Protein AF-0000000077256382 (afdb_homodimer)

Structure (mmCIF, N/CA/C/O backbone):
data_AF-0000000077256382-model_v1
#
loop_
_entity.id
_entity.type
_entity.pdbx_description
1 polymer 'Mutator-like transposase domain-containing protein'
#
loop_
_atom_site.group_PDB
_atom_site.id
_atom_site.type_symbol
_atom_site.label_atom_id
_atom_site.label_alt_id
_atom_site.label_comp_id
_atom_site.label_asym_id
_atom_site.label_entity_id
_atom_site.label_seq_id
_atom_site.pdbx_PDB_ins_code
_atom_site.Cartn_x
_atom_site.Cartn_y
_atom_site.Cartn_z
_atom_site.occupancy
_atom_site.B_iso_or_equiv
_atom_site.auth_seq_id
_atom_site.auth_comp_id
_atom_site.auth_asym_id
_atom_site.auth_atom_id
_atom_site.pdbx_PDB_model_num
ATOM 1 N N . MET A 1 1 ? -50.156 40.156 -17.297 1 24.56 1 MET A N 1
ATOM 2 C CA . MET A 1 1 ? -48.844 39.75 -16.812 1 24.56 1 MET A CA 1
ATOM 3 C C . MET A 1 1 ? -48.938 38.906 -15.555 1 24.56 1 MET A C 1
ATOM 5 O O . MET A 1 1 ? -48.812 39.406 -14.438 1 24.56 1 MET A O 1
ATOM 9 N N . PRO A 1 2 ? -49.781 37.875 -15.398 1 27.61 2 PRO A N 1
ATOM 10 C CA . PRO A 1 2 ? -50.469 37.25 -14.258 1 27.61 2 PRO A CA 1
ATOM 11 C C . PRO A 1 2 ? -49.5 36.469 -13.344 1 27.61 2 PRO A C 1
ATOM 13 O O . PRO A 1 2 ? -48.438 36.031 -13.797 1 27.61 2 PRO A O 1
ATOM 16 N N . LYS A 1 3 ? -49.438 36.844 -11.969 1 27.48 3 LYS A N 1
ATOM 17 C CA . LYS A 1 3 ? -48.781 36.469 -10.711 1 27.48 3 LYS A CA 1
ATOM 18 C C . LYS A 1 3 ? -48.844 34.969 -10.484 1 27.48 3 LYS A C 1
ATOM 20 O O . LYS A 1 3 ? -49.938 34.438 -10.25 1 27.48 3 LYS A O 1
ATOM 25 N N . ASN A 1 4 ? -48.156 34.156 -11.375 1 21.27 4 ASN A N 1
ATOM 26 C CA . ASN A 1 4 ? -48.062 32.688 -11.344 1 21.27 4 ASN A CA 1
ATOM 27 C C . ASN A 1 4 ? -47.688 32.188 -9.953 1 21.27 4 ASN A C 1
ATOM 29 O O . ASN A 1 4 ? -46.594 32.438 -9.477 1 21.27 4 ASN A O 1
ATOM 33 N N . ARG A 1 5 ? -48.625 32.094 -8.891 1 24.45 5 ARG A N 1
ATOM 34 C CA . ARG A 1 5 ? -48.781 31.578 -7.531 1 24.45 5 ARG A CA 1
ATOM 35 C C . ARG A 1 5 ? -48.219 30.172 -7.395 1 24.45 5 ARG A C 1
ATOM 37 O O . ARG A 1 5 ? -48.875 29.203 -7.773 1 24.45 5 ARG A O 1
ATOM 44 N N . LEU A 1 6 ? -46.906 29.906 -7.777 1 22.42 6 LEU A N 1
ATOM 45 C CA . LEU A 1 6 ? -46.125 28.688 -7.98 1 22.42 6 LEU A CA 1
ATOM 46 C C . LEU A 1 6 ? -46.125 27.812 -6.723 1 22.42 6 LEU A C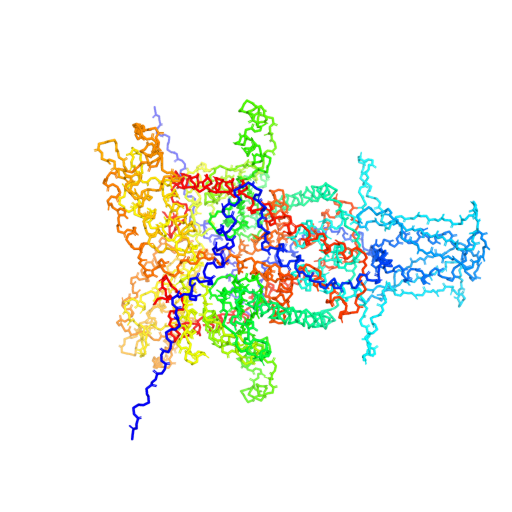 1
ATOM 48 O O . LEU A 1 6 ? -46.125 28.344 -5.605 1 22.42 6 LEU A O 1
ATOM 52 N N . CYS A 1 7 ? -46.406 26.422 -6.77 1 20.77 7 CYS A N 1
ATOM 53 C CA . CYS A 1 7 ? -46.688 25.172 -6.074 1 20.77 7 CYS A CA 1
ATOM 54 C C . CYS A 1 7 ? -45.531 24.797 -5.145 1 20.77 7 CYS A C 1
ATOM 56 O O . CYS A 1 7 ? -44.562 24.156 -5.562 1 20.77 7 CYS A O 1
ATOM 58 N N . ARG A 1 8 ? -44.938 25.656 -4.234 1 25.12 8 ARG A N 1
ATOM 59 C CA . ARG A 1 8 ? -44 25.328 -3.172 1 25.12 8 ARG A CA 1
ATOM 60 C C . ARG A 1 8 ? -44.594 24.297 -2.217 1 25.12 8 ARG A C 1
ATOM 62 O O . ARG A 1 8 ? -45.188 24.656 -1.204 1 25.12 8 ARG A O 1
ATOM 69 N N . ARG A 1 9 ? -45.281 23.281 -2.746 1 26.09 9 ARG A N 1
ATOM 70 C CA . ARG A 1 9 ? -45.812 22.328 -1.792 1 26.09 9 ARG A CA 1
ATOM 71 C C . ARG A 1 9 ? -44.75 21.828 -0.834 1 26.09 9 ARG A C 1
ATOM 73 O O . ARG A 1 9 ? -43.625 21.469 -1.261 1 26.09 9 ARG A O 1
ATOM 80 N N . HIS A 1 10 ? -44.75 22.25 0.415 1 27.44 10 HIS A N 1
ATOM 81 C CA . HIS A 1 10 ? -44.125 21.906 1.69 1 27.44 10 HIS A CA 1
ATOM 82 C C . HIS A 1 10 ? -44.031 20.406 1.859 1 27.44 10 HIS A C 1
ATOM 84 O O . HIS A 1 10 ? -45.031 19.688 1.866 1 27.44 10 HIS A O 1
ATOM 90 N N . LEU A 1 11 ? -43.219 19.828 1.159 1 29.23 11 LEU A N 1
ATOM 91 C CA . LEU A 1 11 ? -42.875 18.422 1.447 1 29.23 11 LEU A CA 1
ATOM 92 C C . LEU A 1 11 ? -42.875 18.172 2.951 1 29.23 11 LEU A C 1
ATOM 94 O O . LEU A 1 11 ? -42.156 18.828 3.693 1 29.23 11 LEU A O 1
ATOM 98 N N . SER A 1 12 ? -44 17.656 3.561 1 29.12 12 SER A N 1
ATOM 99 C CA . SER A 1 12 ? -44.406 17.547 4.953 1 29.12 12 SER A CA 1
ATOM 100 C C . SER A 1 12 ? -43.344 16.906 5.816 1 29.12 12 SER A C 1
ATOM 102 O O . SER A 1 12 ? -42.562 16.078 5.332 1 29.12 12 SER A O 1
ATOM 104 N N . LYS A 1 13 ? -43.094 17.484 6.98 1 32.69 13 LYS A N 1
ATOM 105 C CA . LYS A 1 13 ? -42.344 17.047 8.164 1 32.69 13 LYS A CA 1
ATOM 106 C C . LYS A 1 13 ? -42.531 15.555 8.414 1 32.69 13 LYS A C 1
ATOM 108 O O . LYS A 1 13 ? -41.688 14.93 9.07 1 32.69 13 LYS A O 1
ATOM 113 N N . LYS A 1 14 ? -43.688 15.094 8.023 1 32.28 14 LYS A N 1
ATOM 114 C CA . LYS A 1 14 ? -44.031 13.703 8.305 1 32.28 14 LYS A CA 1
ATOM 115 C C . LYS A 1 14 ? -43.156 12.742 7.535 1 32.28 14 LYS A C 1
ATOM 117 O O . LYS A 1 14 ? -42.875 11.633 8 1 32.28 14 LYS A O 1
ATOM 122 N N . ARG A 1 15 ? -42.75 13.125 6.328 1 30.36 15 ARG A N 1
ATOM 123 C CA . ARG A 1 15 ? -42.031 12.18 5.496 1 30.36 15 ARG A CA 1
ATOM 124 C C . ARG A 1 15 ? -40.594 12.008 5.996 1 30.36 15 ARG A C 1
ATOM 126 O O . ARG A 1 15 ? -40 10.93 5.848 1 30.36 15 ARG A O 1
ATOM 133 N N . ILE A 1 16 ? -40 13.109 6.465 1 31.39 16 ILE A N 1
ATOM 134 C CA . ILE A 1 16 ? -38.656 12.992 7.023 1 31.39 16 ILE A CA 1
ATOM 135 C C . ILE A 1 16 ? -38.688 12.109 8.273 1 31.39 16 ILE A C 1
ATOM 137 O O . ILE A 1 16 ? -37.812 11.281 8.477 1 31.39 16 ILE A O 1
ATOM 141 N N . SER A 1 17 ? -39.844 12.258 9.094 1 32.59 17 SER A N 1
ATOM 142 C CA . SER A 1 17 ? -40 11.438 10.297 1 32.59 17 SER A CA 1
ATOM 143 C C . SER A 1 17 ? -40.125 9.961 9.945 1 32.59 17 SER A C 1
ATOM 145 O O . SER A 1 17 ? -39.688 9.094 10.695 1 32.59 17 SER A O 1
ATOM 147 N N . GLN A 1 18 ? -40.844 9.648 8.875 1 32.31 18 GLN A N 1
ATOM 148 C CA . GLN A 1 18 ? -41.094 8.25 8.539 1 32.31 18 GLN A CA 1
ATOM 149 C C . GLN A 1 18 ? -39.812 7.582 8.047 1 32.31 18 GLN A C 1
ATOM 151 O O . GLN A 1 18 ? -39.562 6.402 8.32 1 32.31 18 GLN A O 1
ATOM 156 N N . LEU A 1 19 ? -39.062 8.289 7.18 1 32.34 19 LEU A N 1
ATOM 157 C CA . LEU A 1 19 ? -37.844 7.676 6.703 1 32.34 19 LEU A CA 1
ATOM 158 C C . LEU A 1 19 ? -36.812 7.57 7.824 1 32.34 19 LEU A C 1
ATOM 160 O O . LEU A 1 19 ? -36.031 6.598 7.891 1 32.34 19 LEU A O 1
ATOM 164 N N . SER A 1 20 ? -36.75 8.648 8.664 1 34.5 20 SER A N 1
ATOM 165 C CA . SER A 1 20 ? -35.938 8.539 9.883 1 34.5 20 SER A CA 1
ATOM 166 C C . SER A 1 20 ? -36.531 7.512 10.844 1 34.5 20 SER A C 1
ATOM 168 O O . SER A 1 20 ? -35.781 6.82 11.547 1 34.5 20 SER A O 1
ATOM 170 N N . GLY A 1 21 ? -37.875 7.387 10.984 1 31.55 21 GLY A N 1
ATOM 171 C CA . GLY A 1 21 ? -38.594 6.418 11.781 1 31.55 21 GLY A CA 1
ATOM 172 C C . GLY A 1 21 ? -38.438 4.992 11.305 1 31.55 21 GLY A C 1
ATOM 173 O O . GLY A 1 21 ? -38.438 4.059 12.109 1 31.55 21 GLY A O 1
ATOM 174 N N . ALA A 1 22 ? -38.469 4.75 10 1 33.53 22 ALA A N 1
ATOM 175 C CA . ALA A 1 22 ? -38.281 3.377 9.531 1 33.53 22 ALA A CA 1
ATOM 176 C C . ALA A 1 22 ? -36.875 2.879 9.852 1 33.53 22 ALA A C 1
ATOM 178 O O . ALA A 1 22 ? -36.656 1.7 10.148 1 33.53 22 ALA A O 1
ATOM 179 N N . ARG A 1 23 ? -35.844 3.635 9.734 1 32.41 23 ARG A N 1
ATOM 180 C CA . ARG A 1 23 ? -34.531 3.246 10.266 1 32.41 23 ARG A CA 1
ATOM 181 C C . ARG A 1 23 ? -34.562 3.148 11.781 1 32.41 23 ARG A C 1
ATOM 183 O O . ARG A 1 23 ? -33.938 2.26 12.367 1 32.41 23 ARG A O 1
ATOM 190 N N . SER A 1 24 ? -35.312 4.168 12.477 1 32.06 24 SER A N 1
ATOM 191 C CA . SER A 1 24 ? -35.531 4.121 13.914 1 32.06 24 SER A CA 1
ATOM 192 C C . SER A 1 24 ? -36.625 3.113 14.273 1 32.06 24 SER A C 1
ATOM 194 O O . SER A 1 24 ? -36.594 2.496 15.336 1 32.06 24 SER A O 1
ATOM 196 N N . SER A 1 25 ? -37.812 3.053 13.555 1 32.31 25 SER A N 1
ATOM 197 C CA . SER A 1 25 ? -38.844 2.082 13.875 1 32.31 25 SER A CA 1
ATOM 198 C C . SER A 1 25 ? -38.344 0.654 13.734 1 32.31 25 SER A C 1
ATOM 200 O O . SER A 1 25 ? -38.906 -0.274 14.32 1 32.31 25 SER A O 1
ATOM 202 N N . ARG A 1 26 ? -37.5 0.353 12.75 1 33.12 26 ARG A N 1
ATOM 203 C CA . ARG A 1 26 ? -36.906 -0.977 12.906 1 33.12 26 ARG A CA 1
ATOM 204 C C . ARG A 1 26 ? -36.094 -1.068 14.18 1 33.12 26 ARG A C 1
ATOM 206 O O . ARG A 1 26 ? -35.906 -2.156 14.734 1 33.12 26 ARG A O 1
ATOM 213 N N . LYS A 1 27 ? -35.625 0.066 14.719 1 32.91 27 LYS A N 1
ATOM 214 C CA . LYS A 1 27 ? -35.062 0.031 16.062 1 32.91 27 LYS A CA 1
ATOM 215 C C . LYS A 1 27 ? -36.156 0.029 17.125 1 32.91 27 LYS A C 1
ATOM 217 O O . LYS A 1 27 ? -36.031 -0.608 18.172 1 32.91 27 LYS A O 1
ATOM 222 N N . GLN A 1 28 ? -37.344 0.839 17.016 1 30.84 28 GLN A N 1
ATOM 223 C CA . GLN A 1 28 ? -38.344 0.905 18.078 1 30.84 28 GLN A CA 1
ATOM 224 C C . GLN A 1 28 ? -39.188 -0.369 18.109 1 30.84 28 GLN A C 1
ATOM 226 O O . GLN A 1 28 ? -39.594 -0.818 19.188 1 30.84 28 GLN A O 1
ATOM 231 N N . SER A 1 29 ? -39.781 -0.786 16.969 1 31.25 29 SER A N 1
ATOM 232 C CA . SER A 1 29 ? -40.594 -1.99 17.172 1 31.25 29 SER A CA 1
ATOM 233 C C . SER A 1 29 ? -39.75 -3.084 17.844 1 31.25 29 SER A C 1
ATOM 235 O O . SER A 1 29 ? -40.312 -3.949 18.531 1 31.25 29 SER A O 1
ATOM 237 N N . ASP A 1 30 ? -38.469 -3.049 17.609 1 30.36 30 ASP A N 1
ATOM 238 C CA . ASP A 1 30 ? -37.719 -4.051 18.359 1 30.36 30 ASP A CA 1
ATOM 239 C C . ASP A 1 30 ? -37.5 -3.621 19.812 1 30.36 30 ASP A C 1
ATOM 241 O O . ASP A 1 30 ? -36.844 -4.312 20.578 1 30.36 30 ASP A O 1
ATOM 245 N N . ALA A 1 31 ? -37.844 -2.381 20.188 1 29.19 31 ALA A N 1
ATOM 246 C CA . ALA A 1 31 ? -37.719 -2.057 21.609 1 29.19 31 ALA A CA 1
ATOM 247 C C . ALA A 1 31 ? -38.781 -2.768 22.438 1 29.19 31 ALA A C 1
ATOM 249 O O . ALA A 1 31 ? -38.594 -2.939 23.656 1 29.19 31 ALA A O 1
ATOM 250 N N . ASP A 1 32 ? -40.062 -2.838 22.016 1 30.88 32 ASP A N 1
ATOM 251 C CA . ASP A 1 32 ? -41 -3.4 22.984 1 30.88 32 ASP A CA 1
ATOM 252 C C . ASP A 1 32 ? -40.656 -4.852 23.297 1 30.88 32 ASP A C 1
ATOM 254 O O . ASP A 1 32 ? -41.031 -5.363 24.359 1 30.88 32 ASP A O 1
ATOM 258 N N . ASN A 1 33 ? -40.62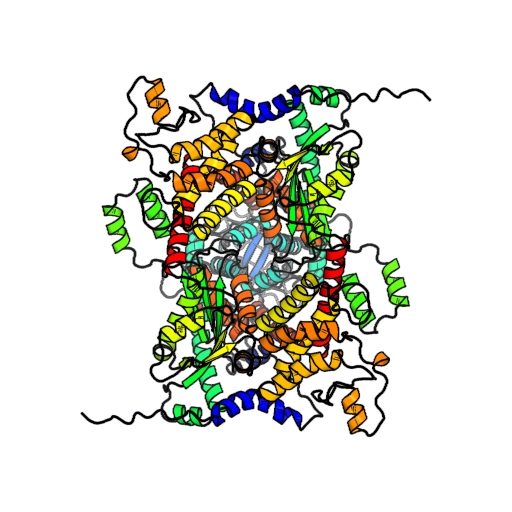5 -5.805 22.266 1 28.61 33 ASN A N 1
ATOM 259 C CA . ASN A 1 33 ? -40.312 -7.156 22.703 1 28.61 33 ASN A CA 1
ATOM 260 C C . ASN A 1 33 ? -38.875 -7.266 23.172 1 28.61 33 ASN A C 1
ATOM 262 O O . ASN A 1 33 ? -37.969 -7.391 22.359 1 28.61 33 ASN A O 1
ATOM 266 N N . LEU A 1 34 ? -38.375 -6.672 24.219 1 31.5 34 LEU A N 1
ATOM 267 C CA . LEU A 1 34 ? -37.156 -6.668 25.016 1 31.5 34 LEU A CA 1
ATOM 268 C C . LEU A 1 34 ? -36.5 -8.039 25 1 31.5 34 LEU A C 1
ATOM 270 O O . LEU A 1 34 ? -35.375 -8.203 25.484 1 31.5 34 LEU A O 1
ATOM 274 N N . GLY A 1 35 ? -37.312 -9.18 25.078 1 33.19 35 GLY A N 1
ATOM 275 C CA . GLY A 1 35 ? -36.719 -10.477 25.359 1 33.19 35 GLY A CA 1
ATOM 276 C C . GLY A 1 35 ? -35.781 -10.953 24.281 1 33.19 35 GLY A C 1
ATOM 277 O O . GLY A 1 35 ? -34.656 -11.391 24.562 1 33.19 35 GLY A O 1
ATOM 278 N N . SER A 1 36 ? -36.375 -11.648 23.125 1 35.62 36 SER A N 1
ATOM 279 C CA . SER A 1 36 ? -35.531 -12.359 22.141 1 35.62 36 SER A CA 1
ATOM 280 C C . SER A 1 36 ? -34.844 -11.391 21.188 1 35.62 36 SER A C 1
ATOM 282 O O . SER A 1 36 ? -35.5 -10.773 20.344 1 35.62 36 SER A O 1
ATOM 284 N N . GLU A 1 37 ? -34.031 -10.43 21.453 1 40.22 37 GLU A N 1
ATOM 285 C CA . GLU A 1 37 ? -33.188 -9.562 20.625 1 40.22 37 GLU A CA 1
ATOM 286 C C . GLU A 1 37 ? -32.75 -10.281 19.359 1 40.22 37 GLU A C 1
ATOM 288 O O . GLU A 1 37 ? -31.797 -11.062 19.391 1 40.22 37 GLU A O 1
ATOM 293 N N . THR A 1 38 ? -33.5 -10.719 18.531 1 45.41 38 THR A N 1
ATOM 294 C CA . THR A 1 38 ? -32.969 -11.258 17.281 1 45.41 38 THR A CA 1
ATOM 295 C C . THR A 1 38 ? -31.938 -10.32 16.672 1 45.41 38 THR A C 1
ATOM 297 O O . THR A 1 38 ? -32.219 -9.156 16.391 1 45.41 38 THR A O 1
ATOM 300 N N . PRO A 1 39 ? -30.688 -10.469 16.844 1 57.72 39 PRO A N 1
ATOM 301 C CA . PRO A 1 39 ? -29.578 -9.641 16.344 1 57.72 39 PRO A CA 1
ATOM 302 C C . PRO A 1 39 ? -29.75 -9.234 14.883 1 57.72 39 PRO A C 1
ATOM 304 O O . PRO A 1 39 ? -30.188 -10.039 14.062 1 57.72 39 PRO A O 1
ATOM 307 N N . GLN A 1 40 ? -30.078 -7.93 14.547 1 69.12 40 GLN A N 1
ATOM 308 C CA . GLN A 1 40 ? -30.125 -7.426 13.18 1 69.12 40 GLN A CA 1
ATOM 309 C C . GLN A 1 40 ? -28.922 -7.926 12.375 1 69.12 40 GLN A C 1
ATOM 311 O O . GLN A 1 40 ? -27.812 -7.969 12.883 1 69.12 40 GLN A O 1
ATOM 316 N N . PRO A 1 41 ? -29.328 -8.43 11.234 1 82.44 41 PRO A N 1
ATOM 317 C CA . PRO A 1 41 ? -28.234 -8.93 10.398 1 82.44 41 PRO A CA 1
ATOM 318 C C . PRO A 1 41 ? -27.219 -7.848 10.039 1 82.44 41 PRO A C 1
ATOM 320 O O . PRO A 1 41 ? -27.578 -6.672 9.945 1 82.44 41 PRO A O 1
ATOM 323 N N . SER A 1 42 ? -26.031 -8.211 9.977 1 84.81 42 SER A N 1
ATOM 324 C CA . SER A 1 42 ? -24.953 -7.309 9.586 1 84.81 42 SER A CA 1
ATOM 325 C C . SER A 1 42 ? -25.141 -6.797 8.164 1 84.81 42 SER A C 1
ATOM 327 O O . SER A 1 42 ? -25.938 -7.355 7.402 1 84.81 42 SER A O 1
ATOM 329 N N . ALA A 1 43 ? -24.484 -5.68 7.84 1 83 43 ALA A N 1
ATOM 330 C CA . ALA A 1 43 ? -24.562 -5.105 6.496 1 83 43 ALA A CA 1
ATOM 331 C C . ALA A 1 43 ? -24.156 -6.133 5.441 1 83 43 ALA A C 1
ATOM 333 O O . ALA A 1 43 ? -24.797 -6.234 4.391 1 83 43 ALA A O 1
ATOM 334 N N . SER A 1 44 ? -23.125 -6.949 5.738 1 89.38 44 SER A N 1
ATOM 335 C CA . SER A 1 44 ? -22.656 -7.973 4.805 1 89.38 44 SER A CA 1
ATOM 336 C C . SER A 1 44 ? -23.719 -9.062 4.625 1 89.38 44 SER A C 1
ATOM 338 O O . SER A 1 44 ? -23.938 -9.539 3.51 1 89.38 44 SER A O 1
ATOM 340 N N . ALA A 1 45 ? -24.328 -9.438 5.711 1 88.44 45 ALA A N 1
ATOM 341 C CA . ALA A 1 45 ? -25.359 -10.461 5.641 1 88.44 45 ALA A CA 1
ATOM 342 C C . ALA A 1 45 ? -26.562 -9.984 4.82 1 88.44 45 ALA A C 1
ATOM 344 O O . ALA A 1 45 ? -27.109 -10.742 4.02 1 88.44 45 ALA A O 1
ATOM 345 N N . ARG A 1 46 ? -26.938 -8.766 4.953 1 85.94 46 ARG A N 1
ATOM 346 C CA . ARG A 1 46 ? -28.062 -8.219 4.207 1 85.94 46 ARG A CA 1
ATOM 347 C C . ARG A 1 46 ? -27.766 -8.195 2.711 1 85.94 46 ARG A C 1
ATOM 349 O O . ARG A 1 46 ? -28.656 -8.484 1.9 1 85.94 46 ARG A O 1
ATOM 356 N N . LYS A 1 47 ? -26.578 -7.891 2.391 1 87.12 47 LYS A N 1
ATOM 357 C CA . LYS A 1 47 ? -26.203 -7.801 0.981 1 87.12 47 LYS A CA 1
ATOM 358 C C . LYS A 1 47 ? -26.125 -9.188 0.346 1 87.12 47 LYS A C 1
ATOM 360 O O . LYS A 1 47 ? -26.594 -9.391 -0.773 1 87.12 47 LYS A O 1
ATOM 365 N N . LEU A 1 48 ? -25.547 -10.141 1.082 1 87.56 48 LEU A N 1
ATOM 366 C CA . LEU A 1 48 ? -25.172 -11.414 0.466 1 87.56 48 LEU A CA 1
ATOM 367 C C . LEU A 1 48 ? -26.266 -12.445 0.63 1 87.56 48 LEU A C 1
ATOM 369 O O . LEU A 1 48 ? -26.375 -13.383 -0.17 1 87.56 48 LEU A O 1
ATOM 373 N N . LEU A 1 49 ? -27.047 -12.352 1.663 1 76.69 49 LEU A N 1
ATOM 374 C CA . LEU A 1 49 ? -28.078 -13.344 1.889 1 76.69 49 LEU A CA 1
ATOM 375 C C . LEU A 1 49 ? -29.344 -12.992 1.117 1 76.69 49 LEU A C 1
ATOM 377 O O . LEU A 1 49 ? -30.156 -13.867 0.821 1 76.69 49 LEU A O 1
ATOM 381 N N . CYS A 1 50 ? -29.672 -11.727 0.884 1 61.75 50 CYS A N 1
ATOM 382 C CA . CYS A 1 50 ? -30.859 -11.336 0.143 1 61.75 50 CYS A CA 1
ATOM 383 C C . CYS A 1 50 ? -30.734 -11.703 -1.33 1 61.75 50 CYS A C 1
ATOM 385 O O . CYS A 1 50 ? -31.625 -11.391 -2.131 1 61.75 50 CYS A O 1
ATOM 387 N N . ARG A 1 51 ? -29.719 -12.344 -1.686 1 56.34 51 ARG A N 1
ATOM 388 C CA . ARG A 1 51 ? -29.516 -12.727 -3.08 1 56.34 51 ARG A CA 1
ATOM 389 C C . ARG A 1 51 ? -30.516 -13.797 -3.508 1 56.34 51 ARG A C 1
ATOM 391 O O . ARG A 1 51 ? -30.609 -14.852 -2.873 1 56.34 51 ARG A O 1
ATOM 398 N N . SER A 1 52 ? -31.703 -13.336 -3.916 1 48.62 52 SER A N 1
ATOM 399 C CA . SER A 1 52 ? -32.719 -14.273 -4.422 1 48.62 52 SER A CA 1
ATOM 400 C C . SER A 1 52 ? -32.062 -15.344 -5.293 1 48.62 52 SER A C 1
ATOM 402 O O . SER A 1 52 ? -32.562 -16.469 -5.387 1 48.62 52 SER A O 1
ATOM 404 N N . GLU A 1 53 ? -31.438 -14.953 -6.535 1 47.66 53 GLU A N 1
ATOM 405 C CA . GLU A 1 53 ? -31.203 -15.891 -7.629 1 47.66 53 GLU A CA 1
ATOM 406 C C . GLU A 1 53 ? -29.891 -16.672 -7.414 1 47.66 53 GLU A C 1
ATOM 408 O O . GLU A 1 53 ? -28.844 -16.062 -7.227 1 47.66 53 GLU A O 1
ATOM 413 N N . PRO A 1 54 ? -30.078 -17.797 -6.844 1 44.53 54 PRO A N 1
ATOM 414 C CA . PRO A 1 54 ? -28.844 -18.578 -6.867 1 44.53 54 PRO A CA 1
ATOM 415 C C . PRO A 1 54 ? -28.094 -18.438 -8.195 1 44.53 54 PRO A C 1
ATOM 417 O O . PRO A 1 54 ? -28.688 -18.562 -9.266 1 44.53 54 PRO A O 1
ATOM 420 N N . LEU A 1 55 ? -27.219 -17.438 -8.219 1 44.16 55 LEU A N 1
ATOM 421 C CA . LEU A 1 55 ? -26.578 -17.266 -9.516 1 44.16 55 LEU A CA 1
ATOM 422 C C . LEU A 1 55 ? -26.469 -18.594 -10.258 1 44.16 55 LEU A C 1
ATOM 424 O O . LEU A 1 55 ? -26.328 -18.625 -11.477 1 44.16 55 LEU A O 1
ATOM 428 N N . VAL A 1 56 ? -25.828 -19.578 -9.547 1 42.03 56 VAL A N 1
ATOM 429 C CA . VAL A 1 56 ? -25.75 -20.859 -10.234 1 42.03 56 VAL A CA 1
ATOM 430 C C . VAL A 1 56 ? -27.078 -21.594 -10.133 1 42.03 56 VAL A C 1
ATOM 432 O O . VAL A 1 56 ? -27.719 -21.609 -9.07 1 42.03 56 VAL A O 1
ATOM 435 N N . ASN A 1 57 ? -27.969 -21.531 -11.109 1 36.78 57 ASN A N 1
ATOM 436 C CA . ASN A 1 57 ? -29.156 -22.359 -11.203 1 36.78 57 ASN A CA 1
ATOM 437 C C . ASN A 1 57 ? -29.062 -23.594 -10.297 1 36.78 57 ASN A C 1
ATOM 439 O O . ASN A 1 57 ? -28.125 -24.375 -10.406 1 36.78 57 ASN A O 1
ATOM 443 N N . GLU A 1 58 ? -29.656 -23.562 -9.203 1 37.94 58 GLU A N 1
ATOM 444 C CA . GLU A 1 58 ? -29.797 -24.719 -8.312 1 37.94 58 GLU A CA 1
ATOM 445 C C . GLU A 1 58 ? -30.172 -25.969 -9.094 1 37.94 58 GLU A C 1
ATOM 447 O O . GLU A 1 58 ? -30.031 -27.078 -8.586 1 37.94 58 GLU A O 1
ATOM 452 N N . GLU A 1 59 ? -31.312 -25.922 -9.93 1 36.12 59 GLU A N 1
ATOM 453 C CA . GLU A 1 59 ? -31.781 -27.141 -10.578 1 36.12 59 GLU A CA 1
ATOM 454 C C . GLU A 1 59 ? -30.609 -27.922 -11.188 1 36.12 59 GLU A C 1
ATOM 456 O O . GLU A 1 59 ? -30.781 -29.047 -11.672 1 36.12 59 GLU A O 1
ATOM 461 N N . ASP A 1 60 ? -29.922 -27.344 -11.992 1 35.22 60 ASP A N 1
ATOM 462 C CA . ASP A 1 60 ? -28.844 -28.281 -12.312 1 35.22 60 ASP A CA 1
ATOM 463 C C . ASP A 1 60 ? -28.078 -28.688 -11.055 1 35.22 60 ASP A C 1
ATOM 465 O O . ASP A 1 60 ? -27.297 -27.891 -10.508 1 35.22 60 ASP A O 1
ATOM 469 N N . ASP A 1 61 ? -28.875 -29.297 -10.078 1 35.66 61 ASP A N 1
ATOM 470 C CA . ASP A 1 61 ? -28.672 -30.016 -8.828 1 35.66 61 ASP A CA 1
ATOM 471 C C . ASP A 1 61 ? -27.203 -30.359 -8.617 1 35.66 61 ASP A C 1
ATOM 473 O O . ASP A 1 61 ? -26.609 -30 -7.594 1 35.66 61 ASP A O 1
ATOM 477 N N . SER A 1 62 ? -27.062 -31.969 -8.758 1 33.56 62 SER A N 1
ATOM 478 C CA . SER A 1 62 ? -25.953 -32.906 -8.602 1 33.56 62 SER A CA 1
ATOM 479 C C . SER A 1 62 ? -24.734 -32.438 -9.391 1 33.56 62 SER A C 1
ATOM 481 O O . SER A 1 62 ? -24.328 -33.094 -10.359 1 33.56 62 SER A O 1
ATOM 483 N N . ARG A 1 63 ? -24.875 -31.453 -10.055 1 36.53 63 ARG A N 1
ATOM 484 C CA . ARG A 1 63 ? -23.781 -31.172 -10.969 1 36.53 63 ARG A CA 1
ATOM 485 C C . ARG A 1 63 ? -22.438 -31.516 -10.336 1 36.53 63 ARG A C 1
ATOM 487 O O . ARG A 1 63 ? -22.156 -31.109 -9.211 1 36.53 63 ARG A O 1
ATOM 494 N N . SER A 1 64 ? -21.984 -32.406 -10.641 1 38.41 64 SER A N 1
ATOM 495 C CA . SER A 1 64 ? -20.641 -33 -10.477 1 38.41 64 SER A CA 1
ATOM 496 C C . SER A 1 64 ? -19.578 -31.891 -10.398 1 38.41 64 SER A C 1
ATOM 498 O O . SER A 1 64 ? -19.25 -31.281 -11.406 1 38.41 64 SER A O 1
ATOM 500 N N . ARG A 1 65 ? -19.766 -30.75 -9.516 1 50.56 65 ARG A N 1
ATOM 501 C CA . ARG A 1 65 ? -18.625 -29.891 -9.242 1 50.56 65 ARG A CA 1
ATOM 502 C C . ARG A 1 65 ? -17.328 -30.531 -9.742 1 50.56 65 ARG A C 1
ATOM 504 O O . ARG A 1 65 ? -16.969 -31.641 -9.336 1 50.56 65 ARG A O 1
ATOM 511 N N . ALA A 1 66 ? -17.156 -29.969 -10.93 1 58.97 66 ALA A N 1
ATOM 512 C CA . ALA A 1 66 ? -15.938 -30.484 -11.547 1 58.97 66 ALA A CA 1
ATOM 513 C C . ALA A 1 66 ? -14.789 -30.547 -10.539 1 58.97 66 ALA A C 1
ATOM 515 O O . ALA A 1 66 ? -14.562 -29.594 -9.797 1 58.97 66 ALA A O 1
ATOM 516 N N . SER A 1 67 ? -14.344 -31.641 -10.25 1 79.44 67 SER A N 1
ATOM 517 C CA . SER A 1 67 ? -13.188 -31.938 -9.414 1 79.44 67 SER A CA 1
ATOM 518 C C . SER A 1 67 ? -11.953 -31.188 -9.891 1 79.44 67 SER A C 1
ATOM 520 O O . SER A 1 67 ? -11.984 -30.516 -10.93 1 79.44 67 SER A O 1
ATOM 522 N N . GLN A 1 68 ? -11.125 -31.094 -9.156 1 86.44 68 GLN A N 1
ATOM 523 C CA . GLN A 1 68 ? -9.836 -30.5 -9.523 1 86.44 68 GLN A CA 1
ATOM 524 C C . GLN A 1 68 ? -9.414 -30.953 -10.922 1 86.44 68 GLN A C 1
ATOM 526 O O . GLN A 1 68 ? -9.523 -32.125 -11.258 1 86.44 68 GLN A O 1
ATOM 531 N N . LYS A 1 69 ? -9.062 -29.859 -11.719 1 90.06 69 LYS A N 1
ATOM 532 C CA . LYS A 1 69 ? -8.695 -30.203 -13.086 1 90.06 69 LYS A CA 1
ATOM 533 C C . LYS A 1 69 ? -7.262 -29.781 -13.398 1 90.06 69 LYS A C 1
ATOM 535 O O . LYS A 1 69 ? -6.684 -30.203 -14.398 1 90.06 69 LYS A O 1
ATOM 540 N N . TRP A 1 70 ? -6.742 -28.969 -12.594 1 94.69 70 TRP A N 1
ATOM 541 C CA . TRP A 1 70 ? -5.402 -28.438 -12.836 1 94.69 70 TRP A CA 1
ATOM 542 C C . TRP A 1 70 ? -4.402 -29.016 -11.844 1 94.69 70 TRP A C 1
ATOM 544 O O . TRP A 1 70 ? -4.746 -29.297 -10.695 1 94.69 70 TRP A O 1
ATOM 554 N N . LEU A 1 71 ? -3.182 -29.188 -12.359 1 95.44 71 LEU A N 1
ATOM 555 C CA . LEU A 1 71 ? -2.102 -29.734 -11.547 1 95.44 71 LEU A CA 1
ATOM 556 C C . LEU A 1 71 ? -0.821 -28.922 -11.719 1 95.44 71 LEU A C 1
ATOM 558 O O . LEU A 1 71 ? -0.527 -28.453 -12.82 1 95.44 71 LEU A O 1
ATOM 562 N N . LEU A 1 72 ? -0.142 -28.734 -10.633 1 96 72 LEU A N 1
ATOM 563 C CA . LEU A 1 72 ? 1.271 -28.375 -10.664 1 96 72 LEU A CA 1
ATOM 564 C C . LEU A 1 72 ? 2.15 -29.609 -10.523 1 96 72 LEU A C 1
ATOM 566 O O . LEU A 1 72 ? 2.154 -30.266 -9.469 1 96 72 LEU A O 1
ATOM 570 N N . VAL A 1 73 ? 2.932 -29.938 -11.586 1 96.5 73 VAL A N 1
ATOM 571 C CA . VAL A 1 73 ? 3.598 -31.25 -11.562 1 96.5 73 VAL A CA 1
ATOM 572 C C . VAL A 1 73 ? 5.059 -31.078 -11.984 1 96.5 73 VAL A C 1
ATOM 574 O O . VAL A 1 73 ? 5.367 -30.312 -12.898 1 96.5 73 VAL A O 1
ATOM 577 N N . HIS A 1 74 ? 5.895 -31.766 -11.273 1 95.94 74 HIS A N 1
ATOM 578 C CA . HIS A 1 74 ? 7.301 -31.844 -11.648 1 95.94 74 HIS A CA 1
ATOM 579 C C . HIS A 1 74 ? 7.516 -32.906 -12.727 1 95.94 74 HIS A C 1
ATOM 581 O O . HIS A 1 74 ? 6.918 -33.969 -12.68 1 95.94 74 HIS A O 1
ATOM 587 N N . ILE A 1 75 ? 8.352 -32.656 -13.648 1 94.38 75 ILE A N 1
ATOM 588 C CA . ILE A 1 75 ? 8.547 -33.5 -14.82 1 94.38 75 ILE A CA 1
ATOM 589 C C . ILE A 1 75 ? 9.023 -34.875 -14.375 1 94.38 75 ILE A C 1
ATOM 591 O O . ILE A 1 75 ? 8.672 -35.906 -14.992 1 94.38 75 ILE A O 1
ATOM 595 N N . ALA A 1 76 ? 9.82 -34.906 -13.32 1 94 76 ALA A N 1
ATOM 596 C CA . ALA A 1 76 ? 10.312 -36.188 -12.82 1 94 76 ALA A CA 1
ATOM 597 C C . ALA A 1 76 ? 9.164 -37.094 -12.359 1 94 76 ALA A C 1
ATOM 599 O O . ALA A 1 76 ? 9.227 -38.312 -12.492 1 94 76 ALA A O 1
ATOM 600 N N . ARG A 1 77 ? 8.156 -36.5 -11.828 1 95.44 77 ARG A N 1
ATOM 601 C CA . ARG A 1 77 ? 7.004 -37.25 -11.352 1 95.44 77 ARG A CA 1
ATOM 602 C C . ARG A 1 77 ? 6.164 -37.781 -12.516 1 95.44 77 ARG A C 1
ATOM 604 O O . ARG A 1 77 ? 5.621 -38.875 -12.453 1 95.44 77 ARG A O 1
ATOM 611 N N . LEU A 1 78 ? 6.07 -37 -13.523 1 94.81 78 LEU A N 1
ATOM 612 C CA . LEU A 1 78 ? 5.383 -37.469 -14.727 1 94.81 78 LEU A CA 1
ATOM 613 C C . LEU A 1 78 ? 6.121 -38.625 -15.367 1 94.81 78 LEU A C 1
ATOM 615 O O . LEU A 1 78 ? 5.492 -39.594 -15.836 1 94.81 78 LEU A O 1
ATOM 619 N N . ASN A 1 79 ? 7.391 -38.5 -15.383 1 95.69 79 ASN A N 1
ATOM 620 C CA . ASN A 1 79 ? 8.203 -39.594 -15.922 1 95.69 79 ASN A CA 1
ATOM 621 C C . ASN A 1 79 ? 8.062 -40.875 -15.094 1 95.69 79 ASN A C 1
ATOM 623 O O . ASN A 1 79 ? 8.102 -41.969 -15.633 1 95.69 79 ASN A O 1
ATOM 627 N N . GLU A 1 80 ? 7.914 -40.688 -13.82 1 95.19 80 GLU A N 1
ATOM 628 C CA . GLU A 1 80 ? 7.656 -41.844 -12.961 1 95.19 80 GLU A CA 1
ATOM 629 C C . GLU A 1 80 ? 6.324 -42.5 -13.305 1 95.19 80 GLU A C 1
ATOM 631 O O . GLU A 1 80 ? 6.215 -43.719 -13.305 1 95.19 80 GLU A O 1
ATOM 636 N N . LEU A 1 81 ? 5.43 -41.719 -13.617 1 92.81 81 LEU A N 1
ATOM 637 C CA . LEU A 1 81 ? 4.086 -42.188 -13.938 1 92.81 81 LEU A CA 1
ATOM 638 C C . LEU A 1 81 ? 4.086 -43.031 -15.203 1 92.81 81 LEU A C 1
ATOM 640 O O . LEU A 1 81 ? 3.393 -44.062 -15.281 1 92.81 81 LEU A O 1
ATOM 644 N N . VAL A 1 82 ? 4.938 -42.719 -16.188 1 92.44 82 VAL A N 1
ATOM 645 C CA . VAL A 1 82 ? 4.859 -43.375 -17.5 1 92.44 82 VAL A CA 1
ATOM 646 C C . VAL A 1 82 ? 5.977 -44.406 -17.609 1 92.44 82 VAL A C 1
ATOM 648 O O . VAL A 1 82 ? 6.051 -45.125 -18.609 1 92.44 82 VAL A O 1
ATOM 651 N N . SER A 1 83 ? 6.816 -44.5 -16.641 1 89.38 83 SER A N 1
ATOM 652 C CA . SER A 1 83 ? 8.047 -45.281 -16.719 1 89.38 83 SER A CA 1
ATOM 653 C C . SER A 1 83 ? 7.742 -46.75 -16.953 1 89.38 83 SER A C 1
ATOM 655 O O . SER A 1 83 ? 8.539 -47.469 -17.578 1 89.38 83 SER A O 1
ATOM 657 N N . GLU A 1 84 ? 6.645 -47.219 -16.516 1 87.56 84 GLU A N 1
ATOM 658 C CA . GLU A 1 84 ? 6.359 -48.625 -16.594 1 87.56 84 GLU A CA 1
ATOM 659 C C . GLU A 1 84 ? 5.43 -48.938 -17.766 1 87.56 84 GLU A C 1
ATOM 661 O O . GLU A 1 84 ? 5.109 -50.094 -18.031 1 87.56 84 GLU A O 1
ATOM 666 N N . LEU A 1 85 ? 5.098 -47.938 -18.469 1 91.5 85 LEU A N 1
ATOM 667 C CA . LEU A 1 85 ? 4.152 -48.156 -19.562 1 91.5 85 LEU A CA 1
ATOM 668 C C . LEU A 1 85 ? 4.867 -48.656 -20.812 1 91.5 85 LEU A C 1
ATOM 670 O O . LEU A 1 85 ? 6.074 -48.469 -20.969 1 91.5 85 LEU A O 1
ATOM 674 N N . VAL A 1 86 ? 4.043 -49.25 -21.609 1 89.94 86 VAL A N 1
ATOM 675 C CA . VAL A 1 86 ? 4.602 -49.906 -22.781 1 89.94 86 VAL A CA 1
ATOM 676 C C . VAL A 1 86 ? 4.379 -49.031 -24.016 1 89.94 86 VAL A C 1
ATOM 678 O O . VAL A 1 86 ? 3.307 -48.438 -24.188 1 89.94 86 VAL A O 1
ATOM 681 N N . CYS A 1 87 ? 5.453 -48.938 -24.844 1 91.38 87 CYS A N 1
ATOM 682 C CA . CYS A 1 87 ? 5.387 -48.188 -26.094 1 91.38 87 CYS A CA 1
ATOM 683 C C . CYS A 1 87 ? 4.465 -48.875 -27.094 1 91.38 87 CYS A C 1
ATOM 685 O O . CYS A 1 87 ? 4.551 -50.094 -27.297 1 91.38 87 CYS A O 1
ATOM 687 N N . PRO A 1 88 ? 3.623 -48.156 -27.734 1 88.75 88 PRO A N 1
ATOM 688 C CA . PRO A 1 88 ? 2.709 -48.75 -28.688 1 88.75 88 PRO A CA 1
ATOM 689 C C . PRO A 1 88 ? 3.418 -49.219 -29.969 1 88.75 88 PRO A C 1
ATOM 691 O O . PRO A 1 88 ? 2.902 -50.062 -30.688 1 88.75 88 PRO A O 1
ATOM 694 N N . LYS A 1 89 ? 4.504 -48.688 -30.156 1 90.12 89 LYS A N 1
ATOM 695 C CA . LYS A 1 89 ? 5.207 -49.031 -31.391 1 90.12 89 LYS A CA 1
ATOM 696 C C . LYS A 1 89 ? 6.152 -50.219 -31.203 1 90.12 89 LYS A C 1
ATOM 698 O O . LYS A 1 89 ? 6.102 -51.188 -31.953 1 90.12 89 LYS A O 1
ATOM 703 N N . CYS A 1 90 ? 6.992 -50.188 -30.188 1 89.12 90 CYS A N 1
ATOM 704 C CA . CYS A 1 90 ? 8.008 -51.25 -30.016 1 89.12 90 CYS A CA 1
ATOM 705 C C . CYS A 1 90 ? 7.633 -52.188 -28.906 1 89.12 90 CYS A C 1
ATOM 707 O O . CYS A 1 90 ? 8.344 -53.188 -28.641 1 89.12 90 CYS A O 1
ATOM 709 N N . ALA A 1 91 ? 6.68 -51.938 -28.172 1 86.62 91 ALA A N 1
ATOM 710 C CA . ALA A 1 91 ? 6.188 -52.75 -27.062 1 86.62 91 ALA A CA 1
ATOM 711 C C . ALA A 1 91 ? 7.219 -52.844 -25.938 1 86.62 91 ALA A C 1
ATOM 713 O O . ALA A 1 91 ? 7.168 -53.75 -25.109 1 86.62 91 ALA A O 1
ATOM 714 N N . GLY A 1 92 ? 8.148 -51.938 -25.984 1 87.56 92 GLY A N 1
ATOM 715 C CA . GLY A 1 92 ? 9.141 -51.844 -24.922 1 87.56 92 GLY A CA 1
ATOM 716 C C . GLY A 1 92 ? 8.812 -50.812 -23.859 1 87.56 92 GLY A C 1
ATOM 717 O O . GLY A 1 92 ? 7.867 -50.031 -24.016 1 87.56 92 GLY A O 1
ATOM 718 N N . VAL A 1 93 ? 9.625 -50.938 -22.688 1 90.12 93 VAL A N 1
ATOM 719 C CA . VAL A 1 93 ? 9.477 -50 -21.578 1 90.12 93 VAL A CA 1
ATOM 720 C C . VAL A 1 93 ? 10.555 -48.906 -21.672 1 90.12 93 VAL A C 1
ATOM 722 O O . VAL A 1 93 ? 11.688 -49.125 -21.219 1 90.12 93 VAL A O 1
ATOM 725 N N . GLY A 1 94 ? 10.242 -47.812 -22.469 1 91.12 94 GLY A N 1
ATOM 726 C CA . GLY A 1 94 ? 11.234 -46.781 -22.641 1 91.12 94 GLY A CA 1
ATOM 727 C C . GLY A 1 94 ? 10.617 -45.406 -22.844 1 91.12 94 GLY A C 1
ATOM 728 O O . GLY A 1 94 ? 11.234 -44.5 -23.438 1 91.12 94 GLY A O 1
ATOM 729 N N . LEU A 1 95 ? 9.43 -45.25 -22.328 1 94.5 95 LEU A N 1
ATOM 730 C CA . LEU A 1 95 ? 8.734 -44 -22.516 1 94.5 95 LEU A CA 1
ATOM 731 C C . LEU A 1 95 ? 9.266 -42.938 -21.578 1 94.5 95 LEU A C 1
ATOM 733 O O . LEU A 1 95 ? 9.539 -43.219 -20.406 1 94.5 95 LEU A O 1
ATOM 737 N N . LYS A 1 96 ? 9.453 -41.719 -22.125 1 94.5 96 LYS A N 1
ATOM 738 C CA . LYS A 1 96 ? 9.906 -40.562 -21.344 1 94.5 96 LYS A CA 1
ATOM 739 C C . LYS A 1 96 ? 9.188 -39.281 -21.781 1 94.5 96 LYS A C 1
ATOM 741 O O . LYS A 1 96 ? 8.945 -39.062 -22.969 1 94.5 96 LYS A O 1
ATOM 746 N N . VAL A 1 97 ? 8.891 -38.5 -20.75 1 94.62 97 VAL A N 1
ATOM 747 C CA . VAL A 1 97 ? 8.273 -37.219 -21.031 1 94.62 97 VAL A CA 1
ATOM 748 C C . VAL A 1 97 ? 9.336 -36.125 -20.969 1 94.62 97 VAL A C 1
ATOM 750 O O . VAL A 1 97 ? 10.109 -36.031 -20 1 94.62 97 VAL A O 1
ATOM 753 N N . ILE A 1 98 ? 9.391 -35.25 -21.984 1 93.31 98 ILE A N 1
ATOM 754 C CA . ILE A 1 98 ? 10.32 -34.125 -22.062 1 93.31 98 ILE A CA 1
ATOM 755 C C . ILE A 1 98 ? 9.547 -32.844 -22.328 1 93.31 98 ILE A C 1
ATOM 757 O O . ILE A 1 98 ? 8.531 -32.844 -23.016 1 93.31 98 ILE A O 1
ATOM 761 N N . ILE A 1 99 ? 9.984 -31.797 -21.688 1 92 99 ILE A N 1
ATOM 762 C CA . ILE A 1 99 ? 9.398 -30.484 -21.969 1 92 99 ILE A CA 1
ATOM 763 C C . ILE A 1 99 ? 10.055 -29.875 -23.203 1 92 99 ILE A C 1
ATOM 765 O O . ILE A 1 99 ? 11.281 -29.75 -23.266 1 92 99 ILE A O 1
ATOM 769 N N . ASP A 1 100 ? 9.234 -29.531 -24.078 1 83.38 100 ASP A N 1
ATOM 770 C CA . ASP A 1 100 ? 9.727 -28.969 -25.328 1 83.38 100 ASP A CA 1
ATOM 771 C C . ASP A 1 100 ? 10.18 -27.516 -25.141 1 83.38 100 ASP A C 1
ATOM 773 O O . ASP A 1 100 ? 9.82 -26.891 -24.141 1 83.38 100 ASP A O 1
ATOM 777 N N . SER A 1 101 ? 11.031 -27.078 -26.016 1 69.19 101 SER A N 1
ATOM 778 C CA . SER A 1 101 ? 11.625 -25.75 -25.922 1 69.19 101 SER A CA 1
ATOM 779 C C . SER A 1 101 ? 10.625 -24.656 -26.297 1 69.19 101 SER A C 1
ATOM 781 O O . SER A 1 101 ? 10.828 -23.484 -25.984 1 69.19 101 SER A O 1
ATOM 783 N N . GLN A 1 102 ? 9.531 -25.109 -26.812 1 71.88 102 GLN A N 1
ATOM 784 C CA . GLN A 1 102 ? 8.594 -24.094 -27.266 1 71.88 102 GLN A CA 1
ATOM 785 C C . GLN A 1 102 ? 7.57 -23.781 -26.172 1 71.88 102 GLN A C 1
ATOM 787 O O . GLN A 1 102 ? 6.574 -24.484 -26.016 1 71.88 102 GLN A O 1
ATOM 792 N N . ASN A 1 103 ? 7.875 -22.859 -25.406 1 80.69 103 ASN A N 1
ATOM 793 C CA . ASN A 1 103 ? 6.945 -22.422 -24.359 1 80.69 103 ASN A CA 1
ATOM 794 C C . ASN A 1 103 ? 6.176 -21.172 -24.797 1 80.69 103 ASN A C 1
ATOM 796 O O . ASN A 1 103 ? 6.734 -20.281 -25.422 1 80.69 103 ASN A O 1
ATOM 800 N N . LEU A 1 104 ? 4.891 -21.328 -24.656 1 90.56 104 LEU A N 1
ATOM 801 C CA . LEU A 1 104 ? 4.004 -20.188 -24.875 1 90.56 104 LEU A CA 1
ATOM 802 C C . LEU A 1 104 ? 3.447 -19.672 -23.562 1 90.56 104 LEU A C 1
ATOM 804 O O . LEU A 1 104 ? 2.281 -19.906 -23.234 1 90.56 104 LEU A O 1
ATOM 808 N N . GLY A 1 105 ? 4.258 -18.922 -22.875 1 93.56 105 GLY A N 1
ATOM 809 C CA . GLY A 1 105 ? 3.896 -18.469 -21.531 1 93.56 105 GLY A CA 1
ATOM 810 C C . GLY A 1 105 ? 3.873 -19.594 -20.516 1 93.56 105 GLY A C 1
ATOM 811 O O . GLY A 1 105 ? 4.84 -20.344 -20.391 1 93.56 105 GLY A O 1
ATOM 812 N N . PHE A 1 106 ? 2.738 -19.734 -19.891 1 95.81 106 PHE A N 1
ATOM 813 C CA . PHE A 1 106 ? 2.621 -20.766 -18.859 1 95.81 106 PHE A CA 1
ATOM 814 C C . PHE A 1 106 ? 2.172 -22.078 -19.484 1 95.81 106 PHE A C 1
ATOM 816 O O . PHE A 1 106 ? 2.125 -23.109 -18.797 1 95.81 106 PHE A O 1
ATOM 823 N N . CYS A 1 107 ? 1.812 -22.016 -20.734 1 95.88 107 CYS A N 1
ATOM 824 C CA . CYS A 1 107 ? 1.506 -23.25 -21.469 1 95.88 107 CYS A CA 1
ATOM 825 C C . CYS A 1 107 ? 2.768 -23.844 -22.062 1 95.88 107 CYS A C 1
ATOM 827 O O . CYS A 1 107 ? 3.443 -23.203 -22.875 1 95.88 107 CYS A O 1
ATOM 829 N N . SER A 1 108 ? 3.041 -25.078 -21.641 1 94.31 108 SER A N 1
ATOM 830 C CA . SER A 1 108 ? 4.215 -25.766 -22.156 1 94.31 108 SER A CA 1
ATOM 831 C C . SER A 1 108 ? 3.816 -26.906 -23.094 1 94.31 108 SER A C 1
ATOM 833 O O . SER A 1 108 ? 2.693 -27.406 -23.031 1 94.31 108 SER A O 1
ATOM 835 N N . SER A 1 109 ? 4.684 -27.125 -24.016 1 94.12 109 SER A N 1
ATOM 836 C CA . SER A 1 109 ? 4.547 -28.312 -24.844 1 94.12 109 SER A CA 1
ATOM 837 C C . SER A 1 109 ? 5.344 -29.484 -24.281 1 94.12 109 SER A C 1
ATOM 839 O O . SER A 1 109 ? 6.531 -29.328 -23.984 1 94.12 109 SER A O 1
ATOM 841 N N . VAL A 1 110 ? 4.656 -30.578 -24.109 1 94.06 110 VAL A N 1
ATOM 842 C CA . VAL A 1 110 ? 5.305 -31.781 -23.578 1 94.06 110 VAL A CA 1
ATOM 843 C C . VAL A 1 110 ? 5.363 -32.875 -24.641 1 94.06 110 VAL A C 1
ATOM 845 O O . VAL A 1 110 ? 4.395 -33.062 -25.375 1 94.06 110 VAL A O 1
ATOM 848 N N . LEU A 1 111 ? 6.531 -33.438 -24.703 1 93.88 111 LEU A N 1
ATOM 849 C CA . LEU A 1 111 ? 6.777 -34.469 -25.688 1 93.88 111 LEU A CA 1
ATOM 850 C C . LEU A 1 111 ? 6.98 -35.812 -25 1 93.88 111 LEU A C 1
ATOM 852 O O . LEU A 1 111 ? 7.816 -35.938 -24.094 1 93.88 111 LEU A O 1
ATOM 856 N N . LEU A 1 112 ? 6.121 -36.781 -25.344 1 94.62 112 LEU A N 1
ATOM 857 C CA . LEU A 1 112 ? 6.309 -38.156 -24.938 1 94.62 112 LEU A CA 1
ATOM 858 C C . LEU A 1 112 ? 7.031 -38.938 -26.031 1 94.62 112 LEU A C 1
ATOM 860 O O . LEU A 1 112 ? 6.547 -39.062 -27.156 1 94.62 112 LEU A O 1
ATOM 864 N N . GLU A 1 113 ? 8.195 -39.469 -25.641 1 93.75 113 GLU A N 1
ATOM 865 C CA . GLU A 1 113 ? 8.977 -40.219 -26.625 1 93.75 113 GLU A CA 1
ATOM 866 C C . GLU A 1 113 ? 9.484 -41.531 -26.031 1 93.75 113 GLU A C 1
ATOM 868 O O . GLU A 1 113 ? 9.523 -41.719 -24.812 1 93.75 113 GLU A O 1
ATOM 873 N N . CYS A 1 114 ? 9.766 -42.438 -26.953 1 93.88 114 CYS A N 1
ATOM 874 C CA . CYS A 1 114 ? 10.32 -43.75 -26.562 1 93.88 114 CYS A CA 1
ATOM 875 C C . CYS A 1 114 ? 11.812 -43.812 -26.875 1 93.88 114 CYS A C 1
ATOM 877 O O . CYS A 1 114 ? 12.227 -43.5 -27.984 1 93.88 114 CYS A O 1
ATOM 879 N N . SER A 1 115 ? 12.602 -44.188 -25.875 1 89.69 115 SER A N 1
ATOM 880 C CA . SER A 1 115 ? 14.047 -44.25 -26.047 1 89.69 115 SER A CA 1
ATOM 881 C C . SER A 1 115 ? 14.445 -45.5 -26.828 1 89.69 115 SER A C 1
ATOM 883 O O . SER A 1 115 ? 15.555 -45.562 -27.359 1 89.69 115 SER A O 1
ATOM 885 N N . HIS A 1 116 ? 13.57 -46.406 -27 1 89.81 116 HIS A N 1
ATOM 886 C CA . HIS A 1 116 ? 13.883 -47.688 -27.656 1 89.81 116 HIS A CA 1
ATOM 887 C C . HIS A 1 116 ? 13.555 -47.625 -29.141 1 89.81 116 HIS A C 1
ATOM 889 O O . HIS A 1 116 ? 14.094 -48.406 -29.922 1 89.81 116 HIS A O 1
ATOM 895 N N . CYS A 1 117 ? 12.617 -46.812 -29.375 1 90.44 117 CYS A N 1
ATOM 896 C CA . CYS A 1 117 ? 12.266 -46.656 -30.781 1 90.44 117 CYS A CA 1
ATOM 897 C C . CYS A 1 117 ? 13.344 -45.906 -31.531 1 90.44 117 CYS A C 1
ATOM 899 O O . CYS A 1 117 ? 13.922 -44.938 -31.016 1 90.44 117 CYS A O 1
ATOM 901 N N . GLU A 1 118 ? 13.93 -46.438 -32.688 1 81.44 118 GLU A N 1
ATOM 902 C CA . GLU A 1 118 ? 14.992 -45.781 -33.438 1 81.44 118 GLU A CA 1
ATOM 903 C C . GLU A 1 118 ? 14.5 -45.344 -34.844 1 81.44 118 GLU A C 1
ATOM 905 O O . GLU A 1 118 ? 13.5 -45.875 -35.344 1 81.44 118 GLU A O 1
ATOM 910 N N . GLY A 1 119 ? 15.188 -44.344 -35.344 1 76.38 119 GLY A N 1
ATOM 911 C CA . GLY A 1 119 ? 15.031 -43.875 -36.719 1 76.38 119 GLY A CA 1
ATOM 912 C C . GLY A 1 119 ? 13.719 -43.125 -36.938 1 76.38 119 GLY A C 1
ATOM 913 O O . GLY A 1 119 ? 13.25 -42.406 -36.062 1 76.38 119 GLY A O 1
ATOM 914 N N . ASP A 1 120 ? 13.148 -43.25 -38.188 1 75 120 ASP A N 1
ATOM 915 C CA . ASP A 1 120 ? 11.922 -42.594 -38.656 1 75 120 ASP A CA 1
ATOM 916 C C . ASP A 1 120 ? 10.695 -43.219 -38 1 75 120 ASP A C 1
ATOM 918 O O . ASP A 1 120 ? 9.609 -42.625 -38.031 1 75 120 ASP A O 1
ATOM 922 N N . ASP A 1 121 ? 10.953 -44.312 -37.188 1 79.81 121 ASP A N 1
ATOM 923 C CA . ASP A 1 121 ? 9.844 -45.031 -36.594 1 79.81 121 ASP A CA 1
ATOM 924 C C . ASP A 1 121 ? 9.75 -44.719 -35.094 1 79.81 121 ASP A C 1
ATOM 926 O O . ASP A 1 121 ? 9.125 -45.469 -34.344 1 79.81 121 ASP A O 1
ATOM 930 N N . LYS A 1 122 ? 10.32 -43.594 -34.719 1 89.19 122 LYS A N 1
ATOM 931 C CA . LYS A 1 122 ? 10.328 -43.219 -33.281 1 89.19 122 LYS A CA 1
ATOM 932 C C . LYS A 1 122 ? 8.945 -42.75 -32.844 1 89.19 122 LYS A C 1
ATOM 934 O O . LYS A 1 122 ? 8.305 -41.938 -33.5 1 89.19 122 LYS A O 1
ATOM 939 N N . TYR A 1 123 ? 8.445 -43.406 -31.766 1 92.56 123 TYR A N 1
ATOM 940 C CA . TYR A 1 123 ? 7.18 -42.938 -31.203 1 92.56 123 TYR A CA 1
ATOM 941 C C . TYR A 1 123 ? 7.328 -41.562 -30.547 1 92.56 123 TYR A C 1
ATOM 943 O O . TYR A 1 123 ? 8.195 -41.375 -29.688 1 92.56 123 TYR A O 1
ATOM 951 N N . GLN A 1 124 ? 6.59 -40.688 -31.047 1 92.19 124 GLN A N 1
ATOM 952 C CA . GLN A 1 124 ? 6.586 -39.312 -30.5 1 92.19 124 GLN A CA 1
ATOM 953 C C . GLN A 1 124 ? 5.172 -38.75 -30.484 1 92.19 124 GLN A C 1
ATOM 955 O O . GLN A 1 124 ? 4.434 -38.875 -31.469 1 92.19 124 GLN A O 1
ATOM 960 N N . LYS A 1 125 ? 4.785 -38.281 -29.328 1 93 125 LYS A N 1
ATOM 961 C CA . LYS A 1 125 ? 3.514 -37.562 -29.172 1 93 125 LYS A CA 1
ATOM 962 C C . LYS A 1 125 ? 3.688 -36.281 -28.391 1 93 125 LYS A C 1
ATOM 964 O O . LYS A 1 125 ? 4.219 -36.281 -27.281 1 93 125 LYS A O 1
ATOM 969 N N . SER A 1 126 ? 3.26 -35.188 -29.016 1 93.06 126 SER A N 1
ATOM 970 C CA . SER A 1 126 ? 3.377 -33.906 -28.375 1 93.06 126 SER A CA 1
ATOM 971 C C . SER A 1 126 ? 2.006 -33.344 -27.984 1 93.06 126 SER A C 1
ATOM 973 O O . SER A 1 126 ? 1.043 -33.5 -28.75 1 93.06 126 SER A O 1
ATOM 975 N N . VAL A 1 127 ? 1.898 -32.812 -26.766 1 94.31 127 VAL A N 1
ATOM 976 C CA . VAL A 1 127 ? 0.658 -32.219 -26.297 1 94.31 127 VAL A CA 1
ATOM 977 C C . VAL A 1 127 ? 0.967 -30.922 -25.562 1 94.31 127 VAL A C 1
ATOM 979 O O . VAL A 1 127 ? 2.012 -30.797 -24.922 1 94.31 127 VAL A O 1
ATOM 982 N N . TYR A 1 128 ? 0.016 -29.922 -25.719 1 94.94 128 TYR A N 1
ATOM 983 C CA . TYR A 1 128 ? 0.098 -28.719 -24.891 1 94.94 128 TYR A CA 1
ATOM 984 C C . TYR A 1 128 ? -0.533 -28.969 -23.516 1 94.94 128 TYR A C 1
ATOM 986 O O . TYR A 1 128 ? -1.514 -29.703 -23.406 1 94.94 128 TYR A O 1
ATOM 994 N N . THR A 1 129 ? 0.038 -28.359 -22.562 1 96.06 129 THR A N 1
ATOM 995 C CA . THR A 1 129 ? -0.394 -28.594 -21.188 1 96.06 129 THR A CA 1
ATOM 996 C C . THR A 1 129 ? -1.749 -27.938 -20.922 1 96.06 129 THR A C 1
ATOM 998 O O . THR A 1 129 ? -2.391 -28.219 -19.906 1 96.06 129 THR A O 1
ATOM 1001 N N . SER A 1 130 ? -2.195 -27.062 -21.797 1 94.94 130 SER A N 1
ATOM 1002 C CA . SER A 1 130 ? -3.455 -26.344 -21.656 1 94.94 130 SER A CA 1
ATOM 1003 C C . SER A 1 130 ? -4.238 -26.312 -22.969 1 94.94 130 SER A C 1
ATOM 1005 O O . SER A 1 130 ? -3.65 -26.406 -24.047 1 94.94 130 SER A O 1
ATOM 1007 N N . THR A 1 131 ? -5.578 -26.219 -22.766 1 90.81 131 THR A N 1
ATOM 1008 C CA . THR A 1 131 ? -6.441 -26.141 -23.938 1 90.81 131 THR A CA 1
ATOM 1009 C C . THR A 1 131 ? -6.613 -24.688 -24.391 1 90.81 131 THR A C 1
ATOM 1011 O O . THR A 1 131 ? -6.445 -23.766 -23.594 1 90.81 131 THR A O 1
ATOM 1014 N N . ARG A 1 132 ? -6.898 -24.578 -25.625 1 91.19 132 ARG A N 1
ATOM 1015 C CA . ARG A 1 132 ? -7.219 -23.25 -26.172 1 91.19 132 ARG A CA 1
ATOM 1016 C C . ARG A 1 132 ? -8.664 -22.875 -25.844 1 91.19 132 ARG A C 1
ATOM 1018 O O . ARG A 1 132 ? -9.547 -23.734 -25.828 1 91.19 132 ARG A O 1
ATOM 1025 N N . LEU A 1 133 ? -8.82 -21.547 -25.609 1 88.5 133 LEU A N 1
ATOM 1026 C CA . LEU A 1 133 ? -10.156 -21.047 -25.297 1 88.5 133 LEU A CA 1
ATOM 1027 C C . LEU A 1 133 ? -10.992 -20.938 -26.562 1 88.5 133 LEU A C 1
ATOM 1029 O O . LEU A 1 133 ? -10.461 -20.688 -27.656 1 88.5 133 LEU A O 1
ATOM 1033 N N . GLN A 1 134 ? -12.242 -21.5 -26.594 1 67.81 134 GLN A N 1
ATOM 1034 C CA . GLN A 1 134 ? -13.133 -21.516 -27.734 1 67.81 134 GLN A CA 1
ATOM 1035 C C . GLN A 1 134 ? -13.68 -20.125 -28.031 1 67.81 134 GLN A C 1
ATOM 1037 O O . GLN A 1 134 ? -14.32 -19.516 -27.172 1 67.81 134 GLN A O 1
ATOM 1042 N N . GLU A 1 135 ? -12.852 -19.156 -28.219 1 55.72 135 GLU A N 1
ATOM 1043 C CA . GLU A 1 135 ? -13.586 -17.922 -28.5 1 55.72 135 GLU A CA 1
ATOM 1044 C C . GLU A 1 135 ? -14.234 -17.984 -29.875 1 55.72 135 GLU A C 1
ATOM 1046 O O . GLU A 1 135 ? -13.641 -18.484 -30.844 1 55.72 135 GLU A O 1
ATOM 1051 N N . GLU A 1 136 ? -15.625 -17.875 -29.922 1 47.97 136 GLU A N 1
ATOM 1052 C CA . GLU A 1 136 ? -16.453 -17.906 -31.109 1 47.97 136 GLU A CA 1
ATOM 1053 C C . GLU A 1 136 ? -15.727 -17.297 -32.312 1 47.97 136 GLU A C 1
ATOM 1055 O O . GLU A 1 136 ? -15.719 -17.859 -33.406 1 47.97 136 GLU A O 1
ATOM 1060 N N . SER A 1 137 ? -15.516 -15.938 -32.156 1 44.31 137 SER A N 1
ATOM 1061 C CA . SER A 1 137 ? -15.305 -15.148 -33.375 1 44.31 137 SER A CA 1
ATOM 1062 C C . SER A 1 137 ? -13.898 -15.344 -33.906 1 44.31 137 SER A C 1
ATOM 1064 O O . SER A 1 137 ? -13.609 -14.961 -35.062 1 44.31 137 SER A O 1
ATOM 1066 N N . ARG A 1 138 ? -12.648 -15.25 -33 1 46.31 138 ARG A N 1
ATOM 1067 C CA . ARG A 1 138 ? -11.367 -14.984 -33.656 1 46.31 138 ARG A CA 1
ATOM 1068 C C . ARG A 1 138 ? -10.445 -16.188 -33.562 1 46.31 138 ARG A C 1
ATOM 1070 O O . ARG A 1 138 ? -10.469 -16.922 -32.594 1 46.31 138 ARG A O 1
ATOM 1077 N N . GLY A 1 139 ? -10.039 -16.922 -34.531 1 47.22 139 GLY A N 1
ATOM 1078 C CA . GLY A 1 139 ? -9.062 -17.922 -34.938 1 47.22 139 GLY A CA 1
ATOM 1079 C C . GLY A 1 139 ? -8.008 -18.188 -33.875 1 47.22 139 GLY A C 1
ATOM 1080 O O . GLY A 1 139 ? -7.551 -19.312 -33.719 1 47.22 139 GLY A O 1
ATOM 1081 N N . ASP A 1 140 ? -7.066 -17.234 -33.594 1 53.56 140 ASP A N 1
ATOM 1082 C CA . ASP A 1 140 ? -5.914 -17.484 -32.719 1 53.56 140 ASP A CA 1
ATOM 1083 C C . ASP A 1 140 ? -6.285 -17.328 -31.25 1 53.56 140 ASP A C 1
ATOM 1085 O O . ASP A 1 140 ? -6.301 -16.219 -30.719 1 53.56 140 ASP A O 1
ATOM 1089 N N . VAL A 1 141 ? -6.703 -18.5 -30.516 1 72.69 141 VAL A N 1
ATOM 1090 C CA . VAL A 1 141 ? -7.375 -18.469 -29.219 1 72.69 141 VAL A CA 1
ATOM 1091 C C . VAL A 1 141 ? -6.352 -18.688 -28.109 1 72.69 141 VAL A C 1
ATOM 1093 O O . VAL A 1 141 ? -5.414 -19.469 -28.266 1 72.69 141 VAL A O 1
ATOM 1096 N N . ALA A 1 142 ? -6.258 -17.75 -27.25 1 89.25 142 ALA A N 1
ATOM 1097 C CA . ALA A 1 142 ? -5.391 -17.766 -26.078 1 89.25 142 ALA A CA 1
ATOM 1098 C C . ALA A 1 142 ? -5.539 -19.078 -25.297 1 89.25 142 ALA A C 1
ATOM 1100 O O . ALA A 1 142 ? -6.598 -19.703 -25.328 1 89.25 142 ALA A O 1
ATOM 1101 N N . PHE A 1 143 ? -4.469 -19.594 -24.875 1 94.19 143 PHE A N 1
ATOM 1102 C CA . PHE A 1 143 ? -4.527 -20.75 -23.984 1 94.19 143 PHE A CA 1
ATOM 1103 C C . PHE A 1 143 ? -5.184 -20.391 -22.672 1 94.19 143 PHE A C 1
ATOM 1105 O O . PHE A 1 143 ? -4.938 -19.312 -22.125 1 94.19 143 PHE A O 1
ATOM 1112 N N . ASP A 1 144 ? -5.996 -21.281 -22.094 1 95.12 144 ASP A N 1
ATOM 1113 C CA . ASP A 1 144 ? -6.73 -21.078 -20.844 1 95.12 144 ASP A CA 1
ATOM 1114 C C . ASP A 1 144 ? -5.793 -20.641 -19.719 1 95.12 144 ASP A C 1
ATOM 1116 O O . ASP A 1 144 ? -6.031 -19.609 -19.078 1 95.12 144 ASP A O 1
ATOM 1120 N N . VAL A 1 145 ? -4.688 -21.328 -19.609 1 96.38 145 VAL A N 1
ATOM 1121 C CA . VAL A 1 145 ? -3.785 -21.125 -18.484 1 96.38 145 VAL A CA 1
ATOM 1122 C C . VAL A 1 145 ? -3.213 -19.703 -18.547 1 96.38 145 VAL A C 1
ATOM 1124 O O . VAL A 1 145 ? -2.994 -19.078 -17.516 1 96.38 145 VAL A O 1
ATOM 1127 N N . ASN A 1 146 ? -2.941 -19.219 -19.703 1 96.75 146 ASN A N 1
ATOM 1128 C CA . ASN A 1 146 ? -2.363 -17.875 -19.859 1 96.75 146 ASN A CA 1
ATOM 1129 C C . ASN A 1 146 ? -3.344 -16.797 -19.422 1 96.75 146 ASN A C 1
ATOM 1131 O O . ASN A 1 146 ? -2.959 -15.844 -18.734 1 96.75 146 ASN A O 1
ATOM 1135 N N . VAL A 1 147 ? -4.613 -16.922 -19.766 1 97 147 VAL A N 1
ATOM 1136 C CA . VAL A 1 147 ? -5.637 -15.953 -19.375 1 97 147 VAL A CA 1
ATOM 1137 C C . VAL A 1 147 ? -5.902 -16.062 -17.875 1 97 147 VAL A C 1
ATOM 1139 O O . VAL A 1 147 ? -6.059 -15.047 -17.188 1 97 147 VAL A O 1
ATOM 1142 N N . ARG A 1 148 ? -5.898 -17.281 -17.422 1 96.81 148 ARG A N 1
ATOM 1143 C CA . ARG A 1 148 ? -6.078 -17.531 -15.992 1 96.81 148 ARG A CA 1
ATOM 1144 C C . ARG A 1 148 ? -5 -16.844 -15.164 1 96.81 148 ARG A C 1
ATOM 1146 O O . ARG A 1 148 ? -5.281 -16.297 -14.094 1 96.81 148 ARG A O 1
ATOM 1153 N N . MET A 1 149 ? -3.803 -16.891 -15.68 1 97.94 149 MET A N 1
ATOM 1154 C CA . MET A 1 149 ? -2.686 -16.297 -14.953 1 97.94 149 MET A CA 1
ATOM 1155 C C . MET A 1 149 ? -2.803 -14.773 -14.938 1 97.94 149 MET A C 1
ATOM 1157 O O . MET A 1 149 ? -2.412 -14.133 -13.961 1 97.94 149 MET A O 1
ATOM 1161 N N . VAL A 1 150 ? -3.293 -14.188 -15.992 1 97.94 150 VAL A N 1
ATOM 1162 C CA . VAL A 1 150 ? -3.51 -12.742 -16.016 1 97.94 150 VAL A CA 1
ATOM 1163 C C . VAL A 1 150 ? -4.613 -12.367 -15.031 1 97.94 150 VAL A C 1
ATOM 1165 O O . VAL A 1 150 ? -4.492 -11.383 -14.297 1 97.94 150 VAL A O 1
ATOM 1168 N N . LEU A 1 151 ? -5.703 -13.148 -15 1 97.94 151 LEU A N 1
ATOM 1169 C CA . LEU A 1 151 ? -6.766 -12.938 -14.023 1 97.94 151 LEU A CA 1
ATOM 1170 C C . LEU A 1 151 ? -6.223 -13.031 -12.602 1 97.94 151 LEU A C 1
ATOM 1172 O O . LEU A 1 151 ? -6.613 -12.25 -11.734 1 97.94 151 LEU A O 1
ATOM 1176 N N . LEU A 1 152 ? -5.332 -13.984 -12.438 1 97.94 152 LEU A N 1
ATOM 1177 C CA . LEU A 1 152 ? -4.707 -14.148 -11.125 1 97.94 152 LEU A CA 1
ATOM 1178 C C . LEU A 1 152 ? -3.924 -12.898 -10.734 1 97.94 152 LEU A C 1
ATOM 1180 O O . LEU A 1 152 ? -3.979 -12.461 -9.586 1 97.94 152 LEU A O 1
ATOM 1184 N N . ALA A 1 153 ? -3.168 -12.359 -11.656 1 97.44 153 ALA A N 1
ATOM 1185 C CA . ALA A 1 153 ? -2.426 -11.133 -11.391 1 97.44 153 ALA A CA 1
ATOM 1186 C C . ALA A 1 153 ? -3.357 -10.016 -10.914 1 97.44 153 ALA A C 1
ATOM 1188 O O . ALA A 1 153 ? -3.037 -9.289 -9.969 1 97.44 153 ALA A O 1
ATOM 1189 N N . HIS A 1 154 ? -4.543 -9.922 -11.508 1 97.44 154 HIS A N 1
ATOM 1190 C CA . HIS A 1 154 ? -5.535 -8.938 -11.102 1 97.44 154 HIS A CA 1
ATOM 1191 C C . HIS A 1 154 ? -6.023 -9.195 -9.68 1 97.44 154 HIS A C 1
ATOM 1193 O O . HIS A 1 154 ? -6.137 -8.258 -8.883 1 97.44 154 HIS A O 1
ATOM 1199 N N . GLU A 1 155 ? -6.27 -10.445 -9.406 1 96.38 155 GLU A N 1
ATOM 1200 C CA . GLU A 1 155 ? -6.766 -10.82 -8.086 1 96.38 155 GLU A CA 1
ATOM 1201 C C . GLU A 1 155 ? -5.738 -10.508 -7.004 1 96.38 155 GLU A C 1
ATOM 1203 O O . GLU A 1 155 ? -6.102 -10.195 -5.867 1 96.38 155 GLU A O 1
ATOM 1208 N N . LEU A 1 156 ? -4.512 -10.617 -7.398 1 96 156 LEU A N 1
ATOM 1209 C CA . LEU A 1 156 ? -3.428 -10.367 -6.453 1 96 156 LEU A CA 1
ATOM 1210 C C . LEU A 1 156 ? -3.158 -8.875 -6.316 1 96 156 LEU A C 1
ATOM 1212 O O . LEU A 1 156 ? -2.371 -8.453 -5.465 1 96 156 LEU A O 1
ATOM 1216 N N . GLY A 1 157 ? -3.814 -8.039 -7.137 1 93.69 157 GLY A N 1
ATOM 1217 C CA . GLY A 1 157 ? -3.6 -6.598 -7.117 1 93.69 157 GLY A CA 1
ATOM 1218 C C . GLY A 1 157 ? -2.285 -6.184 -7.754 1 93.69 157 GLY A C 1
ATOM 1219 O O . GLY A 1 157 ? -1.72 -5.145 -7.402 1 93.69 157 GLY A O 1
ATOM 1220 N N . MET A 1 158 ? -1.801 -7.062 -8.57 1 93.44 158 MET A N 1
ATOM 1221 C CA . MET A 1 158 ? -0.534 -6.797 -9.25 1 93.44 158 MET A CA 1
ATOM 1222 C C . MET A 1 158 ? -0.69 -6.914 -10.758 1 93.44 158 MET A C 1
ATOM 1224 O O . MET A 1 158 ? -1.802 -7.102 -11.258 1 93.44 158 MET A O 1
ATOM 1228 N N . GLY A 1 159 ? 0.309 -6.617 -11.539 1 93.19 159 GLY A N 1
ATOM 1229 C CA . GLY A 1 159 ? 0.339 -6.734 -12.992 1 93.19 159 GLY A CA 1
ATOM 1230 C C . GLY A 1 159 ? 1.357 -7.746 -13.484 1 93.19 159 GLY A C 1
ATOM 1231 O O . GLY A 1 159 ? 1.441 -8.859 -12.961 1 93.19 159 GLY A O 1
ATOM 1232 N N . TYR A 1 160 ? 2.016 -7.375 -14.438 1 95.12 160 TYR A N 1
ATOM 1233 C CA . TYR A 1 160 ? 3 -8.227 -15.094 1 95.12 160 TYR A CA 1
ATOM 1234 C C . TYR A 1 160 ? 4.086 -8.656 -14.117 1 95.12 160 TYR A C 1
ATOM 1236 O O . TYR A 1 160 ? 4.609 -9.773 -14.211 1 95.12 160 TYR A O 1
ATOM 1244 N N . ALA A 1 161 ? 4.383 -7.859 -13.141 1 91.88 161 ALA A N 1
ATOM 1245 C CA . ALA A 1 161 ? 5.41 -8.156 -12.148 1 91.88 161 ALA A CA 1
ATOM 1246 C C . ALA A 1 161 ? 5.055 -9.414 -11.352 1 91.88 161 ALA A C 1
ATOM 1248 O O . ALA A 1 161 ? 5.938 -10.18 -10.961 1 91.88 161 ALA A O 1
ATOM 1249 N N . ALA A 1 162 ? 3.791 -9.609 -11.07 1 93.69 162 ALA A N 1
ATOM 1250 C CA . ALA A 1 162 ? 3.361 -10.812 -10.359 1 93.69 162 ALA A CA 1
ATOM 1251 C C . ALA A 1 162 ? 3.713 -12.07 -11.156 1 93.69 162 ALA A C 1
ATOM 1253 O O . ALA A 1 162 ? 4.18 -13.062 -10.586 1 93.69 162 ALA A O 1
ATOM 1254 N N . LEU A 1 163 ? 3.455 -11.992 -12.422 1 96.69 163 LEU A N 1
ATOM 1255 C CA . LEU A 1 163 ? 3.723 -13.156 -13.266 1 96.69 163 LEU A CA 1
ATOM 1256 C C . LEU A 1 163 ? 5.215 -13.453 -13.32 1 96.69 163 LEU A C 1
ATOM 1258 O O . LEU A 1 163 ? 5.617 -14.625 -13.328 1 96.69 163 LEU A O 1
ATOM 1262 N N . LYS A 1 164 ? 5.996 -12.414 -13.367 1 95.62 164 LYS A N 1
ATOM 1263 C CA . LYS A 1 164 ? 7.441 -12.609 -13.352 1 95.62 164 LYS A CA 1
ATOM 1264 C C . LYS A 1 164 ? 7.895 -13.273 -12.055 1 95.62 164 LYS A C 1
ATOM 1266 O O . LYS A 1 164 ? 8.766 -14.141 -12.062 1 95.62 164 LYS A O 1
ATOM 1271 N N . LYS A 1 165 ? 7.348 -12.867 -10.961 1 96 165 LYS A N 1
ATOM 1272 C CA . LYS A 1 165 ? 7.68 -13.469 -9.664 1 96 165 LYS A CA 1
ATOM 1273 C C . LYS A 1 165 ? 7.254 -14.93 -9.609 1 96 165 LYS A C 1
ATOM 1275 O O . LYS A 1 165 ? 7.977 -15.773 -9.07 1 96 165 LYS A O 1
ATOM 1280 N N . ILE A 1 166 ? 6.059 -15.203 -10.172 1 96.81 166 ILE A N 1
ATOM 1281 C CA . ILE A 1 166 ? 5.574 -16.578 -10.234 1 96.81 166 ILE A CA 1
ATOM 1282 C C . ILE A 1 166 ? 6.52 -17.422 -11.086 1 96.81 166 ILE A C 1
ATOM 1284 O O . ILE A 1 166 ? 6.895 -18.531 -10.695 1 96.81 166 ILE A O 1
ATOM 1288 N N . SER A 1 167 ? 6.867 -16.859 -12.203 1 95.44 167 SER A N 1
ATOM 1289 C CA . SER A 1 167 ? 7.816 -17.531 -13.086 1 95.44 167 SER A CA 1
ATOM 1290 C C . SER A 1 167 ? 9.141 -17.797 -12.375 1 95.44 167 SER A C 1
ATOM 1292 O O . SER A 1 167 ? 9.68 -18.906 -12.461 1 95.44 167 SER A O 1
ATOM 1294 N N . LYS A 1 168 ? 9.609 -16.875 -11.656 1 95.12 168 LYS A N 1
ATOM 1295 C CA . LYS A 1 168 ? 10.883 -16.953 -10.938 1 95.12 168 LYS A CA 1
ATOM 1296 C C . LYS A 1 168 ? 10.859 -18.062 -9.898 1 95.12 168 LYS A C 1
ATOM 1298 O O . LYS A 1 168 ? 11.781 -18.875 -9.828 1 95.12 168 LYS A O 1
ATOM 1303 N N . VAL A 1 169 ? 9.836 -18.188 -9.156 1 96.19 169 VAL A N 1
ATOM 1304 C CA . VAL A 1 169 ? 9.789 -19.109 -8.016 1 96.19 169 VAL A CA 1
ATOM 1305 C C . VAL A 1 169 ? 9.422 -20.516 -8.5 1 96.19 169 VAL A C 1
ATOM 1307 O O . VAL A 1 169 ? 10.008 -21.5 -8.055 1 96.19 169 VAL A O 1
ATOM 1310 N N . LEU A 1 170 ? 8.484 -20.609 -9.477 1 95.12 170 LEU A N 1
ATOM 1311 C CA . LEU A 1 170 ? 8.016 -21.906 -9.93 1 95.12 170 LEU A CA 1
ATOM 1312 C C . LEU A 1 170 ? 8.914 -22.469 -11.031 1 95.12 170 LEU A C 1
ATOM 1314 O O . LEU A 1 170 ? 8.859 -23.656 -11.344 1 95.12 170 LEU A O 1
ATOM 1318 N N . GLY A 1 171 ? 9.68 -21.594 -11.617 1 93.12 171 GLY A N 1
ATOM 1319 C CA . GLY A 1 171 ? 10.539 -22.047 -12.703 1 93.12 171 GLY A CA 1
ATOM 1320 C C . GLY A 1 171 ? 9.773 -22.344 -13.984 1 93.12 171 GLY A C 1
ATOM 1321 O O . GLY A 1 171 ? 10.109 -23.297 -14.703 1 93.12 171 GLY A O 1
ATOM 1322 N N . ILE A 1 172 ? 8.648 -21.719 -14.172 1 94.38 172 ILE A N 1
ATOM 1323 C CA . ILE A 1 172 ? 7.859 -21.812 -15.391 1 94.38 172 ILE A CA 1
ATOM 1324 C C . ILE A 1 172 ? 7.91 -20.484 -16.156 1 94.38 172 ILE A C 1
ATOM 1326 O O . ILE A 1 172 ? 7.715 -19.422 -15.562 1 94.38 172 ILE A O 1
ATOM 1330 N N . PRO A 1 173 ? 8.148 -20.531 -17.422 1 92.81 173 PRO A N 1
ATOM 1331 C CA . PRO A 1 173 ? 8.227 -19.281 -18.172 1 92.81 173 PRO A CA 1
ATOM 1332 C C . PRO A 1 173 ? 6.926 -18.484 -18.125 1 92.81 173 PRO A C 1
ATOM 1334 O O . PRO A 1 173 ? 5.84 -19.062 -18.125 1 92.81 173 PRO A O 1
ATOM 1337 N N . THR A 1 174 ? 7.047 -17.188 -18.156 1 94.12 174 THR A N 1
ATOM 1338 C CA . THR A 1 174 ? 5.879 -16.312 -18.141 1 94.12 174 THR A CA 1
ATOM 1339 C C . THR A 1 174 ? 5.57 -15.789 -19.531 1 94.12 174 THR A C 1
ATOM 1341 O O . THR A 1 174 ? 6.254 -16.141 -20.5 1 94.12 174 THR A O 1
ATOM 1344 N N . LEU A 1 175 ? 4.551 -14.992 -19.656 1 95.44 175 LEU A N 1
ATOM 1345 C CA . LEU A 1 175 ? 4.117 -14.383 -20.906 1 95.44 175 LEU A CA 1
ATOM 1346 C C . LEU A 1 175 ? 5.051 -13.25 -21.312 1 95.44 175 LEU A C 1
ATOM 1348 O O . LEU A 1 175 ? 5.586 -12.547 -20.453 1 95.44 175 LEU A O 1
ATOM 1352 N N . HIS A 1 176 ? 5.184 -13.156 -22.625 1 94.69 176 HIS A N 1
ATOM 1353 C CA . HIS A 1 176 ? 5.773 -11.914 -23.125 1 94.69 176 HIS A CA 1
ATOM 1354 C C . HIS A 1 176 ? 4.883 -10.719 -22.812 1 94.69 176 HIS A C 1
ATOM 1356 O O . HIS A 1 176 ? 3.658 -10.844 -22.766 1 94.69 176 HIS A O 1
ATOM 1362 N N . LEU A 1 177 ? 5.5 -9.562 -22.656 1 94.69 177 LEU A N 1
ATOM 1363 C CA . LEU A 1 177 ? 4.789 -8.367 -22.219 1 94.69 177 LEU A CA 1
ATOM 1364 C C . LEU A 1 177 ? 3.637 -8.039 -23.156 1 94.69 177 LEU A C 1
ATOM 1366 O O . LEU A 1 177 ? 2.537 -7.707 -22.703 1 94.69 177 LEU A O 1
ATOM 1370 N N . LYS A 1 178 ? 3.818 -8.141 -24.406 1 95 178 LYS A N 1
ATOM 1371 C CA . LYS A 1 178 ? 2.785 -7.816 -25.391 1 95 178 LYS A CA 1
ATOM 1372 C C . LYS A 1 178 ? 1.595 -8.766 -25.266 1 95 178 LYS A C 1
ATOM 1374 O O . LYS A 1 178 ? 0.442 -8.336 -25.344 1 95 178 LYS A O 1
ATOM 1379 N N . THR A 1 179 ? 1.931 -10.07 -25.156 1 95.06 179 THR A N 1
ATOM 1380 C CA . THR A 1 179 ? 0.869 -11.055 -24.984 1 95.06 179 THR A CA 1
ATOM 1381 C C . THR A 1 179 ? 0.115 -10.805 -23.672 1 95.06 179 THR A C 1
ATOM 1383 O O . THR A 1 179 ? -1.113 -10.906 -23.641 1 95.06 179 THR A O 1
ATOM 1386 N N . TYR A 1 180 ? 0.867 -10.438 -22.672 1 96.62 180 TYR A N 1
ATOM 1387 C CA . TYR A 1 180 ? 0.243 -10.086 -21.406 1 96.62 180 TYR A CA 1
ATOM 1388 C C . TYR A 1 180 ? -0.731 -8.93 -21.578 1 96.62 180 TYR A C 1
ATOM 1390 O O . TYR A 1 180 ? -1.861 -8.977 -21.078 1 96.62 180 TYR A O 1
ATOM 1398 N N . GLN A 1 181 ? -0.299 -7.891 -22.203 1 95.5 181 GLN A N 1
ATOM 1399 C CA . GLN A 1 181 ? -1.123 -6.699 -22.391 1 95.5 181 GLN A CA 1
ATOM 1400 C C . GLN A 1 181 ? -2.406 -7.035 -23.141 1 95.5 181 GLN A C 1
ATOM 1402 O O . GLN A 1 181 ? -3.469 -6.488 -22.844 1 95.5 181 GLN A O 1
ATOM 1407 N N . ARG A 1 182 ? -2.316 -7.887 -24.062 1 94.69 182 ARG A N 1
ATOM 1408 C CA . ARG A 1 182 ? -3.49 -8.312 -24.828 1 94.69 182 ARG A CA 1
ATOM 1409 C C . ARG A 1 182 ? -4.496 -9.016 -23.922 1 94.69 182 ARG A C 1
ATOM 1411 O O . ARG A 1 182 ? -5.688 -8.688 -23.938 1 94.69 182 ARG A O 1
ATOM 1418 N N . HIS A 1 183 ? -4.016 -10.008 -23.188 1 96 183 HIS A N 1
ATOM 1419 C CA . HIS A 1 183 ? -4.906 -10.734 -22.281 1 96 183 HIS A CA 1
ATOM 1420 C C . HIS A 1 183 ? -5.406 -9.828 -21.156 1 96 183 HIS A C 1
ATOM 1422 O O . HIS A 1 183 ? -6.535 -9.984 -20.688 1 96 183 HIS A O 1
ATOM 1428 N N . ASP A 1 184 ? -4.555 -8.891 -20.781 1 96.69 184 ASP A N 1
ATOM 1429 C CA . ASP A 1 184 ? -4.922 -7.934 -19.734 1 96.69 184 ASP A CA 1
ATOM 1430 C C . ASP A 1 184 ? -6.113 -7.086 -20.172 1 96.69 184 ASP A C 1
ATOM 1432 O O . ASP A 1 184 ? -7.008 -6.801 -19.375 1 96.69 184 ASP A O 1
ATOM 1436 N N . ARG A 1 185 ? -6.148 -6.66 -21.344 1 95.5 185 ARG A N 1
ATOM 1437 C CA . ARG A 1 185 ? -7.266 -5.883 -21.875 1 95.5 185 ARG A CA 1
ATOM 1438 C C . ARG A 1 185 ? -8.555 -6.695 -21.844 1 95.5 185 ARG A C 1
ATOM 1440 O O . ARG A 1 185 ? -9.617 -6.176 -21.469 1 95.5 185 ARG A O 1
ATOM 1447 N N . LYS A 1 186 ? -8.453 -7.945 -22.188 1 94.81 186 LYS A N 1
ATOM 1448 C CA . LYS A 1 186 ? -9.617 -8.82 -22.172 1 94.81 186 LYS A CA 1
ATOM 1449 C C . LYS A 1 186 ? -10.18 -8.984 -20.766 1 94.81 186 LYS A C 1
ATOM 1451 O O . LYS A 1 186 ? -11.391 -8.906 -20.562 1 94.81 186 LYS A O 1
ATOM 1456 N N . VAL A 1 187 ? -9.258 -9.234 -19.891 1 97.25 187 VAL A N 1
ATOM 1457 C CA . VAL A 1 187 ? -9.664 -9.422 -18.5 1 97.25 187 VAL A CA 1
ATOM 1458 C C . VAL A 1 187 ? -10.281 -8.133 -17.953 1 97.25 187 VAL A C 1
ATOM 1460 O O . VAL A 1 187 ? -11.297 -8.164 -17.266 1 97.25 187 VAL A O 1
ATOM 1463 N N . THR A 1 188 ? -9.703 -7.008 -18.297 1 97.56 188 THR A N 1
ATOM 1464 C CA . THR A 1 188 ? -10.188 -5.703 -17.875 1 97.56 188 THR A CA 1
ATOM 1465 C C . THR A 1 188 ? -11.617 -5.473 -18.359 1 97.56 188 THR A C 1
ATOM 1467 O O . THR A 1 188 ? -12.484 -5.059 -17.578 1 97.56 188 THR A O 1
ATOM 1470 N N . VAL A 1 189 ? -11.844 -5.734 -19.578 1 97.31 189 VAL A N 1
ATOM 1471 C CA . VAL A 1 189 ? -13.172 -5.543 -20.156 1 97.31 189 VAL A CA 1
ATOM 1472 C C . VAL A 1 189 ? -14.18 -6.434 -19.422 1 97.31 189 VAL A C 1
ATOM 1474 O O . VAL A 1 189 ? -15.273 -5.984 -19.094 1 97.31 189 VAL A O 1
ATOM 1477 N N . ALA A 1 190 ? -13.812 -7.68 -19.188 1 97.69 190 ALA A N 1
ATOM 1478 C CA . ALA A 1 190 ? -14.703 -8.609 -18.5 1 97.69 190 ALA A CA 1
ATOM 1479 C C . ALA A 1 190 ? -15.039 -8.117 -17.094 1 97.69 190 ALA A C 1
ATOM 1481 O O . ALA A 1 190 ? -16.188 -8.203 -16.656 1 97.69 190 ALA A O 1
ATOM 1482 N N . GLU A 1 191 ? -14.055 -7.637 -16.391 1 98.12 191 GLU A N 1
ATOM 1483 C CA . GLU A 1 191 ? -14.25 -7.141 -15.039 1 98.12 191 GLU A CA 1
ATOM 1484 C C . GLU A 1 191 ? -15.117 -5.887 -15.031 1 98.12 191 GLU A C 1
ATOM 1486 O O . GLU A 1 191 ? -15.984 -5.73 -14.164 1 98.12 191 GLU A O 1
ATOM 1491 N N . VAL A 1 192 ? -14.867 -4.938 -15.953 1 98.12 192 VAL A N 1
ATOM 1492 C CA . VAL A 1 192 ? -15.648 -3.707 -16.047 1 98.12 192 VAL A CA 1
ATOM 1493 C C . VAL A 1 192 ? -17.109 -4.043 -16.344 1 98.12 192 VAL A C 1
ATOM 1495 O O . VAL A 1 192 ? -18.016 -3.504 -15.703 1 98.12 192 VAL A O 1
ATOM 1498 N N . ASP A 1 193 ? -17.328 -4.961 -17.219 1 97.62 193 ASP A N 1
ATOM 1499 C CA . ASP A 1 193 ? -18.688 -5.379 -17.578 1 97.62 193 ASP A CA 1
ATOM 1500 C C . ASP A 1 193 ? -19.391 -5.984 -16.359 1 97.62 193 ASP A C 1
ATOM 1502 O O . ASP A 1 193 ? -20.578 -5.746 -16.156 1 97.62 193 ASP A O 1
ATOM 1506 N N . ARG A 1 194 ? -18.672 -6.723 -15.672 1 97.25 194 ARG A N 1
ATOM 1507 C CA . ARG A 1 194 ? -19.266 -7.336 -14.484 1 97.25 194 ARG A CA 1
ATOM 1508 C C . ARG A 1 194 ? -19.672 -6.273 -13.469 1 97.25 194 ARG A C 1
ATOM 1510 O O . ARG A 1 194 ? -20.734 -6.375 -12.852 1 97.25 194 ARG A O 1
ATOM 1517 N N . GLY A 1 195 ? -18.766 -5.312 -13.234 1 97.38 195 GLY A N 1
ATOM 1518 C CA . GLY A 1 195 ? -19.094 -4.219 -12.336 1 97.38 195 GLY A CA 1
ATOM 1519 C C . GLY A 1 195 ? -20.344 -3.461 -12.758 1 97.38 195 GLY A C 1
ATOM 1520 O O . GLY A 1 195 ? -21.188 -3.145 -11.922 1 97.38 195 GLY A O 1
ATOM 1521 N N . LEU A 1 196 ? -20.469 -3.232 -14.023 1 97.06 196 LEU A N 1
ATOM 1522 C CA . LEU A 1 196 ? -21.625 -2.516 -14.555 1 97.06 196 LEU A CA 1
ATOM 1523 C C . LEU A 1 196 ? -22.906 -3.328 -14.375 1 97.06 196 LEU A C 1
ATOM 1525 O O . LEU A 1 196 ? -23.953 -2.777 -14.016 1 97.06 196 LEU A O 1
ATOM 1529 N N . ALA A 1 197 ? -22.812 -4.613 -14.562 1 97.06 197 ALA A N 1
ATOM 1530 C CA . ALA A 1 197 ? -23.953 -5.484 -14.352 1 97.06 197 ALA A CA 1
ATOM 1531 C C . ALA A 1 197 ? -24.375 -5.488 -12.883 1 97.06 197 ALA A C 1
ATOM 1533 O O . ALA A 1 197 ? -25.578 -5.512 -12.57 1 97.06 197 ALA A O 1
ATOM 1534 N N . SER A 1 198 ? -23.391 -5.535 -12.055 1 96.81 198 SER A N 1
ATOM 1535 C CA . SER A 1 198 ? -23.672 -5.488 -10.625 1 96.81 198 SER A CA 1
ATOM 1536 C C . SER A 1 198 ? -24.406 -4.207 -10.242 1 96.81 198 SER A C 1
ATOM 1538 O O . SER A 1 198 ? -25.328 -4.23 -9.43 1 96.81 198 SER A O 1
ATOM 1540 N N . LEU A 1 199 ? -24 -3.088 -10.82 1 97.81 199 LEU A N 1
ATOM 1541 C CA . LEU A 1 199 ? -24.625 -1.803 -10.547 1 97.81 199 LEU A CA 1
ATOM 1542 C C . LEU A 1 199 ? -26.062 -1.789 -11.039 1 97.81 199 LEU A C 1
ATOM 1544 O O . LEU A 1 199 ? -26.953 -1.251 -10.367 1 97.81 199 LEU A O 1
ATOM 1548 N N . GLN A 1 200 ? -26.281 -2.365 -12.164 1 96.75 200 GLN A N 1
ATOM 1549 C CA . GLN A 1 200 ? -27.641 -2.449 -12.688 1 96.75 200 GLN A CA 1
ATOM 1550 C C . GLN A 1 200 ? -28.547 -3.238 -11.742 1 96.75 200 GLN A C 1
ATOM 1552 O O . GLN A 1 200 ? -29.656 -2.801 -11.43 1 96.75 200 GLN A O 1
ATOM 1557 N N . ARG A 1 201 ? -28.078 -4.301 -11.305 1 94.81 201 ARG A N 1
ATOM 1558 C CA . ARG A 1 201 ? -28.844 -5.117 -10.367 1 94.81 201 ARG A CA 1
ATOM 1559 C C . ARG A 1 201 ? -29.094 -4.371 -9.055 1 94.81 201 ARG A C 1
ATOM 1561 O O . ARG A 1 201 ? -30.172 -4.457 -8.477 1 94.81 201 ARG A O 1
ATOM 1568 N N . SER A 1 202 ? -28.047 -3.74 -8.609 1 96.31 202 SER A N 1
ATOM 1569 C CA . SER A 1 202 ? -28.156 -2.977 -7.375 1 96.31 202 SER A CA 1
ATOM 1570 C C . SER A 1 202 ? -29.219 -1.892 -7.492 1 96.31 202 SER A C 1
ATOM 1572 O O . SER A 1 202 ? -29.984 -1.658 -6.551 1 96.31 202 SER A O 1
ATOM 1574 N N . ARG A 1 203 ? -29.312 -1.267 -8.594 1 97.12 203 ARG A N 1
ATOM 1575 C CA . ARG A 1 203 ? -30.297 -0.21 -8.812 1 97.12 203 ARG A CA 1
ATOM 1576 C C . ARG A 1 203 ? -31.703 -0.767 -8.789 1 97.12 203 ARG A C 1
ATOM 1578 O O . ARG A 1 203 ? -32.625 -0.145 -8.234 1 97.12 203 ARG A O 1
ATOM 1585 N N . GLU A 1 204 ? -31.875 -1.89 -9.328 1 95.12 204 GLU A N 1
ATOM 1586 C CA . GLU A 1 204 ? -33.188 -2.551 -9.281 1 95.12 204 GLU A CA 1
ATOM 1587 C C . GLU A 1 204 ? -33.562 -2.912 -7.848 1 95.12 204 GLU A C 1
ATOM 1589 O O . GLU A 1 204 ? -34.688 -2.703 -7.434 1 95.12 204 GLU A O 1
ATOM 1594 N N . GLN A 1 205 ? -32.625 -3.375 -7.141 1 94.81 205 GLN A N 1
ATOM 1595 C CA . GLN A 1 205 ? -32.875 -3.75 -5.75 1 94.81 205 GLN A CA 1
ATOM 1596 C C . GLN A 1 205 ? -33.188 -2.525 -4.902 1 94.81 205 GLN A C 1
ATOM 1598 O O . GLN A 1 205 ? -34.031 -2.594 -4.004 1 94.81 205 GLN A O 1
ATOM 1603 N N . ILE A 1 206 ? -32.5 -1.448 -5.164 1 96.12 206 ILE A N 1
ATOM 1604 C CA . ILE A 1 206 ? -32.719 -0.214 -4.414 1 96.12 206 ILE A CA 1
ATOM 1605 C C . ILE A 1 206 ? -34.125 0.311 -4.68 1 96.12 206 ILE A C 1
ATOM 1607 O O . ILE A 1 206 ? -34.844 0.675 -3.744 1 96.12 206 ILE A O 1
ATOM 1611 N N . ARG A 1 207 ? -34.531 0.288 -5.926 1 96.38 207 ARG A N 1
ATOM 1612 C CA . ARG A 1 207 ? -35.875 0.727 -6.27 1 96.38 207 ARG A CA 1
ATOM 1613 C C . ARG A 1 207 ? -36.938 -0.116 -5.551 1 96.38 207 ARG A C 1
ATOM 1615 O O . ARG A 1 207 ? -37.906 0.42 -4.988 1 96.38 207 ARG A O 1
ATOM 1622 N N . GLN A 1 208 ? -36.719 -1.369 -5.527 1 94.5 208 GLN A N 1
ATOM 1623 C CA . GLN A 1 208 ? -37.625 -2.277 -4.855 1 94.5 208 GLN A CA 1
ATOM 1624 C C . GLN A 1 208 ? -37.656 -2.035 -3.35 1 94.5 208 GLN A C 1
ATOM 1626 O O . GLN A 1 208 ? -38.719 -2.057 -2.723 1 94.5 208 GLN A O 1
ATOM 1631 N N . ALA A 1 209 ? -36.531 -1.814 -2.799 1 94.56 209 ALA A N 1
ATOM 1632 C CA . ALA A 1 209 ? -36.406 -1.591 -1.359 1 94.56 209 ALA A CA 1
ATOM 1633 C C . ALA A 1 209 ? -37.188 -0.34 -0.943 1 94.56 209 ALA A C 1
ATOM 1635 O O . ALA A 1 209 ? -37.844 -0.329 0.094 1 94.56 209 ALA A O 1
ATOM 1636 N N . TYR A 1 210 ? -37.062 0.69 -1.748 1 95.75 210 TYR A N 1
ATOM 1637 C CA . TYR A 1 210 ? -37.781 1.922 -1.447 1 95.75 210 TYR A CA 1
ATOM 1638 C C . TYR A 1 210 ? -39.281 1.73 -1.623 1 95.75 210 TYR A C 1
ATOM 1640 O O . TYR A 1 210 ? -40.062 2.299 -0.872 1 95.75 210 TYR A O 1
ATOM 1648 N N . ALA A 1 211 ? -39.688 0.933 -2.559 1 95.5 211 ALA A N 1
ATOM 1649 C CA . ALA A 1 211 ? -41.125 0.621 -2.76 1 95.5 211 ALA A CA 1
ATOM 1650 C C . ALA A 1 211 ? -41.688 -0.173 -1.584 1 95.5 211 ALA A C 1
ATOM 1652 O O . ALA A 1 211 ? -42.844 -0.012 -1.217 1 95.5 211 ALA A O 1
ATOM 1653 N N . ASP A 1 212 ? -40.875 -0.958 -0.993 1 93.88 212 ASP A N 1
ATOM 1654 C CA . ASP A 1 212 ? -41.312 -1.806 0.118 1 93.88 212 ASP A CA 1
ATOM 1655 C C . ASP A 1 212 ? -41.531 -0.981 1.383 1 93.88 212 ASP A C 1
ATOM 1657 O O . ASP A 1 212 ? -42.375 -1.326 2.213 1 93.88 212 ASP A O 1
ATOM 1661 N N . ILE A 1 213 ? -40.812 0.065 1.519 1 92.44 213 ILE A N 1
ATOM 1662 C CA . ILE A 1 213 ? -40.844 0.813 2.771 1 92.44 213 ILE A CA 1
ATOM 1663 C C . ILE A 1 213 ? -41.812 1.988 2.646 1 92.44 213 ILE A C 1
ATOM 1665 O O . ILE A 1 213 ? -42.438 2.396 3.633 1 92.44 213 ILE A O 1
ATOM 1669 N N . ASP A 1 214 ? -41.906 2.525 1.416 1 93.56 214 ASP A N 1
ATOM 1670 C CA . ASP A 1 214 ? -42.719 3.719 1.188 1 93.56 214 ASP A CA 1
ATOM 1671 C C . ASP A 1 214 ? -43.875 3.43 0.224 1 93.56 214 ASP A C 1
ATOM 1673 O O . ASP A 1 214 ? -43.656 3.314 -0.985 1 93.56 214 ASP A O 1
ATOM 1677 N N . PRO A 1 215 ? -45.062 3.506 0.694 1 94.12 215 PRO A N 1
ATOM 1678 C CA . PRO A 1 215 ? -46.219 3.211 -0.154 1 94.12 215 PRO A CA 1
ATOM 1679 C C . PRO A 1 215 ? -46.375 4.207 -1.301 1 94.12 215 PRO A C 1
ATOM 1681 O O . PRO A 1 215 ? -46.875 3.848 -2.371 1 94.12 215 PRO A O 1
ATOM 1684 N N . GLU A 1 216 ? -45.969 5.383 -1.037 1 93.88 216 GLU A N 1
ATOM 1685 C CA . GLU A 1 216 ? -46.062 6.375 -2.105 1 93.88 216 GLU A CA 1
ATOM 1686 C C . GLU A 1 216 ? -45.156 6.016 -3.273 1 93.88 216 GLU A C 1
ATOM 1688 O O . GLU A 1 216 ? -45.531 6.18 -4.438 1 93.88 216 GLU A O 1
ATOM 1693 N N . VAL A 1 217 ? -44.031 5.551 -2.912 1 95.44 217 VAL A N 1
ATOM 1694 C CA . VAL A 1 217 ? -43.094 5.121 -3.939 1 95.44 217 VAL A CA 1
ATOM 1695 C C . VAL A 1 217 ? -43.625 3.871 -4.637 1 95.44 217 VAL A C 1
ATOM 1697 O O . VAL A 1 217 ? -43.5 3.732 -5.859 1 95.44 217 VAL A O 1
ATOM 1700 N N . ALA A 1 218 ? -44.219 3.002 -3.896 1 95.62 218 ALA A N 1
ATOM 1701 C CA . ALA A 1 218 ? -44.781 1.791 -4.465 1 95.62 218 ALA A CA 1
ATOM 1702 C C . ALA A 1 218 ? -45.875 2.133 -5.488 1 95.62 218 ALA A C 1
ATOM 1704 O O . ALA A 1 218 ? -45.938 1.525 -6.562 1 95.62 218 ALA A O 1
ATOM 1705 N N . GLN A 1 219 ? -46.688 3.088 -5.094 1 95.62 219 GLN A N 1
ATOM 1706 C CA . GLN A 1 219 ? -47.75 3.518 -5.988 1 95.62 219 GLN A CA 1
ATOM 1707 C C . GLN A 1 219 ? -47.188 4.176 -7.246 1 95.62 219 GLN A C 1
ATOM 1709 O O . GLN A 1 219 ? -47.625 3.9 -8.352 1 95.62 219 GLN A O 1
ATOM 1714 N N . LEU A 1 220 ? -46.219 4.973 -7.016 1 94.69 220 LEU A N 1
ATOM 1715 C CA . LEU A 1 220 ? -45.594 5.66 -8.133 1 94.69 220 LEU A CA 1
ATOM 1716 C C . LEU A 1 220 ? -45 4.656 -9.125 1 94.69 220 LEU A C 1
ATOM 1718 O O . LEU A 1 220 ? -45.156 4.812 -10.336 1 94.69 220 LEU A O 1
ATOM 1722 N N . LEU A 1 221 ? -44.375 3.65 -8.633 1 94.31 221 LEU A N 1
ATOM 1723 C CA . LEU A 1 221 ? -43.688 2.674 -9.477 1 94.31 221 LEU A CA 1
ATOM 1724 C C . LEU A 1 221 ? -44.688 1.716 -10.117 1 94.31 221 LEU A C 1
ATOM 1726 O O . LEU A 1 221 ? -44.438 1.163 -11.188 1 94.31 221 LEU A O 1
ATOM 1730 N N . SER A 1 222 ? -45.781 1.497 -9.523 1 93.56 222 SER A N 1
ATOM 1731 C CA . SER A 1 222 ? -46.812 0.672 -10.102 1 93.56 222 SER A CA 1
ATOM 1732 C C . SER A 1 222 ? -47.469 1.355 -11.305 1 93.56 222 SER A C 1
ATOM 1734 O O . SER A 1 222 ? -47.875 0.689 -12.258 1 93.56 222 SER A O 1
ATOM 1736 N N . GLU A 1 223 ? -47.5 2.633 -11.25 1 93.94 223 GLU A N 1
ATOM 1737 C CA . GLU A 1 223 ? -48.094 3.418 -12.336 1 93.94 223 GLU A CA 1
ATOM 1738 C C . GLU A 1 223 ? -47.094 3.584 -13.477 1 93.94 223 GLU A C 1
ATOM 1740 O O . GLU A 1 223 ? -47.469 3.506 -14.656 1 93.94 223 GLU A O 1
ATOM 1745 N N . ASP A 1 224 ? -45.906 3.836 -13.07 1 94.12 224 ASP A N 1
ATOM 1746 C CA . ASP A 1 224 ? -44.812 4.016 -14.016 1 94.12 224 ASP A CA 1
ATOM 1747 C C . ASP A 1 224 ? -43.531 3.371 -13.5 1 94.12 224 ASP A C 1
ATOM 1749 O O . ASP A 1 224 ? -42.844 3.914 -12.617 1 94.12 224 ASP A O 1
ATOM 1753 N N . GLU A 1 225 ? -43.156 2.346 -14.148 1 90.06 225 GLU A N 1
ATOM 1754 C CA . GLU A 1 225 ? -41.969 1.594 -13.727 1 90.06 225 GLU A CA 1
ATOM 1755 C C . GLU A 1 225 ? -40.719 2.441 -13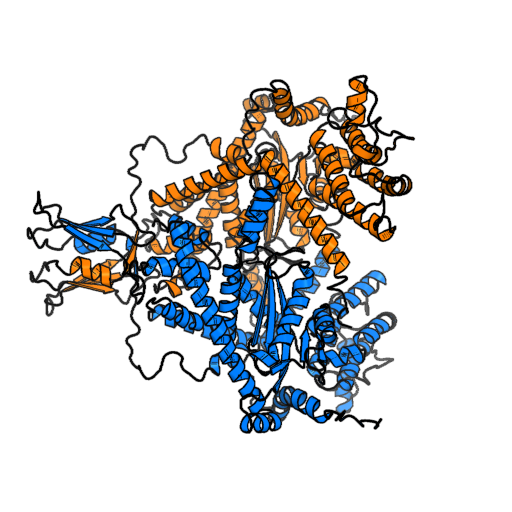.836 1 90.06 225 GLU A C 1
ATOM 1757 O O . GLU A 1 225 ? -39.719 2.191 -13.141 1 90.06 225 GLU A O 1
ATOM 1762 N N . GLU A 1 226 ? -40.75 3.432 -14.656 1 91.75 226 GLU A N 1
ATOM 1763 C CA . GLU A 1 226 ? -39.562 4.25 -14.891 1 91.75 226 GLU A CA 1
ATOM 1764 C C . GLU A 1 226 ? -39.656 5.598 -14.18 1 91.75 226 GLU A C 1
ATOM 1766 O O . GLU A 1 226 ? -38.906 6.527 -14.477 1 91.75 226 GLU A O 1
ATOM 1771 N N . ALA A 1 227 ? -40.531 5.602 -13.188 1 95.19 227 ALA A N 1
ATOM 1772 C CA . ALA A 1 227 ? -40.719 6.844 -12.43 1 95.19 227 ALA A CA 1
ATOM 1773 C C . ALA A 1 227 ? -39.438 7.195 -11.656 1 95.19 227 ALA A C 1
ATOM 1775 O O . ALA A 1 227 ? -38.719 6.309 -11.211 1 95.19 227 ALA A O 1
ATOM 1776 N N . VAL A 1 228 ? -39.219 8.492 -11.508 1 96.62 228 VAL A N 1
ATOM 1777 C CA . VAL A 1 228 ? -38.031 8.969 -10.781 1 96.62 228 VAL A CA 1
ATOM 1778 C C . VAL A 1 228 ? -38.312 8.953 -9.281 1 96.62 228 VAL A C 1
ATOM 1780 O O . VAL A 1 228 ? -39.344 9.477 -8.828 1 96.62 228 VAL A O 1
ATOM 1783 N N . ILE A 1 229 ? -37.531 8.297 -8.562 1 96.69 229 ILE A N 1
ATOM 1784 C CA . ILE A 1 229 ? -37.719 8.25 -7.117 1 96.69 229 ILE A CA 1
ATOM 1785 C C . ILE A 1 229 ? -36.562 8.992 -6.426 1 96.69 229 ILE A C 1
ATOM 1787 O O . ILE A 1 229 ? -35.469 9.133 -6.988 1 96.69 229 ILE A O 1
ATOM 1791 N N . ASN A 1 230 ? -36.844 9.492 -5.164 1 96.88 230 ASN A N 1
ATOM 1792 C CA . ASN A 1 230 ? -35.844 10.172 -4.348 1 96.88 230 ASN A CA 1
ATOM 1793 C C . ASN A 1 230 ? -35.125 9.203 -3.398 1 96.88 230 ASN A C 1
ATOM 1795 O O . ASN A 1 230 ? -35.781 8.398 -2.734 1 96.88 230 ASN A O 1
ATOM 1799 N N . ILE A 1 231 ? -33.844 9.25 -3.385 1 97.25 231 ILE A N 1
ATOM 1800 C CA . ILE A 1 231 ? -33.094 8.367 -2.492 1 97.25 231 ILE A CA 1
ATOM 1801 C C . ILE A 1 231 ? -32 9.148 -1.779 1 97.25 231 ILE A C 1
ATOM 1803 O O . ILE A 1 231 ? -31.656 10.266 -2.188 1 97.25 231 ILE A O 1
ATOM 1807 N N . GLY A 1 232 ? -31.453 8.586 -0.671 1 96.44 232 GLY A N 1
ATOM 1808 C CA . GLY A 1 232 ? -30.281 9.094 0.006 1 96.44 232 GLY A CA 1
ATOM 1809 C C . GLY A 1 232 ? -29.016 8.305 -0.306 1 96.44 232 GLY A C 1
ATOM 1810 O O . GLY A 1 232 ? -29.062 7.078 -0.414 1 96.44 232 GLY A O 1
ATOM 1811 N N . VAL A 1 233 ? -27.938 9.055 -0.494 1 97.81 233 VAL A N 1
ATOM 1812 C CA . VAL A 1 233 ? -26.703 8.352 -0.851 1 97.81 233 VAL A CA 1
ATOM 1813 C C . VAL A 1 233 ? -25.562 8.852 0.018 1 97.81 233 VAL A C 1
ATOM 1815 O O . VAL A 1 233 ? -25.547 10.008 0.445 1 97.81 233 VAL A O 1
ATOM 1818 N N . SER A 1 234 ? -24.656 7.941 0.353 1 97.38 234 SER A N 1
ATOM 1819 C CA . SER A 1 234 ? -23.375 8.281 0.947 1 97.38 234 SER A CA 1
ATOM 1820 C C . SER A 1 234 ? -22.297 8.438 -0.122 1 97.38 234 SER A C 1
ATOM 1822 O O . SER A 1 234 ? -22.125 7.559 -0.97 1 97.38 234 SER A O 1
ATOM 1824 N N . PHE A 1 235 ? -21.609 9.578 -0.123 1 96.88 235 PHE A N 1
ATOM 1825 C CA . PHE A 1 235 ? -20.625 9.883 -1.152 1 96.88 235 PHE A CA 1
ATOM 1826 C C . PHE A 1 235 ? -19.25 10.086 -0.539 1 96.88 235 PHE A C 1
ATOM 1828 O O . PHE A 1 235 ? -19.109 10.75 0.492 1 96.88 235 PHE A O 1
ATOM 1835 N N . ASP A 1 236 ? -18.203 9.492 -1.172 1 96.19 236 ASP A N 1
ATOM 1836 C CA . ASP A 1 236 ? -16.812 9.711 -0.779 1 96.19 236 ASP A CA 1
ATOM 1837 C C . ASP A 1 236 ? -15.883 9.586 -1.979 1 96.19 236 ASP A C 1
ATOM 1839 O O . ASP A 1 236 ? -16.141 8.789 -2.887 1 96.19 236 ASP A O 1
ATOM 1843 N N . GLY A 1 237 ? -14.875 10.477 -1.977 1 94.38 237 GLY A N 1
ATOM 1844 C CA . GLY A 1 237 ? -13.812 10.383 -2.967 1 94.38 237 GLY A CA 1
ATOM 1845 C C . GLY A 1 237 ? -12.555 9.711 -2.439 1 94.38 237 GLY A C 1
ATOM 1846 O O . GLY A 1 237 ? -12.211 9.859 -1.265 1 94.38 237 GLY A O 1
ATOM 1847 N N . THR A 1 238 ? -11.914 8.922 -3.303 1 95.12 238 THR A N 1
ATOM 1848 C CA . THR A 1 238 ? -10.656 8.266 -2.953 1 95.12 238 THR A CA 1
ATOM 1849 C C . THR A 1 238 ? -9.656 8.359 -4.105 1 95.12 238 THR A C 1
ATOM 1851 O O . THR A 1 238 ? -10.055 8.539 -5.262 1 95.12 238 THR A O 1
ATOM 1854 N N . TRP A 1 239 ? -8.375 8.273 -3.785 1 93.88 239 TRP A N 1
ATOM 1855 C CA . TRP A 1 239 ? -7.328 8.516 -4.773 1 93.88 239 TRP A CA 1
ATOM 1856 C C . TRP A 1 239 ? -6.324 7.363 -4.789 1 93.88 239 TRP A C 1
ATOM 1858 O O . TRP A 1 239 ? -6.117 6.695 -3.775 1 93.88 239 TRP A O 1
ATOM 1868 N N . HIS A 1 240 ? -5.656 7.137 -5.887 1 92.56 240 HIS A N 1
ATOM 1869 C CA . HIS A 1 240 ? -4.777 5.992 -6.109 1 92.56 240 HIS A CA 1
ATOM 1870 C C . HIS A 1 240 ? -3.404 6.223 -5.488 1 92.56 240 HIS A C 1
ATOM 1872 O O . HIS A 1 240 ? -2.609 5.289 -5.363 1 92.56 240 HIS A O 1
ATOM 1878 N N . LYS A 1 241 ? -3.016 7.316 -5.121 1 87.06 241 LYS A N 1
ATOM 1879 C CA . LYS A 1 241 ? -1.729 7.59 -4.488 1 87.06 241 LYS A CA 1
ATOM 1880 C C . LYS A 1 241 ? -1.91 8.391 -3.205 1 87.06 241 LYS A C 1
ATOM 1882 O O . LYS A 1 241 ? -2.861 9.164 -3.078 1 87.06 241 LYS A O 1
ATOM 1887 N N . ARG A 1 242 ? -0.969 8.094 -2.369 1 81.06 242 ARG A N 1
ATOM 1888 C CA . ARG A 1 242 ? -0.978 8.898 -1.156 1 81.06 242 ARG A CA 1
ATOM 1889 C C . ARG A 1 242 ? -0.334 10.266 -1.4 1 81.06 242 ARG A C 1
ATOM 1891 O O . ARG A 1 242 ? 0.604 10.375 -2.191 1 81.06 242 ARG A O 1
ATOM 1898 N N . GLY A 1 243 ? -0.827 11.242 -0.854 1 77.38 243 GLY A N 1
ATOM 1899 C CA . GLY A 1 243 ? -0.304 12.586 -1.039 1 77.38 243 GLY A CA 1
ATOM 1900 C C . GLY A 1 243 ? -1.329 13.555 -1.599 1 77.38 243 GLY A C 1
ATOM 1901 O O . GLY A 1 243 ? -2.535 13.32 -1.495 1 77.38 243 GLY A O 1
ATOM 1902 N N . PHE A 1 244 ? -0.828 14.586 -2.172 1 78.25 244 PHE A N 1
ATOM 1903 C CA . PHE A 1 244 ? -1.725 15.672 -2.568 1 78.25 244 PHE A CA 1
ATOM 1904 C C . PHE A 1 244 ? -1.858 15.734 -4.086 1 78.25 244 PHE A C 1
ATOM 1906 O O . PHE A 1 244 ? -2.713 16.453 -4.609 1 78.25 244 PHE A O 1
ATOM 1913 N N . THR A 1 245 ? -1.057 14.938 -4.727 1 85.12 245 THR A N 1
ATOM 1914 C CA . THR A 1 245 ? -1.121 14.891 -6.184 1 85.12 245 THR A CA 1
ATOM 1915 C C . THR A 1 245 ? -1.369 13.469 -6.668 1 85.12 245 THR A C 1
ATOM 1917 O O . THR A 1 245 ? -0.622 12.547 -6.324 1 85.12 245 THR A O 1
ATOM 1920 N N . PHE A 1 246 ? -2.365 13.32 -7.375 1 89.81 246 PHE A N 1
ATOM 1921 C CA . PHE A 1 246 ? -2.732 12 -7.883 1 89.81 246 PHE A CA 1
ATOM 1922 C C . PHE A 1 246 ? -3.289 12.102 -9.297 1 89.81 246 PHE A C 1
ATOM 1924 O O . PHE A 1 246 ? -3.893 13.109 -9.664 1 89.81 246 PHE A O 1
ATOM 1931 N N . ASN A 1 247 ? -3.059 11.055 -10.031 1 92.75 247 ASN A N 1
ATOM 1932 C CA . ASN A 1 247 ? -3.52 11.023 -11.414 1 92.75 247 ASN A CA 1
ATOM 1933 C C . ASN A 1 247 ? -4.941 10.484 -11.523 1 92.75 247 ASN A C 1
ATOM 1935 O O . ASN A 1 247 ? -5.633 10.727 -12.508 1 92.75 247 ASN A O 1
ATOM 1939 N N . TYR A 1 248 ? -5.305 9.68 -10.562 1 96 248 TYR A N 1
ATOM 1940 C CA . TYR A 1 248 ? -6.605 9.023 -10.625 1 96 248 TYR A CA 1
ATOM 1941 C C . TYR A 1 248 ? -7.406 9.281 -9.352 1 96 248 TYR A C 1
ATOM 1943 O O . TYR A 1 248 ? -6.859 9.227 -8.25 1 96 248 TYR A O 1
ATOM 1951 N N . GLY A 1 249 ? -8.672 9.617 -9.445 1 96.06 249 GLY A N 1
ATOM 1952 C CA . GLY A 1 249 ? -9.656 9.727 -8.375 1 96.06 249 GLY A CA 1
ATOM 1953 C C . GLY A 1 249 ? -10.938 8.977 -8.664 1 96.06 249 GLY A C 1
ATOM 1954 O O . GLY A 1 249 ? -11.359 8.875 -9.812 1 96.06 249 GLY A O 1
ATOM 1955 N N . ILE A 1 250 ? -11.484 8.398 -7.633 1 97.81 250 ILE A N 1
ATOM 1956 C CA . ILE A 1 250 ? -12.734 7.66 -7.777 1 97.81 250 ILE A CA 1
ATOM 1957 C C . ILE A 1 250 ? -13.781 8.227 -6.816 1 97.81 250 ILE A C 1
ATOM 1959 O O . ILE A 1 250 ? -13.516 8.367 -5.621 1 97.81 250 ILE A O 1
ATOM 1963 N N . GLY A 1 251 ? -14.883 8.672 -7.309 1 97.44 251 GLY A N 1
ATOM 1964 C CA . GLY A 1 251 ? -16.047 8.969 -6.496 1 97.44 251 GLY A CA 1
ATOM 1965 C C . GLY A 1 251 ? -17.078 7.852 -6.488 1 97.44 251 GLY A C 1
ATOM 1966 O O . GLY A 1 251 ? -17.344 7.238 -7.523 1 97.44 251 GLY A O 1
ATOM 1967 N N . VAL A 1 252 ? -17.609 7.527 -5.309 1 98.19 252 VAL A N 1
ATOM 1968 C CA . VAL A 1 252 ? -18.547 6.418 -5.215 1 98.19 252 VAL A CA 1
ATOM 1969 C C . VAL A 1 252 ? -19.766 6.844 -4.41 1 98.19 252 VAL A C 1
ATOM 1971 O O . VAL A 1 252 ? -19.656 7.551 -3.408 1 98.19 252 VAL A O 1
ATOM 1974 N N . CYS A 1 253 ? -20.938 6.441 -4.863 1 98.38 253 CYS A N 1
ATOM 1975 C CA . CYS A 1 253 ? -22.203 6.621 -4.152 1 98.38 253 CYS A CA 1
ATOM 1976 C C . CYS A 1 253 ? -22.75 5.285 -3.674 1 98.38 253 CYS A C 1
ATOM 1978 O O . CYS A 1 253 ? -22.875 4.34 -4.457 1 98.38 253 CYS A O 1
ATOM 1980 N N . ILE A 1 254 ? -23.016 5.207 -2.4 1 98.12 254 ILE A N 1
ATOM 1981 C CA . ILE A 1 254 ? -23.641 4.035 -1.791 1 98.12 254 ILE A CA 1
ATOM 1982 C C . ILE A 1 254 ? -25.016 4.414 -1.233 1 98.12 254 ILE A C 1
ATOM 1984 O O . ILE A 1 254 ? -25.141 5.391 -0.495 1 98.12 254 ILE A O 1
ATOM 1988 N N . ASP A 1 255 ? -26 3.703 -1.626 1 97.31 255 ASP A N 1
ATOM 1989 C CA . ASP A 1 255 ? -27.328 3.959 -1.09 1 97.31 255 ASP A CA 1
ATOM 1990 C C . ASP A 1 255 ? -27.359 3.75 0.423 1 97.31 255 ASP A C 1
ATOM 1992 O O . ASP A 1 255 ? -26.859 2.748 0.928 1 97.31 255 ASP A O 1
ATOM 1996 N N . ILE A 1 256 ? -27.969 4.656 1.105 1 94.62 256 ILE A N 1
ATOM 1997 C CA . ILE A 1 256 ? -27.938 4.648 2.564 1 94.62 256 ILE A CA 1
ATOM 1998 C C . ILE A 1 256 ? -28.844 3.543 3.092 1 94.62 256 ILE A C 1
ATOM 2000 O O . ILE A 1 256 ? -28.531 2.895 4.094 1 94.62 256 ILE A O 1
ATOM 2004 N N . LEU A 1 257 ? -29.953 3.293 2.434 1 92.44 257 LEU A N 1
ATOM 2005 C CA . LEU A 1 257 ? -30.953 2.346 2.91 1 92.44 257 LEU A CA 1
ATOM 2006 C C . LEU A 1 257 ? -30.453 0.911 2.779 1 92.44 257 LEU A C 1
ATOM 2008 O O . LEU A 1 257 ? -30.5 0.144 3.744 1 92.44 257 LEU A O 1
ATOM 2012 N N . THR A 1 258 ? -29.984 0.582 1.619 1 93.56 258 THR A N 1
ATOM 2013 C CA . THR A 1 258 ? -29.641 -0.808 1.329 1 93.56 258 THR A CA 1
ATOM 2014 C C . THR A 1 258 ? -28.156 -1.071 1.582 1 93.56 258 THR A C 1
ATOM 2016 O O . THR A 1 258 ? -27.75 -2.217 1.786 1 93.56 258 THR A O 1
ATOM 2019 N N . GLY A 1 259 ? -27.312 -0.072 1.482 1 94.81 259 GLY A N 1
ATOM 2020 C CA . GLY A 1 259 ? -25.875 -0.251 1.602 1 94.81 259 GLY A CA 1
ATOM 2021 C C . GLY A 1 259 ? -25.234 -0.716 0.313 1 94.81 259 GLY A C 1
ATOM 2022 O O . GLY A 1 259 ? -24.047 -1.068 0.3 1 94.81 259 GLY A O 1
ATOM 2023 N N . LEU A 1 260 ? -25.969 -0.716 -0.792 1 97 260 LEU A N 1
ATOM 2024 C CA . LEU A 1 260 ? -25.453 -1.15 -2.088 1 97 260 LEU A CA 1
ATOM 2025 C C . LEU A 1 260 ? -24.859 0.025 -2.859 1 97 260 LEU A C 1
ATOM 2027 O O . LEU A 1 260 ? -25.391 1.14 -2.795 1 97 260 LEU A O 1
ATOM 2031 N N . VAL A 1 261 ? -23.766 -0.231 -3.555 1 98.44 261 VAL A N 1
ATOM 2032 C CA . VAL A 1 261 ? -23.188 0.789 -4.426 1 98.44 261 VAL A CA 1
ATOM 2033 C C . VAL A 1 261 ? -24.109 1.041 -5.613 1 98.44 261 VAL A C 1
ATOM 2035 O O . VAL A 1 261 ? -24.578 0.097 -6.254 1 98.44 261 VAL A O 1
ATOM 2038 N N . ILE A 1 262 ? -24.359 2.273 -5.961 1 97.75 262 ILE A N 1
ATOM 2039 C CA . ILE A 1 262 ? -25.328 2.596 -7 1 97.75 262 ILE A CA 1
ATOM 2040 C C . ILE A 1 262 ? -24.625 3.279 -8.172 1 97.75 262 ILE A C 1
ATOM 2042 O O . ILE A 1 262 ? -25.094 3.219 -9.305 1 97.75 262 ILE A O 1
ATOM 2046 N N . ASP A 1 263 ? -23.516 3.936 -7.844 1 98.25 263 ASP A N 1
ATOM 2047 C CA . ASP A 1 263 ? -22.859 4.73 -8.875 1 98.25 263 ASP A CA 1
ATOM 2048 C C . ASP A 1 263 ? -21.406 4.992 -8.516 1 98.25 263 ASP A C 1
ATOM 2050 O O . ASP A 1 263 ? -21.031 4.93 -7.344 1 98.25 263 ASP A O 1
ATOM 2054 N N . TYR A 1 264 ? -20.609 5.184 -9.555 1 98.31 264 TYR A N 1
ATOM 2055 C CA . TYR A 1 264 ? -19.219 5.574 -9.344 1 98.31 264 TYR A CA 1
ATOM 2056 C C . TYR A 1 264 ? -18.672 6.332 -10.547 1 98.31 264 TYR A C 1
ATOM 2058 O O . TYR A 1 264 ? -19.234 6.266 -11.641 1 98.31 264 TYR A O 1
ATOM 2066 N N . GLU A 1 265 ? -17.688 7.164 -10.344 1 97.94 265 GLU A N 1
ATOM 2067 C CA . GLU A 1 265 ? -17 7.941 -11.383 1 97.94 265 GLU A CA 1
ATOM 2068 C C . GLU A 1 265 ? -15.492 7.891 -11.211 1 97.94 265 GLU A C 1
ATOM 2070 O O . GLU A 1 265 ? -14.977 8.062 -10.094 1 97.94 265 GLU A O 1
ATOM 2075 N N . ILE A 1 266 ? -14.82 7.527 -12.305 1 97.88 266 ILE A N 1
ATOM 2076 C CA . ILE A 1 266 ? -13.359 7.527 -12.289 1 97.88 266 ILE A CA 1
ATOM 2077 C C . ILE A 1 266 ? -12.836 8.727 -13.07 1 97.88 266 ILE A C 1
ATOM 2079 O O . ILE A 1 266 ? -13.195 8.922 -14.234 1 97.88 266 ILE A O 1
ATOM 2083 N N . LEU A 1 267 ? -12.023 9.516 -12.438 1 97.56 267 LEU A N 1
ATOM 2084 C CA . LEU A 1 267 ? -11.398 10.664 -13.078 1 97.56 267 LEU A CA 1
ATOM 2085 C C . LEU A 1 267 ? -9.906 10.422 -13.281 1 97.56 267 LEU A C 1
ATOM 2087 O O . LEU A 1 267 ? -9.242 9.828 -12.422 1 97.56 267 LEU A O 1
ATOM 2091 N N . SER A 1 268 ? -9.406 10.844 -14.43 1 96.81 268 SER A N 1
ATOM 2092 C CA . SER A 1 268 ? -8.008 10.664 -14.789 1 96.81 268 SER A CA 1
ATOM 2093 C C . SER A 1 268 ? -7.422 11.945 -15.375 1 96.81 268 SER A C 1
ATOM 2095 O O . SER A 1 268 ? -8.039 12.578 -16.234 1 96.81 268 SER A O 1
ATOM 2097 N N . THR A 1 269 ? -6.25 12.312 -14.93 1 93.75 269 THR A N 1
ATOM 2098 C CA . THR A 1 269 ? -5.52 13.445 -15.492 1 93.75 269 THR A CA 1
ATOM 2099 C C . THR A 1 269 ? -4.324 12.969 -16.312 1 93.75 269 THR A C 1
ATOM 2101 O O . THR A 1 269 ? -3.475 13.766 -16.703 1 93.75 269 THR A O 1
ATOM 2104 N N . TYR A 1 270 ? -4.34 11.68 -16.562 1 93 270 TYR A N 1
ATOM 2105 C CA . TYR A 1 270 ? -3.154 11.117 -17.203 1 93 270 TYR A CA 1
ATOM 2106 C C . TYR A 1 270 ? -3.539 10.25 -18.391 1 93 270 TYR A C 1
ATOM 2108 O O . TYR A 1 270 ? -4.516 9.5 -18.328 1 93 270 TYR A O 1
ATOM 2116 N N . CYS A 1 271 ? -2.873 10.484 -19.438 1 93.88 271 CYS A N 1
ATOM 2117 C CA . CYS A 1 271 ? -2.91 9.641 -20.609 1 93.88 271 CYS A CA 1
ATOM 2118 C C . CYS A 1 271 ? -1.5 9.32 -21.109 1 93.88 271 CYS A C 1
ATOM 2120 O O . CYS A 1 271 ? -0.724 10.234 -21.406 1 93.88 271 CYS A O 1
ATOM 2122 N N . HIS A 1 272 ? -1.205 8.031 -21.172 1 90.44 272 HIS A N 1
ATOM 2123 C CA . HIS A 1 272 ? 0.149 7.609 -21.516 1 90.44 272 HIS A CA 1
ATOM 2124 C C . HIS A 1 272 ? 0.539 8.094 -22.906 1 90.44 272 HIS A C 1
ATOM 2126 O O . HIS A 1 272 ? 1.649 8.594 -23.109 1 90.44 272 HIS A O 1
ATOM 2132 N N . ALA A 1 273 ? -0.339 7.949 -23.859 1 91 273 ALA A N 1
ATOM 2133 C CA . ALA A 1 273 ? -0.069 8.383 -25.234 1 91 273 ALA A CA 1
ATOM 2134 C C . ALA A 1 273 ? 0.142 9.898 -25.297 1 91 273 ALA A C 1
ATOM 2136 O O . ALA A 1 273 ? 1.062 10.375 -25.953 1 91 273 ALA A O 1
ATOM 2137 N N . CYS A 1 274 ? -0.691 10.602 -24.594 1 91.62 274 CYS A N 1
ATOM 2138 C CA . CYS A 1 274 ? -0.556 12.055 -24.562 1 91.62 274 CYS A CA 1
ATOM 2139 C C . CYS A 1 274 ? 0.777 12.461 -23.938 1 91.62 274 CYS A C 1
ATOM 2141 O O . CYS A 1 274 ? 1.456 13.352 -24.453 1 91.62 274 CYS A O 1
ATOM 2143 N N . ALA A 1 275 ? 1.162 11.828 -22.828 1 88.06 275 ALA A N 1
ATOM 2144 C CA . ALA A 1 275 ? 2.406 12.148 -22.141 1 88.06 275 ALA A CA 1
ATOM 2145 C C . ALA A 1 275 ? 3.613 11.938 -23.047 1 88.06 275 ALA A C 1
ATOM 2147 O O . ALA A 1 275 ? 4.516 12.773 -23.094 1 88.06 275 ALA A O 1
ATOM 2148 N N . LEU A 1 276 ? 3.627 10.844 -23.766 1 88.88 276 LEU A N 1
ATOM 2149 C CA . LEU A 1 276 ? 4.734 10.516 -24.656 1 88.88 276 LEU A CA 1
ATOM 2150 C C . LEU A 1 276 ? 4.836 11.531 -25.797 1 88.88 276 LEU A C 1
ATOM 2152 O O . LEU A 1 276 ? 5.934 11.961 -26.156 1 88.88 276 LEU A O 1
ATOM 2156 N N . LYS A 1 277 ? 3.705 11.898 -26.344 1 91 277 LYS A N 1
ATOM 2157 C CA . LYS A 1 277 ? 3.697 12.82 -27.484 1 91 277 LYS A CA 1
ATOM 2158 C C . LYS A 1 277 ? 4.098 14.234 -27.047 1 91 277 LYS A C 1
ATOM 2160 O O . LYS A 1 277 ? 4.738 14.961 -27.812 1 91 277 LYS A O 1
ATOM 2165 N N . ILE A 1 278 ? 3.707 14.594 -25.891 1 87.25 278 ILE A N 1
ATOM 2166 C CA . ILE A 1 278 ? 4.086 15.898 -25.359 1 87.25 278 ILE A CA 1
ATOM 2167 C C . ILE A 1 278 ? 5.602 15.953 -25.156 1 87.25 278 ILE A C 1
ATOM 2169 O O . ILE A 1 278 ? 6.238 16.953 -25.484 1 87.25 278 ILE A O 1
ATOM 2173 N N . ILE A 1 279 ? 6.129 14.891 -24.625 1 84.38 279 ILE A N 1
ATOM 2174 C CA . ILE A 1 279 ? 7.574 14.805 -24.438 1 84.38 279 ILE A CA 1
ATOM 2175 C C . ILE A 1 279 ? 8.273 14.859 -25.797 1 84.38 279 ILE A C 1
ATOM 2177 O O . ILE A 1 279 ? 9.289 15.547 -25.953 1 84.38 279 ILE A O 1
ATOM 2181 N N . ALA A 1 280 ? 7.746 14.156 -26.734 1 89 280 ALA A N 1
ATOM 2182 C CA . ALA A 1 280 ? 8.328 14.148 -28.078 1 89 280 ALA A CA 1
ATOM 2183 C C . ALA A 1 280 ? 8.297 15.547 -28.703 1 89 280 ALA A C 1
ATOM 2185 O O . ALA A 1 280 ? 9.25 15.953 -29.375 1 89 280 ALA A O 1
ATOM 2186 N N . LYS A 1 281 ? 7.297 16.219 -28.484 1 89.5 281 LYS A N 1
ATOM 2187 C CA . LYS A 1 281 ? 7.184 17.594 -28.984 1 89.5 281 LYS A CA 1
ATOM 2188 C C . LYS A 1 281 ? 8.203 18.5 -28.312 1 89.5 281 LYS A C 1
ATOM 2190 O O . LYS A 1 281 ? 8.867 19.297 -28.969 1 89.5 281 LYS A O 1
ATOM 2195 N N . ARG A 1 282 ? 8.32 18.344 -27.047 1 82.62 282 ARG A N 1
ATOM 2196 C CA . ARG A 1 282 ? 9.234 19.188 -26.266 1 82.62 282 ARG A CA 1
ATOM 2197 C C . ARG A 1 282 ? 10.688 18.906 -26.641 1 82.62 282 ARG A C 1
ATOM 2199 O O . ARG A 1 282 ? 11.523 19.812 -26.609 1 82.62 282 ARG A O 1
ATOM 2206 N N . GLU A 1 283 ? 10.953 17.688 -26.969 1 84 283 GLU A N 1
ATOM 2207 C CA . GLU A 1 283 ? 12.312 17.297 -27.344 1 84 283 GLU A CA 1
ATOM 2208 C C . GLU A 1 283 ? 12.586 17.578 -28.812 1 84 283 GLU A C 1
ATOM 2210 O O . GLU A 1 283 ? 13.664 17.266 -29.312 1 84 283 GLU A O 1
ATOM 2215 N N . GLY A 1 284 ? 11.633 18.078 -29.562 1 86.44 284 GLY A N 1
ATOM 2216 C CA . GLY A 1 284 ? 11.805 18.469 -30.953 1 86.44 284 GLY A CA 1
ATOM 2217 C C . GLY A 1 284 ? 11.664 17.297 -31.906 1 86.44 284 GLY A C 1
ATOM 2218 O O . GLY A 1 284 ? 12 17.406 -33.094 1 86.44 284 GLY A O 1
ATOM 2219 N N . LYS A 1 285 ? 11.258 16.203 -31.438 1 90.44 285 LYS A N 1
ATOM 2220 C CA . LYS A 1 285 ? 11.102 15.023 -32.281 1 90.44 285 LYS A CA 1
ATOM 2221 C C . LYS A 1 285 ? 9.805 15.094 -33.062 1 90.44 285 LYS A C 1
ATOM 2223 O O . LYS A 1 285 ? 9.656 14.406 -34.094 1 90.44 285 LYS A O 1
ATOM 2228 N N . LEU A 1 286 ? 8.852 15.789 -32.5 1 90.31 286 LEU A N 1
ATOM 2229 C CA . LEU A 1 286 ? 7.559 16 -33.156 1 90.31 286 LEU A CA 1
ATOM 2230 C C . LEU A 1 286 ? 7.285 17.484 -33.344 1 90.31 286 LEU A C 1
ATOM 2232 O O . LEU A 1 286 ? 7.441 18.281 -32.406 1 90.31 286 LEU A O 1
ATOM 2236 N N . THR A 1 287 ? 6.941 17.812 -34.531 1 91.81 287 THR A N 1
ATOM 2237 C CA . THR A 1 287 ? 6.629 19.219 -34.781 1 91.81 287 THR A CA 1
ATOM 2238 C C . THR A 1 287 ? 5.258 19.578 -34.219 1 91.81 287 THR A C 1
ATOM 2240 O O . THR A 1 287 ? 4.449 18.703 -33.938 1 91.81 287 THR A O 1
ATOM 2243 N N . ALA A 1 288 ? 5.008 20.844 -34.031 1 91.44 288 ALA A N 1
ATOM 2244 C CA . ALA A 1 288 ? 3.729 21.328 -33.531 1 91.44 288 ALA A CA 1
ATOM 2245 C C . ALA A 1 288 ? 2.574 20.906 -34.406 1 91.44 288 ALA A C 1
ATOM 2247 O O . ALA A 1 288 ? 1.494 20.562 -33.938 1 91.44 288 ALA A O 1
ATOM 2248 N N . GLU A 1 289 ? 2.811 20.922 -35.656 1 91.81 289 GLU A N 1
ATOM 2249 C CA . GLU A 1 289 ? 1.786 20.547 -36.625 1 91.81 289 GLU A CA 1
ATOM 2250 C C . GLU A 1 289 ? 1.484 19.047 -36.562 1 91.81 289 GLU A C 1
ATOM 2252 O O . GLU A 1 289 ? 0.323 18.641 -36.625 1 91.81 289 GLU A O 1
ATOM 2257 N N . GLU A 1 290 ? 2.561 18.312 -36.406 1 93.31 290 GLU A N 1
ATOM 2258 C CA . GLU A 1 290 ? 2.395 16.875 -36.281 1 93.31 290 GLU A CA 1
ATOM 2259 C C . GLU A 1 290 ? 1.648 16.5 -35 1 93.31 290 GLU A C 1
ATOM 2261 O O . GLU A 1 290 ? 0.825 15.586 -35 1 93.31 290 GLU A O 1
ATOM 2266 N N . TYR A 1 291 ? 2.004 17.188 -34.031 1 93.38 291 TYR A N 1
ATOM 2267 C CA . TYR A 1 291 ? 1.334 16.938 -32.75 1 93.38 291 TYR A CA 1
ATOM 2268 C C . TYR A 1 291 ? -0.155 17.25 -32.844 1 93.38 291 TYR A C 1
ATOM 2270 O O . TYR A 1 291 ? -0.988 16.484 -32.375 1 93.38 291 TYR A O 1
ATOM 2278 N N . ASP A 1 292 ? -0.487 18.344 -33.5 1 92.31 292 ASP A N 1
ATOM 2279 C CA . ASP A 1 292 ? -1.884 18.75 -33.625 1 92.31 292 ASP A CA 1
ATOM 2280 C C . ASP A 1 292 ? -2.662 17.734 -34.469 1 92.31 292 ASP A C 1
ATOM 2282 O O . ASP A 1 292 ? -3.818 17.438 -34.188 1 92.31 292 ASP A O 1
ATOM 2286 N N . ARG A 1 293 ? -2.09 17.266 -35.469 1 92.31 293 ARG A N 1
ATOM 2287 C CA . ARG A 1 293 ? -2.709 16.234 -36.312 1 92.31 293 ARG A CA 1
ATOM 2288 C C . ARG A 1 293 ? -2.951 14.953 -35.531 1 92.31 293 ARG A C 1
ATOM 2290 O O . ARG A 1 293 ? -4.016 14.344 -35.625 1 92.31 293 ARG A O 1
ATOM 2297 N N . TRP A 1 294 ? -1.944 14.609 -34.719 1 93.44 294 TRP A N 1
ATOM 2298 C CA . TRP A 1 294 ? -2.072 13.414 -33.906 1 93.44 294 TRP A CA 1
ATOM 2299 C C . TRP A 1 294 ? -3.174 13.586 -32.875 1 93.44 294 TRP A C 1
ATOM 2301 O O . TRP A 1 294 ? -3.98 12.68 -32.656 1 93.44 294 TRP A O 1
ATOM 2311 N N . ARG A 1 295 ? -3.125 14.734 -32.25 1 91.88 295 ARG A N 1
ATOM 2312 C CA . ARG A 1 295 ? -4.086 15.008 -31.188 1 91.88 295 ARG A CA 1
ATOM 2313 C C . ARG A 1 295 ? -5.516 14.938 -31.703 1 91.88 295 ARG A C 1
ATOM 2315 O O . ARG A 1 295 ? -6.41 14.445 -31.016 1 91.88 295 ARG A O 1
ATOM 2322 N N . LYS A 1 296 ? -5.773 15.359 -32.906 1 90.94 296 LYS A N 1
ATOM 2323 C CA . LYS A 1 296 ? -7.098 15.32 -33.531 1 90.94 296 LYS A CA 1
ATOM 2324 C C . LYS A 1 296 ? -7.547 13.883 -33.781 1 90.94 296 LYS A C 1
ATOM 2326 O O . LYS A 1 296 ? -8.734 13.578 -33.688 1 90.94 296 LYS A O 1
ATOM 2331 N N . SER A 1 297 ? -6.602 13.047 -33.938 1 91 297 SER A N 1
ATOM 2332 C CA . SER A 1 297 ? -6.918 11.648 -34.219 1 91 297 SER A CA 1
ATOM 2333 C C . SER A 1 297 ? -6.984 10.828 -32.938 1 91 297 SER A C 1
ATOM 2335 O O . SER A 1 297 ? -7.484 9.703 -32.938 1 91 297 SER A O 1
ATOM 2337 N N . HIS A 1 298 ? -6.434 11.391 -31.844 1 92.25 298 HIS A N 1
ATOM 2338 C CA . HIS A 1 298 ? -6.41 10.688 -30.562 1 92.25 298 HIS A CA 1
ATOM 2339 C C . HIS A 1 298 ? -7.773 10.734 -29.875 1 92.25 298 HIS A C 1
ATOM 2341 O O . HIS A 1 298 ? -8.008 11.578 -29.016 1 92.25 298 HIS A O 1
ATOM 2347 N N . THR A 1 299 ? -8.641 9.773 -30.188 1 87.19 299 THR A N 1
ATOM 2348 C CA . THR A 1 299 ? -10.023 9.805 -29.734 1 87.19 299 THR A CA 1
ATOM 2349 C C . THR A 1 299 ? -10.172 9 -28.438 1 87.19 299 THR A C 1
ATOM 2351 O O . THR A 1 299 ? -11.117 9.219 -27.672 1 87.19 299 THR A O 1
ATOM 2354 N N . ASP A 1 300 ? -9.273 8.086 -28.172 1 87.5 300 ASP A N 1
ATOM 2355 C CA . ASP A 1 300 ? -9.406 7.227 -27 1 87.5 300 ASP A CA 1
ATOM 2356 C C . ASP A 1 300 ? -8.492 7.691 -25.875 1 87.5 300 ASP A C 1
ATOM 2358 O O . ASP A 1 300 ? -7.703 6.906 -25.328 1 87.5 300 ASP A O 1
ATOM 2362 N N . CYS A 1 301 ? -8.531 9 -25.5 1 92.31 301 CYS A N 1
ATOM 2363 C CA . CYS A 1 301 ? -7.676 9.57 -24.469 1 92.31 301 CYS A CA 1
ATOM 2364 C C . CYS A 1 301 ? -8.117 9.133 -23.078 1 92.31 301 CYS A C 1
ATOM 2366 O O . CYS A 1 301 ? -9.312 9.188 -22.766 1 92.31 301 CYS A O 1
ATOM 2368 N N . ALA A 1 302 ? -7.207 8.688 -22.297 1 93.69 302 ALA A N 1
ATOM 2369 C CA . ALA A 1 302 ? -7.504 8.258 -20.922 1 93.69 302 ALA A CA 1
ATOM 2370 C C . ALA A 1 302 ? -7.777 9.453 -20.016 1 93.69 302 ALA A C 1
ATOM 2372 O O . ALA A 1 302 ? -8.32 9.305 -18.922 1 93.69 302 ALA A O 1
ATOM 2373 N N . LYS A 1 303 ? -7.449 10.68 -20.484 1 94.44 303 LYS A N 1
ATOM 2374 C CA . LYS A 1 303 ? -7.695 11.898 -19.719 1 94.44 303 LYS A CA 1
ATOM 2375 C C . LYS A 1 303 ? -9.148 12.352 -19.859 1 94.44 303 LYS A C 1
ATOM 2377 O O . LYS A 1 303 ? -9.648 12.531 -20.969 1 94.44 303 LYS A O 1
ATOM 2382 N N . ASN A 1 304 ? -9.82 12.477 -18.734 1 95.19 304 ASN A N 1
ATOM 2383 C CA . ASN A 1 304 ? -11.195 12.953 -18.781 1 95.19 304 ASN A CA 1
ATOM 2384 C C . ASN A 1 304 ? -11.438 14.078 -17.781 1 95.19 304 ASN A C 1
ATOM 2386 O O . ASN A 1 304 ? -12.586 14.43 -17.516 1 95.19 304 ASN A O 1
ATOM 2390 N N . PHE A 1 305 ? -10.328 14.531 -17.156 1 94.88 305 PHE A N 1
ATOM 2391 C CA . PHE A 1 305 ? -10.414 15.617 -16.188 1 94.88 305 PHE A CA 1
ATOM 2392 C C . PHE A 1 305 ? -9.219 16.547 -16.312 1 94.88 305 PHE A C 1
ATOM 2394 O O . PHE A 1 305 ? -8.078 16.094 -16.453 1 94.88 305 PHE A O 1
ATOM 2401 N N . GLU A 1 306 ? -9.297 17.844 -16.281 1 90.06 306 GLU A N 1
ATOM 2402 C CA . GLU A 1 306 ? -8.219 18.812 -16.453 1 90.06 306 GLU A CA 1
ATOM 2403 C C . GLU A 1 306 ? -8.047 19.672 -15.203 1 90.06 306 GLU A C 1
ATOM 2405 O O . GLU A 1 306 ? -7.117 20.484 -15.117 1 90.06 306 GLU A O 1
ATOM 2410 N N . GLY A 1 307 ? -8.562 19.344 -14.125 1 90.44 307 GLY A N 1
ATOM 2411 C CA . GLY A 1 307 ? -8.414 20.141 -12.914 1 90.44 307 GLY A CA 1
ATOM 2412 C C . GLY A 1 307 ? -7.41 19.547 -11.938 1 90.44 307 GLY A C 1
ATOM 2413 O O . GLY A 1 307 ? -6.613 18.688 -12.305 1 90.44 307 GLY A O 1
ATOM 2414 N N . SER A 1 308 ? -7.234 20.219 -10.836 1 90.25 308 SER A N 1
ATOM 2415 C CA . SER A 1 308 ? -6.309 19.75 -9.812 1 90.25 308 SER A CA 1
ATOM 2416 C C . SER A 1 308 ? -6.781 18.438 -9.211 1 90.25 308 SER A C 1
ATOM 2418 O O . SER A 1 308 ? -7.961 18.094 -9.297 1 90.25 308 SER A O 1
ATOM 2420 N N . SER A 1 309 ? -5.836 17.703 -8.633 1 89.44 309 SER A N 1
ATOM 2421 C CA . SER A 1 309 ? -6.145 16.438 -7.965 1 89.44 309 SER A CA 1
ATOM 2422 C C . SER A 1 309 ? -7.207 16.641 -6.887 1 89.44 309 SER A C 1
ATOM 2424 O O . SER A 1 309 ? -8.07 15.781 -6.695 1 89.44 309 SER A O 1
ATOM 2426 N N . LYS A 1 310 ? -7.25 17.75 -6.246 1 86.25 310 LYS A N 1
ATOM 2427 C CA . LYS A 1 310 ? -8.164 18.016 -5.141 1 86.25 310 LYS A CA 1
ATOM 2428 C C . LYS A 1 310 ? -9.586 18.234 -5.641 1 86.25 310 LYS A C 1
ATOM 2430 O O . LYS A 1 310 ? -10.555 18 -4.914 1 86.25 310 LYS A O 1
ATOM 2435 N N . ALA A 1 311 ? -9.695 18.672 -6.824 1 91.75 311 ALA A N 1
ATOM 2436 C CA . ALA A 1 311 ? -10.992 19.031 -7.383 1 91.75 311 ALA A CA 1
ATOM 2437 C C . ALA A 1 311 ? -11.703 17.797 -7.941 1 91.75 311 ALA A C 1
ATOM 2439 O O . ALA A 1 311 ? -12.875 17.875 -8.328 1 91.75 311 ALA A O 1
ATOM 2440 N N . MET A 1 312 ? -11.031 16.703 -7.957 1 92.56 312 MET A N 1
ATOM 2441 C CA . MET A 1 312 ? -11.594 15.484 -8.547 1 92.56 312 MET A CA 1
ATOM 2442 C C . MET A 1 312 ? -12.836 15.031 -7.785 1 92.56 312 MET A C 1
ATOM 2444 O O . MET A 1 312 ? -13.797 14.555 -8.391 1 92.56 312 MET A O 1
ATOM 2448 N N . GLU A 1 313 ? -12.781 15.133 -6.465 1 93.25 313 GLU A N 1
ATOM 2449 C CA . GLU A 1 313 ? -13.922 14.695 -5.66 1 93.25 313 GLU A CA 1
ATOM 2450 C C . GLU A 1 313 ? -15.172 15.5 -6.004 1 93.25 313 GLU A C 1
ATOM 2452 O O . GLU A 1 313 ? -16.25 14.922 -6.176 1 93.25 313 GLU A O 1
ATOM 2457 N N . GLN A 1 314 ? -15.039 16.844 -6.148 1 93.25 314 GLN A N 1
ATOM 2458 C CA . GLN A 1 314 ? -16.156 17.719 -6.508 1 93.25 314 GLN A CA 1
ATOM 2459 C C . GLN A 1 314 ? -16.688 17.391 -7.902 1 93.25 314 GLN A C 1
ATOM 2461 O O . GLN A 1 314 ? -17.891 17.312 -8.109 1 93.25 314 GLN A O 1
ATOM 2466 N N . GLU A 1 315 ? -15.742 17.234 -8.781 1 95.38 315 GLU A N 1
ATOM 2467 C CA . GLU A 1 315 ? -16.125 16.938 -10.156 1 95.38 315 GLU A CA 1
ATOM 2468 C C . GLU A 1 315 ? -16.859 15.609 -10.258 1 95.38 315 GLU A C 1
ATOM 2470 O O . GLU A 1 315 ? -17.844 15.492 -10.992 1 95.38 315 GLU A O 1
ATOM 2475 N N . ALA A 1 316 ? -16.375 14.609 -9.547 1 96.81 316 ALA A N 1
ATOM 2476 C CA . ALA A 1 316 ? -17.031 13.305 -9.547 1 96.81 316 ALA A CA 1
ATOM 2477 C C . ALA A 1 316 ? -18.469 13.414 -9.055 1 96.81 316 ALA A C 1
ATOM 2479 O O . ALA A 1 316 ? -19.375 12.844 -9.656 1 96.81 316 ALA A O 1
ATOM 2480 N N . ALA A 1 317 ? -18.672 14.109 -7.969 1 96.88 317 ALA A N 1
ATOM 2481 C CA . ALA A 1 317 ? -20.016 14.297 -7.422 1 96.88 317 ALA A CA 1
ATOM 2482 C C . ALA A 1 317 ? -20.922 14.992 -8.43 1 96.88 317 ALA A C 1
ATOM 2484 O O . ALA A 1 317 ? -22.031 14.539 -8.68 1 96.88 317 ALA A O 1
ATOM 2485 N N . LYS A 1 318 ? -20.422 16.062 -9.016 1 96.62 318 LYS A N 1
ATOM 2486 C CA . LYS A 1 318 ? -21.203 16.828 -9.992 1 96.62 318 LYS A CA 1
ATOM 2487 C C . LYS A 1 318 ? -21.672 15.922 -11.133 1 96.62 318 LYS A C 1
ATOM 2489 O O . LYS A 1 318 ? -22.844 15.953 -11.508 1 96.62 318 LYS A O 1
ATOM 2494 N N . ARG A 1 319 ? -20.828 15.133 -11.633 1 97.44 319 ARG A N 1
ATOM 2495 C CA . ARG A 1 319 ? -21.141 14.273 -12.766 1 97.44 319 ARG A CA 1
ATOM 2496 C C . ARG A 1 319 ? -22.156 13.211 -12.383 1 97.44 319 ARG A C 1
ATOM 2498 O O . ARG A 1 319 ? -23.078 12.93 -13.148 1 97.44 319 ARG A O 1
ATOM 2505 N N . MET A 1 320 ? -22 12.664 -11.242 1 98.12 320 MET A N 1
ATOM 2506 C CA . MET A 1 320 ? -22.891 11.594 -10.812 1 98.12 320 MET A CA 1
ATOM 2507 C C . MET A 1 320 ? -24.297 12.125 -10.547 1 98.12 320 MET A C 1
ATOM 2509 O O . MET A 1 320 ? -25.297 11.508 -10.938 1 98.12 320 MET A O 1
ATOM 2513 N N . TRP A 1 321 ? -24.438 13.234 -9.883 1 98.31 321 TRP A N 1
ATOM 2514 C CA . TRP A 1 321 ? -25.75 13.836 -9.641 1 98.31 321 TRP A CA 1
ATOM 2515 C C . TRP A 1 321 ? -26.406 14.242 -10.953 1 98.31 321 TRP A C 1
ATOM 2517 O O . TRP A 1 321 ? -27.625 14.102 -11.117 1 98.31 321 TRP A O 1
ATOM 2527 N N . ALA A 1 322 ? -25.578 14.711 -11.898 1 97.44 322 ALA A N 1
ATOM 2528 C CA . ALA A 1 322 ? -26.109 15.188 -13.18 1 97.44 322 ALA A CA 1
ATOM 2529 C C . ALA A 1 322 ? -26.703 14.047 -13.992 1 97.44 322 ALA A C 1
ATOM 2531 O O . ALA A 1 322 ? -27.672 14.242 -14.734 1 97.44 322 ALA A O 1
ATOM 2532 N N . ARG A 1 323 ? -26.188 12.883 -13.859 1 97.31 323 ARG A N 1
ATOM 2533 C CA . ARG A 1 323 ? -26.625 11.797 -14.727 1 97.31 323 ARG A CA 1
ATOM 2534 C C . ARG A 1 323 ? -27.625 10.898 -14.023 1 97.31 323 ARG A C 1
ATOM 2536 O O . ARG A 1 323 ? -28.172 9.969 -14.625 1 97.31 323 ARG A O 1
ATOM 2543 N N . SER A 1 324 ? -27.875 11.07 -12.734 1 97.62 324 SER A N 1
ATOM 2544 C CA . SER A 1 324 ? -28.609 10.133 -11.898 1 97.62 324 SER A CA 1
ATOM 2545 C C . SER A 1 324 ? -30.016 9.914 -12.43 1 97.62 324 SER A C 1
ATOM 2547 O O . SER A 1 324 ? -30.5 8.781 -12.477 1 97.62 324 SER A O 1
ATOM 2549 N N . ILE A 1 325 ? -30.672 11.016 -12.93 1 96.12 325 ILE A N 1
ATOM 2550 C CA . ILE A 1 325 ? -32.031 10.898 -13.445 1 96.12 325 ILE A CA 1
ATOM 2551 C C . ILE A 1 325 ? -32 10.289 -14.844 1 96.12 325 ILE A C 1
ATOM 2553 O O . ILE A 1 325 ? -32.719 9.32 -15.117 1 96.12 325 ILE A O 1
ATOM 2557 N N . ARG A 1 326 ? -31.156 10.828 -15.68 1 94 326 ARG A N 1
ATOM 2558 C CA . ARG A 1 326 ? -31.109 10.422 -17.078 1 94 326 ARG A CA 1
ATOM 2559 C C . ARG A 1 326 ? -30.766 8.938 -17.203 1 94 326 ARG A C 1
ATOM 2561 O O . ARG A 1 326 ? -31.344 8.234 -18.031 1 94 326 ARG A O 1
ATOM 2568 N N . CYS A 1 327 ? -29.906 8.492 -16.344 1 94.31 327 CYS A N 1
ATOM 2569 C CA . CYS A 1 327 ? -29.359 7.152 -16.531 1 94.31 327 CYS A CA 1
ATOM 2570 C C . CYS A 1 327 ? -30.062 6.152 -15.625 1 94.31 327 CYS A C 1
ATOM 2572 O O . CYS A 1 327 ? -30.188 4.973 -15.961 1 94.31 327 CYS A O 1
ATOM 2574 N N . TYR A 1 328 ? -30.562 6.641 -14.43 1 95.19 328 TYR A N 1
ATOM 2575 C CA . TYR A 1 328 ? -30.953 5.645 -13.438 1 95.19 328 TYR A CA 1
ATOM 2576 C C . TYR A 1 328 ? -32.344 5.918 -12.914 1 95.19 328 TYR A C 1
ATOM 2578 O O . TYR A 1 328 ? -32.906 5.133 -12.133 1 95.19 328 TYR A O 1
ATOM 2586 N N . GLN A 1 329 ? -33 6.988 -13.227 1 95.75 329 GLN A N 1
ATOM 2587 C CA . GLN A 1 329 ? -34.312 7.379 -12.773 1 95.75 329 GLN A CA 1
ATOM 2588 C C . GLN A 1 329 ? -34.375 7.496 -11.25 1 95.75 329 GLN A C 1
ATOM 2590 O O . GLN A 1 329 ? -35.312 7.035 -10.617 1 95.75 329 GLN A O 1
ATOM 2595 N N . MET A 1 330 ? -33.312 8.023 -10.711 1 96.88 330 MET A N 1
ATOM 2596 C CA . MET A 1 330 ? -33.219 8.258 -9.273 1 96.88 330 MET A CA 1
ATOM 2597 C C . MET A 1 330 ? -32.625 9.625 -8.984 1 96.88 330 MET A C 1
ATOM 2599 O O . MET A 1 330 ? -31.641 10.031 -9.625 1 96.88 330 MET A O 1
ATOM 2603 N N . ARG A 1 331 ? -33.25 10.352 -8.086 1 97.44 331 ARG A N 1
ATOM 2604 C CA . ARG A 1 331 ? -32.719 11.633 -7.617 1 97.44 331 ARG A CA 1
ATOM 2605 C C . ARG A 1 331 ? -32.031 11.484 -6.27 1 97.44 331 ARG A C 1
ATOM 2607 O O . ARG A 1 331 ? -32.625 10.984 -5.312 1 97.44 331 ARG A O 1
ATOM 2614 N N . TYR A 1 332 ? -30.766 11.844 -6.238 1 98.06 332 TYR A N 1
ATOM 2615 C CA . TYR A 1 332 ? -30.031 11.82 -4.98 1 98.06 332 TYR A CA 1
ATOM 2616 C C . TYR A 1 332 ? -30.344 13.055 -4.141 1 98.06 332 TYR A C 1
ATOM 2618 O O . TYR A 1 332 ? -29.625 14.062 -4.219 1 98.06 332 TYR A O 1
ATOM 2626 N N . THR A 1 333 ? -31.297 12.938 -3.293 1 96.75 333 THR A N 1
ATOM 2627 C CA . THR A 1 333 ? -31.797 14.117 -2.598 1 96.75 333 THR A CA 1
ATOM 2628 C C . THR A 1 333 ? -31.125 14.281 -1.242 1 96.75 333 THR A C 1
ATOM 2630 O O . THR A 1 333 ? -31.188 15.352 -0.629 1 96.75 333 THR A O 1
ATOM 2633 N N . GLU A 1 334 ? -30.531 13.273 -0.726 1 95.69 334 GLU A N 1
ATOM 2634 C CA . GLU A 1 334 ? -29.734 13.32 0.503 1 95.69 334 GLU A CA 1
ATOM 2635 C C . GLU A 1 334 ? -28.297 12.867 0.258 1 95.69 334 GLU A C 1
ATOM 2637 O O . GLU A 1 334 ? -28.078 11.789 -0.308 1 95.69 334 GLU A O 1
ATOM 2642 N N . MET A 1 335 ? -27.375 13.711 0.691 1 96.12 335 MET A N 1
ATOM 2643 C CA . MET A 1 335 ? -25.953 13.406 0.5 1 96.12 335 MET A CA 1
ATOM 2644 C C . MET A 1 335 ? -25.234 13.297 1.841 1 96.12 335 MET A C 1
ATOM 2646 O O . MET A 1 335 ? -25.016 14.305 2.516 1 96.12 335 MET A O 1
ATOM 2650 N N . LEU A 1 336 ? -24.938 12.086 2.207 1 95.62 336 LEU A N 1
ATOM 2651 C CA . LEU A 1 336 ? -24.094 11.867 3.377 1 95.62 336 LEU A CA 1
ATOM 2652 C C . LEU A 1 336 ? -22.625 11.953 3.01 1 95.62 336 LEU A C 1
ATOM 2654 O O . LEU A 1 336 ? -22.141 11.172 2.188 1 95.62 336 LEU A O 1
ATOM 2658 N N . SER A 1 337 ? -21.906 12.93 3.471 1 92.31 337 SER A N 1
ATOM 2659 C CA . SER A 1 337 ? -20.5 13.109 3.158 1 92.31 337 SER A CA 1
ATOM 2660 C C . SER A 1 337 ? -19.75 13.773 4.316 1 92.31 337 SER A C 1
ATOM 2662 O O . SER A 1 337 ? -20.375 14.18 5.301 1 92.31 337 SER A O 1
ATOM 2664 N N . ASP A 1 338 ? -18.453 13.75 4.164 1 88.31 338 ASP A N 1
ATOM 2665 C CA . ASP A 1 338 ? -17.594 14.398 5.145 1 88.31 338 ASP A CA 1
ATOM 2666 C C . ASP A 1 338 ? -17.844 15.898 5.199 1 88.31 338 ASP A C 1
ATOM 2668 O O . ASP A 1 338 ? -18.062 16.531 4.164 1 88.31 338 ASP A O 1
ATOM 2672 N N . GLY A 1 339 ? -17.953 16.438 6.379 1 78.44 339 GLY A N 1
ATOM 2673 C CA . GLY A 1 339 ? -18.203 17.859 6.562 1 78.44 339 GLY A CA 1
ATOM 2674 C C . GLY A 1 339 ? -17.094 18.734 6.023 1 78.44 339 GLY A C 1
ATOM 2675 O O . GLY A 1 339 ? -17.281 19.938 5.816 1 78.44 339 GLY A O 1
ATOM 2676 N N . ASP A 1 340 ? -15.984 18.094 5.73 1 77.69 340 ASP A N 1
ATOM 2677 C CA . ASP A 1 340 ? -14.82 18.844 5.277 1 77.69 340 ASP A CA 1
ATOM 2678 C C . ASP A 1 340 ? -14.734 18.859 3.75 1 77.69 340 ASP A C 1
ATOM 2680 O O . ASP A 1 340 ? -13.898 19.562 3.176 1 77.69 340 ASP A O 1
ATOM 2684 N N . SER A 1 341 ? -15.656 18.188 3.145 1 81.88 341 SER A N 1
ATOM 2685 C CA . SER A 1 341 ? -15.641 18.094 1.688 1 81.88 341 SER A CA 1
ATOM 2686 C C . SER A 1 341 ? -16.469 19.203 1.055 1 81.88 341 SER A C 1
ATOM 2688 O O . SER A 1 341 ? -17.547 19.547 1.556 1 81.88 341 SER A O 1
ATOM 2690 N N . SER A 1 342 ? -16 19.812 -0.06 1 85.81 342 SER A N 1
ATOM 2691 C CA . SER A 1 342 ? -16.734 20.844 -0.783 1 85.81 342 SER A CA 1
ATOM 2692 C C . SER A 1 342 ? -17.609 20.234 -1.871 1 85.81 342 SER A C 1
ATOM 2694 O O . SER A 1 342 ? -18.219 20.969 -2.666 1 85.81 342 SER A O 1
ATOM 2696 N N . ALA A 1 343 ? -17.641 18.938 -1.89 1 90.94 343 ALA A N 1
ATOM 2697 C CA . ALA A 1 343 ? -18.422 18.25 -2.922 1 90.94 343 ALA A CA 1
ATOM 2698 C C . ALA A 1 343 ? -19.891 18.625 -2.838 1 90.94 343 ALA A C 1
ATOM 2700 O O . ALA A 1 343 ? -20.547 18.859 -3.863 1 90.94 343 ALA A O 1
ATOM 2701 N N . PHE A 1 344 ? -20.453 18.781 -1.635 1 92.5 344 PHE A N 1
ATOM 2702 C CA . PHE A 1 344 ? -21.859 19.125 -1.436 1 92.5 344 PHE A CA 1
ATOM 2703 C C . PHE A 1 344 ? -22.156 20.5 -2 1 92.5 344 PHE A C 1
ATOM 2705 O O . PHE A 1 344 ? -23.156 20.688 -2.699 1 92.5 344 PHE A O 1
ATOM 2712 N N . LYS A 1 345 ? -21.266 21.391 -1.67 1 90.38 345 LYS A N 1
ATOM 2713 C CA . LYS A 1 345 ? -21.453 22.766 -2.146 1 90.38 345 LYS A CA 1
ATOM 2714 C C . LYS A 1 345 ? -21.5 22.812 -3.672 1 90.38 345 LYS A C 1
ATOM 2716 O O . LYS A 1 345 ? -22.312 23.531 -4.25 1 90.38 345 LYS A O 1
ATOM 2721 N N . GLU A 1 346 ? -20.641 22.078 -4.238 1 91.62 346 GLU A N 1
ATOM 2722 C CA . GLU A 1 346 ? -20.562 22.062 -5.695 1 91.62 346 GLU A CA 1
ATOM 2723 C C . GLU A 1 346 ? -21.812 21.406 -6.305 1 91.62 346 GLU A C 1
ATOM 2725 O O . GLU A 1 346 ? -22.281 21.844 -7.363 1 91.62 346 GLU A O 1
ATOM 2730 N N . VAL A 1 347 ? -22.312 20.391 -5.723 1 95.38 347 VAL A N 1
ATOM 2731 C CA . VAL A 1 347 ? -23.516 19.719 -6.203 1 95.38 347 VAL A CA 1
ATOM 2732 C C . VAL A 1 347 ? -24.703 20.656 -6.117 1 95.38 347 VAL A C 1
ATOM 2734 O O . VAL A 1 347 ? -25.484 20.766 -7.066 1 95.38 347 VAL A O 1
ATOM 2737 N N . VAL A 1 348 ? -24.828 21.344 -5.016 1 94 348 VAL A N 1
ATOM 2738 C CA . VAL A 1 348 ? -25.938 22.266 -4.824 1 94 348 VAL A CA 1
ATOM 2739 C C . VAL A 1 348 ? -25.844 23.406 -5.828 1 94 348 VAL A C 1
ATOM 2741 O O . VAL A 1 348 ? -26.844 23.812 -6.422 1 94 348 VAL A O 1
ATOM 2744 N N . ALA A 1 349 ? -24.625 23.906 -5.988 1 92.38 349 ALA A N 1
ATOM 2745 C CA . ALA A 1 349 ? -24.391 25.016 -6.918 1 92.38 349 ALA A CA 1
ATOM 2746 C C . ALA A 1 349 ? -24.766 24.609 -8.344 1 92.38 349 ALA A C 1
ATOM 2748 O O . ALA A 1 349 ? -25.234 25.453 -9.125 1 92.38 349 ALA A O 1
ATOM 2749 N N . SER A 1 350 ? -24.625 23.375 -8.695 1 94.25 350 SER A N 1
ATOM 2750 C CA . SER A 1 350 ? -24.906 22.906 -10.047 1 94.25 350 SER A CA 1
ATOM 2751 C C . SER A 1 350 ? -26.406 22.703 -10.258 1 94.25 350 SER A C 1
ATOM 2753 O O . SER A 1 350 ? -26.859 22.547 -11.391 1 94.25 350 SER A O 1
ATOM 2755 N N . ASN A 1 351 ? -27.188 22.719 -9.281 1 95.25 351 ASN A N 1
ATOM 2756 C CA . ASN A 1 351 ? -28.641 22.547 -9.328 1 95.25 351 ASN A CA 1
ATOM 2757 C C . ASN A 1 351 ? -29.031 21.406 -10.242 1 95.25 351 ASN A C 1
ATOM 2759 O O . ASN A 1 351 ? -29.781 21.594 -11.195 1 95.25 351 ASN A O 1
ATOM 2763 N N . PRO A 1 352 ? -28.656 20.219 -9.891 1 95.62 352 PRO A N 1
ATOM 2764 C CA . PRO A 1 352 ? -28.891 19.062 -10.766 1 95.62 352 PRO A CA 1
ATOM 2765 C C . PRO A 1 352 ? -30.375 18.719 -10.891 1 95.62 352 PRO A C 1
ATOM 2767 O O . PRO A 1 352 ? -30.797 18.094 -11.875 1 95.62 352 PRO A O 1
ATOM 2770 N N . TYR A 1 353 ? -31.141 19.094 -9.852 1 96.56 353 TYR A N 1
ATOM 2771 C CA . TYR A 1 353 ? -32.562 18.75 -9.844 1 96.56 353 TYR A CA 1
ATOM 2772 C C . TYR A 1 353 ? -33.406 20 -9.688 1 96.56 353 TYR A C 1
ATOM 2774 O O . TYR A 1 353 ? -33.906 20.297 -8.594 1 96.56 353 TYR A O 1
ATOM 2782 N N . PRO A 1 354 ? -33.719 20.594 -10.781 1 93.5 354 PRO A N 1
ATOM 2783 C CA . PRO A 1 354 ? -34.594 21.766 -10.648 1 93.5 354 PRO A CA 1
ATOM 2784 C C . PRO A 1 354 ? -35.875 21.484 -9.883 1 93.5 354 PRO A C 1
ATOM 2786 O O . PRO A 1 354 ? -36.594 20.531 -10.203 1 93.5 354 PRO A O 1
ATOM 2789 N N . GLY A 1 355 ? -36.125 22.266 -8.828 1 92.19 355 GLY A N 1
ATOM 2790 C CA . GLY A 1 355 ? -37.344 22.094 -8.023 1 92.19 355 GLY A CA 1
ATOM 2791 C C . GLY A 1 355 ? -37.125 21.234 -6.797 1 92.19 355 GLY A C 1
ATOM 2792 O O . GLY A 1 355 ? -38 21.125 -5.941 1 92.19 355 GLY A O 1
ATOM 2793 N N . TYR A 1 356 ? -36 20.516 -6.75 1 94.38 356 TYR A N 1
ATOM 2794 C CA . TYR A 1 356 ? -35.656 19.672 -5.609 1 94.38 356 TYR A CA 1
ATOM 2795 C C . TYR A 1 356 ? -34.344 20.156 -4.953 1 94.38 356 TYR A C 1
ATOM 2797 O O . TYR A 1 356 ? -33.438 20.609 -5.637 1 94.38 356 TYR A O 1
ATOM 2805 N N . THR A 1 357 ? -34.312 20.031 -3.682 1 93.44 357 THR A N 1
ATOM 2806 C CA . THR A 1 357 ? -33.094 20.406 -2.951 1 93.44 357 THR A CA 1
ATOM 2807 C C . THR A 1 357 ? -32.344 19.172 -2.494 1 93.44 357 THR A C 1
ATOM 2809 O O . THR A 1 357 ? -32.938 18.172 -2.107 1 93.44 357 THR A O 1
ATOM 2812 N N . VAL A 1 358 ? -31.078 19.281 -2.59 1 95.19 358 VAL A N 1
ATOM 2813 C CA . VAL A 1 358 ? -30.203 18.25 -2.051 1 95.19 358 VAL A CA 1
ATOM 2814 C C . VAL A 1 358 ? -29.828 18.594 -0.612 1 95.19 358 VAL A C 1
ATOM 2816 O O . VAL A 1 358 ? -29.234 19.641 -0.351 1 95.19 358 VAL A O 1
ATOM 2819 N N . GLU A 1 359 ? -30.141 17.734 0.289 1 92.62 359 GLU A N 1
ATOM 2820 C CA . GLU A 1 359 ? -29.875 17.969 1.704 1 92.62 359 GLU A CA 1
ATOM 2821 C C . GLU A 1 359 ? -28.547 17.359 2.133 1 92.62 359 GLU A C 1
ATOM 2823 O O . GLU A 1 359 ? -28.203 16.25 1.71 1 92.62 359 GLU A O 1
ATOM 2828 N N . LYS A 1 360 ? -27.906 18.078 2.967 1 91.88 360 LYS A N 1
ATOM 2829 C CA . LYS A 1 360 ? -26.625 17.594 3.475 1 91.88 360 LYS A CA 1
ATOM 2830 C C . LYS A 1 360 ? -26.812 16.766 4.742 1 91.88 360 LYS A C 1
ATOM 2832 O O . LYS A 1 360 ? -27.453 17.219 5.695 1 91.88 360 LYS A O 1
ATOM 2837 N N . LEU A 1 361 ? -26.312 15.555 4.691 1 92.06 361 LEU A N 1
ATOM 2838 C CA . LEU A 1 361 ? -26.141 14.727 5.883 1 92.06 361 LEU A CA 1
ATOM 2839 C C . LEU A 1 361 ? -24.672 14.641 6.277 1 92.06 361 LEU A C 1
ATOM 2841 O O . LEU A 1 361 ? -23.812 14.438 5.422 1 92.06 361 LEU A O 1
ATOM 2845 N N . GLU A 1 362 ? -24.438 14.891 7.531 1 90.62 362 GLU A N 1
ATOM 2846 C CA . GLU A 1 362 ? -23.047 14.938 7.969 1 90.62 362 GLU A CA 1
ATOM 2847 C C . GLU A 1 362 ? -22.641 13.648 8.672 1 90.62 362 GLU A C 1
ATOM 2849 O O . GLU A 1 362 ? -23.406 13.117 9.492 1 90.62 362 GLU A O 1
ATOM 2854 N N . CYS A 1 363 ? -21.484 13.188 8.289 1 90.81 363 CYS A N 1
ATOM 2855 C CA . CYS A 1 363 ? -20.906 12.031 8.953 1 90.81 363 CYS A CA 1
ATOM 2856 C C . CYS A 1 363 ? -20.562 12.352 10.406 1 90.81 363 CYS A C 1
ATOM 2858 O O . CYS A 1 363 ? -19.984 13.391 10.695 1 90.81 363 CYS A O 1
ATOM 2860 N N . ILE A 1 364 ? -20.797 11.492 11.297 1 91.25 364 ILE A N 1
ATOM 2861 C CA . ILE A 1 364 ? -20.609 11.719 12.727 1 91.25 364 ILE A CA 1
ATOM 2862 C C . ILE A 1 364 ? -19.125 11.617 13.07 1 91.25 364 ILE A C 1
ATOM 2864 O O . ILE A 1 364 ? -18.656 12.273 14.008 1 91.25 364 ILE A O 1
ATOM 2868 N N . ASN A 1 365 ? -18.375 10.867 12.312 1 88.56 365 ASN A N 1
ATOM 2869 C CA . ASN A 1 365 ? -16.984 10.547 12.656 1 88.56 365 ASN A CA 1
ATOM 2870 C C . ASN A 1 365 ? -16.109 11.789 12.68 1 88.56 365 ASN A C 1
ATOM 2872 O O . ASN A 1 365 ? -15.375 12.023 13.648 1 88.56 365 ASN A O 1
ATOM 2876 N N . PRO A 1 366 ? -16.172 12.602 11.703 1 87.31 366 PRO A N 1
ATOM 2877 C CA . PRO A 1 366 ? -15.367 13.82 11.75 1 87.31 366 PRO A CA 1
ATOM 2878 C C . PRO A 1 366 ? -15.727 14.727 12.922 1 87.31 366 PRO A C 1
ATOM 2880 O O . PRO A 1 366 ? -14.844 15.344 13.523 1 87.31 366 PRO A O 1
ATOM 2883 N N . ALA A 1 367 ? -17.031 14.82 13.219 1 88.38 367 ALA A N 1
ATOM 2884 C CA . ALA A 1 367 ? -17.469 15.625 14.352 1 88.38 367 ALA A CA 1
ATOM 2885 C C . ALA A 1 367 ? -16.938 15.062 15.672 1 88.38 367 ALA A C 1
ATOM 2887 O O . ALA A 1 367 ? -16.484 15.82 16.547 1 88.38 367 ALA A O 1
ATOM 2888 N N . HIS A 1 368 ? -17.016 13.766 15.805 1 92.06 368 HIS A N 1
ATOM 2889 C CA . HIS A 1 368 ? -16.438 13.07 16.953 1 92.06 368 HIS A CA 1
ATOM 2890 C C . HIS A 1 368 ? -14.961 13.398 17.125 1 92.06 368 HIS A C 1
ATOM 2892 O O . HIS A 1 368 ? -14.508 13.695 18.219 1 92.06 368 HIS A O 1
ATOM 2898 N N . LYS A 1 369 ? -14.25 13.375 16.062 1 89.44 369 LYS A N 1
ATOM 2899 C CA . LYS A 1 369 ? -12.812 13.672 16.078 1 89.44 369 LYS A CA 1
ATOM 2900 C C . LYS A 1 369 ? -12.555 15.125 16.453 1 89.44 369 LYS A C 1
ATOM 2902 O O . LYS A 1 369 ? -11.625 15.43 17.203 1 89.44 369 LYS A O 1
ATOM 2907 N N . ARG A 1 370 ? -13.352 16 15.93 1 90.5 370 ARG A N 1
ATOM 2908 C CA . ARG A 1 370 ? -13.211 17.422 16.203 1 90.5 370 ARG A CA 1
ATOM 2909 C C . ARG A 1 370 ? -13.422 17.719 17.688 1 90.5 370 ARG A C 1
ATOM 2911 O O . ARG A 1 370 ? -12.727 18.547 18.266 1 90.5 370 ARG A O 1
ATOM 2918 N N . MET A 1 371 ? -14.414 17.031 18.266 1 93.88 371 MET A N 1
ATOM 2919 C CA . MET A 1 371 ? -14.664 17.188 19.703 1 93.88 371 MET A CA 1
ATOM 2920 C C . MET A 1 371 ? -13.445 16.781 20.516 1 93.88 371 MET A C 1
ATOM 2922 O O . MET A 1 371 ? -13 17.516 21.391 1 93.88 371 MET A O 1
ATOM 2926 N N . GLY A 1 372 ? -12.898 15.633 20.172 1 92.44 372 GLY A N 1
ATOM 2927 C CA . GLY A 1 372 ? -11.711 15.164 20.875 1 92.44 372 GLY A CA 1
ATOM 2928 C C . GLY A 1 372 ? -10.523 16.109 20.719 1 92.44 372 GLY A C 1
ATOM 2929 O O . GLY A 1 372 ? -9.836 16.391 21.703 1 92.44 372 GLY A O 1
ATOM 2930 N N . THR A 1 373 ? -10.336 16.578 19.562 1 90.44 373 THR A N 1
ATOM 2931 C CA . THR A 1 373 ? -9.234 17.484 19.281 1 90.44 373 THR A CA 1
ATOM 2932 C C . THR A 1 373 ? -9.406 18.797 20.031 1 90.44 373 THR A C 1
ATOM 2934 O O . THR A 1 373 ? -8.438 19.328 20.578 1 90.44 373 THR A O 1
ATOM 2937 N N . ALA A 1 374 ? -10.617 19.312 20.062 1 94.56 374 ALA A N 1
ATOM 2938 C CA . ALA A 1 374 ? -10.906 20.562 20.766 1 94.56 374 ALA A CA 1
ATOM 2939 C C . ALA A 1 374 ? -10.633 20.406 22.266 1 94.56 374 ALA A C 1
ATOM 2941 O O . ALA A 1 374 ? -10.055 21.312 22.891 1 94.56 374 ALA A O 1
ATOM 2942 N N . LEU A 1 375 ? -11.008 19.266 22.781 1 94.81 375 LEU A N 1
ATOM 2943 C CA . LEU A 1 375 ? -10.805 19.016 24.203 1 94.81 375 LEU A CA 1
ATOM 2944 C C . LEU A 1 375 ? -9.32 18.906 24.547 1 94.81 375 LEU A C 1
ATOM 2946 O O . LEU A 1 375 ? -8.859 19.484 25.531 1 94.81 375 LEU A O 1
ATOM 2950 N N . ARG A 1 376 ? -8.625 18.25 23.734 1 90 376 ARG A N 1
ATOM 2951 C CA . ARG A 1 376 ? -7.191 18.109 23.969 1 90 376 ARG A CA 1
ATOM 2952 C C . ARG A 1 376 ? -6.469 19.438 23.797 1 90 376 ARG A C 1
ATOM 2954 O O . ARG A 1 376 ? -5.547 19.75 24.547 1 90 376 ARG A O 1
ATOM 2961 N N . LYS A 1 377 ? -6.852 20.188 22.812 1 91.88 377 LYS A N 1
ATOM 2962 C CA . LYS A 1 377 ? -6.242 21.484 22.562 1 91.88 377 LYS A CA 1
ATOM 2963 C C . LYS A 1 377 ? -6.426 22.422 23.75 1 91.88 377 LYS A C 1
ATOM 2965 O O . LYS A 1 377 ? -5.469 23.047 24.203 1 91.88 377 LYS A O 1
ATOM 2970 N N . ILE A 1 378 ? -7.652 22.5 24.25 1 94.62 378 ILE A N 1
ATOM 2971 C CA . ILE A 1 378 ? -7.922 23.406 25.359 1 94.62 378 ILE A CA 1
ATOM 2972 C C . ILE A 1 378 ? -7.215 22.906 26.609 1 94.62 378 ILE A C 1
ATOM 2974 O O . ILE A 1 378 ? -6.754 23.719 27.438 1 94.62 378 ILE A O 1
ATOM 2978 N N . SER A 1 379 ? -7.145 21.594 26.812 1 92.25 379 SER A N 1
ATOM 2979 C CA . SER A 1 379 ? -6.438 21.016 27.938 1 92.25 379 SER A CA 1
ATOM 2980 C C . SER A 1 379 ? -4.977 21.469 27.969 1 92.25 379 SER A C 1
ATOM 2982 O O . SER A 1 379 ? -4.438 21.797 29.031 1 92.25 379 SER A O 1
ATOM 2984 N N . THR A 1 380 ? -4.402 21.5 26.797 1 86.19 380 THR A N 1
ATOM 2985 C CA . THR A 1 380 ? -2.99 21.844 26.672 1 86.19 380 THR A CA 1
ATOM 2986 C C . THR A 1 380 ? -2.801 23.359 26.719 1 86.19 380 THR A C 1
ATOM 2988 O O . THR A 1 380 ? -1.938 23.859 27.453 1 86.19 380 THR A O 1
ATOM 2991 N N . GLU A 1 381 ? -3.564 24.062 25.984 1 89.75 381 GLU A N 1
ATOM 2992 C CA . GLU A 1 381 ? -3.4 25.516 25.844 1 89.75 381 GLU A CA 1
ATOM 2993 C C . GLU A 1 381 ? -3.723 26.234 27.141 1 89.75 381 GLU A C 1
ATOM 2995 O O . GLU A 1 381 ? -3.055 27.203 27.516 1 89.75 381 GLU A O 1
ATOM 3000 N N . SER 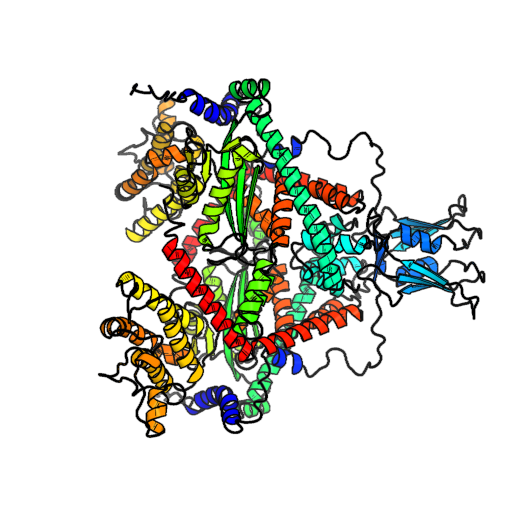A 1 382 ? -4.77 25.766 27.812 1 91.38 382 SER A N 1
ATOM 3001 C CA . SER A 1 382 ? -5.191 26.422 29.047 1 91.38 382 SER A CA 1
ATOM 3002 C C . SER A 1 382 ? -4.656 25.688 30.281 1 91.38 382 SER A C 1
ATOM 3004 O O . SER A 1 382 ? -5.102 25.938 31.391 1 91.38 382 SER A O 1
ATOM 3006 N N . ARG A 1 383 ? -3.754 24.672 30.109 1 87.56 383 ARG A N 1
ATOM 3007 C CA . ARG A 1 383 ? -3.1 23.938 31.188 1 87.56 383 ARG A CA 1
ATOM 3008 C C . ARG A 1 383 ? -4.121 23.375 32.156 1 87.56 383 ARG A C 1
ATOM 3010 O O . ARG A 1 383 ? -4.004 23.562 33.375 1 87.56 383 ARG A O 1
ATOM 3017 N N . LEU A 1 384 ? -5.156 22.812 31.594 1 91.44 384 LEU A N 1
ATOM 3018 C CA . LEU A 1 384 ? -6.242 22.266 32.375 1 91.44 384 LEU A CA 1
ATOM 3019 C C . LEU A 1 384 ? -5.949 20.812 32.781 1 91.44 384 LEU A C 1
ATOM 3021 O O . LEU A 1 384 ? -6.699 20.203 33.531 1 91.44 384 LEU A O 1
ATOM 3025 N N . GLY A 1 385 ? -4.922 20.312 32.125 1 86.19 385 GLY A N 1
ATOM 3026 C CA . GLY A 1 385 ? -4.551 18.938 32.406 1 86.19 385 GLY A CA 1
ATOM 3027 C C . GLY A 1 385 ? -3.574 18.812 33.562 1 86.19 385 GLY A C 1
ATOM 3028 O O . GLY A 1 385 ? -3.465 19.719 34.375 1 86.19 385 GLY A O 1
ATOM 3029 N N . GLY A 1 386 ? -2.904 17.703 33.719 1 77.75 386 GLY A N 1
ATOM 3030 C CA . GLY A 1 386 ? -1.909 17.516 34.781 1 77.75 386 GLY A CA 1
ATOM 3031 C C . GLY A 1 386 ? -2.422 16.703 35.938 1 77.75 386 GLY A C 1
ATOM 3032 O O . GLY A 1 386 ? -3.441 16.016 35.844 1 77.75 386 GLY A O 1
ATOM 3033 N N . LYS A 1 387 ? -1.562 16.828 37 1 79.56 387 LYS A N 1
ATOM 3034 C CA . LYS A 1 387 ? -1.892 16.062 38.188 1 79.56 387 LYS A CA 1
ATOM 3035 C C . LYS A 1 387 ? -2.926 16.781 39.062 1 79.56 387 LYS A C 1
ATOM 3037 O O . LYS A 1 387 ? -2.938 18.016 39.125 1 79.56 387 LYS A O 1
ATOM 3042 N N . GLY A 1 388 ? -4.051 16.062 39.5 1 83.12 388 GLY A N 1
ATOM 3043 C CA . GLY A 1 388 ? -5.035 16.656 40.406 1 83.12 388 GLY A CA 1
ATOM 3044 C C . GLY A 1 388 ? -6.449 16.172 40.125 1 83.12 388 GLY A C 1
ATOM 3045 O O . GLY A 1 388 ? -6.75 15.695 39.031 1 83.12 388 GLY A O 1
ATOM 3046 N N . LEU A 1 389 ? -7.188 16.359 41.125 1 87.25 389 LEU A N 1
ATOM 3047 C CA . LEU A 1 389 ? -8.586 15.969 41.031 1 87.25 389 LEU A CA 1
ATOM 3048 C C . LEU A 1 389 ? -9.383 16.984 40.219 1 87.25 389 LEU A C 1
ATOM 3050 O O . LEU A 1 389 ? -9.234 18.188 40.375 1 87.25 389 LEU A O 1
ATOM 3054 N N . GLY A 1 390 ? -10.133 16.562 39.219 1 92.25 390 GLY A N 1
ATOM 3055 C CA . GLY A 1 390 ? -11.023 17.406 38.438 1 92.25 390 GLY A CA 1
ATOM 3056 C C . GLY A 1 390 ? -10.359 18.016 37.219 1 92.25 390 GLY A C 1
ATOM 3057 O O . GLY A 1 390 ? -10.961 18.828 36.531 1 92.25 390 GLY A O 1
ATOM 3058 N N . LYS A 1 391 ? -9.125 17.578 36.938 1 93.38 391 LYS A N 1
ATOM 3059 C CA . LYS A 1 391 ? -8.391 18.094 35.781 1 93.38 391 LYS A CA 1
ATOM 3060 C C . LYS A 1 391 ? -8.805 17.359 34.5 1 93.38 391 LYS A C 1
ATOM 3062 O O . LYS A 1 391 ? -9.352 16.266 34.562 1 93.38 391 LYS A O 1
ATOM 3067 N N . LEU A 1 392 ? -8.578 18.016 33.438 1 93.75 392 LEU A N 1
ATOM 3068 C CA . LEU A 1 392 ? -8.953 17.453 32.125 1 93.75 392 LEU A CA 1
ATOM 3069 C C . LEU A 1 392 ? -7.812 16.625 31.547 1 93.75 392 LEU A C 1
ATOM 3071 O O . LEU A 1 392 ? -7.172 17.047 30.578 1 93.75 392 LEU A O 1
ATOM 3075 N N . LYS A 1 393 ? -7.73 15.438 32.062 1 88.44 393 LYS A N 1
ATOM 3076 C CA . LYS A 1 393 ? -6.707 14.508 31.609 1 88.44 393 LYS A CA 1
ATOM 3077 C C . LYS A 1 393 ? -7.109 13.852 30.297 1 88.44 393 LYS A C 1
ATOM 3079 O O . LYS A 1 393 ? -8.258 13.969 29.859 1 88.44 393 LYS A O 1
ATOM 3084 N N . ALA A 1 394 ? -6.18 13.195 29.688 1 84.06 394 ALA A N 1
ATOM 3085 C CA . ALA A 1 394 ? -6.387 12.578 28.391 1 84.06 394 ALA A CA 1
ATOM 3086 C C . ALA A 1 394 ? -7.531 11.57 28.438 1 84.06 394 ALA A C 1
ATOM 3088 O O . ALA A 1 394 ? -8.328 11.484 27.5 1 84.06 394 ALA A O 1
ATOM 3089 N N . LEU A 1 395 ? -7.578 10.812 29.484 1 83.62 395 LEU A N 1
ATOM 3090 C CA . LEU A 1 395 ? -8.633 9.812 29.609 1 83.62 395 LEU A CA 1
ATOM 3091 C C . LEU A 1 395 ? -10 10.469 29.703 1 83.62 395 LEU A C 1
ATOM 3093 O O . LEU A 1 395 ? -10.984 9.938 29.172 1 83.62 395 LEU A O 1
ATOM 3097 N N . LYS A 1 396 ? -10.047 11.578 30.344 1 90.06 396 LYS A N 1
ATOM 3098 C CA . LYS A 1 396 ? -11.312 12.297 30.469 1 90.06 396 LYS A CA 1
ATOM 3099 C C . LYS A 1 396 ? -11.719 12.922 29.141 1 90.06 396 LYS A C 1
ATOM 3101 O O . LYS A 1 396 ? -12.906 12.961 28.812 1 90.06 396 LYS A O 1
ATOM 3106 N N . CYS A 1 397 ? -10.758 13.43 28.422 1 91.88 397 CYS A N 1
ATOM 3107 C CA . CYS A 1 397 ? -11.047 13.945 27.078 1 91.88 397 CYS A CA 1
ATOM 3108 C C . CYS A 1 397 ? -11.703 12.867 26.219 1 91.88 397 CYS A C 1
ATOM 3110 O O . CYS A 1 397 ? -12.688 13.141 25.516 1 91.88 397 CYS A O 1
ATOM 3112 N N . LYS A 1 398 ? -11.164 11.695 26.328 1 89.06 398 LYS A N 1
ATOM 3113 C CA . LYS A 1 398 ? -11.695 10.594 25.531 1 89.06 398 LYS A CA 1
ATOM 3114 C C . LYS A 1 398 ? -13.094 10.203 26 1 89.06 398 LYS A C 1
ATOM 3116 O O . LYS A 1 398 ? -13.961 9.906 25.172 1 89.06 398 LYS A O 1
ATOM 3121 N N . ALA A 1 399 ? -13.281 10.195 27.266 1 89.19 399 ALA A N 1
ATOM 3122 C CA . ALA A 1 399 ? -14.594 9.852 27.797 1 89.19 399 ALA A CA 1
ATOM 3123 C C . ALA A 1 399 ? -15.648 10.852 27.328 1 89.19 399 ALA A C 1
ATOM 3125 O O . ALA A 1 399 ? -16.734 10.461 26.891 1 89.19 399 ALA A O 1
ATOM 3126 N N . LEU A 1 400 ? -15.305 12.102 27.469 1 93.75 400 LEU A N 1
ATOM 3127 C CA . LEU A 1 400 ? -16.234 13.141 27.047 1 93.75 400 LEU A CA 1
ATOM 3128 C C . LEU A 1 400 ? -16.5 13.062 25.547 1 93.75 400 LEU A C 1
ATOM 3130 O O . LEU A 1 400 ? -17.625 13.281 25.109 1 93.75 400 LEU A O 1
ATOM 3134 N N . GLN A 1 401 ? -15.445 12.797 24.797 1 93.69 401 GLN A N 1
ATOM 3135 C CA . GLN A 1 401 ? -15.57 12.609 23.359 1 93.69 401 GLN A CA 1
ATOM 3136 C C . GLN A 1 401 ? -16.547 11.477 23.031 1 93.69 401 GLN A C 1
ATOM 3138 O O . GLN A 1 401 ? -17.375 11.609 22.141 1 93.69 401 GLN A O 1
ATOM 3143 N N . ASN A 1 402 ? -16.469 10.391 23.766 1 90.69 402 ASN A N 1
ATOM 3144 C CA . ASN A 1 402 ? -17.328 9.234 23.547 1 90.69 402 ASN A CA 1
ATOM 3145 C C . ASN A 1 402 ? -18.766 9.531 23.969 1 90.69 402 ASN A C 1
ATOM 3147 O O . ASN A 1 402 ? -19.719 9.055 23.328 1 90.69 402 ASN A O 1
ATOM 3151 N N . PHE A 1 403 ? -18.906 10.312 25.031 1 91.88 403 PHE A N 1
ATOM 3152 C CA . PHE A 1 403 ? -20.25 10.719 25.438 1 91.88 403 PHE A CA 1
ATOM 3153 C C . PHE A 1 403 ? -20.922 11.555 24.359 1 91.88 403 PHE A C 1
ATOM 3155 O O . PHE A 1 403 ? -22.109 11.383 24.094 1 91.88 403 PHE A O 1
ATOM 3162 N N . TYR A 1 404 ? -20.172 12.414 23.797 1 94.5 404 TYR A N 1
ATOM 3163 C CA . TYR A 1 404 ? -20.672 13.25 22.703 1 94.5 404 TYR A CA 1
ATOM 3164 C C . TYR A 1 404 ? -21.203 12.391 21.562 1 94.5 404 TYR A C 1
ATOM 3166 O O . TYR A 1 404 ? -22.328 12.578 21.109 1 94.5 404 TYR A O 1
ATOM 3174 N N . ARG A 1 405 ? -20.406 11.461 21.156 1 92.5 405 ARG A N 1
ATOM 3175 C CA . ARG A 1 405 ? -20.812 10.562 20.062 1 92.5 405 ARG A CA 1
ATOM 3176 C C . ARG A 1 405 ? -22.016 9.727 20.469 1 92.5 405 ARG A C 1
ATOM 3178 O O . ARG A 1 405 ? -22.953 9.578 19.672 1 92.5 405 ARG A O 1
ATOM 3185 N N . GLY A 1 406 ? -21.984 9.172 21.641 1 90 406 GLY A N 1
ATOM 3186 C CA . GLY A 1 406 ? -23.094 8.367 22.141 1 90 406 GLY A CA 1
ATOM 3187 C C . GLY A 1 406 ? -24.391 9.133 22.188 1 90 406 GLY A C 1
ATOM 3188 O O . GLY A 1 406 ? -25.453 8.594 21.859 1 90 406 GLY A O 1
ATOM 3189 N N . ALA A 1 407 ? -24.312 10.375 22.578 1 93.12 407 ALA A N 1
ATOM 3190 C CA . ALA A 1 407 ? -25.5 11.211 22.672 1 93.12 407 ALA A CA 1
ATOM 3191 C C . ALA A 1 407 ? -26.156 11.398 21.312 1 93.12 407 ALA A C 1
ATOM 3193 O O . ALA A 1 407 ? -27.375 11.445 21.203 1 93.12 407 ALA A O 1
ATOM 3194 N N . ILE A 1 408 ? -25.344 11.445 20.312 1 92.56 408 ILE A N 1
ATOM 3195 C CA . ILE A 1 408 ? -25.859 11.648 18.969 1 92.56 408 ILE A CA 1
ATOM 3196 C C . ILE A 1 408 ? -26.469 10.352 18.438 1 92.56 408 ILE A C 1
ATOM 3198 O O . ILE A 1 408 ? -27.609 10.336 17.953 1 92.56 408 ILE A O 1
ATOM 3202 N N . ILE A 1 409 ? -25.766 9.273 18.625 1 88.62 409 ILE A N 1
ATOM 3203 C CA . ILE A 1 409 ? -26.172 7.992 18.062 1 88.62 409 ILE A CA 1
ATOM 3204 C C . ILE A 1 409 ? -27.422 7.488 18.781 1 88.62 409 ILE A C 1
ATOM 3206 O O . ILE A 1 409 ? -28.359 7.008 18.141 1 88.62 409 ILE A O 1
ATOM 3210 N N . ASN A 1 410 ? -27.5 7.656 20.062 1 87.19 410 ASN A N 1
ATOM 3211 C CA . ASN A 1 410 ? -28.578 7.109 20.859 1 87.19 410 ASN A CA 1
ATOM 3212 C C . ASN A 1 410 ? -29.875 7.91 20.688 1 87.19 410 ASN A C 1
ATOM 3214 O O . ASN A 1 410 ? -30.953 7.418 20.984 1 87.19 410 ASN A O 1
ATOM 3218 N N . ASN A 1 411 ? -29.734 9.102 20.312 1 90.31 411 ASN A N 1
ATOM 3219 C CA . ASN A 1 411 ? -30.906 9.961 20.172 1 90.31 411 ASN A CA 1
ATOM 3220 C C . ASN A 1 411 ? -31.125 10.375 18.719 1 90.31 411 ASN A C 1
ATOM 3222 O O . ASN A 1 411 ? -31.562 11.5 18.453 1 90.31 411 ASN A O 1
ATOM 3226 N N . SER A 1 412 ? -30.719 9.445 17.906 1 88.69 412 SER A N 1
ATOM 3227 C CA . SER A 1 412 ? -30.938 9.711 16.484 1 88.69 412 SER A CA 1
ATOM 3228 C C . SER A 1 412 ? -32.406 10.008 16.203 1 88.69 412 SER A C 1
ATOM 3230 O O . SER A 1 412 ? -33.281 9.344 16.75 1 88.69 412 SER A O 1
ATOM 3232 N N . GLY A 1 413 ? -32.75 11.07 15.469 1 87 413 GLY A N 1
ATOM 3233 C CA . GLY A 1 413 ? -34.094 11.414 15.086 1 87 413 GLY A CA 1
ATOM 3234 C C . GLY A 1 413 ? -34.688 12.508 15.938 1 87 413 GLY A C 1
ATOM 3235 O O . GLY A 1 413 ? -35.75 13.055 15.609 1 87 413 GLY A O 1
ATOM 3236 N N . CYS A 1 414 ? -34 12.781 17.062 1 91.44 414 CYS A N 1
ATOM 3237 C CA . CYS A 1 414 ? -34.531 13.805 17.953 1 91.44 414 CYS A CA 1
ATOM 3238 C C . CYS A 1 414 ? -33.469 14.805 18.344 1 91.44 414 CYS A C 1
ATOM 3240 O O . CYS A 1 414 ? -32.656 14.539 19.234 1 91.44 414 CYS A O 1
ATOM 3242 N N . LEU A 1 415 ? -33.562 15.953 17.812 1 93.44 415 LEU A N 1
ATOM 3243 C CA . LEU A 1 415 ? -32.531 16.984 17.984 1 93.44 415 LEU A CA 1
ATOM 3244 C C . LEU A 1 415 ? -32.469 17.438 19.438 1 93.44 415 LEU A C 1
ATOM 3246 O O . LEU A 1 415 ? -31.391 17.609 20 1 93.44 415 LEU A O 1
ATOM 3250 N N . ASP A 1 416 ? -33.625 17.656 20.031 1 93.38 416 ASP A N 1
ATOM 3251 C CA . ASP A 1 416 ? -33.688 18.172 21.391 1 93.38 416 ASP A CA 1
ATOM 3252 C C . ASP A 1 416 ? -33.062 17.188 22.375 1 93.38 416 ASP A C 1
ATOM 3254 O O . ASP A 1 416 ? -32.312 17.594 23.281 1 93.38 416 ASP A O 1
ATOM 3258 N N . LYS A 1 417 ? -33.375 16.016 22.203 1 93.19 417 LYS A N 1
ATOM 3259 C CA . LYS A 1 417 ? -32.844 14.992 23.094 1 93.19 417 LYS A CA 1
ATOM 3260 C C . LYS A 1 417 ? -31.312 14.875 22.906 1 93.19 417 LYS A C 1
ATOM 3262 O O . LYS A 1 417 ? -30.594 14.641 23.859 1 93.19 417 LYS A O 1
ATOM 3267 N N . MET A 1 418 ? -30.875 15.008 21.688 1 94.44 418 MET A N 1
ATOM 3268 C CA . MET A 1 418 ? -29.453 14.984 21.406 1 94.44 418 MET A CA 1
ATOM 3269 C C . MET A 1 418 ? -28.719 16.078 22.172 1 94.44 418 MET A C 1
ATOM 3271 O O . MET A 1 418 ? -27.734 15.812 22.859 1 94.44 418 MET A O 1
ATOM 3275 N N . LYS A 1 419 ? -29.281 17.25 22.047 1 95.19 419 LYS A N 1
ATOM 3276 C CA . LYS A 1 419 ? -28.672 18.406 22.688 1 95.19 419 LYS A CA 1
ATOM 3277 C C . LYS A 1 419 ? -28.672 18.234 24.203 1 95.19 419 LYS A C 1
ATOM 3279 O O . LYS A 1 419 ? -27.656 18.516 24.859 1 95.19 419 LYS A O 1
ATOM 3284 N N . THR A 1 420 ? -29.766 17.797 24.672 1 95.5 420 THR A N 1
ATOM 3285 C CA . THR A 1 420 ? -29.922 17.625 26.109 1 95.5 420 THR A CA 1
ATOM 3286 C C . THR A 1 420 ? -28.906 16.609 26.641 1 95.5 420 THR A C 1
ATOM 3288 O O . THR A 1 420 ? -28.234 16.859 27.641 1 95.5 420 THR A O 1
ATOM 3291 N N . GLU A 1 421 ? -28.75 15.586 25.953 1 95.31 421 GLU A N 1
ATOM 3292 C CA . GLU A 1 421 ? -27.844 14.539 26.406 1 95.31 421 GLU A CA 1
ATOM 3293 C C . GLU A 1 421 ? -26.391 14.953 26.25 1 95.31 421 GLU A C 1
ATOM 3295 O O . GLU A 1 421 ? -25.547 14.57 27.062 1 95.31 421 GLU A O 1
ATOM 3300 N N . ILE A 1 422 ? -26.078 15.68 25.203 1 96.25 422 ILE A N 1
ATOM 3301 C CA . ILE A 1 422 ? -24.719 16.188 25.031 1 96.25 422 ILE A CA 1
ATOM 3302 C C . ILE A 1 422 ? -24.328 17.047 26.234 1 96.25 422 ILE A C 1
ATOM 3304 O O . ILE A 1 422 ? -23.281 16.828 26.828 1 96.25 422 ILE A O 1
ATOM 3308 N N . TRP A 1 423 ? -25.219 17.891 26.594 1 96.44 423 TRP A N 1
ATOM 3309 C CA . TRP A 1 423 ? -24.938 18.781 27.719 1 96.44 423 TRP A CA 1
ATOM 3310 C C . TRP A 1 423 ? -24.969 18 29.031 1 96.44 423 TRP A C 1
ATOM 3312 O O . TRP A 1 423 ? -24.234 18.328 29.969 1 96.44 423 TRP A O 1
ATOM 3322 N N . ALA A 1 424 ? -25.828 17 29.094 1 95.69 424 ALA A N 1
ATOM 3323 C CA . ALA A 1 424 ? -25.859 16.141 30.281 1 95.69 424 ALA A CA 1
ATOM 3324 C C . ALA A 1 424 ? -24.5 15.5 30.531 1 95.69 424 ALA A C 1
ATOM 3326 O O . ALA A 1 424 ? -24.094 15.328 31.688 1 95.69 424 ALA A O 1
ATOM 3327 N N . GLY A 1 425 ? -23.844 15.18 29.469 1 93.44 425 GLY A N 1
ATOM 3328 C CA . GLY A 1 425 ? -22.531 14.578 29.594 1 93.44 425 GLY A CA 1
ATOM 3329 C C . GLY A 1 425 ? -21.531 15.477 30.312 1 93.44 425 GLY A C 1
ATOM 3330 O O . GLY A 1 425 ? -20.75 15.008 31.141 1 93.44 425 GLY A O 1
ATOM 3331 N N . LEU A 1 426 ? -21.609 16.766 30 1 95.38 426 LEU A N 1
ATOM 3332 C CA . LEU A 1 426 ? -20.703 17.719 30.641 1 95.38 426 LEU A CA 1
ATOM 3333 C C . LEU A 1 426 ? -21.109 18 32.062 1 95.38 426 LEU A C 1
ATOM 3335 O O . LEU A 1 426 ? -20.297 17.891 33 1 95.38 426 LEU A O 1
ATOM 3339 N N . LEU A 1 427 ? -22.391 18.25 32.25 1 95.81 427 LEU A N 1
ATOM 3340 C CA . LEU A 1 427 ? -22.906 18.656 33.562 1 95.81 427 LEU A CA 1
ATOM 3341 C C . LEU A 1 427 ? -22.828 17.5 34.562 1 95.81 427 LEU A C 1
ATOM 3343 O O . LEU A 1 427 ? -22.531 17.719 35.75 1 95.81 427 LEU A O 1
ATOM 3347 N N . HIS A 1 428 ? -23.062 16.328 34.094 1 95.12 428 HIS A N 1
ATOM 3348 C CA . HIS A 1 428 ? -22.953 15.133 34.906 1 95.12 428 HIS A CA 1
ATOM 3349 C C . HIS A 1 428 ? -21.562 15.023 35.531 1 95.12 428 HIS A C 1
ATOM 3351 O O . HIS A 1 428 ? -21.438 14.719 36.719 1 95.12 428 HIS A O 1
ATOM 3357 N N . ASN A 1 429 ? -20.609 15.344 34.781 1 94.31 429 ASN A N 1
ATOM 3358 C CA . ASN A 1 429 ? -19.219 15.164 35.219 1 94.31 429 ASN A CA 1
ATOM 3359 C C . ASN A 1 429 ? -18.75 16.359 36.031 1 94.31 429 ASN A C 1
ATOM 3361 O O . ASN A 1 429 ? -17.719 16.266 36.719 1 94.31 429 ASN A O 1
ATOM 3365 N N . MET A 1 430 ? -19.484 17.438 36.062 1 94.88 430 MET A N 1
ATOM 3366 C CA . MET A 1 430 ? -19.172 18.609 36.875 1 94.88 430 MET A CA 1
ATOM 3367 C C . MET A 1 430 ? -19.906 18.578 38.219 1 94.88 430 MET A C 1
ATOM 3369 O O . MET A 1 430 ? -19.656 19.406 39.062 1 94.88 430 MET A O 1
ATOM 3373 N N . SER A 1 431 ? -20.672 17.562 38.375 1 94.62 431 SER A N 1
ATOM 3374 C CA . SER A 1 431 ? -21.594 17.516 39.5 1 94.62 431 SER A CA 1
ATOM 3375 C C . SER A 1 431 ? -20.859 17.156 40.781 1 94.62 431 SER A C 1
ATOM 3377 O O . SER A 1 431 ? -19.938 16.328 40.781 1 94.62 431 SER A O 1
ATOM 3379 N N . THR A 1 432 ? -21.297 17.781 41.938 1 93.94 432 THR A N 1
ATOM 3380 C CA . THR A 1 432 ? -20.781 17.5 43.25 1 93.94 432 THR A CA 1
ATOM 3381 C C . THR A 1 432 ? -21.938 17.297 44.25 1 93.94 432 THR A C 1
ATOM 3383 O O . THR A 1 432 ? -23.094 17.5 43.906 1 93.94 432 THR A O 1
ATOM 3386 N N . ASP A 1 433 ? -21.516 16.812 45.375 1 92.94 433 ASP A N 1
ATOM 3387 C CA . ASP A 1 433 ? -22.547 16.625 46.406 1 92.94 433 ASP A CA 1
ATOM 3388 C C . ASP A 1 433 ? -23.188 17.938 46.781 1 92.94 433 ASP A C 1
ATOM 3390 O O . ASP A 1 433 ? -24.391 18 47.062 1 92.94 433 ASP A O 1
ATOM 3394 N N . GLU A 1 434 ? -22.469 19.094 46.844 1 92.44 434 GLU A N 1
ATOM 3395 C CA . GLU A 1 434 ? -22.953 20.422 47.219 1 92.44 434 GLU A CA 1
ATOM 3396 C C . GLU A 1 434 ? -23.797 21.031 46.094 1 92.44 434 GLU A C 1
ATOM 3398 O O . GLU A 1 434 ? -24.734 21.797 46.344 1 92.44 434 GLU A O 1
ATOM 3403 N N . ARG A 1 435 ? -23.422 20.672 44.844 1 93.31 435 ARG A N 1
ATOM 3404 C CA . ARG A 1 435 ? -24.109 21.219 43.656 1 93.31 435 ARG A CA 1
ATOM 3405 C C . ARG A 1 435 ? -24.422 20.125 42.656 1 93.31 435 ARG A C 1
ATOM 3407 O O . ARG A 1 435 ? -23.75 20.016 41.625 1 93.31 435 ARG A O 1
ATOM 3414 N N . PRO A 1 436 ? -25.469 19.375 42.844 1 94.25 436 PRO A N 1
ATOM 3415 C CA . PRO A 1 436 ? -25.828 18.297 41.906 1 94.25 436 PRO A CA 1
ATOM 3416 C C . PRO A 1 436 ? -26.328 18.844 40.594 1 94.25 436 PRO A C 1
ATOM 3418 O O . PRO A 1 436 ? -27.219 19.703 40.562 1 94.25 436 PRO A O 1
ATOM 3421 N N . LEU A 1 437 ? -25.766 18.5 39.438 1 94.94 437 LEU A N 1
ATOM 3422 C CA . LEU A 1 437 ? -26.109 18.969 38.094 1 94.94 437 LEU A CA 1
ATOM 3423 C C . LEU A 1 437 ? -26.594 17.812 37.25 1 94.94 437 LEU A C 1
ATOM 3425 O O . LEU A 1 437 ? -26.062 17.562 36.156 1 94.94 437 LEU A O 1
ATOM 3429 N N . HIS A 1 438 ? -27.594 17.062 37.625 1 95.12 438 HIS A N 1
ATOM 3430 C CA . HIS A 1 438 ? -28.062 15.875 36.938 1 95.12 438 HIS A CA 1
ATOM 3431 C C . HIS A 1 438 ? -29.438 16.094 36.312 1 95.12 438 HIS A C 1
ATOM 3433 O O . HIS A 1 438 ? -30.109 15.148 35.906 1 95.12 438 HIS A O 1
ATOM 3439 N N . THR A 1 439 ? -29.906 17.375 36.156 1 91.19 439 THR A N 1
ATOM 3440 C CA . THR A 1 439 ? -31.25 17.703 35.688 1 91.19 439 THR A CA 1
ATOM 3441 C C . THR A 1 439 ? -31.438 17.219 34.25 1 91.19 439 THR A C 1
ATOM 3443 O O . THR A 1 439 ? -32.531 16.812 33.875 1 91.19 439 THR A O 1
ATOM 3446 N N . ARG A 1 440 ? -30.391 17.188 33.469 1 92.88 440 ARG A N 1
ATOM 3447 C CA . ARG A 1 440 ? -30.484 16.828 32.031 1 92.88 440 ARG A CA 1
ATOM 3448 C C . ARG A 1 440 ? -30.125 15.367 31.828 1 92.88 440 ARG A C 1
ATOM 3450 O O . ARG A 1 440 ? -30.172 14.867 30.703 1 92.88 440 ARG A O 1
ATOM 3457 N N . CYS A 1 441 ? -29.766 14.672 32.875 1 93.5 441 CYS A N 1
ATOM 3458 C CA . CYS A 1 441 ? -29.344 13.281 32.75 1 93.5 441 CYS A CA 1
ATOM 3459 C C . CYS A 1 441 ? -30.531 12.359 32.531 1 93.5 441 CYS A C 1
ATOM 3461 O O . CYS A 1 441 ? -31.656 12.703 32.906 1 93.5 441 CYS A O 1
ATOM 3463 N N . SER A 1 442 ? -30.328 11.336 31.797 1 89.19 442 SER A N 1
ATOM 3464 C CA . SER A 1 442 ? -31.328 10.289 31.641 1 89.19 442 SER A CA 1
ATOM 3465 C C . SER A 1 442 ? -31.188 9.219 32.719 1 89.19 442 SER A C 1
ATOM 3467 O O . SER A 1 442 ? -30.062 8.836 33.062 1 89.19 442 SER A O 1
ATOM 3469 N N . PRO A 1 443 ? -32.281 8.719 33.25 1 89.81 443 PRO A N 1
ATOM 3470 C CA . PRO A 1 443 ? -32.188 7.625 34.25 1 89.81 443 PRO A CA 1
ATOM 3471 C C . PRO A 1 443 ? -31.688 6.324 33.625 1 89.81 443 PRO A C 1
ATOM 3473 O O . PRO A 1 443 ? -31.312 5.398 34.344 1 89.81 443 PRO A O 1
ATOM 3476 N N . ALA A 1 444 ? -31.578 6.34 32.375 1 84 444 ALA A N 1
ATOM 3477 C CA . ALA A 1 444 ? -31.125 5.133 31.688 1 84 444 ALA A CA 1
ATOM 3478 C C . ALA A 1 444 ? -29.656 4.863 31.984 1 84 444 ALA A C 1
ATOM 3480 O O . ALA A 1 444 ? -29.219 3.709 32 1 84 444 ALA A O 1
ATOM 3481 N N . TRP A 1 445 ? -28.906 5.934 32.312 1 86 445 TRP A N 1
ATOM 3482 C CA . TRP A 1 445 ? -27.484 5.699 32.531 1 86 445 TRP A CA 1
ATOM 3483 C C . TRP A 1 445 ? -26.969 6.461 33.75 1 86 445 TRP A C 1
ATOM 3485 O O . TRP A 1 445 ? -25.906 6.156 34.281 1 86 445 TRP A O 1
ATOM 3495 N N . CYS A 1 446 ? -27.688 7.445 34.219 1 90.69 446 CYS A N 1
ATOM 3496 C CA . CYS A 1 446 ? -27.25 8.297 35.344 1 90.69 446 CYS A CA 1
ATOM 3497 C C . CYS A 1 446 ? -27.625 7.695 36.688 1 90.69 446 CYS A C 1
ATOM 3499 O O . CYS A 1 446 ? -28.812 7.555 37 1 90.69 446 CYS A O 1
ATOM 3501 N N . TRP A 1 447 ? -26.719 7.395 37.5 1 89.44 447 TRP A N 1
ATOM 3502 C CA . TRP A 1 447 ? -26.906 6.773 38.812 1 89.44 447 TRP A CA 1
ATOM 3503 C C . TRP A 1 447 ? -27.703 7.688 39.719 1 89.44 447 TRP A C 1
ATOM 3505 O O . TRP A 1 447 ? -28.5 7.215 40.562 1 89.44 447 TRP A O 1
ATOM 3515 N N . TYR A 1 448 ? -27.516 8.922 39.594 1 93 448 TYR A N 1
ATOM 3516 C CA . TYR A 1 448 ? -28.203 9.898 40.438 1 93 448 TYR A CA 1
ATOM 3517 C C . TYR A 1 448 ? -29.688 9.93 40.125 1 93 448 TYR A C 1
ATOM 3519 O O . TYR A 1 448 ? -30.516 9.891 41.031 1 93 448 TYR A O 1
ATOM 3527 N N . ARG A 1 449 ? -30.031 10.031 38.812 1 92.75 449 ARG A N 1
ATOM 3528 C CA . ARG A 1 449 ? -31.422 10.047 38.406 1 92.75 449 ARG A CA 1
ATOM 3529 C C . ARG A 1 449 ? -32.125 8.727 38.719 1 92.75 449 ARG A C 1
ATOM 3531 O O . ARG A 1 449 ? -33.312 8.703 39.031 1 92.75 449 ARG A O 1
ATOM 3538 N N . GLN A 1 450 ? -31.406 7.695 38.656 1 92.31 450 GLN A N 1
ATOM 3539 C CA . GLN A 1 450 ? -31.953 6.387 39.031 1 92.31 450 GLN A CA 1
ATOM 3540 C C . GLN A 1 450 ? -32.344 6.332 40.5 1 92.31 450 GLN A C 1
ATOM 3542 O O . GLN A 1 450 ? -33.375 5.793 40.875 1 92.31 450 GLN A O 1
ATOM 3547 N N . ALA A 1 451 ? -31.469 6.809 41.281 1 92.88 451 ALA A N 1
ATOM 3548 C CA . ALA A 1 451 ? -31.75 6.867 42.719 1 92.88 451 ALA A CA 1
ATOM 3549 C C . ALA A 1 451 ? -32.969 7.742 43 1 92.88 451 ALA A C 1
ATOM 3551 O O . ALA A 1 451 ? -33.844 7.379 43.812 1 92.88 451 ALA A O 1
ATOM 3552 N N . GLU A 1 452 ? -33.062 8.852 42.344 1 91.88 452 GLU A N 1
ATOM 3553 C CA . GLU A 1 452 ? -34.219 9.75 42.5 1 91.88 452 GLU A CA 1
ATOM 3554 C C . GLU A 1 452 ? -35.5 9.07 42.094 1 91.88 452 GLU A C 1
ATOM 3556 O O . GLU A 1 452 ? -36.531 9.211 42.75 1 91.88 452 GLU A O 1
ATOM 3561 N N . GLU A 1 453 ? -35.469 8.414 41 1 92.25 453 GLU A N 1
ATOM 3562 C CA . GLU A 1 453 ? -36.656 7.734 40.5 1 92.25 453 GLU A CA 1
ATOM 3563 C C . GLU A 1 453 ? -37.094 6.613 41.438 1 92.25 453 GLU A C 1
ATOM 3565 O O . GLU A 1 453 ? -38.281 6.316 41.531 1 92.25 453 GLU A O 1
ATOM 3570 N N . SER A 1 454 ? -36.125 6.039 42.094 1 92.19 454 SER A N 1
ATOM 3571 C CA . SER A 1 454 ? -36.438 4.945 43 1 92.19 454 SER A CA 1
ATOM 3572 C C . SER A 1 454 ? -36.75 5.469 44.406 1 92.19 454 SER A C 1
ATOM 3574 O O . SER A 1 454 ? -37 4.688 45.312 1 92.19 454 SER A O 1
ATOM 3576 N N . GLY A 1 455 ? -36.656 6.691 44.688 1 89.12 455 GLY A N 1
ATOM 3577 C CA . GLY A 1 455 ? -36.938 7.301 46 1 89.12 455 GLY A CA 1
ATOM 3578 C C . GLY A 1 455 ? -35.844 7.113 47 1 89.12 455 GLY A C 1
ATOM 3579 O O . GLY A 1 455 ? -36.094 7.16 48.219 1 89.12 455 GLY A O 1
ATOM 3580 N N . LEU A 1 456 ? -34.75 6.754 46.531 1 91.5 456 LEU A N 1
ATOM 3581 C CA . LEU A 1 456 ? -33.625 6.543 47.438 1 91.5 456 LEU A CA 1
ATOM 3582 C C . LEU A 1 456 ? -32.688 7.754 47.438 1 91.5 456 LEU A C 1
ATOM 3584 O O . LEU A 1 456 ? -32.625 8.484 46.438 1 91.5 456 LEU A O 1
ATOM 3588 N N . PRO A 1 457 ? -32.125 8.047 48.562 1 90.19 457 PRO A N 1
ATOM 3589 C CA . PRO A 1 457 ? -31.125 9.125 48.562 1 90.19 457 PRO A CA 1
ATOM 3590 C C . PRO A 1 457 ? -29.906 8.812 47.719 1 90.19 457 PRO A C 1
ATOM 3592 O O . PRO A 1 457 ? -29.344 7.715 47.812 1 90.19 457 PRO A O 1
ATOM 3595 N N . PRO A 1 458 ? -29.562 9.688 46.781 1 90.38 458 PRO A N 1
ATOM 3596 C CA . PRO A 1 458 ? -28.406 9.43 45.906 1 90.38 458 PRO A CA 1
ATOM 3597 C C . PRO A 1 458 ? -27.109 9.266 46.719 1 90.38 458 PRO A C 1
ATOM 3599 O O . PRO A 1 458 ? -26.906 9.93 47.719 1 90.38 458 PRO A O 1
ATOM 3602 N N . GLU A 1 459 ? -26.266 8.414 46.25 1 88.75 459 GLU A N 1
ATOM 3603 C CA . GLU A 1 459 ? -24.969 8.195 46.875 1 88.75 459 GLU A CA 1
ATOM 3604 C C . GLU A 1 459 ? -24.031 9.367 46.625 1 88.75 459 GLU A C 1
ATOM 3606 O O . GLU A 1 459 ? -24.344 10.25 45.812 1 88.75 459 GLU A O 1
ATOM 3611 N N . SER A 1 460 ? -22.938 9.336 47.406 1 91.25 460 SER A N 1
ATOM 3612 C CA . SER A 1 460 ? -21.953 10.398 47.219 1 91.25 460 SER A CA 1
ATOM 3613 C C . SER A 1 460 ? -21.297 10.344 45.844 1 91.25 460 SER A C 1
ATOM 3615 O O . SER A 1 460 ? -21.016 9.258 45.344 1 91.25 460 SER A O 1
ATOM 3617 N N . HIS A 1 461 ? -21.031 11.492 45.25 1 92.44 461 HIS A N 1
ATOM 3618 C CA . HIS A 1 461 ? -20.406 11.594 43.938 1 92.44 461 HIS A CA 1
ATOM 3619 C C . HIS A 1 461 ? -19 11 43.969 1 92.44 461 HIS A C 1
ATOM 3621 O O . HIS A 1 461 ? -18.484 10.594 42.906 1 92.44 461 HIS A O 1
ATOM 3627 N N . LYS A 1 462 ? -18.438 10.898 45.062 1 84.25 462 LYS A N 1
ATOM 3628 C CA . LYS A 1 462 ? -17.078 10.375 45.188 1 84.25 462 LYS A CA 1
ATOM 3629 C C . LYS A 1 462 ? -16.984 8.945 44.688 1 84.25 462 LYS A C 1
ATOM 3631 O O . LYS A 1 462 ? -15.938 8.531 44.156 1 84.25 462 LYS A O 1
ATOM 3636 N N . HIS A 1 463 ? -18.078 8.258 44.719 1 81.62 463 HIS A N 1
ATOM 3637 C CA . HIS A 1 463 ? -18.062 6.84 44.406 1 81.62 463 HIS A CA 1
ATOM 3638 C C . HIS A 1 463 ? -18.469 6.609 42.938 1 81.62 463 HIS A C 1
ATOM 3640 O O . HIS A 1 463 ? -18.172 5.551 42.375 1 81.62 463 HIS A O 1
ATOM 3646 N N . HIS A 1 464 ? -19.031 7.641 42.312 1 81.44 464 HIS A N 1
ATOM 3647 C CA . HIS A 1 464 ? -19.672 7.352 41.031 1 81.44 464 HIS A CA 1
ATOM 3648 C C . HIS A 1 464 ? -19.078 8.203 39.906 1 81.44 464 HIS A C 1
ATOM 3650 O O . HIS A 1 464 ? -19.234 7.883 38.719 1 81.44 464 HIS A O 1
ATOM 3656 N N . ASN A 1 465 ? -18.5 9.242 40.219 1 78.81 465 ASN A N 1
ATOM 3657 C CA . ASN A 1 465 ? -18 10.141 39.188 1 78.81 465 ASN A CA 1
ATOM 3658 C C . ASN A 1 465 ? -16.531 9.875 38.844 1 78.81 465 ASN A C 1
ATOM 3660 O O . ASN A 1 465 ? -15.656 10.641 39.281 1 78.81 465 ASN A O 1
ATOM 3664 N N . LYS A 1 466 ? -16.297 8.883 38 1 77.62 466 LYS A N 1
ATOM 3665 C CA . LYS A 1 466 ? -14.938 8.5 37.625 1 77.62 466 LYS A CA 1
ATOM 3666 C C . LYS A 1 466 ? -14.273 9.57 36.781 1 77.62 466 LYS A C 1
ATOM 3668 O O . LYS A 1 466 ? -13.055 9.711 36.781 1 77.62 466 LYS A O 1
ATOM 3673 N N . ASN A 1 467 ? -15.109 10.438 36.094 1 87.56 467 ASN A N 1
ATOM 3674 C CA . ASN A 1 467 ? -14.594 11.469 35.219 1 87.56 467 ASN A CA 1
ATOM 3675 C C . ASN A 1 467 ? -14.922 12.867 35.719 1 87.56 467 ASN A C 1
ATOM 3677 O O . ASN A 1 467 ? -15.258 13.758 34.938 1 87.56 467 ASN A O 1
ATOM 3681 N N . PHE A 1 468 ? -14.82 13.039 37 1 92.56 468 PHE A N 1
ATOM 3682 C CA . PHE A 1 468 ? -15.164 14.305 37.625 1 92.56 468 PHE A CA 1
ATOM 3683 C C . PHE A 1 468 ? -14.336 15.445 37.062 1 92.56 468 PHE A C 1
ATOM 3685 O O . PHE A 1 468 ? -13.133 15.305 36.844 1 92.56 468 PHE A O 1
ATOM 3692 N N . LEU A 1 469 ? -15.023 16.609 36.812 1 95 469 LEU A N 1
ATOM 3693 C CA . LEU A 1 469 ? -14.406 17.844 36.344 1 95 469 LEU A CA 1
ATOM 3694 C C . LEU A 1 469 ? -14.664 18.984 37.312 1 95 469 LEU A C 1
ATOM 3696 O O . LEU A 1 469 ? -15.812 19.25 37.688 1 95 469 LEU A O 1
ATOM 3700 N N . ALA A 1 470 ? -13.586 19.625 37.656 1 94.5 470 ALA A N 1
ATOM 3701 C CA . ALA A 1 470 ? -13.742 20.797 38.531 1 94.5 470 ALA A CA 1
ATOM 3702 C C . ALA A 1 470 ? -14.539 21.891 37.812 1 94.5 470 ALA A C 1
ATOM 3704 O O . ALA A 1 470 ? -14.516 21.984 36.594 1 94.5 470 ALA A O 1
ATOM 3705 N N . HIS A 1 471 ? -15.242 22.656 38.656 1 93.88 471 HIS A N 1
ATOM 3706 C CA . HIS A 1 471 ? -16.141 23.672 38.125 1 93.88 471 HIS A CA 1
ATOM 3707 C C . HIS A 1 471 ? -15.406 24.625 37.188 1 93.88 471 HIS A C 1
ATOM 3709 O O . HIS A 1 471 ? -15.93 25 36.125 1 93.88 471 HIS A O 1
ATOM 3715 N N . GLU A 1 472 ? -14.227 24.953 37.531 1 92.75 472 GLU A N 1
ATOM 3716 C CA . GLU A 1 472 ? -13.445 25.891 36.75 1 92.75 472 GLU A CA 1
ATOM 3717 C C . GLU A 1 472 ? -13.047 25.281 35.406 1 92.75 472 GLU A C 1
ATOM 3719 O O . GLU A 1 472 ? -13.008 25.984 34.375 1 92.75 472 GLU A O 1
ATOM 3724 N N . VAL A 1 473 ? -12.773 24.047 35.406 1 95.25 473 VAL A N 1
ATOM 3725 C CA . VAL A 1 473 ? -12.406 23.328 34.188 1 95.25 473 VAL A CA 1
ATOM 3726 C C . VAL A 1 473 ? -13.633 23.188 33.281 1 95.25 473 VAL A C 1
ATOM 3728 O O . VAL A 1 473 ? -13.555 23.453 32.094 1 95.25 473 VAL A O 1
ATOM 3731 N N . GLY A 1 474 ? -14.711 22.812 33.844 1 95.31 474 GLY A N 1
ATOM 3732 C CA . GLY A 1 474 ? -15.953 22.656 33.094 1 95.31 474 GLY A CA 1
ATOM 3733 C C . GLY A 1 474 ? -16.406 23.953 32.438 1 95.31 474 GLY A C 1
ATOM 3734 O O . GLY A 1 474 ? -16.875 23.922 31.297 1 95.31 474 GLY A O 1
ATOM 3735 N N . LYS A 1 475 ? -16.266 25.016 33.125 1 94.62 475 LYS A N 1
ATOM 3736 C CA . LYS A 1 475 ? -16.656 26.312 32.625 1 94.62 475 LYS A CA 1
ATOM 3737 C C . LYS A 1 475 ? -15.883 26.656 31.344 1 94.62 475 LYS A C 1
ATOM 3739 O O . LYS A 1 475 ? -16.422 27.266 30.422 1 94.62 475 LYS A O 1
ATOM 3744 N N . LYS A 1 476 ? -14.672 26.266 31.297 1 95.56 476 LYS A N 1
ATOM 3745 C CA . LYS A 1 476 ? -13.82 26.547 30.156 1 95.56 476 LYS A CA 1
ATOM 3746 C C . LYS A 1 476 ? -14.211 25.672 28.953 1 95.56 476 LYS A C 1
ATOM 3748 O O . LYS A 1 476 ? -13.875 26 27.812 1 95.56 476 LYS A O 1
ATOM 3753 N N . LEU A 1 477 ? -14.914 24.578 29.203 1 96.81 477 LEU A N 1
ATOM 3754 C CA . LEU A 1 477 ? -15.312 23.672 28.125 1 96.81 477 LEU A CA 1
ATOM 3755 C C . LEU A 1 477 ? -16.625 24.109 27.5 1 96.81 477 LEU A C 1
ATOM 3757 O O . LEU A 1 477 ? -17 23.641 26.422 1 96.81 477 LEU A O 1
ATOM 3761 N N . ILE A 1 478 ? -17.359 25.016 28.125 1 96 478 ILE A N 1
ATOM 3762 C CA . ILE A 1 478 ? -18.703 25.406 27.734 1 96 478 ILE A CA 1
ATOM 3763 C C . ILE A 1 478 ? -18.719 25.922 26.297 1 96 478 ILE A C 1
ATOM 3765 O O . ILE A 1 478 ? -19.578 25.516 25.5 1 96 478 ILE A O 1
ATOM 3769 N N . PRO A 1 479 ? -17.703 26.672 25.891 1 95.88 479 PRO A N 1
ATOM 3770 C CA . PRO A 1 479 ? -17.719 27.141 24.5 1 95.88 479 PRO A CA 1
ATOM 3771 C C . PRO A 1 479 ? -17.594 26 23.5 1 95.88 479 PRO A C 1
ATOM 3773 O O . PRO A 1 479 ? -18.188 26.062 22.406 1 95.88 479 PRO A O 1
ATOM 3776 N N . ILE A 1 480 ? -16.844 25.047 23.797 1 96.69 480 ILE A N 1
ATOM 3777 C CA . ILE A 1 480 ? -16.703 23.891 22.922 1 96.69 480 ILE A CA 1
ATOM 3778 C C . ILE A 1 480 ? -18.047 23.188 22.766 1 96.69 480 ILE A C 1
ATOM 3780 O O . ILE A 1 480 ? -18.453 22.828 21.656 1 96.69 480 ILE A O 1
ATOM 3784 N N . TYR A 1 481 ? -18.719 23 23.875 1 96.88 481 TYR A N 1
ATOM 3785 C CA . TYR A 1 481 ? -20 22.312 23.875 1 96.88 481 TYR A CA 1
ATOM 3786 C C . TYR A 1 481 ? -21.047 23.125 23.125 1 96.88 481 TYR A C 1
ATOM 3788 O O . TYR A 1 481 ? -21.922 22.562 22.469 1 96.88 481 TYR A O 1
ATOM 3796 N N . HIS A 1 482 ? -21 24.438 23.234 1 96.06 482 HIS A N 1
ATOM 3797 C CA . HIS A 1 482 ? -21.906 25.281 22.484 1 96.06 482 HIS A CA 1
ATOM 3798 C C . HIS A 1 482 ? -21.703 25.109 20.984 1 96.06 482 HIS A C 1
ATOM 3800 O O . HIS A 1 482 ? -22.656 24.953 20.219 1 96.06 482 HIS A O 1
ATOM 3806 N N . ARG A 1 483 ? -20.484 25.141 20.594 1 94 483 ARG A N 1
ATOM 3807 C CA . ARG A 1 483 ? -20.141 25.016 19.188 1 94 483 ARG A CA 1
ATOM 3808 C C . ARG A 1 483 ? -20.5 23.625 18.656 1 94 483 ARG A C 1
ATOM 3810 O O . ARG A 1 483 ? -21.062 23.5 17.562 1 94 483 ARG A O 1
ATOM 3817 N N . MET A 1 484 ? -20.25 22.609 19.5 1 94.56 484 MET A N 1
ATOM 3818 C CA . MET A 1 484 ? -20.391 21.234 19.047 1 94.56 484 MET A CA 1
ATOM 3819 C C . MET A 1 484 ? -21.828 20.75 19.219 1 94.56 484 MET A C 1
ATOM 3821 O O . MET A 1 484 ? -22.172 19.641 18.797 1 94.56 484 MET A O 1
ATOM 3825 N N . SER A 1 485 ? -22.672 21.547 19.797 1 94.62 485 SER A N 1
ATOM 3826 C CA . SER A 1 485 ? -24.078 21.203 19.938 1 94.62 485 SER A CA 1
ATOM 3827 C C . SER A 1 485 ? -24.984 22.219 19.25 1 94.62 485 SER A C 1
ATOM 3829 O O . SER A 1 485 ? -26.141 22.375 19.625 1 94.62 485 SER A O 1
ATOM 3831 N N . SER A 1 486 ? -24.453 22.906 18.328 1 93.75 486 SER A N 1
ATOM 3832 C CA . SER A 1 486 ? -25.266 23.859 17.578 1 93.75 486 SER A CA 1
ATOM 3833 C C . SER A 1 486 ? -26.391 23.141 16.828 1 93.75 486 SER A C 1
ATOM 3835 O O . SER A 1 486 ? -26.203 22.031 16.344 1 93.75 486 SER A O 1
ATOM 3837 N N . ASP A 1 487 ? -27.484 23.828 16.625 1 92.62 487 ASP A N 1
ATOM 3838 C CA . ASP A 1 487 ? -28.641 23.234 15.969 1 92.62 487 ASP A CA 1
ATOM 3839 C C . ASP A 1 487 ? -28.312 22.859 14.516 1 92.62 487 ASP A C 1
ATOM 3841 O O . ASP A 1 487 ? -28.719 21.797 14.039 1 92.62 487 ASP A O 1
ATOM 3845 N N . SER A 1 488 ? -27.656 23.734 13.922 1 88.38 488 SER A N 1
ATOM 3846 C CA . SER A 1 488 ? -27.312 23.5 12.523 1 88.38 488 SER A CA 1
ATOM 3847 C C . SER A 1 488 ? -26.453 22.266 12.359 1 88.38 488 SER A C 1
ATOM 3849 O O . SER A 1 488 ? -26.656 21.453 11.445 1 88.38 488 SER A O 1
ATOM 3851 N N . LEU A 1 489 ? -25.516 22.078 13.234 1 89.75 489 LEU A N 1
ATOM 3852 C CA . LEU A 1 489 ? -24.609 20.922 13.18 1 89.75 489 LEU A CA 1
ATOM 3853 C C . LEU A 1 489 ? -25.344 19.641 13.539 1 89.75 489 LEU A C 1
ATOM 3855 O O . LEU A 1 489 ? -25.25 18.641 12.828 1 89.75 489 LEU A O 1
ATOM 3859 N N . LEU A 1 490 ? -26.141 19.656 14.555 1 92.94 490 LEU A N 1
ATOM 3860 C CA . LEU A 1 490 ? -26.812 18.453 15.039 1 92.94 490 LEU A CA 1
ATOM 3861 C C . LEU A 1 490 ? -27.906 18.016 14.078 1 92.94 490 LEU A C 1
ATOM 3863 O O . LEU A 1 490 ? -28.172 16.812 13.93 1 92.94 490 LEU A O 1
ATOM 3867 N N . LYS A 1 491 ? -28.516 18.984 13.469 1 91.25 491 LYS A N 1
ATOM 3868 C CA . LYS A 1 491 ? -29.547 18.641 12.492 1 91.25 491 LYS A CA 1
ATOM 3869 C C . LYS A 1 491 ? -28.984 17.797 11.352 1 91.25 491 LYS A C 1
ATOM 3871 O O . LYS A 1 491 ? -29.625 16.875 10.875 1 91.25 491 LYS A O 1
ATOM 3876 N N . ARG A 1 492 ? -27.828 18.078 10.992 1 90.06 492 ARG A N 1
ATOM 3877 C CA . ARG A 1 492 ? -27.188 17.375 9.891 1 90.06 492 ARG A CA 1
ATOM 3878 C C . ARG A 1 492 ? -26.719 15.992 10.328 1 90.06 492 ARG A C 1
ATOM 3880 O O . ARG A 1 492 ? -26.453 15.125 9.492 1 90.06 492 ARG A O 1
ATOM 3887 N N . MET A 1 493 ? -26.672 15.773 11.617 1 91.75 493 MET A N 1
ATOM 3888 C CA . MET A 1 493 ? -26.172 14.492 12.117 1 91.75 493 MET A CA 1
ATOM 3889 C C . MET A 1 493 ? -27.312 13.68 12.727 1 91.75 493 MET A C 1
ATOM 3891 O O . MET A 1 493 ? -27.094 12.625 13.32 1 91.75 493 MET A O 1
ATOM 3895 N N . GLN A 1 494 ? -28.484 14.188 12.602 1 89.06 494 GLN A N 1
ATOM 3896 C CA . GLN A 1 494 ? -29.641 13.586 13.266 1 89.06 494 GLN A CA 1
ATOM 3897 C C . GLN A 1 494 ? -29.875 12.156 12.781 1 89.06 494 GLN A C 1
ATOM 3899 O O . GLN A 1 494 ? -30.391 11.32 13.523 1 89.06 494 GLN A O 1
ATOM 3904 N N . HIS A 1 495 ? -29.438 11.875 11.633 1 86.94 495 HIS A N 1
ATOM 3905 C CA . HIS A 1 495 ? -29.641 10.555 11.031 1 86.94 495 HIS A CA 1
ATOM 3906 C C . HIS A 1 495 ? -28.688 9.531 11.617 1 86.94 495 HIS A C 1
ATOM 3908 O O . HIS A 1 495 ? -28.906 8.32 11.508 1 86.94 495 HIS A O 1
ATOM 3914 N N . GLY A 1 496 ? -27.562 9.945 12.188 1 83.94 496 GLY A N 1
ATOM 3915 C CA . GLY A 1 496 ? -26.609 9.062 12.836 1 83.94 496 GLY A CA 1
ATOM 3916 C C . GLY A 1 496 ? -25.75 8.281 11.859 1 83.94 496 GLY A C 1
ATOM 3917 O O . GLY A 1 496 ? -25.109 7.293 12.227 1 83.94 496 GLY A O 1
ATOM 3918 N N . GLY A 1 497 ? -25.719 8.594 10.688 1 85.94 497 GLY A N 1
ATOM 3919 C CA . GLY A 1 497 ? -25.031 7.852 9.648 1 85.94 497 GLY A CA 1
ATOM 3920 C C . GLY A 1 497 ? -23.547 8.156 9.586 1 85.94 497 GLY A C 1
ATOM 3921 O O . GLY A 1 497 ? -23.094 9.188 10.078 1 85.94 497 GLY A O 1
ATOM 3922 N N . THR A 1 498 ? -22.75 7.156 9.086 1 90.06 498 THR A N 1
ATOM 3923 C CA . THR A 1 498 ? -21.312 7.316 8.891 1 90.06 498 THR A CA 1
ATOM 3924 C C . THR A 1 498 ? -20.906 6.898 7.477 1 90.06 498 THR A C 1
ATOM 3926 O O . THR A 1 498 ? -21.703 6.281 6.758 1 90.06 498 THR A O 1
ATOM 3929 N N . GLN A 1 499 ? -19.734 7.305 7.094 1 92.56 499 GLN A N 1
ATOM 3930 C CA . GLN A 1 499 ? -19.203 6.957 5.781 1 92.56 499 GLN A CA 1
ATOM 3931 C C . GLN A 1 499 ? -18.359 5.691 5.848 1 92.56 499 GLN A C 1
ATOM 3933 O O . GLN A 1 499 ? -17.484 5.477 5.004 1 92.56 499 GLN A O 1
ATOM 3938 N N . ASN A 1 500 ? -18.562 4.855 6.816 1 91 500 ASN A N 1
ATOM 3939 C CA . ASN A 1 500 ? -17.766 3.641 7.012 1 91 500 ASN A CA 1
ATOM 3940 C C . ASN A 1 500 ? -17.891 2.693 5.824 1 91 500 ASN A C 1
ATOM 3942 O O . ASN A 1 500 ? -16.922 2.02 5.457 1 91 500 ASN A O 1
ATOM 3946 N N . ALA A 1 501 ? -19.109 2.637 5.254 1 94.31 501 ALA A N 1
ATOM 3947 C CA . ALA A 1 501 ? -19.297 1.786 4.082 1 94.31 501 ALA A CA 1
ATOM 3948 C C . ALA A 1 501 ? -18.391 2.219 2.934 1 94.31 501 ALA A C 1
ATOM 3950 O O . ALA A 1 501 ? -17.797 1.377 2.256 1 94.31 501 ALA A O 1
ATOM 3951 N N . ASN A 1 502 ? -18.281 3.555 2.73 1 96.69 502 ASN A N 1
ATOM 3952 C CA . ASN A 1 502 ? -17.406 4.07 1.691 1 96.69 502 ASN A CA 1
ATOM 3953 C C . ASN A 1 502 ? -15.945 3.727 1.976 1 96.69 502 ASN A C 1
ATOM 3955 O O . ASN A 1 502 ? -15.203 3.346 1.067 1 96.69 502 ASN A O 1
ATOM 3959 N N . GLU A 1 503 ? -15.539 3.828 3.199 1 94.19 503 GLU A N 1
ATOM 3960 C CA . GLU A 1 503 ? -14.164 3.5 3.582 1 94.19 503 GLU A CA 1
ATOM 3961 C C . GLU A 1 503 ? -13.867 2.023 3.342 1 94.19 503 GLU A C 1
ATOM 3963 O O . GLU A 1 503 ? -12.766 1.67 2.912 1 94.19 503 GLU A O 1
ATOM 3968 N N . CYS A 1 504 ? -14.82 1.192 3.699 1 95.19 504 CYS A N 1
ATOM 3969 C CA . CYS A 1 504 ? -14.672 -0.238 3.459 1 95.19 504 CYS A CA 1
ATOM 3970 C C . CYS A 1 504 ? -14.5 -0.526 1.972 1 95.19 504 CYS A C 1
ATOM 3972 O O . CYS A 1 504 ? -13.602 -1.278 1.58 1 95.19 504 CYS A O 1
ATOM 3974 N N . LEU A 1 505 ? -15.367 0.056 1.173 1 97.69 505 LEU A N 1
ATOM 3975 C CA . LEU A 1 505 ? -15.273 -0.144 -0.269 1 97.69 505 LEU A CA 1
ATOM 3976 C C . LEU A 1 505 ? -13.93 0.357 -0.801 1 97.69 505 LEU A C 1
ATOM 3978 O O . LEU A 1 505 ? -13.305 -0.302 -1.634 1 97.69 505 LEU A O 1
ATOM 3982 N N . ASN A 1 506 ? -13.516 1.557 -0.354 1 96.31 506 ASN A N 1
ATOM 3983 C CA . ASN A 1 506 ? -12.219 2.102 -0.765 1 96.31 506 ASN A CA 1
ATOM 3984 C C . ASN A 1 506 ? -11.086 1.115 -0.499 1 96.31 506 ASN A C 1
ATOM 3986 O O . ASN A 1 506 ? -10.188 0.957 -1.328 1 96.31 506 ASN A O 1
ATOM 3990 N N . SER A 1 507 ? -11.18 0.48 0.634 1 94.69 507 SER A N 1
ATOM 3991 C CA . SER A 1 507 ? -10.156 -0.496 0.987 1 94.69 507 SER A CA 1
ATOM 3992 C C . SER A 1 507 ? -10.141 -1.666 0.01 1 94.69 507 SER A C 1
ATOM 3994 O O . SER A 1 507 ? -9.078 -2.156 -0.369 1 94.69 507 SER A O 1
ATOM 3996 N N . VAL A 1 508 ? -11.312 -2.098 -0.393 1 95.81 508 VAL A N 1
ATOM 3997 C CA . VAL A 1 508 ? -11.422 -3.207 -1.334 1 95.81 508 VAL A CA 1
ATOM 3998 C C . VAL A 1 508 ? -10.867 -2.787 -2.693 1 95.81 508 VAL A C 1
ATOM 4000 O O . VAL A 1 508 ? -10.141 -3.551 -3.338 1 95.81 508 VAL A O 1
ATOM 4003 N N . ILE A 1 509 ? -11.148 -1.58 -3.098 1 97.5 509 ILE A N 1
ATOM 4004 C CA . ILE A 1 509 ? -10.672 -1.072 -4.379 1 97.5 509 ILE A CA 1
ATOM 4005 C C . ILE A 1 509 ? -9.141 -1.08 -4.402 1 97.5 509 ILE A C 1
ATOM 4007 O O . ILE A 1 509 ? -8.531 -1.632 -5.324 1 97.5 509 ILE A O 1
ATOM 4011 N N . TRP A 1 510 ? -8.602 -0.554 -3.406 1 95.25 510 TRP A N 1
ATOM 4012 C CA . TRP A 1 510 ? -7.156 -0.333 -3.461 1 95.25 510 TRP A CA 1
ATOM 4013 C C . TRP A 1 510 ? -6.398 -1.598 -3.072 1 95.25 510 TRP A C 1
ATOM 4015 O O . TRP A 1 510 ? -5.18 -1.678 -3.252 1 95.25 510 TRP A O 1
ATOM 4025 N N . SER A 1 511 ? -7.059 -2.635 -2.514 1 92.62 511 SER A N 1
ATOM 4026 C CA . SER A 1 511 ? -6.438 -3.947 -2.387 1 92.62 511 SER A CA 1
ATOM 4027 C C . SER A 1 511 ? -6.215 -4.59 -3.754 1 92.62 511 SER A C 1
ATOM 4029 O O . SER A 1 511 ? -5.281 -5.371 -3.936 1 92.62 511 SER A O 1
ATOM 4031 N N . ARG A 1 512 ? -7.07 -4.227 -4.684 1 94.56 512 ARG A N 1
ATOM 4032 C CA . ARG A 1 512 ? -6.988 -4.766 -6.035 1 94.56 512 ARG A CA 1
ATOM 4033 C C . ARG A 1 512 ? -6.074 -3.914 -6.91 1 94.56 512 ARG A C 1
ATOM 4035 O O . ARG A 1 512 ? -5.613 -4.363 -7.961 1 94.56 512 ARG A O 1
ATOM 4042 N N . CYS A 1 513 ? -5.875 -2.752 -6.488 1 94.81 513 CYS A N 1
ATOM 4043 C CA . CYS A 1 513 ? -5.004 -1.811 -7.18 1 94.81 513 CYS A CA 1
ATOM 4044 C C . CYS A 1 513 ? -4.227 -0.955 -6.188 1 94.81 513 CYS A C 1
ATOM 4046 O O . CYS A 1 513 ? -4.566 0.209 -5.965 1 94.81 513 CYS A O 1
ATOM 4048 N N . PRO A 1 514 ? -3.172 -1.53 -5.656 1 91.5 514 PRO A N 1
ATOM 4049 C CA . PRO A 1 514 ? -2.449 -0.86 -4.574 1 91.5 514 PRO A CA 1
ATOM 4050 C C . PRO A 1 514 ? -1.924 0.515 -4.977 1 91.5 514 PRO A C 1
ATOM 4052 O O . PRO A 1 514 ? -1.564 0.726 -6.141 1 91.5 514 PRO A O 1
ATOM 4055 N N . LYS A 1 515 ? -1.782 1.437 -4.008 1 89.31 515 LYS A N 1
ATOM 4056 C CA . LYS A 1 515 ? -1.429 2.838 -4.219 1 89.31 515 LYS A CA 1
ATOM 4057 C C . LYS A 1 515 ? 0.072 2.996 -4.449 1 89.31 515 LYS A C 1
ATOM 4059 O O . LYS A 1 515 ? 0.544 4.09 -4.762 1 89.31 515 LYS A O 1
ATOM 4064 N N . THR A 1 516 ? 0.873 1.965 -4.418 1 84.19 516 THR A N 1
ATOM 4065 C CA . THR A 1 516 ? 2.328 2.059 -4.445 1 84.19 516 THR A CA 1
ATOM 4066 C C . THR A 1 516 ? 2.857 1.83 -5.859 1 84.19 516 THR A C 1
ATOM 4068 O O . THR A 1 516 ? 4.047 2.018 -6.121 1 84.19 516 THR A O 1
ATOM 4071 N N . VAL A 1 517 ? 2 1.422 -6.742 1 84.5 517 VAL A N 1
ATOM 4072 C CA . VAL A 1 517 ? 2.441 1.121 -8.102 1 84.5 517 VAL A CA 1
ATOM 4073 C C . VAL A 1 517 ? 1.633 1.944 -9.102 1 84.5 517 VAL A C 1
ATOM 4075 O O . VAL A 1 517 ? 0.417 2.094 -8.953 1 84.5 517 VAL A O 1
ATOM 4078 N N . PHE A 1 518 ? 2.355 2.463 -10.016 1 85.44 518 PHE A N 1
ATOM 4079 C CA . PHE A 1 518 ? 1.649 3.193 -11.062 1 85.44 518 PHE A CA 1
ATOM 4080 C C . PHE A 1 518 ? 0.97 2.232 -12.031 1 85.44 518 PHE A C 1
ATOM 4082 O O . PHE A 1 518 ? 1.562 1.231 -12.438 1 85.44 518 PHE A O 1
ATOM 4089 N N . VAL A 1 519 ? -0.223 2.539 -12.336 1 91.44 519 VAL A N 1
ATOM 4090 C CA . VAL A 1 519 ? -0.987 1.718 -13.273 1 91.44 519 VAL A CA 1
ATOM 4091 C C . VAL A 1 519 ? -1.739 2.615 -14.25 1 91.44 519 VAL A C 1
ATOM 4093 O O . VAL A 1 519 ? -1.846 3.824 -14.039 1 91.44 519 VAL A O 1
ATOM 4096 N N . GLY A 1 520 ? -2.205 2.043 -15.328 1 91.88 520 GLY A N 1
ATOM 4097 C CA . GLY A 1 520 ? -3.039 2.77 -16.281 1 91.88 520 GLY A CA 1
ATOM 4098 C C . GLY A 1 520 ? -4.488 2.869 -15.836 1 91.88 520 GLY A C 1
ATOM 4099 O O . GLY A 1 520 ? -4.91 2.178 -14.914 1 91.88 520 GLY A O 1
ATOM 4100 N N . LYS A 1 521 ? -5.188 3.74 -16.516 1 94.88 521 LYS A N 1
ATOM 4101 C CA . LYS A 1 521 ? -6.586 3.988 -16.188 1 94.88 521 LYS A CA 1
ATOM 4102 C C . LYS A 1 521 ? -7.41 2.707 -16.281 1 94.88 521 LYS A C 1
ATOM 4104 O O . LYS A 1 521 ? -8.289 2.467 -15.445 1 94.88 521 LYS A O 1
ATOM 4109 N N . GLY A 1 522 ? -7.141 1.936 -17.281 1 94.25 522 GLY A N 1
ATOM 4110 C CA . GLY A 1 522 ? -7.867 0.688 -17.469 1 94.25 522 GLY A CA 1
ATOM 4111 C C . GLY A 1 522 ? -7.789 -0.226 -16.25 1 94.25 522 GLY A C 1
ATOM 4112 O O . GLY A 1 522 ? -8.781 -0.842 -15.867 1 94.25 522 GLY A O 1
ATOM 4113 N N . ARG A 1 523 ? -6.66 -0.29 -15.68 1 95.19 523 ARG A N 1
ATOM 4114 C CA . ARG A 1 523 ? -6.465 -1.113 -14.492 1 95.19 523 ARG A CA 1
ATOM 4115 C C . ARG A 1 523 ? -7.266 -0.571 -13.312 1 95.19 523 ARG A C 1
ATOM 4117 O O . ARG A 1 523 ? -7.809 -1.341 -12.516 1 95.19 523 ARG A O 1
ATOM 4124 N N . VAL A 1 524 ? -7.293 0.744 -13.156 1 96.81 524 VAL A N 1
ATOM 4125 C CA . VAL A 1 524 ? -8.055 1.378 -12.086 1 96.81 524 VAL A CA 1
ATOM 4126 C C . VAL A 1 524 ? -9.539 1.093 -12.273 1 96.81 524 VAL A C 1
ATOM 4128 O O . VAL A 1 524 ? -10.242 0.774 -11.312 1 96.81 524 VAL A O 1
ATOM 4131 N N . GLU A 1 525 ? -9.969 1.148 -13.5 1 97.25 525 GLU A N 1
ATOM 4132 C CA . GLU A 1 525 ? -11.367 0.872 -13.812 1 97.25 525 GLU A CA 1
ATOM 4133 C C . GLU A 1 525 ? -11.727 -0.575 -13.5 1 97.25 525 GLU A C 1
ATOM 4135 O O . GLU A 1 525 ? -12.781 -0.841 -12.906 1 97.25 525 GLU A O 1
ATOM 4140 N N . ALA A 1 526 ? -10.883 -1.457 -13.867 1 98 526 ALA A N 1
ATOM 4141 C CA . ALA A 1 526 ? -11.117 -2.873 -13.594 1 98 526 ALA A CA 1
ATOM 4142 C C . ALA A 1 526 ? -11.18 -3.139 -12.094 1 98 526 ALA A C 1
ATOM 4144 O O . ALA A 1 526 ? -12.07 -3.852 -11.625 1 98 526 ALA A O 1
ATOM 4145 N N . ALA A 1 527 ? -10.242 -2.561 -11.375 1 98 527 ALA A N 1
ATOM 4146 C CA . ALA A 1 527 ? -10.172 -2.754 -9.93 1 98 527 ALA A CA 1
ATOM 4147 C C . ALA A 1 527 ? -11.422 -2.211 -9.242 1 98 527 ALA A C 1
ATOM 4149 O O . ALA A 1 527 ? -12.008 -2.879 -8.391 1 98 527 ALA A O 1
ATOM 4150 N N . ALA A 1 528 ? -11.828 -0.994 -9.625 1 98.44 528 ALA A N 1
ATOM 4151 C CA . ALA A 1 528 ? -13.016 -0.378 -9.039 1 98.44 528 ALA A CA 1
ATOM 4152 C C . ALA A 1 528 ? -14.266 -1.195 -9.352 1 98.44 528 ALA A C 1
ATOM 4154 O O . ALA A 1 528 ? -15.07 -1.478 -8.461 1 98.44 528 ALA A O 1
ATOM 4155 N N . SER A 1 529 ? -14.406 -1.633 -10.602 1 98.31 529 SER A N 1
ATOM 4156 C CA . SER A 1 529 ? -15.578 -2.391 -11.039 1 98.31 529 SER A CA 1
ATOM 4157 C C . SER A 1 529 ? -15.68 -3.725 -10.305 1 98.31 529 SER A C 1
ATOM 4159 O O . SER A 1 529 ? -16.75 -4.09 -9.82 1 98.31 529 SER A O 1
ATOM 4161 N N . MET A 1 530 ? -14.586 -4.375 -10.242 1 98.12 530 MET A N 1
ATOM 4162 C CA . MET A 1 530 ? -14.594 -5.668 -9.57 1 98.12 530 MET A CA 1
ATOM 4163 C C . MET A 1 530 ? -14.82 -5.5 -8.07 1 98.12 530 MET A C 1
ATOM 4165 O O . MET A 1 530 ? -15.461 -6.34 -7.434 1 98.12 530 MET A O 1
ATOM 4169 N N . ALA A 1 531 ? -14.234 -4.477 -7.484 1 98.38 531 ALA A N 1
ATOM 4170 C CA . ALA A 1 531 ? -14.453 -4.191 -6.07 1 98.38 531 ALA A CA 1
ATOM 4171 C C . ALA A 1 531 ? -15.938 -3.945 -5.785 1 98.38 531 ALA A C 1
ATOM 4173 O O . ALA A 1 531 ? -16.469 -4.43 -4.785 1 98.38 531 ALA A O 1
ATOM 4174 N N . ILE A 1 532 ? -16.578 -3.193 -6.652 1 98.25 532 ILE A N 1
ATOM 4175 C CA . ILE A 1 532 ? -17.984 -2.885 -6.5 1 98.25 532 ILE A CA 1
ATOM 4176 C C . ILE A 1 532 ? -18.812 -4.168 -6.578 1 98.25 532 ILE A C 1
ATOM 4178 O O . ILE A 1 532 ? -19.688 -4.406 -5.746 1 98.25 532 ILE A O 1
ATOM 4182 N N . ALA A 1 533 ? -18.484 -5.004 -7.566 1 97.88 533 ALA A N 1
ATOM 4183 C CA . ALA A 1 533 ? -19.203 -6.273 -7.703 1 97.88 533 ALA A CA 1
ATOM 4184 C C . ALA A 1 533 ? -19.016 -7.141 -6.461 1 97.88 533 ALA A C 1
ATOM 4186 O O . ALA A 1 533 ? -19.984 -7.703 -5.949 1 97.88 533 ALA A O 1
ATOM 4187 N N . THR A 1 534 ? -17.828 -7.223 -5.973 1 96.81 534 THR A N 1
ATOM 4188 C CA . THR A 1 534 ? -17.531 -8.023 -4.789 1 96.81 534 THR A CA 1
ATOM 4189 C C . THR A 1 534 ? -18.219 -7.43 -3.559 1 96.81 534 THR A C 1
ATOM 4191 O O . THR A 1 534 ? -18.703 -8.164 -2.699 1 96.81 534 THR A O 1
ATOM 4194 N N . PHE A 1 535 ? -18.188 -6.094 -3.459 1 97.19 535 PHE A N 1
ATOM 4195 C CA . PHE A 1 535 ? -18.797 -5.398 -2.332 1 97.19 535 PHE A CA 1
ATOM 4196 C C . PHE A 1 535 ? -20.297 -5.648 -2.285 1 97.19 535 PHE A C 1
ATOM 4198 O O . PHE A 1 535 ? -20.859 -5.918 -1.219 1 97.19 535 PHE A O 1
ATOM 4205 N N . ASN A 1 536 ? -20.969 -5.605 -3.438 1 96.38 536 ASN A N 1
ATOM 4206 C CA . ASN A 1 536 ? -22.422 -5.746 -3.533 1 96.38 536 ASN A CA 1
ATOM 4207 C C . ASN A 1 536 ? -22.844 -7.211 -3.465 1 96.38 536 ASN A C 1
ATOM 4209 O O . ASN A 1 536 ? -23.859 -7.539 -2.838 1 96.38 536 ASN A O 1
ATOM 4213 N N . GLU A 1 537 ? -22 -8.102 -4.141 1 94.75 537 GLU A N 1
ATOM 4214 C CA . GLU A 1 537 ? -22.516 -9.438 -4.41 1 94.75 537 GLU A CA 1
ATOM 4215 C C . GLU A 1 537 ? -21.641 -10.508 -3.783 1 94.75 537 GLU A C 1
ATOM 4217 O O . GLU A 1 537 ? -22 -11.68 -3.742 1 94.75 537 GLU A O 1
ATOM 4222 N N . GLY A 1 538 ? -20.469 -10.172 -3.373 1 94.75 538 GLY A N 1
ATOM 4223 C CA . GLY A 1 538 ? -19.562 -11.141 -2.777 1 94.75 538 GLY A CA 1
ATOM 4224 C C . GLY A 1 538 ? -18.5 -11.633 -3.738 1 94.75 538 GLY A C 1
ATOM 4225 O O . GLY A 1 538 ? -18.453 -11.195 -4.891 1 94.75 538 GLY A O 1
ATOM 4226 N N . ALA A 1 539 ? -17.703 -12.562 -3.244 1 94.62 539 ALA A N 1
ATOM 4227 C CA . ALA A 1 539 ? -16.578 -13.109 -4.004 1 94.62 539 ALA A CA 1
ATOM 4228 C C . ALA A 1 539 ? -17.078 -13.938 -5.184 1 94.62 539 ALA A C 1
ATOM 4230 O O . ALA A 1 539 ? -16.344 -14.148 -6.152 1 94.62 539 ALA A O 1
ATOM 4231 N N . THR A 1 540 ? -18.25 -14.398 -5.156 1 92.62 540 THR A N 1
ATOM 4232 C CA . THR A 1 540 ? -18.812 -15.227 -6.211 1 92.62 540 THR A CA 1
ATOM 4233 C C . THR A 1 540 ? -18.969 -14.43 -7.504 1 92.62 540 THR A C 1
ATOM 4235 O O . THR A 1 540 ? -19.172 -15.008 -8.57 1 92.62 540 THR A O 1
ATOM 4238 N N . ALA A 1 541 ? -18.891 -13.109 -7.434 1 93.5 541 ALA A N 1
ATOM 4239 C CA . ALA A 1 541 ? -18.938 -12.266 -8.625 1 93.5 541 ALA A CA 1
ATOM 4240 C C . ALA A 1 541 ? -17.844 -12.641 -9.617 1 93.5 541 ALA A C 1
ATOM 4242 O O . ALA A 1 541 ? -18 -12.469 -10.828 1 93.5 541 ALA A O 1
ATOM 4243 N N . MET A 1 542 ? -16.781 -13.219 -9.133 1 94.69 542 MET A N 1
ATOM 4244 C CA . MET A 1 542 ? -15.648 -13.594 -9.969 1 94.69 542 MET A CA 1
ATOM 4245 C C . MET A 1 542 ? -16.031 -14.727 -10.922 1 94.69 542 MET A C 1
ATOM 4247 O O . MET A 1 542 ? -15.469 -14.836 -12.016 1 94.69 542 MET A O 1
ATOM 4251 N N . LEU A 1 543 ? -16.969 -15.539 -10.547 1 95 543 LEU A N 1
ATOM 4252 C CA . LEU A 1 543 ? -17.391 -16.672 -11.359 1 95 543 LEU A CA 1
ATOM 4253 C C . LEU A 1 543 ? -17.953 -16.219 -12.703 1 95 543 LEU A C 1
ATOM 4255 O O . LEU A 1 543 ? -17.672 -16.812 -13.742 1 95 543 LEU A O 1
ATOM 4259 N N . SER A 1 544 ? -18.656 -15.094 -12.648 1 94.31 544 SER A N 1
ATOM 4260 C CA . SER A 1 544 ? -19.203 -14.547 -13.883 1 94.31 544 SER A CA 1
ATOM 4261 C C . SER A 1 544 ? -18.109 -14 -14.781 1 94.31 544 SER A C 1
ATOM 4263 O O . SER A 1 544 ? -18.219 -14.055 -16 1 94.31 544 SER A O 1
ATOM 4265 N N . VAL A 1 545 ? -17.094 -13.461 -14.203 1 96.88 545 VAL A N 1
ATOM 4266 C CA . VAL A 1 545 ? -15.953 -12.969 -14.969 1 96.88 545 VAL A CA 1
ATOM 4267 C C . VAL A 1 545 ? -15.25 -14.133 -15.664 1 96.88 545 VAL A C 1
ATOM 4269 O O . VAL A 1 545 ? -14.922 -14.055 -16.844 1 96.88 545 VAL A O 1
ATOM 4272 N N . MET A 1 546 ? -15.047 -15.227 -14.938 1 95.81 546 MET A N 1
ATOM 4273 C CA . MET A 1 546 ? -14.414 -16.406 -15.5 1 95.81 546 MET A CA 1
ATOM 4274 C C . MET A 1 546 ? -15.25 -16.984 -16.641 1 95.81 546 MET A C 1
ATOM 4276 O O . MET A 1 546 ? -14.719 -17.391 -17.672 1 95.81 546 MET A O 1
ATOM 4280 N N . GLU A 1 547 ? -16.547 -16.906 -16.453 1 93.38 547 GLU A N 1
ATOM 4281 C CA . GLU A 1 547 ? -17.453 -17.375 -17.5 1 93.38 547 GLU A CA 1
ATOM 4282 C C . GLU A 1 547 ? -17.312 -16.531 -18.75 1 93.38 547 GLU A C 1
ATOM 4284 O O . GLU A 1 547 ? -17.234 -17.078 -19.859 1 93.38 547 GLU A O 1
ATOM 4289 N N . LYS A 1 548 ? -17.281 -15.281 -18.562 1 93.19 548 LYS A N 1
ATOM 4290 C CA . LYS A 1 548 ? -17.156 -14.367 -19.688 1 93.19 548 LYS A CA 1
ATOM 4291 C C . LYS A 1 548 ? -15.836 -14.578 -20.422 1 93.19 548 LYS A C 1
ATOM 4293 O O . LYS A 1 548 ? -15.75 -14.383 -21.641 1 93.19 548 LYS A O 1
ATOM 4298 N N . LEU A 1 549 ? -14.836 -15.016 -19.688 1 94.25 549 LEU A N 1
ATOM 4299 C CA . LEU A 1 549 ? -13.516 -15.258 -20.266 1 94.25 549 LEU A CA 1
ATOM 4300 C C . LEU A 1 549 ? -13.398 -16.703 -20.766 1 94.25 549 LEU A C 1
ATOM 4302 O O . LEU A 1 549 ? -12.32 -17.125 -21.188 1 94.25 549 LEU A O 1
ATOM 4306 N N . TRP A 1 550 ? -14.422 -17.484 -20.594 1 91.81 550 TRP A N 1
ATOM 4307 C CA . TRP A 1 550 ? -14.492 -18.875 -21.047 1 91.81 550 TRP A CA 1
ATOM 4308 C C . TRP A 1 550 ? -13.531 -19.75 -20.234 1 91.81 550 TRP A C 1
ATOM 4310 O O . TRP A 1 550 ? -12.922 -20.672 -20.781 1 91.81 550 TRP A O 1
ATOM 4320 N N . LEU A 1 551 ? -13.312 -19.359 -19.016 1 93 551 LEU A N 1
ATOM 4321 C CA . LEU A 1 551 ? -12.477 -20.156 -18.125 1 93 551 LEU A CA 1
ATOM 4322 C C . LEU A 1 551 ? -13.328 -21.141 -17.344 1 93 551 LEU A C 1
ATOM 4324 O O . LEU A 1 551 ? -14.352 -20.781 -16.766 1 93 551 LEU A O 1
ATOM 4328 N N . GLN A 1 552 ? -12.891 -22.297 -17.359 1 87.06 552 GLN A N 1
ATOM 4329 C CA . GLN A 1 552 ? -13.633 -23.328 -16.641 1 87.06 552 GLN A CA 1
ATOM 4330 C C . GLN A 1 552 ? -13.484 -23.156 -15.125 1 87.06 552 GLN A C 1
ATOM 4332 O O . GLN A 1 552 ? -12.367 -23 -14.625 1 87.06 552 GLN A O 1
ATOM 4337 N N . THR A 1 553 ? -14.609 -23.172 -14.477 1 89.69 553 THR A N 1
ATOM 4338 C CA . THR A 1 553 ? -14.594 -23.125 -13.016 1 89.69 553 THR A CA 1
ATOM 4339 C C . THR A 1 553 ? -14.703 -24.531 -12.43 1 89.69 553 THR A C 1
ATOM 4341 O O . THR A 1 553 ? -15.312 -25.422 -13.039 1 89.69 553 THR A O 1
ATOM 4344 N N . THR A 1 554 ? -14.055 -24.797 -11.367 1 89.31 554 THR A N 1
ATOM 4345 C CA . THR A 1 554 ? -14.109 -26.078 -10.688 1 89.31 554 THR A CA 1
ATOM 4346 C C . THR A 1 554 ? -14.781 -25.953 -9.32 1 89.31 554 THR A C 1
ATOM 4348 O O . THR A 1 554 ? -15.094 -24.844 -8.883 1 89.31 554 THR A O 1
ATOM 4351 N N . ALA A 1 555 ? -15 -27.078 -8.703 1 90 555 ALA A N 1
ATOM 4352 C CA . ALA A 1 555 ? -15.578 -27.094 -7.359 1 90 555 ALA A CA 1
ATOM 4353 C C . ALA A 1 555 ? -14.711 -26.328 -6.375 1 90 555 ALA A C 1
ATOM 4355 O O . ALA A 1 555 ? -15.219 -25.656 -5.473 1 90 555 ALA A O 1
ATOM 4356 N N . ILE A 1 556 ? -13.477 -26.406 -6.652 1 91.94 556 ILE A N 1
ATOM 4357 C CA . ILE A 1 556 ? -12.547 -25.719 -5.762 1 91.94 556 ILE A CA 1
ATOM 4358 C C . ILE A 1 556 ? -12.734 -24.219 -5.871 1 91.94 556 ILE A C 1
ATOM 4360 O O . ILE A 1 556 ? -12.766 -23.5 -4.859 1 91.94 556 ILE A O 1
ATOM 4364 N N . THR A 1 557 ? -12.852 -23.703 -7.051 1 94.5 557 THR A N 1
ATOM 4365 C CA . THR A 1 557 ? -13.07 -22.281 -7.289 1 94.5 557 THR A CA 1
ATOM 4366 C C . THR A 1 557 ? -14.344 -21.797 -6.598 1 94.5 557 THR A C 1
ATOM 4368 O O . THR A 1 557 ? -14.328 -20.797 -5.875 1 94.5 557 THR A O 1
ATOM 4371 N N . ILE A 1 558 ? -15.359 -22.531 -6.75 1 93.94 558 ILE A N 1
ATOM 4372 C CA . ILE A 1 558 ? -16.672 -22.172 -6.219 1 93.94 558 ILE A CA 1
ATOM 4373 C C . ILE A 1 558 ? -16.641 -22.219 -4.691 1 93.94 558 ILE A C 1
ATOM 4375 O O . ILE A 1 558 ? -17.062 -21.266 -4.027 1 93.94 558 ILE A O 1
ATOM 4379 N N . ASP A 1 559 ? -16.078 -23.281 -4.188 1 92.69 559 ASP A N 1
ATOM 4380 C CA . ASP A 1 559 ? -16 -23.453 -2.74 1 92.69 559 ASP A CA 1
ATOM 4381 C C . ASP A 1 559 ? -15.188 -22.328 -2.094 1 92.69 559 ASP A C 1
ATOM 4383 O O . ASP A 1 559 ? -15.547 -21.828 -1.023 1 92.69 559 ASP A O 1
ATOM 4387 N N . THR A 1 560 ? -14.125 -22.047 -2.752 1 93.56 560 THR A N 1
ATOM 4388 C CA . THR A 1 560 ? -13.281 -20.984 -2.207 1 93.56 560 THR A CA 1
ATOM 4389 C C . THR A 1 560 ? -14.031 -19.656 -2.182 1 93.56 560 THR A C 1
ATOM 4391 O O . THR A 1 560 ? -13.891 -18.875 -1.233 1 93.56 560 THR A O 1
ATOM 4394 N N . CYS A 1 561 ? -14.773 -19.328 -3.188 1 94.69 561 CYS A N 1
ATOM 4395 C CA . CYS A 1 561 ? -15.578 -18.109 -3.227 1 94.69 561 CYS A CA 1
ATOM 4396 C C . CYS A 1 561 ? -16.641 -18.109 -2.141 1 94.69 561 CYS A C 1
ATOM 4398 O O . CYS A 1 561 ? -16.812 -17.125 -1.423 1 94.69 561 CYS A O 1
ATOM 4400 N N . GLU A 1 562 ? -17.281 -19.219 -1.974 1 93.69 562 GLU A N 1
ATOM 4401 C CA . GLU A 1 562 ? -18.344 -19.344 -0.972 1 93.69 562 GLU A CA 1
ATOM 4402 C C . GLU A 1 562 ? -17.781 -19.219 0.441 1 93.69 562 GLU A C 1
ATOM 4404 O O . GLU A 1 562 ? -18.406 -18.625 1.315 1 93.69 562 GLU A O 1
ATOM 4409 N N . GLU A 1 563 ? -16.672 -19.859 0.592 1 94.06 563 GLU A N 1
ATOM 4410 C CA . GLU A 1 563 ? -16.016 -19.766 1.892 1 94.06 563 GLU A CA 1
ATOM 4411 C C . GLU A 1 563 ? -15.648 -18.312 2.215 1 94.06 563 GLU A C 1
ATOM 4413 O O . GLU A 1 563 ? -15.812 -17.859 3.352 1 94.06 563 GLU A O 1
ATOM 4418 N N . ALA A 1 564 ? -15.125 -17.641 1.234 1 94.12 564 ALA A N 1
ATOM 4419 C CA . ALA A 1 564 ? -14.773 -16.234 1.429 1 94.12 564 ALA A CA 1
ATOM 4420 C C . ALA A 1 564 ? -15.992 -15.406 1.823 1 94.12 564 ALA A C 1
ATOM 4422 O O . ALA A 1 564 ? -15.906 -14.555 2.705 1 94.12 564 ALA A O 1
ATOM 4423 N N . ASP A 1 565 ? -17.094 -15.602 1.215 1 94.81 565 ASP A N 1
ATOM 4424 C CA . ASP A 1 565 ? -18.344 -14.898 1.521 1 94.81 565 ASP A CA 1
ATOM 4425 C C . ASP A 1 565 ? -18.844 -15.258 2.912 1 94.81 565 ASP A C 1
ATOM 4427 O O . ASP A 1 565 ? -19.312 -14.391 3.658 1 94.81 565 ASP A O 1
ATOM 4431 N N . ALA A 1 566 ? -18.734 -16.547 3.232 1 94.56 566 ALA A N 1
ATOM 4432 C CA . ALA A 1 566 ? -19.156 -17 4.559 1 94.56 566 ALA A CA 1
ATOM 4433 C C . ALA A 1 566 ? -18.312 -16.359 5.648 1 94.56 566 ALA A C 1
ATOM 4435 O O . ALA A 1 566 ? -18.828 -15.945 6.688 1 94.56 566 ALA A O 1
ATOM 4436 N N . VAL A 1 567 ? -17.062 -16.312 5.379 1 93.38 567 VAL A N 1
ATOM 4437 C CA . VAL A 1 567 ? -16.156 -15.703 6.332 1 93.38 567 VAL A CA 1
ATOM 4438 C C . VAL A 1 567 ? -16.484 -14.219 6.488 1 93.38 567 VAL A C 1
ATOM 4440 O O . VAL A 1 567 ? -16.469 -13.688 7.602 1 93.38 567 VAL A O 1
ATOM 4443 N N . ARG A 1 568 ? -16.734 -13.523 5.418 1 93.38 568 ARG A N 1
ATOM 4444 C CA . ARG A 1 568 ? -17.125 -12.117 5.449 1 93.38 568 ARG A CA 1
ATOM 4445 C C . ARG A 1 568 ? -18.344 -11.906 6.324 1 93.38 568 ARG A C 1
ATOM 4447 O O . ARG A 1 568 ? -18.375 -11.016 7.172 1 93.38 568 ARG A O 1
ATOM 4454 N N . ILE A 1 569 ? -19.359 -12.734 6.188 1 93.69 569 ILE A N 1
ATOM 4455 C CA . ILE A 1 569 ? -20.609 -12.633 6.941 1 93.69 569 ILE A CA 1
ATOM 4456 C C . ILE A 1 569 ? -20.344 -12.898 8.422 1 93.69 569 ILE A C 1
ATOM 4458 O O . ILE A 1 569 ? -20.797 -12.148 9.289 1 93.69 569 ILE A O 1
ATOM 4462 N N . ALA A 1 570 ? -19.562 -13.93 8.664 1 93.25 570 ALA A N 1
ATOM 4463 C CA . ALA A 1 570 ? -19.266 -14.305 10.039 1 93.25 570 ALA A CA 1
ATOM 4464 C C . ALA A 1 570 ? -18.5 -13.195 10.758 1 93.25 570 ALA A C 1
ATOM 4466 O O . ALA A 1 570 ? -18.812 -12.867 11.906 1 93.25 570 ALA A O 1
ATOM 4467 N N . LYS A 1 571 ? -17.562 -12.656 10.109 1 91.5 571 LYS A N 1
ATOM 4468 C CA . LYS A 1 571 ? -16.766 -11.578 10.688 1 91.5 571 LYS A CA 1
ATOM 4469 C C . LYS A 1 571 ? -17.625 -10.344 10.961 1 91.5 571 LYS A C 1
ATOM 4471 O O . LYS A 1 571 ? -17.516 -9.727 12.016 1 91.5 571 LYS A O 1
ATOM 4476 N N . ALA A 1 572 ? -18.422 -9.992 9.984 1 90.75 572 ALA A N 1
ATOM 4477 C CA . ALA A 1 572 ? -19.297 -8.836 10.133 1 90.75 572 ALA A CA 1
ATOM 4478 C C . ALA A 1 572 ? -20.266 -9.016 11.305 1 90.75 572 ALA A C 1
ATOM 4480 O O . ALA A 1 572 ? -20.516 -8.086 12.062 1 90.75 572 ALA A O 1
ATOM 4481 N N . SER A 1 573 ? -20.766 -10.195 11.43 1 90.19 573 SER A N 1
ATOM 4482 C CA . SER A 1 573 ? -21.703 -10.508 12.516 1 90.19 573 SER A CA 1
ATOM 4483 C C . SER A 1 573 ? -21 -10.445 13.875 1 90.19 573 SER A C 1
ATOM 4485 O O . SER A 1 573 ? -21.562 -9.945 14.844 1 90.19 573 SER A O 1
ATOM 4487 N N . ARG A 1 574 ? -19.797 -10.938 13.914 1 89.5 574 ARG A N 1
ATOM 4488 C CA . ARG A 1 574 ? -19.016 -10.906 15.148 1 89.5 574 ARG A CA 1
ATOM 4489 C C . ARG A 1 574 ? -18.734 -9.469 15.57 1 89.5 574 ARG A C 1
ATOM 4491 O O . ARG A 1 574 ? -18.859 -9.125 16.75 1 89.5 574 ARG A O 1
ATOM 4498 N N . PHE A 1 575 ? -18.406 -8.633 14.648 1 87.31 575 PHE A N 1
ATOM 4499 C CA . PHE A 1 575 ? -18.031 -7.254 14.945 1 87.31 575 PHE A CA 1
ATOM 4500 C C . PHE A 1 575 ? -19.25 -6.438 15.359 1 87.31 575 PHE A C 1
ATOM 4502 O O . PHE A 1 575 ? -19.109 -5.402 16.016 1 87.31 575 PHE A O 1
ATOM 4509 N N . GLN A 1 576 ? -20.406 -6.914 14.984 1 86.06 576 GLN A N 1
ATOM 4510 C CA . GLN A 1 576 ? -21.641 -6.207 15.32 1 86.06 576 GLN A CA 1
ATOM 4511 C C . GLN A 1 576 ? -22.109 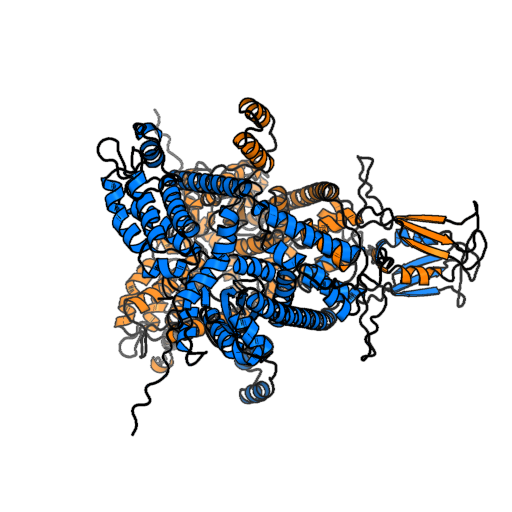-6.566 16.734 1 86.06 576 GLN A C 1
ATOM 4513 O O . GLN A 1 576 ? -22.938 -5.867 17.312 1 86.06 576 GLN A O 1
ATOM 4518 N N . SER A 1 577 ? -21.484 -7.582 17.281 1 86.5 577 SER A N 1
ATOM 4519 C CA . SER A 1 577 ? -21.875 -7.992 18.641 1 86.5 577 SER A CA 1
ATOM 4520 C C . SER A 1 577 ? -21.5 -6.934 19.672 1 86.5 577 SER A C 1
ATOM 4522 O O . SER A 1 577 ? -20.453 -6.309 19.562 1 86.5 577 SER A O 1
ATOM 4524 N N . ALA A 1 578 ? -22.406 -6.719 20.594 1 82.31 578 ALA A N 1
ATOM 4525 C CA . ALA A 1 578 ? -22.203 -5.703 21.625 1 82.31 578 ALA A CA 1
ATOM 4526 C C . ALA A 1 578 ? -20.938 -5.973 22.422 1 82.31 578 ALA A C 1
ATOM 4528 O O . ALA A 1 578 ? -20.203 -5.043 22.766 1 82.31 578 ALA A O 1
ATOM 4529 N N . HIS A 1 579 ? -20.781 -7.191 22.688 1 82.44 579 HIS A N 1
ATOM 4530 C CA . HIS A 1 579 ? -19.625 -7.582 23.484 1 82.44 579 HIS A CA 1
ATOM 4531 C C . HIS A 1 579 ? -18.328 -7.203 22.781 1 82.44 579 HIS A C 1
ATOM 4533 O O . HIS A 1 579 ? -17.422 -6.625 23.406 1 82.44 579 HIS A O 1
ATOM 4539 N N . ILE A 1 580 ? -18.25 -7.496 21.547 1 85.56 580 ILE A N 1
ATOM 4540 C CA . ILE A 1 580 ? -17.031 -7.23 20.781 1 85.56 580 ILE A CA 1
ATOM 4541 C C . ILE A 1 580 ? -16.859 -5.723 20.594 1 85.56 580 ILE A C 1
ATOM 4543 O O . ILE A 1 580 ? -15.734 -5.215 20.656 1 85.56 580 ILE A O 1
ATOM 4547 N N . LYS A 1 581 ? -17.891 -5.016 20.359 1 82.56 581 LYS A N 1
ATOM 4548 C CA . LYS A 1 581 ? -17.828 -3.562 20.234 1 82.56 581 LYS A CA 1
ATOM 4549 C C . LYS A 1 581 ? -17.281 -2.918 21.5 1 82.56 581 LYS A C 1
ATOM 4551 O O . LYS A 1 581 ? -16.422 -2.043 21.438 1 82.56 581 LYS A O 1
ATOM 4556 N N . GLN A 1 582 ? -17.766 -3.365 22.641 1 81.38 582 GLN A N 1
ATOM 4557 C CA . GLN A 1 582 ? -17.297 -2.836 23.906 1 81.38 582 GLN A CA 1
ATOM 4558 C C . GLN A 1 582 ? -15.828 -3.154 24.141 1 81.38 582 GLN A C 1
ATOM 4560 O O . GLN A 1 582 ? -15.07 -2.307 24.625 1 81.38 582 GLN A O 1
ATOM 4565 N N . ARG A 1 583 ? -15.516 -4.328 23.828 1 82.88 583 ARG A N 1
ATOM 4566 C CA . ARG A 1 583 ? -14.125 -4.75 23.969 1 82.88 583 ARG A CA 1
ATOM 4567 C C . ARG A 1 583 ? -13.203 -3.879 23.125 1 82.88 583 ARG A C 1
ATOM 4569 O O . ARG A 1 583 ? -12.156 -3.43 23.594 1 82.88 583 ARG A O 1
ATOM 4576 N N . ARG A 1 584 ? -13.57 -3.635 21.906 1 81.69 584 ARG A N 1
ATOM 4577 C CA . ARG A 1 584 ? -12.773 -2.828 20.984 1 81.69 584 ARG A CA 1
ATOM 4578 C C . ARG A 1 584 ? -12.648 -1.395 21.484 1 81.69 584 ARG A C 1
ATOM 4580 O O . ARG A 1 584 ? -11.578 -0.786 21.375 1 81.69 584 ARG A O 1
ATOM 4587 N N . LEU A 1 585 ? -13.711 -0.918 22 1 79.94 585 LEU A N 1
ATOM 4588 C CA . LEU A 1 585 ? -13.703 0.436 22.547 1 79.94 585 LEU A CA 1
ATOM 4589 C C . LEU A 1 585 ? -12.75 0.538 23.719 1 79.94 585 LEU A C 1
ATOM 4591 O O . LEU A 1 585 ? -11.969 1.489 23.828 1 79.94 585 LEU A O 1
ATOM 4595 N N . THR A 1 586 ? -12.82 -0.414 24.578 1 79.06 586 THR A N 1
ATOM 4596 C CA . THR A 1 586 ? -11.969 -0.428 25.766 1 79.06 586 THR A CA 1
ATOM 4597 C C . THR A 1 586 ? -10.5 -0.527 25.375 1 79.06 586 THR A C 1
ATOM 4599 O O . THR A 1 586 ? -9.656 0.185 25.922 1 79.06 586 THR A O 1
ATOM 4602 N N . MET A 1 587 ? -10.266 -1.342 24.438 1 82.12 587 MET A N 1
ATOM 4603 C CA . MET A 1 587 ? -8.891 -1.542 23.984 1 82.12 587 MET A CA 1
ATOM 4604 C C . MET A 1 587 ? -8.352 -0.288 23.312 1 82.12 587 MET A C 1
ATOM 4606 O O . MET A 1 587 ? -7.211 0.109 23.547 1 82.12 587 MET A O 1
ATOM 4610 N N . SER A 1 588 ? -9.18 0.249 22.453 1 81.88 588 SER A N 1
ATOM 4611 C CA . SER A 1 588 ? -8.773 1.461 21.734 1 81.88 588 SER A CA 1
ATOM 4612 C C . SER A 1 588 ? -8.5 2.602 22.719 1 81.88 588 SER A C 1
ATOM 4614 O O . SER A 1 588 ? -7.523 3.34 22.547 1 81.88 588 SER A O 1
ATOM 4616 N N . ASN A 1 589 ? -9.336 2.707 23.703 1 77.81 589 ASN A N 1
ATOM 4617 C CA . ASN A 1 589 ? -9.164 3.746 24.703 1 77.81 589 ASN A CA 1
ATOM 4618 C C . ASN A 1 589 ? -7.883 3.541 25.516 1 77.81 589 ASN A C 1
ATOM 4620 O O . ASN A 1 589 ? -7.129 4.488 25.734 1 77.81 589 ASN A O 1
ATOM 4624 N N . ALA A 1 590 ? -7.699 2.355 25.875 1 77.69 590 ALA A N 1
ATOM 4625 C CA . ALA A 1 590 ? -6.5 2.029 26.641 1 77.69 590 ALA A CA 1
ATOM 4626 C C . ALA A 1 590 ? -5.238 2.336 25.844 1 77.69 590 ALA A C 1
ATOM 4628 O O . ALA A 1 590 ? -4.273 2.887 26.375 1 77.69 590 ALA A O 1
ATOM 4629 N N . LYS A 1 591 ? -5.297 1.996 24.609 1 81.5 591 LYS A N 1
ATOM 4630 C CA . LYS A 1 591 ? -4.152 2.236 23.734 1 81.5 591 LYS A CA 1
ATOM 4631 C C . LYS A 1 591 ? -3.885 3.73 23.578 1 81.5 591 LYS A C 1
ATOM 4633 O O . LYS A 1 591 ? -2.732 4.168 23.609 1 81.5 591 LYS A O 1
ATOM 4638 N N . LYS A 1 592 ? -4.922 4.484 23.344 1 81 592 LYS A N 1
ATOM 4639 C CA . LYS A 1 592 ? -4.785 5.926 23.156 1 81 592 LYS A CA 1
ATOM 4640 C C . LYS A 1 592 ? -4.246 6.602 24.406 1 81 592 LYS A C 1
ATOM 4642 O O . LYS A 1 592 ? -3.385 7.48 24.328 1 81 592 LYS A O 1
ATOM 4647 N N . VAL A 1 593 ? -4.746 6.184 25.547 1 78.06 593 VAL A N 1
ATOM 4648 C CA . VAL A 1 593 ? -4.309 6.746 26.828 1 78.06 593 VAL A CA 1
ATOM 4649 C C . VAL A 1 593 ? -2.832 6.434 27.047 1 78.06 593 VAL A C 1
ATOM 4651 O O . VAL A 1 593 ? -2.053 7.316 27.422 1 78.06 593 VAL A O 1
ATOM 4654 N N . ASN A 1 594 ? -2.516 5.219 26.812 1 82.31 594 ASN A N 1
ATOM 4655 C CA . ASN A 1 594 ? -1.125 4.812 26.984 1 82.31 594 ASN A CA 1
ATOM 4656 C C . ASN A 1 594 ? -0.2 5.57 26.031 1 82.31 594 ASN A C 1
ATOM 4658 O O . ASN A 1 594 ? 0.901 5.965 26.422 1 82.31 594 ASN A O 1
ATOM 4662 N N . ARG A 1 595 ? -0.677 5.77 24.859 1 83.56 595 ARG A N 1
ATOM 4663 C CA . ARG A 1 595 ? 0.109 6.508 23.875 1 83.56 595 ARG A CA 1
ATOM 4664 C C . ARG A 1 595 ? 0.362 7.938 24.328 1 83.56 595 ARG A C 1
ATOM 4666 O O . ARG A 1 595 ? 1.488 8.43 24.25 1 83.56 595 ARG A O 1
ATOM 4673 N N . HIS A 1 596 ? -0.615 8.531 24.781 1 79.19 596 HIS A N 1
ATOM 4674 C CA . HIS A 1 596 ? -0.479 9.914 25.234 1 79.19 596 HIS A CA 1
ATOM 4675 C C . HIS A 1 596 ? 0.461 10.008 26.438 1 79.19 596 HIS A C 1
ATOM 4677 O O . HIS A 1 596 ? 1.254 10.945 26.531 1 79.19 596 HIS A O 1
ATOM 4683 N N . LYS A 1 597 ? 0.334 9.055 27.297 1 80.38 597 LYS A N 1
ATOM 4684 C CA . LYS A 1 597 ? 1.226 9.008 28.453 1 80.38 597 LYS A CA 1
ATOM 4685 C C . LYS A 1 597 ? 2.68 8.852 28.031 1 80.38 597 LYS A C 1
ATOM 4687 O O . LYS A 1 597 ? 3.557 9.578 28.5 1 80.38 597 LYS A O 1
ATOM 4692 N N . GLN A 1 598 ? 2.887 7.984 27.125 1 86.25 598 GLN A N 1
ATOM 4693 C CA . GLN A 1 598 ? 4.234 7.727 26.625 1 86.25 598 GLN A CA 1
ATOM 4694 C C . GLN A 1 598 ? 4.797 8.945 25.906 1 86.25 598 GLN A C 1
ATOM 4696 O O . GLN A 1 598 ? 5.953 9.32 26.109 1 86.25 598 GLN A O 1
ATOM 4701 N N . GLU A 1 599 ? 4.012 9.57 25.047 1 84.25 599 GLU A N 1
ATOM 4702 C CA . GLU A 1 599 ? 4.453 10.727 24.281 1 84.25 599 GLU A CA 1
ATOM 4703 C C . GLU A 1 599 ? 4.797 11.898 25.203 1 84.25 599 GLU A C 1
ATOM 4705 O O . GLU A 1 599 ? 5.73 12.656 24.922 1 84.25 599 GLU A O 1
ATOM 4710 N N . ARG A 1 600 ? 4.047 12.016 26.281 1 79.38 600 ARG A N 1
ATOM 4711 C CA . ARG A 1 600 ? 4.328 13.07 27.25 1 79.38 600 ARG A CA 1
ATOM 4712 C C . ARG A 1 600 ? 5.641 12.805 27.984 1 79.38 600 ARG A C 1
ATOM 4714 O O . ARG A 1 600 ? 6.43 13.727 28.203 1 79.38 600 ARG A O 1
ATOM 4721 N N . GLU A 1 601 ? 5.84 11.578 28.312 1 83.56 601 GLU A N 1
ATOM 4722 C CA . GLU A 1 601 ? 7.055 11.203 29.031 1 83.56 601 GLU A CA 1
ATOM 4723 C C . GLU A 1 601 ? 8.281 11.312 28.141 1 83.56 601 GLU A C 1
ATOM 4725 O O . GLU A 1 601 ? 9.352 11.719 28.594 1 83.56 601 GLU A O 1
ATOM 4730 N N . GLU A 1 602 ? 8.141 11.062 26.875 1 86.31 602 GLU A N 1
ATOM 4731 C CA . GLU A 1 602 ? 9.25 11.047 25.922 1 86.31 602 GLU A CA 1
ATOM 4732 C C . GLU A 1 602 ? 9.562 12.453 25.422 1 86.31 602 GLU A C 1
ATOM 4734 O O . GLU A 1 602 ? 10.688 12.734 25 1 86.31 602 GLU A O 1
ATOM 4739 N N . GLY A 1 603 ? 8.602 13.328 25.391 1 77.81 603 GLY A N 1
ATOM 4740 C CA . GLY A 1 603 ? 8.797 14.648 24.828 1 77.81 603 GLY A CA 1
ATOM 4741 C C . GLY A 1 603 ? 8.781 14.656 23.312 1 77.81 603 GLY A C 1
ATOM 4742 O O . GLY A 1 603 ? 8.422 13.656 22.688 1 77.81 603 GLY A O 1
ATOM 4743 N N . PRO A 1 604 ? 9.18 15.75 22.719 1 79.25 604 PRO A N 1
ATOM 4744 C CA . PRO A 1 604 ? 9.141 15.844 21.266 1 79.25 604 PRO A CA 1
ATOM 4745 C C . PRO A 1 604 ? 10.188 14.961 20.578 1 79.25 604 PRO A C 1
ATOM 4747 O O . PRO A 1 604 ? 11.367 15.023 20.922 1 79.25 604 PRO A O 1
ATOM 4750 N N . THR A 1 605 ? 9.727 14.109 19.766 1 78.62 605 THR A N 1
ATOM 4751 C CA . THR A 1 605 ? 10.633 13.18 19.094 1 78.62 605 THR A CA 1
ATOM 4752 C C . THR A 1 605 ? 10.883 13.602 17.656 1 78.62 605 THR A C 1
ATOM 4754 O O . THR A 1 605 ? 11.805 13.102 17 1 78.62 605 THR A O 1
ATOM 4757 N N . TYR A 1 606 ? 9.969 14.461 17.062 1 76 606 TYR A N 1
ATOM 4758 C CA . TYR A 1 606 ? 10.109 14.922 15.68 1 76 606 TYR A CA 1
ATOM 4759 C C . TYR A 1 606 ? 9.648 16.375 15.539 1 76 606 TYR A C 1
ATOM 4761 O O . TYR A 1 606 ? 8.672 16.781 16.172 1 76 606 TYR A O 1
ATOM 4769 N N . GLY A 1 607 ? 10.375 17.203 14.93 1 70.81 607 GLY A N 1
ATOM 4770 C CA . GLY A 1 607 ? 10.031 18.594 14.703 1 70.81 607 GLY A CA 1
ATOM 4771 C C . GLY A 1 607 ? 11.039 19.328 13.836 1 70.81 607 GLY A C 1
ATOM 4772 O O . GLY A 1 607 ? 12.164 18.844 13.648 1 70.81 607 GLY A O 1
ATOM 4773 N N . ALA A 1 608 ? 10.484 20.359 13.234 1 65.88 608 ALA A N 1
ATOM 4774 C CA . ALA A 1 608 ? 11.344 21.156 12.367 1 65.88 608 ALA A CA 1
ATOM 4775 C C . ALA A 1 608 ? 12.617 21.578 13.094 1 65.88 608 ALA A C 1
ATOM 4777 O O . ALA A 1 608 ? 12.555 22.234 14.133 1 65.88 608 ALA A O 1
ATOM 4778 N N . GLY A 1 609 ? 13.742 21.172 12.727 1 64.19 609 GLY A N 1
ATOM 4779 C CA . GLY A 1 609 ? 15.031 21.609 13.25 1 64.19 609 GLY A CA 1
ATOM 4780 C C . GLY A 1 609 ? 15.367 20.969 14.586 1 64.19 609 GLY A C 1
ATOM 4781 O O . GLY A 1 609 ? 16.156 21.516 15.359 1 64.19 609 GLY A O 1
ATOM 4782 N N . MET A 1 610 ? 14.625 19.922 14.945 1 67.62 610 MET A N 1
ATOM 4783 C CA . MET A 1 610 ? 14.789 19.297 16.25 1 67.62 610 MET A CA 1
ATOM 4784 C C . MET A 1 610 ? 16.188 18.703 16.391 1 67.62 610 MET A C 1
ATOM 4786 O O . MET A 1 610 ? 16.656 18.484 17.516 1 67.62 610 MET A O 1
ATOM 4790 N N . ALA A 1 611 ? 16.891 18.422 15.344 1 61.38 611 ALA A N 1
ATOM 4791 C CA . ALA A 1 611 ? 18.203 17.828 15.453 1 61.38 611 ALA A CA 1
ATOM 4792 C C . ALA A 1 611 ? 19.219 18.828 16.016 1 61.38 611 ALA A C 1
ATOM 4794 O O . ALA A 1 611 ? 20.359 18.453 16.312 1 61.38 611 ALA A O 1
ATOM 4795 N N . ILE A 1 612 ? 18.891 20.156 16.234 1 52.25 612 ILE A N 1
ATOM 4796 C CA . ILE A 1 612 ? 19.844 21.172 16.672 1 52.25 612 ILE A CA 1
ATOM 4797 C C . ILE A 1 612 ? 19.75 21.359 18.188 1 52.25 612 ILE A C 1
ATOM 4799 O O . ILE A 1 612 ? 18.656 21.531 18.734 1 52.25 612 ILE A O 1
ATOM 4803 N N . MET B 1 1 ? 48.125 14.82 43.344 1 24.17 1 MET B N 1
ATOM 4804 C CA . MET B 1 1 ? 46.844 15.062 42.656 1 24.17 1 MET B CA 1
ATOM 4805 C C . MET B 1 1 ? 47.094 15.492 41.219 1 24.17 1 MET B C 1
ATOM 4807 O O . MET B 1 1 ? 46.969 16.672 40.906 1 24.17 1 MET B O 1
ATOM 4811 N N . PRO B 1 2 ? 48 14.961 40.438 1 27.27 2 PRO B N 1
ATOM 4812 C CA . PRO B 1 2 ? 48.719 15.484 39.25 1 27.27 2 PRO B CA 1
ATOM 4813 C C . PRO B 1 2 ? 47.812 15.648 38.031 1 27.27 2 PRO B C 1
ATOM 4815 O O . PRO B 1 2 ? 46.812 14.961 37.938 1 27.27 2 PRO B O 1
ATOM 4818 N N . LYS B 1 3 ? 47.688 16.969 37.469 1 27.36 3 LYS B N 1
ATOM 4819 C CA . LYS B 1 3 ? 47.031 17.656 36.375 1 27.36 3 LYS B CA 1
ATOM 4820 C C . LYS B 1 3 ? 47.156 16.875 35.062 1 27.36 3 LYS B C 1
ATOM 4822 O O . LYS B 1 3 ? 48.281 16.688 34.562 1 27.36 3 LYS B O 1
ATOM 4827 N N . ASN B 1 4 ? 46.375 15.711 34.969 1 21.14 4 ASN B N 1
ATOM 4828 C CA . ASN B 1 4 ? 46.281 14.781 33.844 1 21.14 4 ASN B CA 1
ATOM 4829 C C . ASN B 1 4 ? 46.031 15.516 32.531 1 21.14 4 ASN B C 1
ATOM 4831 O O . ASN B 1 4 ? 45 16.172 32.375 1 21.14 4 ASN B O 1
ATOM 4835 N N . ARG B 1 5 ? 47.094 16.125 31.828 1 24.41 5 ARG B N 1
ATOM 4836 C CA . ARG B 1 5 ? 47.312 16.797 30.547 1 24.41 5 ARG B CA 1
ATOM 4837 C C . ARG B 1 5 ? 46.625 16.047 29.406 1 24.41 5 ARG B C 1
ATOM 4839 O O . ARG B 1 5 ? 47.062 14.953 29.031 1 24.41 5 ARG B O 1
ATOM 4846 N N . LEU B 1 6 ? 45.219 16.062 29.312 1 22.89 6 LEU B N 1
ATOM 4847 C CA . LEU B 1 6 ? 44.188 15.461 28.5 1 22.89 6 LEU B CA 1
ATOM 4848 C C . LEU B 1 6 ? 44.406 15.719 27.016 1 22.89 6 LEU B C 1
ATOM 4850 O O . LEU B 1 6 ? 44.531 16.875 26.594 1 22.89 6 LEU B O 1
ATOM 4854 N N . CYS B 1 7 ? 45.094 14.82 26.234 1 21.22 7 CYS B N 1
ATOM 4855 C CA . CYS B 1 7 ? 45.562 14.672 24.859 1 21.22 7 CYS B CA 1
ATOM 4856 C C . CYS B 1 7 ? 44.406 14.906 23.891 1 21.22 7 CYS B C 1
ATOM 4858 O O . CYS B 1 7 ? 43.594 14.016 23.672 1 21.22 7 CYS B O 1
ATOM 4860 N N . ARG B 1 8 ? 43.688 16.094 23.812 1 24.92 8 ARG B N 1
ATOM 4861 C CA . ARG B 1 8 ? 42.781 16.609 22.797 1 24.92 8 ARG B CA 1
ATOM 4862 C C . ARG B 1 8 ? 43.406 16.578 21.422 1 24.92 8 ARG B C 1
ATOM 4864 O O . ARG B 1 8 ? 44.062 17.547 21.016 1 24.92 8 ARG B O 1
ATOM 4871 N N . ARG B 1 9 ? 44.062 15.492 21.031 1 26.64 9 ARG B N 1
ATOM 4872 C CA . ARG B 1 9 ? 44.594 15.516 19.688 1 26.64 9 ARG B CA 1
ATOM 4873 C C . ARG B 1 9 ? 43.531 15.891 18.672 1 26.64 9 ARG B C 1
ATOM 4875 O O . ARG B 1 9 ? 42.469 15.258 18.609 1 26.64 9 ARG B O 1
ATOM 4882 N N . HIS B 1 10 ? 43.438 17.156 18.25 1 27.88 10 HIS B N 1
ATOM 4883 C CA . HIS B 1 10 ? 42.812 17.875 17.172 1 27.88 10 HIS B CA 1
ATOM 4884 C C . HIS B 1 10 ? 42.844 17.062 15.875 1 27.88 10 HIS B C 1
ATOM 4886 O O . HIS B 1 10 ? 43.906 16.719 15.383 1 27.88 10 HIS B O 1
ATOM 4892 N N . LEU B 1 11 ? 42.094 16.125 15.805 1 30.03 11 LEU B N 1
ATOM 4893 C CA . LEU B 1 11 ? 41.906 15.484 14.508 1 30.03 11 LEU B CA 1
ATOM 4894 C C . LEU B 1 11 ? 41.906 16.516 13.383 1 30.03 11 LEU B C 1
ATOM 4896 O O . LEU B 1 11 ? 41.125 17.469 13.406 1 30.03 11 LEU B O 1
ATOM 4900 N N . SER B 1 12 ? 43.062 16.734 12.672 1 30.36 12 SER B N 1
ATOM 4901 C CA . SER B 1 12 ? 43.438 17.797 11.758 1 30.36 12 SER B CA 1
ATOM 4902 C C . SER B 1 12 ? 42.406 18 10.664 1 30.36 12 SER B C 1
ATOM 4904 O O . SER B 1 12 ? 41.688 17.062 10.281 1 30.36 12 SER B O 1
ATOM 4906 N N . LYS B 1 13 ? 42.031 19.25 10.367 1 33.59 13 LYS B N 1
ATOM 4907 C CA . LYS B 1 13 ? 41.281 19.844 9.273 1 33.59 13 LYS B CA 1
ATOM 4908 C C . LYS B 1 13 ? 41.562 19.109 7.961 1 33.59 13 LYS B C 1
ATOM 4910 O O . LYS B 1 13 ? 40.719 19.125 7.047 1 33.59 13 LYS B O 1
ATOM 4915 N N . LYS B 1 14 ? 42.75 18.609 7.875 1 33.06 14 LYS B N 1
ATOM 4916 C CA . LYS B 1 14 ? 43.188 17.984 6.629 1 33.06 14 LYS B CA 1
ATOM 4917 C C . LYS B 1 14 ? 42.438 16.688 6.363 1 33.06 14 LYS B C 1
ATOM 4919 O O . LYS B 1 14 ? 42.188 16.344 5.211 1 33.06 14 LYS B O 1
ATOM 4924 N N . ARG B 1 15 ? 42.094 15.953 7.398 1 31.05 15 ARG B N 1
ATOM 4925 C CA . ARG B 1 15 ? 41.5 14.648 7.188 1 31.05 15 ARG B CA 1
ATOM 4926 C C . ARG B 1 15 ? 40.031 14.789 6.727 1 31.05 15 ARG B C 1
ATOM 4928 O O . ARG B 1 15 ? 39.562 13.961 5.961 1 31.05 15 ARG B O 1
ATOM 4935 N N . ILE B 1 16 ? 39.344 15.797 7.273 1 31.73 16 ILE B N 1
ATOM 4936 C CA . ILE B 1 16 ? 37.969 16.047 6.812 1 31.73 16 ILE B CA 1
ATOM 4937 C C . ILE B 1 16 ? 38 16.453 5.34 1 31.73 16 ILE B C 1
ATOM 4939 O O . ILE B 1 16 ? 37.156 15.992 4.559 1 31.73 16 ILE B O 1
ATOM 4943 N N . SER B 1 17 ? 39.062 17.266 4.949 1 33.16 17 SER B N 1
ATOM 4944 C CA . SER B 1 17 ? 39.219 17.688 3.559 1 33.16 17 SER B CA 1
ATOM 4945 C C . SER B 1 17 ? 39.469 16.484 2.646 1 33.16 17 SER B C 1
ATOM 4947 O O . SER B 1 17 ? 39.031 16.469 1.5 1 33.16 17 SER B O 1
ATOM 4949 N N . GLN B 1 18 ? 40.281 15.539 3.107 1 32.69 18 GLN B N 1
ATOM 4950 C CA . GLN B 1 18 ? 40.625 14.414 2.25 1 32.69 18 GLN B CA 1
ATOM 4951 C C . GLN B 1 18 ? 39.438 13.492 2.031 1 32.69 18 GLN B C 1
ATOM 4953 O O . GLN B 1 18 ? 39.25 12.953 0.938 1 32.69 18 GLN B O 1
ATOM 4958 N N . LEU B 1 19 ? 38.688 13.203 3.111 1 32.75 19 LEU B N 1
ATOM 4959 C CA . LEU B 1 19 ? 37.531 12.32 2.926 1 32.75 19 LEU B CA 1
ATOM 4960 C C . LEU B 1 19 ? 36.438 13.023 2.119 1 32.75 19 LEU B C 1
ATOM 4962 O O . LEU B 1 19 ? 35.75 12.391 1.309 1 32.75 19 LEU B O 1
ATOM 4966 N N . SER B 1 20 ? 36.25 14.344 2.434 1 34.56 20 SER B N 1
ATOM 4967 C CA . SER B 1 20 ? 35.375 15.133 1.576 1 34.56 20 SER B CA 1
ATOM 4968 C C . SER B 1 20 ? 35.969 15.289 0.177 1 34.56 20 SER B C 1
ATOM 4970 O O . SER B 1 20 ? 35.219 15.328 -0.81 1 34.56 20 SER B O 1
ATOM 4972 N N . GLY B 1 21 ? 37.281 15.445 0.01 1 32.16 21 GLY B N 1
ATOM 4973 C CA . GLY B 1 21 ? 38.031 15.523 -1.236 1 32.16 21 GLY B CA 1
ATOM 4974 C C . GLY B 1 21 ? 38 14.234 -2.043 1 32.16 21 GLY B C 1
ATOM 4975 O O . GLY B 1 21 ? 38.031 14.273 -3.275 1 32.16 21 GLY B O 1
ATOM 4976 N N . ALA B 1 22 ? 38.125 13.086 -1.404 1 34.25 22 ALA B N 1
ATOM 4977 C CA . ALA B 1 22 ? 38.062 11.852 -2.172 1 34.25 22 ALA B CA 1
ATOM 4978 C C . ALA B 1 22 ? 36.656 11.656 -2.779 1 34.25 22 ALA B C 1
ATOM 4980 O O . ALA B 1 22 ? 36.531 11.125 -3.889 1 34.25 22 ALA B O 1
ATOM 4981 N N . ARG B 1 23 ? 35.625 11.961 -2.131 1 32.97 23 ARG B N 1
ATOM 4982 C CA . ARG B 1 23 ? 34.312 12 -2.775 1 32.97 23 ARG B CA 1
ATOM 4983 C C . ARG B 1 23 ? 34.25 13.102 -3.828 1 32.97 23 ARG B C 1
ATOM 4985 O O . ARG B 1 23 ? 33.656 12.922 -4.887 1 32.97 23 ARG B O 1
ATOM 4992 N N . SER B 1 24 ? 34.875 14.336 -3.467 1 32.31 24 SER B N 1
ATOM 4993 C CA . SER B 1 24 ? 35.031 15.43 -4.422 1 32.31 24 SER B CA 1
ATOM 4994 C C . SER B 1 24 ? 36.125 15.141 -5.426 1 32.31 24 SER B C 1
ATOM 4996 O O . SER B 1 24 ? 36.062 15.547 -6.59 1 32.31 24 SER B O 1
ATOM 4998 N N . SER B 1 25 ? 37.344 14.641 -5.023 1 32.66 25 SER B N 1
ATOM 4999 C CA . SER B 1 25 ? 38.438 14.359 -5.973 1 32.66 25 SER B CA 1
ATOM 5000 C C . SER B 1 25 ? 38 13.297 -6.98 1 32.66 25 SER B C 1
ATOM 5002 O O . SER B 1 25 ? 38.562 13.211 -8.078 1 32.66 25 SER B O 1
ATOM 5004 N N . ARG B 1 26 ? 37.25 12.266 -6.59 1 33.53 26 ARG B N 1
ATOM 5005 C CA . ARG B 1 26 ? 36.75 11.484 -7.707 1 33.53 26 ARG B CA 1
ATOM 5006 C C . ARG B 1 26 ? 35.812 12.32 -8.594 1 33.53 26 ARG B C 1
ATOM 5008 O O . ARG B 1 26 ? 35.656 12.023 -9.781 1 33.53 26 ARG B O 1
ATOM 5015 N N . LYS B 1 27 ? 35.25 13.414 -8.07 1 33.31 27 LYS B N 1
ATOM 5016 C CA . LYS B 1 27 ? 34.594 14.375 -8.961 1 33.31 27 LYS B CA 1
ATOM 5017 C C . LYS B 1 27 ? 35.625 15.266 -9.648 1 33.31 27 LYS B C 1
ATOM 5019 O O . LYS B 1 27 ? 35.438 15.648 -10.812 1 33.31 27 LYS B O 1
ATOM 5024 N N . GLN B 1 28 ? 36.75 15.812 -8.953 1 31.16 28 GLN B N 1
ATOM 5025 C CA . GLN B 1 28 ? 37.688 16.734 -9.586 1 31.16 28 GLN B CA 1
ATOM 5026 C C . GLN B 1 28 ? 38.594 16.016 -10.57 1 31.16 28 GLN B C 1
ATOM 5028 O O . GLN B 1 28 ? 38.969 16.578 -11.609 1 31.16 28 GLN B O 1
ATOM 5033 N N . SER B 1 29 ? 39.312 14.938 -10.133 1 31.58 29 SER B N 1
ATOM 5034 C CA . SER B 1 29 ? 40.156 14.398 -11.18 1 31.58 29 SER B CA 1
ATOM 5035 C C . SER B 1 29 ? 39.375 14.117 -12.453 1 31.58 29 SER B C 1
ATOM 5037 O O . SER B 1 29 ? 39.938 14.141 -13.555 1 31.58 29 SER B O 1
ATOM 5039 N N . ASP B 1 30 ? 38.125 13.797 -12.289 1 30.58 30 ASP B N 1
ATOM 5040 C CA . ASP B 1 30 ? 37.406 13.633 -13.547 1 30.58 30 ASP B CA 1
ATOM 5041 C C . ASP B 1 30 ? 37.062 14.984 -14.156 1 30.58 30 ASP B C 1
ATOM 5043 O O . ASP B 1 30 ? 36.406 15.047 -15.195 1 30.58 30 ASP B O 1
ATOM 5047 N N . ALA B 1 31 ? 37.25 16.125 -13.438 1 29.52 31 ALA B N 1
ATOM 5048 C CA . ALA B 1 31 ? 37 17.391 -14.117 1 29.52 31 ALA B CA 1
ATOM 5049 C C . ALA B 1 31 ? 38.062 17.688 -15.148 1 29.52 31 ALA B C 1
ATOM 5051 O O . ALA B 1 31 ? 37.844 18.469 -16.078 1 29.52 31 ALA B O 1
ATOM 5052 N N . ASP B 1 32 ? 39.375 17.422 -14.898 1 31 32 ASP B N 1
ATOM 5053 C CA . ASP B 1 32 ? 40.344 17.891 -15.906 1 31 32 ASP B CA 1
ATOM 5054 C C . ASP B 1 32 ? 40.125 17.188 -17.234 1 31 32 ASP B C 1
ATOM 5056 O O . ASP B 1 32 ? 40.5 17.703 -18.297 1 31 32 ASP B O 1
ATOM 5060 N N . ASN B 1 33 ? 40.188 15.781 -17.297 1 28.84 33 ASN B N 1
ATOM 5061 C CA . ASN B 1 33 ? 40.031 15.234 -18.641 1 28.84 33 ASN B CA 1
ATOM 5062 C C . ASN B 1 33 ? 38.594 15.422 -19.141 1 28.84 33 ASN B C 1
ATOM 5064 O O . ASN B 1 33 ? 37.719 14.641 -18.781 1 28.84 33 ASN B O 1
ATOM 5068 N N . LEU B 1 34 ? 38.062 16.562 -19.391 1 31.83 34 LEU B N 1
ATOM 5069 C CA . LEU B 1 34 ? 36.844 17.062 -20.016 1 31.83 34 LEU B CA 1
ATOM 5070 C C . LEU B 1 34 ? 36.375 16.125 -21.109 1 31.83 34 LEU B C 1
ATOM 5072 O O . LEU B 1 34 ? 35.281 16.297 -21.656 1 31.83 34 LEU B O 1
ATOM 5076 N N . GLY B 1 35 ? 37.312 15.523 -21.938 1 33.19 35 GLY B N 1
ATOM 5077 C CA . GLY B 1 35 ? 36.875 14.844 -23.141 1 33.19 35 GLY B CA 1
ATOM 5078 C C . GLY B 1 35 ? 36 13.625 -22.875 1 33.19 35 GLY B C 1
ATOM 5079 O O . GLY B 1 35 ? 34.938 13.477 -23.484 1 33.19 35 GLY B O 1
ATOM 5080 N N . SER B 1 36 ? 36.688 12.359 -22.609 1 35.78 36 SER B N 1
ATOM 5081 C CA . SER B 1 36 ? 35.969 11.102 -22.562 1 35.78 36 SER B CA 1
ATOM 5082 C C . SER B 1 36 ? 35.188 10.961 -21.25 1 35.78 36 SER B C 1
ATOM 5084 O O . SER B 1 36 ? 35.812 10.781 -20.188 1 35.78 36 SER B O 1
ATOM 5086 N N . GLU B 1 37 ? 34.281 11.734 -20.75 1 40.25 37 GLU B N 1
ATOM 5087 C CA . GLU B 1 37 ? 33.375 11.648 -19.609 1 40.25 37 GLU B CA 1
ATOM 5088 C C . GLU B 1 37 ? 33 10.203 -19.328 1 40.25 37 GLU B C 1
ATOM 5090 O O . GLU B 1 37 ? 32.094 9.648 -19.953 1 40.25 37 GLU B O 1
ATOM 5095 N N . THR B 1 38 ? 33.75 9.352 -19.094 1 45.31 38 THR B N 1
ATOM 5096 C CA . THR B 1 38 ? 33.281 8.023 -18.719 1 45.31 38 THR B CA 1
ATOM 5097 C C . THR B 1 38 ? 32.219 8.117 -17.609 1 45.31 38 THR B C 1
ATOM 5099 O O . THR B 1 38 ? 32.5 8.664 -16.547 1 45.31 38 THR B O 1
ATOM 5102 N N . PRO B 1 39 ? 30.984 8.102 -17.859 1 57.53 39 PRO B N 1
ATOM 5103 C CA . PRO B 1 39 ? 29.859 8.211 -16.938 1 57.53 39 PRO B CA 1
ATOM 5104 C C . PRO B 1 39 ? 30.047 7.359 -15.672 1 57.53 39 PRO B C 1
ATOM 5106 O O . PRO B 1 39 ? 30.547 6.234 -15.758 1 57.53 39 PRO B O 1
ATOM 5109 N N . GLN B 1 40 ? 30.312 7.961 -14.445 1 68.94 40 GLN B N 1
ATOM 5110 C CA . GLN B 1 40 ? 30.359 7.238 -13.18 1 68.94 40 GLN B CA 1
ATOM 5111 C C . GLN B 1 40 ? 29.219 6.23 -13.086 1 68.94 40 GLN B C 1
ATOM 5113 O O . GLN B 1 40 ? 28.078 6.523 -13.477 1 68.94 40 GLN B O 1
ATOM 5118 N N . PRO B 1 41 ? 29.672 5.051 -12.727 1 82.44 41 PRO B N 1
ATOM 5119 C CA . PRO B 1 41 ? 28.625 4.02 -12.609 1 82.44 41 PRO B CA 1
ATOM 5120 C C . PRO B 1 41 ? 27.562 4.375 -11.578 1 82.44 41 PRO B C 1
ATOM 5122 O O . PRO B 1 41 ? 27.844 5.078 -10.609 1 82.44 41 PRO B O 1
ATOM 5125 N N . SER B 1 42 ? 26.391 4.02 -11.859 1 84.81 42 SER B N 1
ATOM 5126 C CA . SER B 1 42 ? 25.266 4.227 -10.945 1 84.81 42 SER B CA 1
ATOM 5127 C C . SER B 1 42 ? 25.484 3.471 -9.641 1 84.81 42 SER B C 1
ATOM 5129 O O . SER B 1 42 ? 26.328 2.574 -9.562 1 84.81 42 SER B O 1
ATOM 5131 N N . ALA B 1 43 ? 24.781 3.902 -8.586 1 83.25 43 ALA B N 1
ATOM 5132 C CA . ALA B 1 43 ? 24.859 3.24 -7.289 1 83.25 43 ALA B CA 1
ATOM 5133 C C . ALA B 1 43 ? 24.531 1.752 -7.41 1 83.25 43 ALA B C 1
ATOM 5135 O O . ALA B 1 43 ? 25.203 0.917 -6.801 1 83.25 43 ALA B O 1
ATOM 5136 N N . SER B 1 44 ? 23.531 1.393 -8.25 1 89.5 44 SER B N 1
ATOM 5137 C CA . SER B 1 44 ? 23.172 -0.004 -8.445 1 89.5 44 SER B CA 1
ATOM 5138 C C . SER B 1 44 ? 24.281 -0.78 -9.141 1 89.5 44 SER B C 1
ATOM 5140 O O . SER B 1 44 ? 24.562 -1.924 -8.781 1 89.5 44 SER B O 1
ATOM 5142 N N . ALA B 1 45 ? 24.891 -0.146 -10.117 1 88.19 45 ALA B N 1
ATOM 5143 C CA . ALA B 1 45 ? 25.984 -0.796 -10.828 1 88.19 45 ALA B CA 1
ATOM 5144 C C . ALA B 1 45 ? 27.172 -1.054 -9.906 1 88.19 45 ALA B C 1
ATOM 5146 O O . ALA B 1 45 ? 27.781 -2.119 -9.969 1 88.19 45 ALA B O 1
ATOM 5147 N N . ARG B 1 46 ? 27.484 -0.151 -9.047 1 85.94 46 ARG B N 1
ATOM 5148 C CA . ARG B 1 46 ? 28.594 -0.305 -8.109 1 85.94 46 ARG B CA 1
ATOM 5149 C C . ARG B 1 46 ? 28.344 -1.459 -7.148 1 85.94 46 ARG B C 1
ATOM 5151 O O . ARG B 1 46 ? 29.266 -2.213 -6.82 1 85.94 46 ARG B O 1
ATOM 5158 N N . LYS B 1 47 ? 27.141 -1.577 -6.738 1 87.19 47 LYS B N 1
ATOM 5159 C CA . LYS B 1 47 ? 26.797 -2.623 -5.777 1 87.19 47 LYS B CA 1
ATOM 5160 C C . LYS B 1 47 ? 26.812 -4 -6.438 1 87.19 47 LYS B C 1
ATOM 5162 O O . LYS B 1 47 ? 27.328 -4.961 -5.867 1 87.19 47 LYS B O 1
ATOM 5167 N N . LEU B 1 48 ? 26.266 -4.09 -7.645 1 87.5 48 LEU B N 1
ATOM 5168 C CA . LEU B 1 48 ? 25.984 -5.391 -8.234 1 87.5 48 LEU B CA 1
ATOM 5169 C C . LEU B 1 48 ? 27.141 -5.859 -9.102 1 87.5 48 LEU B C 1
ATOM 5171 O O . LEU B 1 48 ? 27.344 -7.062 -9.289 1 87.5 48 LEU B O 1
ATOM 5175 N N . LEU B 1 49 ? 27.875 -4.965 -9.672 1 76.38 49 LEU B N 1
ATOM 5176 C CA . LEU B 1 49 ? 28.969 -5.363 -10.547 1 76.38 49 LEU B CA 1
ATOM 5177 C C . LEU B 1 49 ? 30.234 -5.645 -9.742 1 76.38 49 LEU B C 1
ATOM 5179 O O . LEU B 1 49 ? 31.125 -6.375 -10.195 1 76.38 49 LEU B O 1
ATOM 5183 N N . CYS B 1 50 ? 30.484 -5 -8.602 1 61.75 50 CYS B N 1
ATOM 5184 C CA . CYS B 1 50 ? 31.672 -5.234 -7.785 1 61.75 50 CYS B CA 1
ATOM 5185 C C . CYS B 1 50 ? 31.609 -6.613 -7.137 1 61.75 50 CYS B C 1
ATOM 5187 O O . CYS B 1 50 ? 32.5 -6.973 -6.359 1 61.75 50 CYS B O 1
ATOM 5189 N N . ARG B 1 51 ? 30.656 -7.367 -7.453 1 56.28 51 ARG B N 1
ATOM 5190 C CA . ARG B 1 51 ? 30.531 -8.695 -6.859 1 56.28 51 ARG B CA 1
ATOM 5191 C C . ARG B 1 51 ? 31.594 -9.641 -7.398 1 56.28 51 ARG B C 1
ATOM 5193 O O . ARG B 1 51 ? 31.719 -9.805 -8.617 1 56.28 51 ARG B O 1
ATOM 5200 N N . SER B 1 52 ? 32.75 -9.609 -6.738 1 48.72 52 SER B N 1
ATOM 5201 C CA . SER B 1 52 ? 33.812 -10.523 -7.109 1 48.72 52 SER B CA 1
ATOM 5202 C C . SER B 1 52 ? 33.281 -11.914 -7.414 1 48.72 52 SER B C 1
ATOM 5204 O O . SER B 1 52 ? 33.875 -12.656 -8.203 1 48.72 52 SER B O 1
ATOM 5206 N N . GLU B 1 53 ? 32.625 -12.656 -6.367 1 47.5 53 GLU B N 1
ATOM 5207 C CA . GLU B 1 53 ? 32.5 -14.109 -6.414 1 47.5 53 GLU B CA 1
ATOM 5208 C C . GLU B 1 53 ? 31.234 -14.508 -7.18 1 47.5 53 GLU B C 1
ATOM 5210 O O . GLU B 1 53 ? 30.125 -14.055 -6.855 1 47.5 53 GLU B O 1
ATOM 5215 N N . PRO B 1 54 ? 31.453 -14.758 -8.414 1 44.66 54 PRO B N 1
ATOM 5216 C CA . PRO B 1 54 ? 30.25 -15.352 -9.031 1 44.66 54 PRO B CA 1
ATOM 5217 C C . PRO B 1 54 ? 29.547 -16.359 -8.117 1 44.66 54 PRO B C 1
ATOM 5219 O O . PRO B 1 54 ? 30.203 -17.219 -7.527 1 44.66 54 PRO B O 1
ATOM 5222 N N . LEU B 1 55 ? 28.625 -15.82 -7.367 1 43.97 55 LEU B N 1
ATOM 5223 C CA . LEU B 1 55 ? 28.016 -16.781 -6.445 1 43.97 55 LEU B CA 1
ATOM 5224 C C . LEU B 1 55 ? 28.016 -18.188 -7.039 1 43.97 55 LEU B C 1
ATOM 5226 O O . LEU B 1 55 ? 27.906 -19.172 -6.305 1 43.97 55 LEU B O 1
ATOM 5230 N N . VAL B 1 56 ? 27.422 -18.25 -8.273 1 41.88 56 VAL B N 1
ATOM 5231 C CA . VAL B 1 56 ? 27.438 -19.594 -8.852 1 41.88 56 VAL B CA 1
ATOM 5232 C C . VAL B 1 56 ? 28.812 -19.906 -9.43 1 41.88 56 VAL B C 1
ATOM 5234 O O . VAL B 1 56 ? 29.406 -19.062 -10.102 1 41.88 56 VAL B O 1
ATOM 5237 N N . ASN B 1 57 ? 29.703 -20.547 -8.742 1 36.59 57 ASN B N 1
ATOM 5238 C CA . ASN B 1 57 ? 30.938 -21.094 -9.289 1 36.59 57 ASN B CA 1
ATOM 5239 C C . ASN B 1 57 ? 30.875 -21.219 -10.805 1 36.59 57 ASN B C 1
ATOM 5241 O O . ASN B 1 57 ? 29.969 -21.859 -11.344 1 36.59 57 ASN B O 1
ATOM 5245 N N . GLU B 1 58 ? 31.422 -20.344 -11.5 1 37.75 58 GLU B N 1
ATOM 5246 C CA . GLU B 1 58 ? 31.594 -20.406 -12.953 1 37.75 58 GLU B CA 1
ATOM 5247 C C . GLU B 1 58 ? 32 -21.797 -13.398 1 37.75 58 GLU B C 1
ATOM 5249 O O . GLU B 1 58 ? 31.875 -22.141 -14.578 1 37.75 58 GLU B O 1
ATOM 5254 N N . GLU B 1 59 ? 33.156 -22.359 -12.773 1 36.16 59 GLU B N 1
ATOM 5255 C CA . GLU B 1 59 ? 33.656 -23.625 -13.289 1 36.16 59 GLU B CA 1
ATOM 5256 C C . GLU B 1 59 ? 32.5 -24.625 -13.539 1 36.16 59 GLU B C 1
ATOM 5258 O O . GLU B 1 59 ? 32.719 -25.672 -14.133 1 36.16 59 GLU B O 1
ATOM 5263 N N . ASP B 1 60 ? 31.812 -24.875 -12.594 1 35.5 60 ASP B N 1
ATOM 5264 C CA . ASP B 1 60 ? 30.766 -25.766 -13.102 1 35.5 60 ASP B CA 1
ATOM 5265 C C . ASP B 1 60 ? 29.969 -25.094 -14.219 1 35.5 60 ASP B C 1
ATOM 5267 O O . ASP B 1 60 ? 29.109 -24.25 -13.969 1 35.5 60 ASP B O 1
ATOM 5271 N N . ASP B 1 61 ? 30.703 -24.5 -15.219 1 36.47 61 ASP B N 1
ATOM 5272 C CA . ASP B 1 61 ? 30.5 -24.016 -16.578 1 36.47 61 ASP B CA 1
ATOM 5273 C C . ASP B 1 61 ? 29.141 -24.453 -17.109 1 36.47 61 ASP B C 1
ATOM 5275 O O . ASP B 1 61 ? 28.375 -23.641 -17.625 1 36.47 61 ASP B O 1
ATOM 5279 N N . SER B 1 62 ? 29.359 -25.828 -17.922 1 33.66 62 SER B N 1
ATOM 5280 C CA . SER B 1 62 ? 28.281 -26.469 -18.672 1 33.66 62 SER B CA 1
ATOM 5281 C C . SER B 1 62 ? 27.031 -26.625 -17.812 1 33.66 62 SER B C 1
ATOM 5283 O O . SER B 1 62 ? 26.812 -27.656 -17.203 1 33.66 62 SER B O 1
ATOM 5285 N N . ARG B 1 63 ? 27.016 -26.078 -16.734 1 38 63 ARG B N 1
ATOM 5286 C CA . ARG B 1 63 ? 25.797 -26.266 -15.961 1 38 63 ARG B CA 1
ATOM 5287 C C . ARG B 1 63 ? 24.594 -26.406 -16.875 1 38 63 ARG B C 1
ATOM 5289 O O . ARG B 1 63 ? 24.281 -25.5 -17.641 1 38 63 ARG B O 1
ATOM 5296 N N . SER B 1 64 ? 24.469 -27.312 -17.297 1 37.66 64 SER B N 1
ATOM 5297 C CA . SER B 1 64 ? 23.203 -27.781 -17.875 1 37.66 64 SER B CA 1
ATOM 5298 C C . SER B 1 64 ? 22.016 -27.109 -17.188 1 37.66 64 SER B C 1
ATOM 5300 O O . SER B 1 64 ? 21.656 -27.469 -16.062 1 37.66 64 SER B O 1
ATOM 5302 N N . ARG B 1 65 ? 22.047 -25.672 -16.938 1 49.78 65 ARG B N 1
ATOM 5303 C CA . ARG B 1 65 ? 20.828 -24.984 -16.547 1 49.78 65 ARG B CA 1
ATOM 5304 C C . ARG B 1 65 ? 19.609 -25.875 -16.734 1 49.78 65 ARG B C 1
ATOM 5306 O O . ARG B 1 65 ? 19.312 -26.312 -17.859 1 49.78 65 ARG B O 1
ATOM 5313 N N . ALA B 1 66 ? 19.469 -26.438 -15.555 1 58.28 66 ALA B N 1
ATOM 5314 C CA . ALA B 1 66 ? 18.312 -27.344 -15.57 1 58.28 66 ALA B CA 1
ATOM 5315 C C . ALA B 1 66 ? 17.125 -26.688 -16.281 1 58.28 66 ALA B C 1
ATOM 5317 O O . ALA B 1 66 ? 16.812 -25.531 -16.031 1 58.28 66 ALA B O 1
ATOM 5318 N N . SER B 1 67 ? 16.734 -27.203 -17.312 1 77.5 67 SER B N 1
ATOM 5319 C CA . SER B 1 67 ? 15.57 -26.844 -18.125 1 77.5 67 SER B CA 1
ATOM 5320 C C . SER B 1 67 ? 14.305 -26.797 -17.266 1 77.5 67 SER B C 1
ATOM 5322 O O . SER B 1 67 ? 14.336 -27.156 -16.094 1 77.5 67 SER B O 1
ATOM 5324 N N . GLN B 1 68 ? 13.469 -26.203 -17.672 1 84.31 68 GLN B N 1
ATOM 5325 C CA . GLN B 1 68 ? 12.164 -26.188 -17.031 1 84.31 68 GLN B CA 1
ATOM 5326 C C . GLN B 1 68 ? 11.805 -27.562 -16.484 1 84.31 68 GLN B C 1
ATOM 5328 O O . GLN B 1 68 ? 11.992 -28.578 -17.172 1 84.31 68 GLN B O 1
ATOM 5333 N N . LYS B 1 69 ? 11.391 -27.484 -15.148 1 89.31 69 LYS B N 1
ATOM 5334 C CA . LYS B 1 69 ? 11.086 -28.781 -14.539 1 89.31 69 LYS B CA 1
ATOM 5335 C C . LYS B 1 69 ? 9.641 -28.828 -14.062 1 89.31 69 LYS B C 1
ATOM 5337 O O . LYS B 1 69 ? 9.117 -29.906 -13.773 1 89.31 69 LYS B O 1
ATOM 5342 N N . TRP B 1 70 ? 9.039 -27.734 -13.969 1 94.5 70 TRP B N 1
ATOM 5343 C CA . TRP B 1 70 ? 7.68 -27.656 -13.445 1 94.5 70 TRP B CA 1
ATOM 5344 C C . TRP B 1 70 ? 6.688 -27.328 -14.555 1 94.5 70 TRP B C 1
ATOM 5346 O O . TRP B 1 70 ? 7.02 -26.594 -15.492 1 94.5 70 TRP B O 1
ATOM 5356 N N . LEU B 1 71 ? 5.504 -27.906 -14.391 1 95.44 71 LEU B N 1
ATOM 5357 C CA . LEU B 1 71 ? 4.438 -27.688 -15.359 1 95.44 71 LEU B CA 1
ATOM 5358 C C . LEU B 1 71 ? 3.115 -27.391 -14.664 1 95.44 71 LEU B C 1
ATOM 5360 O O . LEU B 1 71 ? 2.826 -27.953 -13.602 1 95.44 71 LEU B O 1
ATOM 5364 N N . LEU B 1 72 ? 2.396 -26.484 -15.234 1 96.06 72 LEU B N 1
ATOM 5365 C CA . LEU B 1 72 ? 0.966 -26.359 -14.977 1 96.06 72 LEU B CA 1
ATOM 5366 C C . LEU B 1 72 ? 0.158 -27.094 -16.047 1 96.06 72 LEU B C 1
ATOM 5368 O O . LEU B 1 72 ? 0.164 -26.688 -17.219 1 96.06 72 LEU B O 1
ATOM 5372 N N . VAL B 1 73 ? -0.567 -28.172 -15.648 1 96.5 73 VAL B N 1
ATOM 5373 C CA . VAL B 1 73 ? -1.152 -29.016 -16.688 1 96.5 73 VAL B CA 1
ATOM 5374 C C . VAL B 1 73 ? -2.605 -29.328 -16.344 1 96.5 73 VAL B C 1
ATOM 5376 O O . VAL B 1 73 ? -2.936 -29.562 -15.172 1 96.5 73 VAL B O 1
ATOM 5379 N N . HIS B 1 74 ? -3.422 -29.266 -17.328 1 95.94 74 HIS B N 1
ATOM 5380 C CA . HIS B 1 74 ? -4.809 -29.703 -17.203 1 95.94 74 HIS B CA 1
ATOM 5381 C C . HIS B 1 74 ? -4.93 -31.219 -17.328 1 95.94 74 HIS B C 1
ATOM 5383 O O . HIS B 1 74 ? -4.266 -31.828 -18.172 1 95.94 74 HIS B O 1
ATOM 5389 N N . ILE B 1 75 ? -5.746 -31.812 -16.578 1 94.38 75 ILE B N 1
ATOM 5390 C CA . ILE B 1 75 ? -5.859 -33.25 -16.484 1 94.38 75 ILE B CA 1
ATOM 5391 C C . ILE B 1 75 ? -6.258 -33.844 -17.844 1 94.38 75 ILE B C 1
ATOM 5393 O O . ILE B 1 75 ? -5.832 -34.938 -18.219 1 94.38 75 ILE B O 1
ATOM 5397 N N . ALA B 1 76 ? -7.086 -33.094 -18.562 1 94.12 76 ALA B N 1
ATOM 5398 C CA . ALA B 1 76 ? -7.516 -33.531 -19.891 1 94.12 76 ALA B CA 1
ATOM 5399 C C . ALA B 1 76 ? -6.324 -33.688 -20.828 1 94.12 76 ALA B C 1
ATOM 5401 O O . ALA B 1 76 ? -6.305 -34.562 -21.688 1 94.12 76 ALA B O 1
ATOM 5402 N N . ARG B 1 77 ? -5.375 -32.844 -20.688 1 95.44 77 ARG B N 1
ATOM 5403 C CA . ARG B 1 77 ? -4.188 -32.906 -21.531 1 95.44 77 ARG B CA 1
ATOM 5404 C C . ARG B 1 77 ? -3.291 -34.062 -21.172 1 95.44 77 ARG B C 1
ATOM 5406 O O . ARG B 1 77 ? -2.688 -34.688 -22.047 1 95.44 77 ARG B O 1
ATOM 5413 N N . LEU B 1 78 ? -3.213 -34.344 -19.938 1 94.94 78 LEU B N 1
ATOM 5414 C CA . LEU B 1 78 ? -2.471 -35.531 -19.5 1 94.94 78 LEU B CA 1
ATOM 5415 C C . LEU B 1 78 ? -3.119 -36.812 -20.031 1 94.94 78 LEU B C 1
ATOM 5417 O O . LEU B 1 78 ? -2.424 -37.75 -20.438 1 94.94 78 LEU B O 1
ATOM 5421 N N . ASN B 1 79 ? -4.391 -36.812 -19.953 1 95.75 79 ASN B N 1
ATOM 5422 C CA . ASN B 1 79 ? -5.117 -37.969 -20.453 1 95.75 79 ASN B CA 1
ATOM 5423 C C . ASN B 1 79 ? -4.93 -38.125 -21.969 1 95.75 79 ASN B C 1
ATOM 5425 O O . ASN B 1 79 ? -4.895 -39.25 -22.469 1 95.75 79 ASN B O 1
ATOM 5429 N N . GLU B 1 80 ? -4.824 -37.031 -22.625 1 95.31 80 GLU B N 1
ATOM 5430 C CA . GLU B 1 80 ? -4.52 -37.094 -24.047 1 95.31 80 GLU B CA 1
ATOM 5431 C C . GLU B 1 80 ? -3.137 -37.688 -24.297 1 95.31 80 GLU B C 1
ATOM 5433 O O . GLU B 1 80 ? -2.947 -38.469 -25.234 1 95.31 80 GLU B O 1
ATOM 5438 N N . LEU B 1 81 ? -2.291 -37.375 -23.484 1 92.94 81 LEU B N 1
ATOM 5439 C CA . LEU B 1 81 ? -0.911 -37.844 -23.594 1 92.94 81 LEU B CA 1
ATOM 5440 C C . LEU B 1 81 ? -0.822 -39.344 -23.438 1 92.94 81 LEU B C 1
ATOM 5442 O O . LEU B 1 81 ? -0.059 -40 -24.141 1 92.94 81 LEU B O 1
ATOM 5446 N N . VAL B 1 82 ? -1.658 -39.969 -22.594 1 92.56 82 VAL B N 1
ATOM 5447 C CA . VAL B 1 82 ? -1.506 -41.375 -22.266 1 92.56 82 VAL B CA 1
ATOM 5448 C C . VAL B 1 82 ? -2.553 -42.188 -23.016 1 92.56 82 VAL B C 1
ATOM 5450 O O . VAL B 1 82 ? -2.557 -43.406 -22.938 1 92.56 82 VAL B O 1
ATOM 5453 N N . SER B 1 83 ? -3.416 -41.562 -23.734 1 89.69 83 SER B N 1
ATOM 5454 C CA . SER B 1 83 ? -4.59 -42.188 -24.328 1 89.69 83 SER B CA 1
ATOM 5455 C C . SER B 1 83 ? -4.195 -43.281 -25.297 1 89.69 83 SER B C 1
ATOM 5457 O O . SER B 1 83 ? -4.93 -44.25 -25.469 1 89.69 83 SER B O 1
ATOM 5459 N N . GLU B 1 84 ? -3.078 -43.156 -25.891 1 87.69 84 GLU B N 1
ATOM 5460 C CA . GLU B 1 84 ? -2.703 -44.125 -26.922 1 87.69 84 GLU B CA 1
ATOM 5461 C C . GLU B 1 84 ? -1.729 -45.188 -26.375 1 87.69 84 GLU B C 1
ATOM 5463 O O . GLU B 1 84 ? -1.329 -46.094 -27.094 1 87.69 84 GLU B O 1
ATOM 5468 N N . LEU B 1 85 ? -1.431 -45.062 -25.141 1 91.56 85 LEU B N 1
ATOM 5469 C CA . LEU B 1 85 ? -0.45 -45.969 -24.562 1 91.56 85 LEU B CA 1
ATOM 5470 C C . LEU B 1 85 ? -1.103 -47.281 -24.188 1 91.56 85 LEU B C 1
ATOM 5472 O O . LEU B 1 85 ? -2.318 -47.344 -23.984 1 91.56 85 LEU B O 1
ATOM 5476 N N . VAL B 1 86 ? -0.233 -48.219 -24.094 1 90.12 86 VAL B N 1
ATOM 5477 C CA . VAL B 1 86 ? -0.726 -49.594 -23.859 1 90.12 86 VAL B CA 1
ATOM 5478 C C . VAL B 1 86 ? -0.522 -49.969 -22.391 1 90.12 86 VAL B C 1
ATOM 5480 O O . VAL B 1 86 ? 0.517 -49.656 -21.812 1 90.12 86 VAL B O 1
ATOM 5483 N N . CYS B 1 87 ? -1.574 -50.625 -21.844 1 91.38 87 CYS B N 1
ATOM 5484 C CA . CYS B 1 87 ? -1.524 -51.125 -20.469 1 91.38 87 CYS B CA 1
ATOM 5485 C C . CYS B 1 87 ? -0.534 -52.25 -20.328 1 91.38 87 CYS B C 1
ATOM 5487 O O . CYS B 1 87 ? -0.541 -53.188 -21.125 1 91.38 87 CYS B O 1
ATOM 5489 N N . PRO B 1 88 ? 0.288 -52.25 -19.328 1 88.62 88 PRO B N 1
ATOM 5490 C CA . PRO B 1 88 ? 1.262 -53.312 -19.156 1 88.62 88 PRO B CA 1
ATOM 5491 C C . PRO B 1 88 ? 0.615 -54.625 -18.703 1 88.62 88 PRO B C 1
ATOM 5493 O O . PRO B 1 88 ? 1.199 -55.688 -18.891 1 88.62 88 PRO B O 1
ATOM 5496 N N . LYS B 1 89 ? -0.501 -54.5 -18.219 1 89.94 89 LYS B N 1
ATOM 5497 C CA . LYS B 1 89 ? -1.151 -55.688 -17.688 1 89.94 89 LYS B CA 1
ATOM 5498 C C . LYS B 1 89 ? -2.029 -56.344 -18.75 1 89.94 89 LYS B C 1
ATOM 5500 O O . LYS B 1 89 ? -1.905 -57.562 -19.016 1 89.94 89 LYS B O 1
ATOM 5505 N N . CYS B 1 90 ? -2.881 -55.625 -19.438 1 89.12 90 CYS B N 1
ATOM 5506 C CA . CYS B 1 90 ? -3.838 -56.219 -20.359 1 89.12 90 CYS B CA 1
ATOM 5507 C C . CYS B 1 90 ? -3.438 -55.938 -21.812 1 89.12 90 CYS B C 1
ATOM 5509 O O . CYS B 1 90 ? -4.094 -56.406 -22.734 1 89.12 90 CYS B O 1
ATOM 5511 N N . ALA B 1 91 ? -2.512 -55.188 -22.062 1 86.69 91 ALA B N 1
ATOM 5512 C CA . ALA B 1 91 ? -2.006 -54.812 -23.375 1 86.69 91 ALA B CA 1
ATOM 5513 C C . ALA B 1 91 ? -3.062 -54.062 -24.188 1 86.69 91 ALA B C 1
ATOM 5515 O O . ALA B 1 91 ? -2.982 -54 -25.406 1 86.69 91 ALA B O 1
ATOM 5516 N N . GLY B 1 92 ? -4.031 -53.562 -23.469 1 87.62 92 GLY B N 1
ATOM 5517 C CA . GLY B 1 92 ? -5.059 -52.781 -24.125 1 87.62 92 GLY B CA 1
ATOM 5518 C C . GLY B 1 92 ? -4.828 -51.281 -24 1 87.62 92 GLY B C 1
ATOM 5519 O O . GLY B 1 92 ? -3.926 -50.844 -23.281 1 87.62 92 GLY B O 1
ATOM 5520 N N . VAL B 1 93 ? -5.664 -50.5 -24.859 1 90.06 93 VAL B N 1
ATOM 5521 C CA . VAL B 1 93 ? -5.617 -49.031 -24.844 1 90.06 93 VAL B CA 1
ATOM 5522 C C . VAL B 1 93 ? -6.754 -48.5 -23.984 1 90.06 93 VAL B C 1
ATOM 5524 O O . VAL B 1 93 ? -7.895 -48.375 -24.453 1 90.06 93 VAL B O 1
ATOM 5527 N N . GLY B 1 94 ? -6.473 -48.344 -22.641 1 91.12 94 GLY B N 1
ATOM 5528 C CA . GLY B 1 94 ? -7.523 -47.875 -21.75 1 91.12 94 GLY B CA 1
ATOM 5529 C C . GLY B 1 94 ? -6.988 -47.094 -20.547 1 91.12 94 GLY B C 1
ATOM 5530 O O . GLY B 1 94 ? -7.652 -47.031 -19.516 1 91.12 94 GLY B O 1
ATOM 5531 N N . LEU B 1 95 ? -5.812 -46.562 -20.75 1 94.38 95 LEU B N 1
ATOM 5532 C CA . LEU B 1 95 ? -5.191 -45.875 -19.625 1 94.38 95 LEU B CA 1
ATOM 5533 C C . LEU B 1 95 ? -5.812 -44.5 -19.438 1 94.38 95 LEU B C 1
ATOM 5535 O O . LEU B 1 95 ? -6.102 -43.812 -20.406 1 94.38 95 LEU B O 1
ATOM 5539 N N . LYS B 1 96 ? -6.062 -44.156 -18.156 1 94.56 96 LYS B N 1
ATOM 5540 C CA . LYS B 1 96 ? -6.613 -42.844 -17.781 1 94.56 96 LYS B CA 1
ATOM 5541 C C . LYS B 1 96 ? -5.965 -42.344 -16.5 1 94.56 96 LYS B C 1
ATOM 5543 O O . LYS B 1 96 ? -5.707 -43.094 -15.562 1 94.56 96 LYS B O 1
ATOM 5548 N N . VAL B 1 97 ? -5.734 -41.031 -16.562 1 94.69 97 VAL B N 1
ATOM 5549 C CA . VAL B 1 97 ? -5.195 -40.375 -15.375 1 94.69 97 VAL B CA 1
ATOM 5550 C C . VAL B 1 97 ? -6.32 -39.688 -14.602 1 94.69 97 VAL B C 1
ATOM 5552 O O . VAL B 1 97 ? -7.121 -38.969 -15.172 1 94.69 97 VAL B O 1
ATOM 5555 N N . ILE B 1 98 ? -6.398 -39.938 -13.281 1 93.31 98 ILE B N 1
ATOM 5556 C CA . ILE B 1 98 ? -7.391 -39.344 -12.391 1 93.31 98 ILE B CA 1
ATOM 5557 C C . ILE B 1 98 ? -6.691 -38.656 -11.203 1 93.31 98 ILE B C 1
ATOM 5559 O O . ILE B 1 98 ? -5.656 -39.156 -10.742 1 93.31 98 ILE B O 1
ATOM 5563 N N . ILE B 1 99 ? -7.207 -37.531 -10.82 1 91.88 99 ILE B N 1
ATOM 5564 C CA . ILE B 1 99 ? -6.688 -36.875 -9.625 1 91.88 99 ILE B CA 1
ATOM 5565 C C . ILE B 1 99 ? -7.344 -37.469 -8.383 1 91.88 99 ILE B C 1
ATOM 5567 O O . ILE B 1 99 ? -8.57 -37.531 -8.281 1 91.88 99 ILE B O 1
ATOM 5571 N N . ASP B 1 100 ? -6.508 -37.906 -7.535 1 83.25 100 ASP B N 1
ATOM 5572 C CA . ASP B 1 100 ? -7 -38.531 -6.316 1 83.25 100 ASP B CA 1
ATOM 5573 C C . ASP B 1 100 ? -7.547 -37.5 -5.34 1 83.25 100 ASP B C 1
ATOM 5575 O O . ASP B 1 100 ? -7.254 -36.312 -5.465 1 83.25 100 ASP B O 1
ATOM 5579 N N . SER B 1 101 ? -8.406 -37.938 -4.469 1 69.19 101 SER B N 1
ATOM 5580 C CA . SER B 1 101 ? -9.094 -37.062 -3.521 1 69.19 101 SER B CA 1
ATOM 5581 C C . SER B 1 101 ? -8.156 -36.594 -2.416 1 69.19 101 SER B C 1
ATOM 5583 O O . SER B 1 101 ? -8.445 -35.625 -1.718 1 69.19 101 SER B O 1
ATOM 5585 N N . GLN B 1 102 ? -7.008 -37.219 -2.4 1 71.81 102 GLN B N 1
ATOM 5586 C CA . GLN B 1 102 ? -6.125 -36.844 -1.3 1 71.81 102 GLN B CA 1
ATOM 5587 C C . GLN B 1 102 ? -5.152 -35.75 -1.722 1 71.81 102 GLN B C 1
ATOM 5589 O O . GLN B 1 102 ? -4.113 -36.031 -2.322 1 71.81 102 GLN B O 1
ATOM 5594 N N . ASN B 1 103 ? -5.531 -34.594 -1.529 1 80.56 103 ASN B N 1
ATOM 5595 C CA . ASN B 1 103 ? -4.656 -33.469 -1.826 1 80.56 103 ASN B CA 1
ATOM 5596 C C . ASN B 1 103 ? -3.949 -32.969 -0.572 1 80.56 103 ASN B C 1
ATOM 5598 O O . ASN B 1 103 ? -4.543 -32.906 0.508 1 80.56 103 ASN B O 1
ATOM 5602 N N . LEU B 1 104 ? -2.67 -32.844 -0.751 1 90.56 104 LEU B N 1
ATOM 5603 C CA . LEU B 1 104 ? -1.85 -32.25 0.291 1 90.56 104 LEU B CA 1
ATOM 5604 C C . LEU B 1 104 ? -1.365 -30.875 -0.135 1 90.56 104 LEU B C 1
ATOM 5606 O O . LEU B 1 104 ? -0.201 -30.703 -0.505 1 90.56 104 LEU B O 1
ATOM 5610 N N . GLY B 1 105 ? -2.242 -29.906 -0.016 1 93.62 105 GLY B N 1
ATOM 5611 C CA . GLY B 1 105 ? -1.948 -28.578 -0.508 1 93.62 105 GLY B CA 1
ATOM 5612 C C . GLY B 1 105 ? -1.888 -28.5 -2.021 1 93.62 105 GLY B C 1
ATOM 5613 O O . GLY B 1 105 ? -2.809 -28.953 -2.709 1 93.62 105 GLY B O 1
ATOM 5614 N N . PHE B 1 106 ? -0.774 -28.047 -2.488 1 95.88 106 PHE B N 1
ATOM 5615 C CA . PHE B 1 106 ? -0.622 -27.906 -3.934 1 95.88 106 PHE B CA 1
ATOM 5616 C C . PHE B 1 106 ? -0.073 -29.188 -4.543 1 95.88 106 PHE B C 1
ATOM 5618 O O . PHE B 1 106 ? 0.018 -29.312 -5.77 1 95.88 106 PHE B O 1
ATOM 5625 N N . CYS B 1 107 ? 0.339 -30.078 -3.689 1 96 107 CYS B N 1
ATOM 5626 C CA . CYS B 1 107 ? 0.743 -31.406 -4.148 1 96 107 CYS B CA 1
ATOM 5627 C C . CYS B 1 107 ? -0.46 -32.344 -4.266 1 96 107 CYS B C 1
ATOM 5629 O O . CYS B 1 107 ? -1.148 -32.594 -3.279 1 96 107 CYS B O 1
ATOM 5631 N N . SER B 1 108 ? -0.671 -32.812 -5.492 1 94.38 108 SER B N 1
ATOM 5632 C CA . SER B 1 108 ? -1.788 -33.719 -5.73 1 94.38 108 SER B CA 1
ATOM 5633 C C . SER B 1 108 ? -1.301 -35.125 -5.988 1 94.38 108 SER B C 1
ATOM 5635 O O . SER B 1 108 ? -0.153 -35.344 -6.387 1 94.38 108 SER B O 1
ATOM 5637 N N . SER B 1 109 ? -2.117 -36.031 -5.59 1 94.25 109 SER B N 1
ATOM 5638 C CA . SER B 1 109 ? -1.885 -37.438 -5.969 1 94.25 109 SER B CA 1
ATOM 5639 C C . SER B 1 109 ? -2.633 -37.781 -7.25 1 94.25 109 SER B C 1
ATOM 5641 O O . SER B 1 109 ? -3.836 -37.531 -7.363 1 94.25 109 SER B O 1
ATOM 5643 N N . VAL B 1 110 ? -1.898 -38.312 -8.188 1 94.12 110 VAL B N 1
ATOM 5644 C CA . VAL B 1 110 ? -2.492 -38.688 -9.469 1 94.12 110 VAL B CA 1
ATOM 5645 C C . VAL B 1 110 ? -2.453 -40.219 -9.617 1 94.12 110 VAL B C 1
ATOM 5647 O O . VAL B 1 110 ? -1.457 -40.844 -9.266 1 94.12 110 VAL B O 1
ATOM 5650 N N . LEU B 1 111 ? -3.572 -40.688 -10.047 1 93.81 111 LEU B N 1
ATOM 5651 C CA . LEU B 1 111 ? -3.725 -42.125 -10.242 1 93.81 111 LEU B CA 1
ATOM 5652 C C . LEU B 1 111 ? -3.867 -42.469 -11.719 1 93.81 111 LEU B C 1
ATOM 5654 O O . LEU B 1 111 ? -4.719 -41.875 -12.414 1 93.81 111 LEU B O 1
ATOM 5658 N N . LEU B 1 112 ? -2.959 -43.281 -12.188 1 94.56 112 LEU B N 1
ATOM 5659 C CA . LEU B 1 112 ? -3.076 -43.875 -13.516 1 94.56 112 LEU B CA 1
ATOM 5660 C C . LEU B 1 112 ? -3.721 -45.25 -13.453 1 94.56 112 LEU B C 1
ATOM 5662 O O . LEU B 1 112 ? -3.197 -46.156 -12.789 1 94.56 112 LEU B O 1
ATOM 5666 N N . GLU B 1 113 ? -4.855 -45.375 -14.156 1 93.75 113 GLU B N 1
ATOM 5667 C CA . GLU B 1 113 ? -5.559 -46.656 -14.117 1 93.75 113 GLU B CA 1
ATOM 5668 C C . GLU B 1 113 ? -6.008 -47.062 -15.516 1 93.75 113 GLU B C 1
ATOM 5670 O O . GLU B 1 113 ? -6.086 -46.25 -16.422 1 93.75 113 GLU B O 1
ATOM 5675 N N . CYS B 1 114 ? -6.195 -48.375 -15.617 1 93.81 114 CYS B N 1
ATOM 5676 C CA . CYS B 1 114 ? -6.684 -48.906 -16.875 1 93.81 114 CYS B CA 1
ATOM 5677 C C . CYS B 1 114 ? -8.156 -49.281 -16.781 1 93.81 114 CYS B C 1
ATOM 5679 O O . CYS B 1 114 ? -8.562 -49.969 -15.836 1 93.81 114 CYS B O 1
ATOM 5681 N N . SER B 1 115 ? -8.961 -48.812 -17.719 1 89.69 115 SER B N 1
ATOM 5682 C CA . SER B 1 115 ? -10.398 -49.062 -17.703 1 89.69 115 SER B CA 1
ATOM 5683 C C . SER B 1 115 ? -10.703 -50.5 -18.156 1 89.69 115 SER B C 1
ATOM 5685 O O . SER B 1 115 ? -11.797 -51 -17.906 1 89.69 115 SER B O 1
ATOM 5687 N N . HIS B 1 116 ? -9.773 -51.156 -18.75 1 89.81 116 HIS B N 1
ATOM 5688 C CA . HIS B 1 116 ? -10 -52.469 -19.312 1 89.81 116 HIS B CA 1
ATOM 5689 C C . HIS B 1 116 ? -9.633 -53.562 -18.312 1 89.81 116 HIS B C 1
ATOM 5691 O O . HIS B 1 116 ? -10.102 -54.688 -18.422 1 89.81 116 HIS B O 1
ATOM 5697 N N . CYS B 1 117 ? -8.734 -53.156 -17.484 1 90.25 117 CYS B N 1
ATOM 5698 C CA . CYS B 1 117 ? -8.352 -54.125 -16.469 1 90.25 117 CYS B CA 1
ATOM 5699 C C . CYS B 1 117 ? -9.453 -54.312 -15.43 1 90.25 117 CYS B C 1
ATOM 5701 O O . CYS B 1 117 ? -10.109 -53.344 -15.055 1 90.25 117 CYS B O 1
ATOM 5703 N N . GLU B 1 118 ? -9.969 -55.562 -15.117 1 81.38 118 GLU B N 1
ATOM 5704 C CA . GLU B 1 118 ? -11.047 -55.812 -14.164 1 81.38 118 GLU B CA 1
ATOM 5705 C C . GLU B 1 118 ? -10.547 -56.562 -12.938 1 81.38 118 GLU B C 1
ATOM 5707 O O . GLU B 1 118 ? -9.508 -57.219 -13 1 81.38 118 GLU B O 1
ATOM 5712 N N . GLY B 1 119 ? -11.289 -56.344 -11.875 1 76.12 119 GLY B N 1
ATOM 5713 C CA . GLY B 1 119 ? -11.117 -57.094 -10.633 1 76.12 119 GLY B CA 1
ATOM 5714 C C . GLY B 1 119 ? -9.844 -56.719 -9.891 1 76.12 119 GLY B C 1
ATOM 5715 O O . GLY B 1 119 ? -9.438 -55.562 -9.875 1 76.12 119 GLY B O 1
ATOM 5716 N N . ASP B 1 120 ? -9.211 -57.719 -9.164 1 74.81 120 ASP B N 1
ATOM 5717 C CA . ASP B 1 120 ? -8.016 -57.594 -8.336 1 74.81 120 ASP B CA 1
ATOM 5718 C C . ASP B 1 120 ? -6.77 -57.406 -9.195 1 74.81 120 ASP B C 1
ATOM 5720 O O . ASP B 1 120 ? -5.711 -57 -8.695 1 74.81 120 ASP B O 1
ATOM 5724 N N . ASP B 1 121 ? -6.996 -57.5 -10.555 1 79.69 121 ASP B N 1
ATOM 5725 C CA . ASP B 1 121 ? -5.863 -57.406 -11.469 1 79.69 121 ASP B CA 1
ATOM 5726 C C . ASP B 1 121 ? -5.832 -56.062 -12.188 1 79.69 121 ASP B C 1
ATOM 5728 O O . ASP B 1 121 ? -5.18 -55.938 -13.227 1 79.69 121 ASP B O 1
ATOM 5732 N N . LYS B 1 122 ? -6.48 -55.094 -11.562 1 89.19 122 LYS B N 1
ATOM 5733 C CA . LYS B 1 122 ? -6.547 -53.75 -12.188 1 89.19 122 LYS B CA 1
ATOM 5734 C C . LYS B 1 122 ? -5.207 -53.031 -12.086 1 89.19 122 LYS B C 1
ATOM 5736 O O . LYS B 1 122 ? -4.594 -53 -11.016 1 89.19 122 LYS B O 1
ATOM 5741 N N . TYR B 1 123 ? -4.691 -52.594 -13.25 1 92.5 123 TYR B N 1
ATOM 5742 C CA . TYR B 1 123 ? -3.473 -51.781 -13.234 1 92.5 123 TYR B CA 1
ATOM 5743 C C . TYR B 1 123 ? -3.723 -50.438 -12.594 1 92.5 123 TYR B C 1
ATOM 5745 O O . TYR B 1 123 ? -4.621 -49.688 -13.016 1 92.5 123 TYR B O 1
ATOM 5753 N N . GLN B 1 124 ? -3.02 -50.188 -11.57 1 92.19 124 GLN B N 1
ATOM 5754 C CA . GLN B 1 124 ? -3.109 -48.906 -10.875 1 92.19 124 GLN B CA 1
ATOM 5755 C C . GLN B 1 124 ? -1.737 -48.438 -10.398 1 92.19 124 GLN B C 1
ATOM 5757 O O . GLN B 1 124 ? -0.964 -49.219 -9.852 1 92.19 124 GLN B O 1
ATOM 5762 N N . LYS B 1 125 ? -1.408 -47.219 -10.781 1 92.94 125 LYS B N 1
ATOM 5763 C CA . LYS B 1 125 ? -0.188 -46.594 -10.289 1 92.94 125 LYS B CA 1
ATOM 5764 C C . LYS B 1 125 ? -0.464 -45.156 -9.805 1 92.94 125 LYS B C 1
ATOM 5766 O O . LYS B 1 125 ? -1.03 -44.344 -10.539 1 92.94 125 LYS B O 1
ATOM 5771 N N . SER B 1 126 ? -0.083 -44.938 -8.555 1 93 126 SER B N 1
ATOM 5772 C CA . SER B 1 126 ? -0.294 -43.625 -7.977 1 93 126 SER B CA 1
ATOM 5773 C C . SER B 1 126 ? 1.028 -42.875 -7.77 1 93 126 SER B C 1
ATOM 5775 O O . SER B 1 126 ? 2.023 -43.5 -7.371 1 93 126 SER B O 1
ATOM 5777 N N . VAL B 1 127 ? 1.063 -41.625 -8.148 1 94.25 127 VAL B N 1
ATOM 5778 C CA . VAL B 1 127 ? 2.25 -40.781 -7.957 1 94.25 127 VAL B CA 1
ATOM 5779 C C . VAL B 1 127 ? 1.844 -39.406 -7.434 1 94.25 127 VAL B C 1
ATOM 5781 O O . VAL B 1 127 ? 0.783 -38.906 -7.793 1 94.25 127 VAL B O 1
ATOM 5784 N N . TYR B 1 128 ? 2.732 -38.844 -6.527 1 95.06 128 TYR B N 1
ATOM 5785 C CA . TYR B 1 128 ? 2.555 -37.438 -6.145 1 95.06 128 TYR B CA 1
ATOM 5786 C C . TYR B 1 128 ? 3.166 -36.5 -7.184 1 95.06 128 TYR B C 1
ATOM 5788 O O . TYR B 1 128 ? 4.195 -36.844 -7.785 1 95.06 128 TYR B O 1
ATOM 5796 N N . THR B 1 129 ? 2.543 -35.406 -7.348 1 96.12 129 THR B N 1
ATOM 5797 C CA . THR B 1 129 ? 2.951 -34.5 -8.398 1 96.12 129 THR B CA 1
ATOM 5798 C C . THR B 1 129 ? 4.254 -33.781 -8.023 1 96.12 129 THR B C 1
ATOM 5800 O O . THR B 1 129 ? 4.883 -33.156 -8.859 1 96.12 129 THR B O 1
ATOM 5803 N N . SER B 1 130 ? 4.668 -33.875 -6.77 1 94.94 130 SER B N 1
ATOM 5804 C CA . SER B 1 130 ? 5.875 -33.219 -6.27 1 94.94 130 SER B CA 1
ATOM 5805 C C . SER B 1 130 ? 6.688 -34.156 -5.391 1 94.94 130 SER B C 1
ATOM 5807 O O . SER B 1 130 ? 6.141 -35.094 -4.785 1 94.94 130 SER B O 1
ATOM 5809 N N . THR B 1 131 ? 8.016 -33.844 -5.402 1 91 131 THR B N 1
ATOM 5810 C CA . THR B 1 131 ? 8.906 -34.656 -4.562 1 91 131 THR B CA 1
ATOM 5811 C C . THR B 1 131 ? 9 -34.062 -3.158 1 91 131 THR B C 1
ATOM 5813 O O . THR B 1 131 ? 8.742 -32.875 -2.961 1 91 131 THR B O 1
ATOM 5816 N N . ARG B 1 132 ? 9.297 -34.938 -2.266 1 91.25 132 ARG B N 1
ATOM 5817 C CA . ARG B 1 132 ? 9.547 -34.5 -0.899 1 91.25 132 ARG B CA 1
ATOM 5818 C C . ARG B 1 132 ? 10.953 -33.906 -0.76 1 91.25 132 ARG B C 1
ATOM 5820 O O . ARG B 1 132 ? 11.891 -34.406 -1.411 1 91.25 132 ARG B O 1
ATOM 5827 N N . LEU B 1 133 ? 11.023 -32.875 0.119 1 88.56 133 LEU B N 1
ATOM 5828 C CA . LEU B 1 133 ? 12.32 -32.25 0.357 1 88.56 133 LEU B CA 1
ATOM 5829 C C . LEU B 1 133 ? 13.18 -33.125 1.277 1 88.56 133 LEU B C 1
ATOM 5831 O O . LEU B 1 133 ? 12.656 -33.844 2.127 1 88.56 133 LEU B O 1
ATOM 5835 N N . GLN B 1 134 ? 14.461 -33.438 0.916 1 68 134 GLN B N 1
ATOM 5836 C CA . GLN B 1 134 ? 15.391 -34.312 1.648 1 68 134 GLN B CA 1
ATOM 5837 C C . GLN B 1 134 ? 15.797 -33.656 2.973 1 68 134 GLN B C 1
ATOM 5839 O O . GLN B 1 134 ? 16.453 -32.625 2.99 1 68 134 GLN B O 1
ATOM 5844 N N . GLU B 1 135 ? 14.883 -33.094 3.684 1 55.31 135 GLU B N 1
ATOM 5845 C CA . GLU B 1 135 ? 15.492 -32.5 4.871 1 55.31 135 GLU B CA 1
ATOM 5846 C C . GLU B 1 135 ? 16.156 -33.562 5.734 1 55.31 135 GLU B C 1
ATOM 5848 O O . GLU B 1 135 ? 15.641 -34.688 5.879 1 55.31 135 GLU B O 1
ATOM 5853 N N . GLU B 1 136 ? 17.531 -33.438 5.945 1 47.97 136 GLU B N 1
ATOM 5854 C CA . GLU B 1 136 ? 18.406 -34.312 6.723 1 47.97 136 GLU B CA 1
ATOM 5855 C C . GLU B 1 136 ? 17.641 -34.938 7.895 1 47.97 136 GLU B C 1
ATOM 5857 O O . GLU B 1 136 ? 17.719 -36.125 8.117 1 47.97 136 GLU B O 1
ATOM 5862 N N . SER B 1 137 ? 17.328 -33.969 8.859 1 44.12 137 SER B N 1
ATOM 5863 C CA . SER B 1 137 ? 17.125 -34.469 10.219 1 44.12 137 SER B CA 1
ATOM 5864 C C . SER B 1 137 ? 15.766 -35.156 10.359 1 44.12 137 SER B C 1
ATOM 5866 O O . SER B 1 137 ? 15.516 -35.844 11.344 1 44.12 137 SER B O 1
ATOM 5868 N N . ARG B 1 138 ? 14.484 -34.438 9.93 1 45.53 138 ARG B N 1
ATOM 5869 C CA . ARG B 1 138 ? 13.227 -34.875 10.539 1 45.53 138 ARG B CA 1
ATOM 5870 C C . ARG B 1 138 ? 12.336 -35.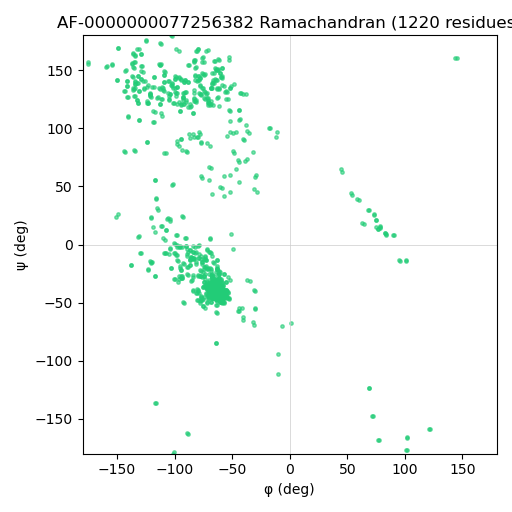562 9.516 1 45.53 138 ARG B C 1
ATOM 5872 O O . ARG B 1 138 ? 12.32 -35.219 8.344 1 45.53 138 ARG B O 1
ATOM 5879 N N . GLY B 1 139 ? 12.055 -36.844 9.5 1 48.16 139 GLY B N 1
ATOM 5880 C CA . GLY B 1 139 ? 11.141 -37.812 8.961 1 48.16 139 GLY B CA 1
ATOM 5881 C C . GLY B 1 139 ? 10.086 -37.219 8.047 1 48.16 139 GLY B C 1
ATOM 5882 O O . GLY B 1 139 ? 9.648 -37.844 7.082 1 48.16 139 GLY B O 1
ATOM 5883 N N . ASP B 1 140 ? 9.109 -36.406 8.484 1 54.34 140 ASP B N 1
ATOM 5884 C CA . ASP B 1 140 ? 7.969 -35.938 7.703 1 54.34 140 ASP B CA 1
ATOM 5885 C C . ASP B 1 140 ? 8.32 -34.656 6.914 1 54.34 140 ASP B C 1
ATOM 5887 O O . ASP B 1 140 ? 8.25 -33.562 7.441 1 54.34 140 ASP B O 1
ATOM 5891 N N . VAL B 1 141 ? 8.82 -34.844 5.551 1 74.06 141 VAL B N 1
ATOM 5892 C CA . VAL B 1 141 ? 9.453 -33.781 4.773 1 74.06 141 VAL B CA 1
ATOM 5893 C C . VAL B 1 141 ? 8.422 -33.125 3.861 1 74.06 141 VAL B C 1
ATOM 5895 O O . VAL B 1 141 ? 7.551 -33.812 3.311 1 74.06 141 VAL B O 1
ATOM 5898 N N . ALA B 1 142 ? 8.281 -31.875 4.008 1 89.75 142 ALA B N 1
ATOM 5899 C CA . ALA B 1 142 ? 7.387 -31.031 3.221 1 89.75 142 ALA B CA 1
ATOM 5900 C C . ALA B 1 142 ? 7.602 -31.25 1.726 1 89.75 142 ALA B C 1
ATOM 5902 O O . ALA B 1 142 ? 8.703 -31.609 1.295 1 89.75 142 ALA B O 1
ATOM 5903 N N . PHE B 1 143 ? 6.551 -31.344 0.997 1 94.19 143 PHE B N 1
ATOM 5904 C CA . PHE B 1 143 ? 6.66 -31.391 -0.456 1 94.19 143 PHE B CA 1
ATOM 5905 C C . PHE B 1 143 ? 7.254 -30.094 -0.998 1 94.19 143 PHE B C 1
ATOM 5907 O O . PHE B 1 143 ? 6.926 -29 -0.522 1 94.19 143 PHE B O 1
ATOM 5914 N N . ASP B 1 144 ? 8.102 -30.172 -2.025 1 95.06 144 ASP B N 1
ATOM 5915 C CA . ASP B 1 144 ? 8.781 -29.047 -2.646 1 95.06 144 ASP B CA 1
ATOM 5916 C C . ASP B 1 144 ? 7.789 -27.953 -3.047 1 95.06 144 ASP B C 1
ATOM 5918 O O . ASP B 1 144 ? 7.945 -26.797 -2.662 1 95.06 144 ASP B O 1
ATOM 5922 N N . VAL B 1 145 ? 6.738 -28.391 -3.678 1 96.38 145 VAL B N 1
ATOM 5923 C CA . VAL B 1 145 ? 5.793 -27.438 -4.258 1 96.38 145 VAL B CA 1
ATOM 5924 C C . VAL B 1 145 ? 5.137 -26.609 -3.152 1 96.38 145 VAL B C 1
ATOM 5926 O O . VAL B 1 145 ? 4.848 -25.438 -3.336 1 96.38 145 VAL B O 1
ATOM 5929 N N . ASN B 1 146 ? 4.863 -27.203 -2.045 1 96.81 146 ASN B N 1
ATOM 5930 C CA . ASN B 1 146 ? 4.211 -26.516 -0.941 1 96.81 146 ASN B CA 1
ATOM 5931 C C . ASN B 1 146 ? 5.109 -25.422 -0.353 1 96.81 146 ASN B C 1
ATOM 5933 O O . ASN B 1 146 ? 4.648 -24.312 -0.07 1 96.81 146 ASN B O 1
ATOM 5937 N N . VAL B 1 147 ? 6.391 -25.703 -0.186 1 97 147 VAL B N 1
ATOM 5938 C CA . VAL B 1 147 ? 7.34 -24.719 0.336 1 97 147 VAL B CA 1
ATOM 5939 C C . VAL B 1 147 ? 7.574 -23.625 -0.697 1 97 147 VAL B C 1
ATOM 5941 O O . VAL B 1 147 ? 7.648 -22.438 -0.35 1 97 147 VAL B O 1
ATOM 5944 N N . ARG B 1 148 ? 7.625 -24.047 -1.933 1 96.81 148 ARG B N 1
ATOM 5945 C CA . ARG B 1 148 ? 7.781 -23.094 -3.031 1 96.81 148 ARG B CA 1
ATOM 5946 C C . ARG B 1 148 ? 6.637 -22.078 -3.051 1 96.81 148 ARG B C 1
ATOM 5948 O O . ARG B 1 148 ? 6.855 -20.906 -3.312 1 96.81 148 ARG B O 1
ATOM 5955 N N . MET B 1 149 ? 5.465 -22.594 -2.807 1 97.94 149 MET B N 1
ATOM 5956 C CA . MET B 1 149 ? 4.293 -21.719 -2.84 1 97.94 149 MET B CA 1
ATOM 5957 C C . MET B 1 149 ? 4.316 -20.734 -1.678 1 97.94 149 MET B C 1
ATOM 5959 O O . MET B 1 149 ? 3.859 -19.594 -1.815 1 97.94 149 MET B O 1
ATOM 5963 N N . VAL B 1 150 ? 4.793 -21.141 -0.533 1 97.94 150 VAL B N 1
ATOM 5964 C CA . VAL B 1 150 ? 4.918 -20.219 0.601 1 97.94 150 VAL B CA 1
ATOM 5965 C C . VAL B 1 150 ? 5.969 -19.156 0.294 1 97.94 150 VAL B C 1
ATOM 5967 O O . VAL B 1 150 ? 5.766 -17.984 0.577 1 97.94 150 VAL B O 1
ATOM 5970 N N . LEU B 1 151 ? 7.105 -19.562 -0.296 1 97.88 151 LEU B N 1
ATOM 5971 C CA . LEU B 1 151 ? 8.125 -18.625 -0.728 1 97.88 151 LEU B CA 1
ATOM 5972 C C . LEU B 1 151 ? 7.547 -17.609 -1.721 1 97.88 151 LEU B C 1
ATOM 5974 O O . LEU B 1 151 ? 7.863 -16.422 -1.66 1 97.88 151 LEU B O 1
ATOM 5978 N N . LEU B 1 152 ? 6.711 -18.156 -2.594 1 97.94 152 LEU B N 1
ATOM 5979 C CA . LEU B 1 152 ? 6.062 -17.281 -3.572 1 97.94 152 LEU B CA 1
ATOM 5980 C C . LEU B 1 152 ? 5.191 -16.234 -2.881 1 97.94 152 LEU B C 1
ATOM 5982 O O . LEU B 1 152 ? 5.184 -15.07 -3.277 1 97.94 152 LEU B O 1
ATOM 5986 N N . ALA B 1 153 ? 4.426 -16.656 -1.912 1 97.38 153 ALA B N 1
ATOM 5987 C CA . ALA B 1 153 ? 3.602 -15.711 -1.158 1 97.38 153 ALA B CA 1
ATOM 5988 C C . ALA B 1 153 ? 4.449 -14.586 -0.576 1 97.38 153 ALA B C 1
ATOM 5990 O O . ALA B 1 153 ? 4.055 -13.422 -0.622 1 97.38 153 ALA B O 1
ATOM 5991 N N . HIS B 1 154 ? 5.641 -14.906 -0.078 1 97.38 154 HIS B N 1
ATOM 5992 C CA . HIS B 1 154 ? 6.562 -13.906 0.451 1 97.38 154 HIS B CA 1
ATOM 5993 C C . HIS B 1 154 ? 7.02 -12.945 -0.641 1 97.38 154 HIS B C 1
ATOM 5995 O O . HIS B 1 154 ? 7.051 -11.727 -0.432 1 97.38 154 HIS B O 1
ATOM 6001 N N . GLU B 1 155 ? 7.34 -13.531 -1.771 1 96.25 155 GLU B N 1
ATOM 6002 C CA . GLU B 1 155 ? 7.82 -12.727 -2.889 1 96.25 155 GLU B CA 1
ATOM 6003 C C . GLU B 1 155 ? 6.742 -11.758 -3.371 1 96.25 155 GLU B C 1
ATOM 6005 O O . GLU B 1 155 ? 7.055 -10.664 -3.846 1 96.25 155 GLU B O 1
ATOM 6010 N N . LEU B 1 156 ? 5.547 -12.195 -3.238 1 95.94 156 LEU B N 1
ATOM 6011 C CA . LEU B 1 156 ? 4.422 -11.375 -3.684 1 95.94 156 LEU B CA 1
ATOM 6012 C C . LEU B 1 156 ? 4.059 -10.336 -2.629 1 95.94 156 LEU B C 1
ATOM 6014 O O . LEU B 1 156 ? 3.225 -9.461 -2.877 1 95.94 156 LEU B O 1
ATOM 6018 N N . GLY B 1 157 ? 4.684 -10.406 -1.443 1 93.5 157 GLY B N 1
ATOM 6019 C CA . GLY B 1 157 ? 4.383 -9.484 -0.357 1 93.5 157 GLY B CA 1
ATOM 6020 C C . GLY B 1 157 ? 3.066 -9.789 0.332 1 93.5 157 GLY B C 1
ATOM 6021 O O . GLY B 1 157 ? 2.436 -8.891 0.896 1 93.5 157 GLY B O 1
ATOM 6022 N N . MET B 1 158 ? 2.654 -11 0.164 1 93.25 158 MET B N 1
ATOM 6023 C CA . MET B 1 158 ? 1.394 -11.422 0.765 1 93.25 158 MET B CA 1
ATOM 6024 C C . MET B 1 158 ? 1.596 -12.648 1.643 1 93.25 158 MET B C 1
ATOM 6026 O O . MET B 1 158 ? 2.727 -13.094 1.846 1 93.25 158 MET B O 1
ATOM 6030 N N . GLY B 1 159 ? 0.609 -13.141 2.338 1 93 159 GLY B N 1
ATOM 6031 C CA . GLY B 1 159 ? 0.626 -14.328 3.172 1 93 159 GLY B CA 1
ATOM 6032 C C . GLY B 1 159 ? -0.319 -15.414 2.686 1 93 159 GLY B C 1
ATOM 6033 O O . GLY B 1 159 ? -0.357 -15.719 1.492 1 93 159 GLY B O 1
ATOM 6034 N N . TYR B 1 160 ? -0.959 -15.938 3.553 1 95.12 160 TYR B N 1
ATOM 6035 C CA . TYR B 1 160 ? -1.874 -17.047 3.295 1 95.12 160 TYR B CA 1
ATOM 6036 C C . TYR B 1 160 ? -2.961 -16.641 2.311 1 95.12 160 TYR B C 1
ATOM 6038 O O . TYR B 1 160 ? -3.416 -17.453 1.503 1 95.12 160 TYR B O 1
ATOM 6046 N N . ALA B 1 161 ? -3.334 -15.398 2.305 1 91.81 161 ALA B N 1
ATOM 6047 C CA . ALA B 1 161 ? -4.371 -14.883 1.412 1 91.81 161 ALA B CA 1
ATOM 6048 C C . ALA B 1 161 ? -3.965 -15.047 -0.05 1 91.81 161 ALA B C 1
ATOM 6050 O O . ALA B 1 161 ? -4.812 -15.289 -0.914 1 91.81 161 ALA B O 1
ATOM 6051 N N . ALA B 1 162 ? -2.709 -14.867 -0.355 1 93.75 162 ALA B N 1
ATOM 6052 C CA . ALA B 1 162 ? -2.229 -15.062 -1.722 1 93.75 162 ALA B CA 1
ATOM 6053 C C . ALA B 1 162 ? -2.473 -16.5 -2.189 1 93.75 162 ALA B C 1
ATOM 6055 O O . ALA B 1 162 ? -2.889 -16.719 -3.328 1 93.75 162 ALA B O 1
ATOM 6056 N N . LEU B 1 163 ? -2.178 -17.406 -1.313 1 96.75 163 LEU B N 1
ATOM 6057 C CA . LEU B 1 163 ? -2.346 -18.812 -1.67 1 96.75 163 LEU B CA 1
ATOM 6058 C C . LEU B 1 163 ? -3.814 -19.141 -1.918 1 96.75 163 LEU B C 1
ATOM 6060 O O . LEU B 1 163 ? -4.137 -19.906 -2.822 1 96.75 163 LEU B O 1
ATOM 6064 N N . LYS B 1 164 ? -4.652 -18.547 -1.114 1 95.62 164 LYS B N 1
ATOM 6065 C CA . LYS B 1 164 ? -6.086 -18.75 -1.317 1 95.62 164 LYS B CA 1
ATOM 6066 C C . LYS B 1 164 ? -6.531 -18.203 -2.668 1 95.62 164 LYS B C 1
ATOM 6068 O O . LYS B 1 164 ? -7.352 -18.828 -3.355 1 95.62 164 LYS B O 1
ATOM 6073 N N . LYS B 1 165 ? -6.043 -17.078 -3.039 1 96.12 165 LYS B N 1
ATOM 6074 C CA . LYS B 1 165 ? -6.379 -16.484 -4.332 1 96.12 165 LYS B CA 1
ATOM 6075 C C . LYS B 1 165 ? -5.867 -17.359 -5.48 1 96.12 165 LYS B C 1
ATOM 6077 O O . LYS B 1 165 ? -6.551 -17.516 -6.496 1 96.12 165 LYS B O 1
ATOM 6082 N N . ILE B 1 166 ? -4.637 -17.891 -5.305 1 96.81 166 ILE B N 1
ATOM 6083 C CA . ILE B 1 166 ? -4.07 -18.781 -6.309 1 96.81 166 ILE B CA 1
ATOM 6084 C C . ILE B 1 166 ? -4.938 -20.031 -6.441 1 96.81 166 ILE B C 1
ATOM 6086 O O . ILE B 1 166 ? -5.258 -20.453 -7.551 1 96.81 166 ILE B O 1
ATOM 6090 N N . SER B 1 167 ? -5.289 -20.547 -5.297 1 95.5 167 SER B N 1
ATOM 6091 C CA . SER B 1 167 ? -6.168 -21.719 -5.277 1 95.5 167 SER B CA 1
ATOM 6092 C C . SER B 1 167 ? -7.492 -21.422 -5.973 1 95.5 167 SER B C 1
ATOM 6094 O O . SER B 1 167 ? -7.969 -22.219 -6.777 1 95.5 167 SER B O 1
ATOM 6096 N N . LYS B 1 168 ? -8.039 -20.297 -5.73 1 95.19 168 LYS B N 1
ATOM 6097 C CA . LYS B 1 168 ? -9.32 -19.875 -6.281 1 95.19 168 LYS B CA 1
ATOM 6098 C C . LYS B 1 168 ? -9.266 -19.781 -7.805 1 95.19 168 LYS B C 1
ATOM 6100 O O . LYS B 1 168 ? -10.141 -20.297 -8.5 1 95.19 168 LYS B O 1
ATOM 6105 N N . VAL B 1 169 ? -8.258 -19.234 -8.359 1 96.38 169 VAL B N 1
ATOM 6106 C CA . VAL B 1 169 ? -8.188 -18.938 -9.789 1 96.38 169 VAL B CA 1
ATOM 6107 C C . VAL B 1 169 ? -7.723 -20.188 -10.547 1 96.38 169 VAL B C 1
ATOM 6109 O O . VAL B 1 169 ? -8.266 -20.5 -11.609 1 96.38 169 VAL B O 1
ATOM 6112 N N . LEU B 1 170 ? -6.746 -20.938 -9.969 1 95.19 170 LEU B N 1
ATOM 6113 C CA . LEU B 1 170 ? -6.188 -22.078 -10.672 1 95.19 170 LEU B CA 1
ATOM 6114 C C . LEU B 1 170 ? -7.023 -23.328 -10.414 1 95.19 170 LEU B C 1
ATOM 6116 O O . LEU B 1 170 ? -6.887 -24.328 -11.133 1 95.19 170 LEU B O 1
ATOM 6120 N N . GLY B 1 171 ? -7.82 -23.281 -9.391 1 93.19 171 GLY B N 1
ATOM 6121 C CA . GLY B 1 171 ? -8.617 -24.453 -9.07 1 93.19 171 GLY B CA 1
ATOM 6122 C C . GLY B 1 171 ? -7.809 -25.578 -8.461 1 93.19 171 GLY B C 1
ATOM 6123 O O . GLY B 1 171 ? -8.07 -26.766 -8.727 1 93.19 171 GLY B O 1
ATOM 6124 N N . ILE B 1 172 ? -6.707 -25.266 -7.832 1 94.44 172 ILE B N 1
ATOM 6125 C CA . ILE B 1 172 ? -5.879 -26.219 -7.105 1 94.44 172 ILE B CA 1
ATOM 6126 C C . ILE B 1 172 ? -5.988 -25.969 -5.605 1 94.44 172 ILE B C 1
ATOM 6128 O O . ILE B 1 172 ? -5.871 -24.828 -5.156 1 94.44 172 ILE B O 1
ATOM 6132 N N . PRO B 1 173 ? -6.195 -26.984 -4.828 1 92.94 173 PRO B N 1
ATOM 6133 C CA . PRO B 1 173 ? -6.332 -26.766 -3.387 1 92.94 173 PRO B CA 1
ATOM 6134 C C . PRO B 1 173 ? -5.082 -26.141 -2.766 1 92.94 173 PRO B C 1
ATOM 6136 O O . PRO B 1 173 ? -3.961 -26.469 -3.178 1 92.94 173 PRO B O 1
ATOM 6139 N N . THR B 1 174 ? -5.273 -25.359 -1.763 1 94.19 174 THR B N 1
ATOM 6140 C CA . THR B 1 174 ? -4.164 -24.703 -1.072 1 94.19 174 THR B CA 1
ATOM 6141 C C . THR B 1 174 ? -3.85 -25.422 0.237 1 94.19 174 THR B C 1
ATOM 6143 O O . THR B 1 174 ? -4.477 -26.438 0.564 1 94.19 174 THR B O 1
ATOM 6146 N N . LEU B 1 175 ? -2.875 -24.953 0.956 1 95.56 175 LEU B N 1
ATOM 6147 C CA . LEU B 1 175 ? -2.441 -25.5 2.236 1 95.56 175 LEU B CA 1
ATOM 6148 C C . LEU B 1 175 ? -3.434 -25.156 3.34 1 95.56 175 LEU B C 1
ATOM 6150 O O . LEU B 1 175 ? -4.039 -24.078 3.32 1 95.56 175 LEU B O 1
ATOM 6154 N N . HIS B 1 176 ? -3.52 -26.094 4.258 1 94.88 176 HIS B N 1
ATOM 6155 C CA . HIS B 1 176 ? -4.172 -25.734 5.508 1 94.88 176 HIS B CA 1
ATOM 6156 C C . HIS B 1 176 ? -3.369 -24.672 6.258 1 94.88 176 HIS B C 1
ATOM 6158 O O . HIS B 1 176 ? -2.141 -24.641 6.164 1 94.88 176 HIS B O 1
ATOM 6164 N N . LEU B 1 177 ? -4.062 -23.875 7.039 1 94.75 177 LEU B N 1
ATOM 6165 C CA . LEU B 1 177 ? -3.445 -22.719 7.703 1 94.75 177 LEU B CA 1
ATOM 6166 C C . LEU B 1 177 ? -2.285 -23.172 8.586 1 94.75 177 LEU B C 1
ATOM 6168 O O . LEU B 1 177 ? -1.223 -22.547 8.586 1 94.75 177 LEU B O 1
ATOM 6172 N N . LYS B 1 178 ? -2.418 -24.219 9.289 1 95 178 LYS B N 1
ATOM 6173 C CA . LYS B 1 178 ? -1.376 -24.703 10.195 1 95 178 LYS B CA 1
ATOM 6174 C C . LYS B 1 178 ? -0.136 -25.141 9.414 1 95 178 LYS B C 1
ATOM 6176 O O . LYS B 1 178 ? 0.991 -24.859 9.828 1 95 178 LYS B O 1
ATOM 6181 N N . THR B 1 179 ? -0.395 -25.891 8.328 1 95.12 179 THR B N 1
ATOM 6182 C CA . THR B 1 179 ? 0.716 -26.312 7.484 1 95.12 179 THR B CA 1
ATOM 6183 C C . THR B 1 179 ? 1.416 -25.109 6.867 1 95.12 179 THR B C 1
ATOM 6185 O O . THR B 1 179 ? 2.646 -25.062 6.801 1 95.12 179 THR B O 1
ATOM 6188 N N . TYR B 1 180 ? 0.618 -24.141 6.488 1 96.62 180 TYR B N 1
ATOM 6189 C CA . TYR B 1 180 ? 1.18 -22.906 5.973 1 96.62 180 TYR B CA 1
ATOM 6190 C C . TYR B 1 180 ? 2.086 -22.234 7.004 1 96.62 180 TYR B C 1
ATOM 6192 O O . TYR B 1 180 ? 3.203 -21.828 6.684 1 96.62 180 TYR B O 1
ATOM 6200 N N . GLN B 1 181 ? 1.607 -22.094 8.195 1 95.44 181 GLN B N 1
ATOM 6201 C CA . GLN B 1 181 ? 2.363 -21.422 9.25 1 95.44 181 GLN B CA 1
ATOM 6202 C C . GLN B 1 181 ? 3.686 -22.141 9.516 1 95.44 181 GLN B C 1
ATOM 6204 O O . GLN B 1 181 ? 4.703 -21.5 9.773 1 95.44 181 GLN B O 1
ATOM 6209 N N . ARG B 1 182 ? 3.674 -23.406 9.445 1 94.69 182 ARG B N 1
ATOM 6210 C CA . ARG B 1 182 ? 4.895 -24.188 9.633 1 94.69 182 ARG B CA 1
ATOM 6211 C C . ARG B 1 182 ? 5.914 -23.875 8.547 1 94.69 182 ARG B C 1
ATOM 6213 O O . ARG B 1 182 ? 7.082 -23.609 8.836 1 94.69 182 ARG B O 1
ATOM 6220 N N . HIS B 1 183 ? 5.465 -23.969 7.293 1 95.94 183 HIS B N 1
ATOM 6221 C CA . HIS B 1 183 ? 6.367 -23.672 6.184 1 95.94 183 HIS B CA 1
ATOM 6222 C C . HIS B 1 183 ? 6.777 -22.203 6.176 1 95.94 183 HIS B C 1
ATOM 6224 O O . HIS B 1 183 ? 7.898 -21.875 5.789 1 95.94 183 HIS B O 1
ATOM 6230 N N . ASP B 1 184 ? 5.863 -21.375 6.637 1 96.69 184 ASP B N 1
ATOM 6231 C CA . ASP B 1 184 ? 6.141 -19.938 6.723 1 96.69 184 ASP B CA 1
ATOM 6232 C C . ASP B 1 184 ? 7.293 -19.656 7.68 1 96.69 184 ASP B C 1
ATOM 6234 O O . ASP B 1 184 ? 8.141 -18.812 7.41 1 96.69 184 ASP B O 1
ATOM 6238 N N . ARG B 1 185 ? 7.344 -20.281 8.758 1 95.44 185 ARG B N 1
ATOM 6239 C CA . ARG B 1 185 ? 8.43 -20.125 9.727 1 95.44 185 ARG B CA 1
ATOM 6240 C C . ARG B 1 185 ? 9.766 -20.547 9.117 1 95.44 185 ARG B C 1
ATOM 6242 O O . ARG B 1 185 ? 10.781 -19.875 9.305 1 95.44 185 ARG B O 1
ATOM 6249 N N . LYS B 1 186 ? 9.75 -21.625 8.367 1 94.81 186 LYS B N 1
ATOM 6250 C CA . LYS B 1 186 ? 10.961 -22.109 7.715 1 94.81 186 LYS B CA 1
ATOM 6251 C C . LYS B 1 186 ? 11.484 -21.094 6.703 1 94.81 186 LYS B C 1
ATOM 6253 O O . LYS B 1 186 ? 12.68 -20.797 6.668 1 94.81 186 LYS B O 1
ATOM 6258 N N . VAL B 1 187 ? 10.555 -20.625 5.926 1 97.25 187 VAL B N 1
ATOM 6259 C CA . VAL B 1 187 ? 10.93 -19.641 4.906 1 97.25 187 VAL B CA 1
ATOM 6260 C C . VAL B 1 187 ? 11.445 -18.375 5.57 1 97.25 187 VAL B C 1
ATOM 6262 O O . VAL B 1 187 ? 12.445 -17.797 5.133 1 97.25 187 VAL B O 1
ATOM 6265 N N . THR B 1 188 ? 10.82 -17.969 6.633 1 97.56 188 THR B N 1
ATOM 6266 C CA . THR B 1 188 ? 11.211 -16.781 7.379 1 97.56 188 THR B CA 1
ATOM 6267 C C . THR B 1 188 ? 12.641 -16.906 7.906 1 97.56 188 THR B C 1
ATOM 6269 O O . THR B 1 188 ? 13.453 -16 7.75 1 97.56 188 THR B O 1
ATOM 6272 N N . VAL B 1 189 ? 12.914 -18 8.492 1 97.31 189 VAL B N 1
ATOM 6273 C CA . VAL B 1 189 ? 14.242 -18.234 9.047 1 97.31 189 VAL B CA 1
ATOM 6274 C C . VAL B 1 189 ? 15.281 -18.188 7.93 1 97.31 189 VAL B C 1
ATOM 6276 O O . VAL B 1 189 ? 16.344 -17.578 8.086 1 97.31 189 VAL B O 1
ATOM 6279 N N . ALA B 1 190 ? 14.984 -18.812 6.797 1 97.69 190 ALA B N 1
ATOM 6280 C CA . ALA B 1 190 ? 15.906 -18.828 5.668 1 97.69 190 ALA B CA 1
ATOM 6281 C C . ALA B 1 190 ? 16.172 -17.406 5.16 1 97.69 190 ALA B C 1
ATOM 6283 O O . ALA B 1 190 ? 17.312 -17.062 4.848 1 97.69 190 ALA B O 1
ATOM 6284 N N . GLU B 1 191 ? 15.141 -16.625 5.062 1 98.06 191 GLU B N 1
ATOM 6285 C CA . GLU B 1 191 ? 15.266 -15.258 4.586 1 98.06 191 GLU B CA 1
ATOM 6286 C C . GLU B 1 191 ? 16.062 -14.406 5.57 1 98.06 191 GLU B C 1
ATOM 6288 O O . GLU B 1 191 ? 16.891 -13.586 5.164 1 98.06 191 GLU B O 1
ATOM 6293 N N . VAL B 1 192 ? 15.773 -14.523 6.879 1 98.06 192 VAL B N 1
ATOM 6294 C CA . VAL B 1 192 ? 16.484 -13.766 7.91 1 98.06 192 VAL B CA 1
ATOM 6295 C C . VAL B 1 192 ? 17.969 -14.117 7.883 1 98.06 192 VAL B C 1
ATOM 6297 O O . VAL B 1 192 ? 18.812 -13.234 7.91 1 98.06 192 VAL B O 1
ATOM 6300 N N . ASP B 1 193 ? 18.266 -15.375 7.746 1 97.56 193 ASP B N 1
ATOM 6301 C CA . ASP B 1 193 ? 19.656 -15.82 7.691 1 97.56 193 ASP B CA 1
ATOM 6302 C C . ASP B 1 193 ? 20.375 -15.234 6.477 1 97.56 193 ASP B C 1
ATOM 6304 O O . ASP B 1 193 ? 21.531 -14.852 6.566 1 97.56 193 ASP B O 1
ATOM 6308 N N . ARG B 1 194 ? 19.688 -15.219 5.445 1 97.12 194 ARG B N 1
ATOM 6309 C CA . ARG B 1 194 ? 20.281 -14.656 4.238 1 97.12 194 ARG B CA 1
ATOM 6310 C C . ARG B 1 194 ? 20.594 -13.18 4.414 1 97.12 194 ARG B C 1
ATOM 6312 O O . ARG B 1 194 ? 21.641 -12.703 3.977 1 97.12 194 ARG B O 1
ATOM 6319 N N . GLY B 1 195 ? 19.609 -12.453 4.977 1 97.38 195 GLY B N 1
ATOM 6320 C CA . GLY B 1 195 ? 19.859 -11.039 5.254 1 97.38 195 GLY B CA 1
ATOM 6321 C C . GLY B 1 195 ? 21.062 -10.805 6.145 1 97.38 195 GLY B C 1
ATOM 6322 O O . GLY B 1 195 ? 21.859 -9.914 5.883 1 97.38 195 GLY B O 1
ATOM 6323 N N . LEU B 1 196 ? 21.219 -11.617 7.141 1 97 196 LEU B N 1
ATOM 6324 C CA . LEU B 1 196 ? 22.344 -11.492 8.07 1 97 196 LEU B CA 1
ATOM 6325 C C . LEU B 1 196 ? 23.656 -11.789 7.371 1 97 196 LEU B C 1
ATOM 6327 O O . LEU B 1 196 ? 24.656 -11.102 7.602 1 97 196 LEU B O 1
ATOM 6331 N N . ALA B 1 197 ? 23.656 -12.766 6.492 1 97 197 ALA B N 1
ATOM 6332 C CA . ALA B 1 197 ? 24.844 -13.086 5.719 1 97 197 ALA B CA 1
ATOM 6333 C C . ALA B 1 197 ? 25.219 -11.93 4.797 1 97 197 ALA B C 1
ATOM 6335 O O .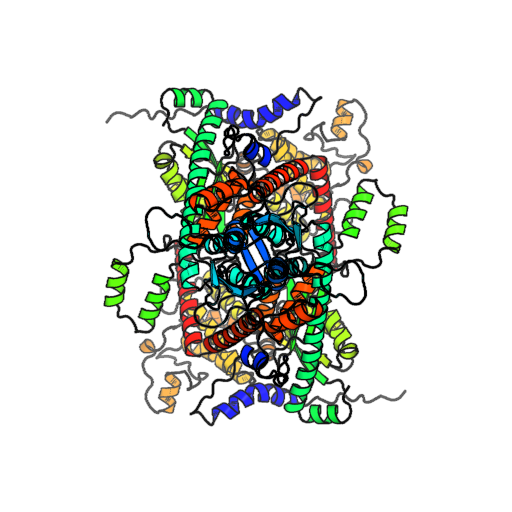 ALA B 1 197 ? 26.406 -11.633 4.621 1 97 197 ALA B O 1
ATOM 6336 N N . SER B 1 198 ? 24.219 -11.391 4.207 1 96.75 198 SER B N 1
ATOM 6337 C CA . SER B 1 198 ? 24.453 -10.242 3.338 1 96.75 198 SER B CA 1
ATOM 6338 C C . SER B 1 198 ? 25.094 -9.086 4.102 1 96.75 198 SER B C 1
ATOM 6340 O O . SER B 1 198 ? 25.984 -8.422 3.592 1 96.75 198 SER B O 1
ATOM 6342 N N . LEU B 1 199 ? 24.641 -8.844 5.32 1 97.81 199 LEU B N 1
ATOM 6343 C CA . LEU B 1 199 ? 25.172 -7.773 6.148 1 97.81 199 LEU B CA 1
ATOM 6344 C C . LEU B 1 199 ? 26.625 -8.055 6.516 1 97.81 199 LEU B C 1
ATOM 6346 O O . LEU B 1 199 ? 27.469 -7.145 6.523 1 97.81 199 LEU B O 1
ATOM 6350 N N . GLN B 1 200 ? 26.922 -9.273 6.797 1 96.69 200 GLN B N 1
ATOM 6351 C CA . GLN B 1 200 ? 28.297 -9.648 7.105 1 96.69 200 GLN B CA 1
ATOM 6352 C C . GLN B 1 200 ? 29.219 -9.375 5.926 1 96.69 200 GLN B C 1
ATOM 6354 O O . GLN B 1 200 ? 30.297 -8.781 6.09 1 96.69 200 GLN B O 1
ATOM 6359 N N . ARG B 1 201 ? 28.797 -9.742 4.809 1 94.75 201 ARG B N 1
ATOM 6360 C CA . ARG B 1 201 ? 29.578 -9.5 3.605 1 94.75 201 ARG B CA 1
ATOM 6361 C C . ARG B 1 201 ? 29.75 -8 3.348 1 94.75 201 ARG B C 1
ATOM 6363 O O . ARG B 1 201 ? 30.812 -7.547 2.949 1 94.75 201 ARG B O 1
ATOM 6370 N N . SER B 1 202 ? 28.656 -7.32 3.52 1 96.19 202 SER B N 1
ATOM 6371 C CA . SER B 1 202 ? 28.688 -5.879 3.318 1 96.19 202 SER B CA 1
ATOM 6372 C C . SER B 1 202 ? 29.688 -5.215 4.258 1 96.19 202 SER B C 1
ATOM 6374 O O . SER B 1 202 ? 30.406 -4.297 3.859 1 96.19 202 SER B O 1
ATOM 6376 N N . ARG B 1 203 ? 29.766 -5.648 5.445 1 97.06 203 ARG B N 1
ATOM 6377 C CA . ARG B 1 203 ? 30.688 -5.086 6.43 1 97.06 203 ARG B CA 1
ATOM 6378 C C . ARG B 1 203 ? 32.125 -5.336 6.027 1 97.06 203 ARG B C 1
ATOM 6380 O O . ARG B 1 203 ? 33 -4.457 6.176 1 97.06 203 ARG B O 1
ATOM 6387 N N . GLU B 1 204 ? 32.375 -6.457 5.516 1 95.06 204 GLU B N 1
ATOM 6388 C CA . GLU B 1 204 ? 33.719 -6.766 5.016 1 95.06 204 GLU B CA 1
ATOM 6389 C C . GLU B 1 204 ? 34.094 -5.871 3.834 1 95.06 204 GLU B C 1
ATOM 6391 O O . GLU B 1 204 ? 35.188 -5.348 3.766 1 95.06 204 GLU B O 1
ATOM 6396 N N . GLN B 1 205 ? 33.156 -5.68 2.996 1 94.75 205 GLN B N 1
ATOM 6397 C CA . GLN B 1 205 ? 33.375 -4.836 1.826 1 94.75 205 GLN B CA 1
ATOM 6398 C C . GLN B 1 205 ? 33.594 -3.385 2.23 1 94.75 205 GLN B C 1
ATOM 6400 O O . GLN B 1 205 ? 34.438 -2.688 1.631 1 94.75 205 GLN B O 1
ATOM 6405 N N . ILE B 1 206 ? 32.875 -2.938 3.203 1 96.12 206 ILE B N 1
ATOM 6406 C CA . ILE B 1 206 ? 33 -1.563 3.678 1 96.12 206 ILE B CA 1
ATOM 6407 C C . ILE B 1 206 ? 34.375 -1.342 4.289 1 96.12 206 ILE B C 1
ATOM 6409 O O . ILE B 1 206 ? 35.031 -0.349 3.99 1 96.12 206 ILE B O 1
ATOM 6413 N N . ARG B 1 207 ? 34.812 -2.287 5.086 1 96.31 207 ARG B N 1
ATOM 6414 C CA . ARG B 1 207 ? 36.125 -2.184 5.684 1 96.31 207 ARG B CA 1
ATOM 6415 C C . ARG B 1 207 ? 37.219 -2.105 4.605 1 96.31 207 ARG B C 1
ATOM 6417 O O . ARG B 1 207 ? 38.125 -1.273 4.684 1 96.31 207 ARG B O 1
ATOM 6424 N N . GLN B 1 208 ? 37.062 -2.91 3.623 1 94.5 208 GLN B N 1
ATOM 6425 C CA . GLN B 1 208 ? 38.031 -2.918 2.521 1 94.5 208 GLN B CA 1
ATOM 6426 C C . GLN B 1 208 ? 38 -1.604 1.745 1 94.5 208 GLN B C 1
ATOM 6428 O O . GLN B 1 208 ? 39.031 -1.072 1.356 1 94.5 208 GLN B O 1
ATOM 6433 N N . ALA B 1 209 ? 36.844 -1.113 1.537 1 94.56 209 ALA B N 1
ATOM 6434 C CA . ALA B 1 209 ? 36.688 0.129 0.785 1 94.56 209 ALA B CA 1
ATOM 6435 C C . ALA B 1 209 ? 37.375 1.293 1.502 1 94.56 209 ALA B C 1
ATOM 6437 O O . ALA B 1 209 ? 38 2.135 0.866 1 94.56 209 ALA B O 1
ATOM 6438 N N . TYR B 1 210 ? 37.188 1.328 2.799 1 95.69 210 TYR B N 1
ATOM 6439 C CA . TYR B 1 210 ? 37.812 2.389 3.572 1 95.69 210 TYR B CA 1
ATOM 6440 C C . TYR B 1 210 ? 39.344 2.225 3.582 1 95.69 210 TYR B C 1
ATOM 6442 O O . TYR B 1 210 ? 40.062 3.211 3.561 1 95.69 210 TYR B O 1
ATOM 6450 N N . ALA B 1 211 ? 39.812 1.021 3.574 1 95.38 211 ALA B N 1
ATOM 6451 C CA . ALA B 1 211 ? 41.25 0.753 3.504 1 95.38 211 ALA B CA 1
ATOM 6452 C C . ALA B 1 211 ? 41.812 1.186 2.158 1 95.38 211 ALA B C 1
ATOM 6454 O O . ALA B 1 211 ? 42.969 1.645 2.082 1 95.38 211 ALA B O 1
ATOM 6455 N N . ASP B 1 212 ? 41.062 1.097 1.156 1 93.81 212 ASP B N 1
ATOM 6456 C CA . ASP B 1 212 ? 41.5 1.435 -0.193 1 93.81 212 ASP B CA 1
ATOM 6457 C C . ASP B 1 212 ? 41.656 2.945 -0.364 1 93.81 212 ASP B C 1
ATOM 6459 O O . ASP B 1 212 ? 42.469 3.416 -1.141 1 93.81 212 ASP B O 1
ATOM 6463 N N . ILE B 1 213 ? 40.844 3.676 0.336 1 92.44 213 ILE B N 1
ATOM 6464 C CA . ILE B 1 213 ? 40.812 5.113 0.106 1 92.44 213 ILE B CA 1
ATOM 6465 C C . ILE B 1 213 ? 41.688 5.832 1.11 1 92.44 213 ILE B C 1
ATOM 6467 O O . ILE B 1 213 ? 42.25 6.895 0.811 1 92.44 213 ILE B O 1
ATOM 6471 N N . ASP B 1 214 ? 41.812 5.234 2.316 1 93.5 214 ASP B N 1
ATOM 6472 C CA . ASP B 1 214 ? 42.562 5.875 3.398 1 93.5 214 ASP B CA 1
ATOM 6473 C C . ASP B 1 214 ? 43.75 5.027 3.826 1 93.5 214 ASP B C 1
ATOM 6475 O O . ASP B 1 214 ? 43.594 4.012 4.508 1 93.5 214 ASP B O 1
ATOM 6479 N N . PRO B 1 215 ? 44.938 5.52 3.627 1 94.06 215 PRO B N 1
ATOM 6480 C CA . PRO B 1 215 ? 46.125 4.754 3.977 1 94.06 215 PRO B CA 1
ATOM 6481 C C . PRO B 1 215 ? 46.25 4.516 5.48 1 94.06 215 PRO B C 1
ATOM 6483 O O . PRO B 1 215 ? 46.812 3.498 5.902 1 94.06 215 PRO B O 1
ATOM 6486 N N . GLU B 1 216 ? 45.781 5.438 6.207 1 93.81 216 GLU B N 1
ATOM 6487 C CA . GLU B 1 216 ? 45.844 5.254 7.656 1 93.81 216 GLU B CA 1
ATOM 6488 C C . GLU B 1 216 ? 45 4.07 8.102 1 93.81 216 GLU B C 1
ATOM 6490 O O . GLU B 1 216 ? 45.375 3.305 8.977 1 93.81 216 GLU B O 1
ATOM 6495 N N . VAL B 1 217 ? 43.875 3.982 7.469 1 95.38 217 VAL B N 1
ATOM 6496 C CA . VAL B 1 217 ? 43 2.857 7.766 1 95.38 217 VAL B CA 1
ATOM 6497 C C . VAL B 1 217 ? 43.625 1.56 7.27 1 95.38 217 VAL B C 1
ATOM 6499 O O . VAL B 1 217 ? 43.562 0.527 7.941 1 95.38 217 VAL B O 1
ATOM 6502 N N . ALA B 1 218 ? 44.25 1.616 6.145 1 95.62 218 ALA B N 1
ATOM 6503 C CA . ALA B 1 218 ? 44.938 0.445 5.598 1 95.62 218 ALA B CA 1
ATOM 6504 C C . ALA B 1 218 ? 46 -0.056 6.547 1 95.62 218 ALA B C 1
ATOM 6506 O O . ALA B 1 218 ? 46.125 -1.263 6.77 1 95.62 218 ALA B O 1
ATOM 6507 N N . GLN B 1 219 ? 46.75 0.898 7.047 1 95.56 219 GLN B N 1
ATOM 6508 C CA . GLN B 1 219 ? 47.812 0.551 7.98 1 95.56 219 GLN B CA 1
ATOM 6509 C C . GLN B 1 219 ? 47.25 -0.031 9.273 1 95.56 219 GLN B C 1
ATOM 6511 O O . GLN B 1 219 ? 47.75 -1.033 9.781 1 95.56 219 GLN B O 1
ATOM 6516 N N . LEU B 1 220 ? 46.219 0.593 9.711 1 94.56 220 LEU B N 1
ATOM 6517 C CA . LEU B 1 220 ? 45.594 0.132 10.93 1 94.56 220 LEU B CA 1
ATOM 6518 C C . LEU B 1 220 ? 45.094 -1.306 10.781 1 94.56 220 LEU B C 1
ATOM 6520 O O . LEU B 1 220 ? 45.281 -2.125 11.688 1 94.56 220 LEU B O 1
ATOM 6524 N N . LEU B 1 221 ? 44.5 -1.615 9.68 1 94.19 221 LEU B N 1
ATOM 6525 C CA . LEU B 1 221 ? 43.906 -2.926 9.445 1 94.19 221 LEU B CA 1
ATOM 6526 C C . LEU B 1 221 ? 45 -3.969 9.148 1 94.19 221 LEU B C 1
ATOM 6528 O O . LEU B 1 221 ? 44.781 -5.16 9.406 1 94.19 221 LEU B O 1
ATOM 6532 N N . SER B 1 222 ? 46.062 -3.568 8.633 1 93.5 222 SER B N 1
ATOM 6533 C CA . SER B 1 222 ? 47.188 -4.473 8.398 1 93.5 222 SER B CA 1
ATOM 6534 C C . SER B 1 222 ? 47.812 -4.922 9.719 1 93.5 222 SER B C 1
ATOM 6536 O O . SER B 1 222 ? 48.312 -6.047 9.82 1 93.5 222 SER B O 1
ATOM 6538 N N . GLU B 1 223 ? 47.781 -4.062 10.648 1 93.81 223 GLU B N 1
ATOM 6539 C CA . GLU B 1 223 ? 48.344 -4.363 11.961 1 93.81 223 GLU B CA 1
ATOM 6540 C C . GLU B 1 223 ? 47.375 -5.195 12.797 1 93.81 223 GLU B C 1
ATOM 6542 O O . GLU B 1 223 ? 47.781 -6.117 13.5 1 93.81 223 GLU B O 1
ATOM 6547 N N . ASP B 1 224 ? 46.156 -4.789 12.695 1 94.12 224 ASP B N 1
ATOM 6548 C CA . ASP B 1 224 ? 45.094 -5.469 13.414 1 94.12 224 ASP B CA 1
ATOM 6549 C C . ASP B 1 224 ? 43.812 -5.574 12.555 1 94.12 224 ASP B C 1
ATOM 6551 O O . ASP B 1 224 ? 43.094 -4.594 12.375 1 94.12 224 ASP B O 1
ATOM 6555 N N . GLU B 1 225 ? 43.562 -6.75 12.172 1 90.06 225 GLU B N 1
ATOM 6556 C CA . GLU B 1 225 ? 42.406 -6.988 11.297 1 90.06 225 GLU B CA 1
ATOM 6557 C C . GLU B 1 225 ? 41.094 -6.613 11.977 1 90.06 225 GLU B C 1
ATOM 6559 O O . GLU B 1 225 ? 40.125 -6.301 11.312 1 90.06 225 GLU B O 1
ATOM 6564 N N . GLU B 1 226 ? 41.094 -6.609 13.266 1 91.69 226 GLU B N 1
ATOM 6565 C CA . GLU B 1 226 ? 39.875 -6.34 14.008 1 91.69 226 GLU B CA 1
ATOM 6566 C C . GLU B 1 226 ? 39.875 -4.93 14.594 1 91.69 226 GLU B C 1
ATOM 6568 O O . GLU B 1 226 ? 39.094 -4.617 15.484 1 91.69 226 GLU B O 1
ATOM 6573 N N . ALA B 1 227 ? 40.688 -4.105 13.977 1 95.19 227 ALA B N 1
ATOM 6574 C CA . ALA B 1 227 ? 40.781 -2.729 14.453 1 95.19 227 ALA B CA 1
ATOM 6575 C C . ALA B 1 227 ? 39.469 -1.987 14.195 1 95.19 227 ALA B C 1
ATOM 6577 O O . ALA B 1 227 ? 38.781 -2.26 13.211 1 95.19 227 ALA B O 1
ATOM 6578 N N . VAL B 1 228 ? 39.156 -1.069 15.086 1 96.62 228 VAL B N 1
ATOM 6579 C CA . VAL B 1 228 ? 37.938 -0.284 14.961 1 96.62 228 VAL B CA 1
ATOM 6580 C C . VAL B 1 228 ? 38.156 0.879 14 1 96.62 228 VAL B C 1
ATOM 6582 O O . VAL B 1 228 ? 39.125 1.627 14.141 1 96.62 228 VAL B O 1
ATOM 6585 N N . ILE B 1 229 ? 37.375 0.97 13 1 96.62 229 ILE B N 1
ATOM 6586 C CA . ILE B 1 229 ? 37.531 2.061 12.047 1 96.62 229 ILE B CA 1
ATOM 6587 C C . ILE B 1 229 ? 36.312 2.996 12.141 1 96.62 229 ILE B C 1
ATOM 6589 O O . ILE B 1 229 ? 35.25 2.586 12.578 1 96.62 229 ILE B O 1
ATOM 6593 N N . ASN B 1 230 ? 36.531 4.309 11.742 1 96.88 230 ASN B N 1
ATOM 6594 C CA . ASN B 1 230 ? 35.469 5.309 11.719 1 96.88 230 ASN B CA 1
ATOM 6595 C C . ASN B 1 230 ? 34.781 5.375 10.344 1 96.88 230 ASN B C 1
ATOM 6597 O O . ASN B 1 230 ? 35.469 5.414 9.32 1 96.88 230 ASN B O 1
ATOM 6601 N N . ILE B 1 231 ? 33.5 5.332 10.336 1 97.25 231 ILE B N 1
ATOM 6602 C CA . ILE B 1 231 ? 32.781 5.41 9.062 1 97.25 231 ILE B CA 1
ATOM 6603 C C . ILE B 1 231 ? 31.625 6.391 9.18 1 97.25 231 ILE B C 1
ATOM 6605 O O . ILE B 1 231 ? 31.234 6.77 10.289 1 97.25 231 ILE B O 1
ATOM 6609 N N . GLY B 1 232 ? 31.094 6.848 8.008 1 96.44 232 GLY B N 1
ATOM 6610 C CA . GLY B 1 232 ? 29.859 7.621 7.938 1 96.44 232 GLY B CA 1
ATOM 6611 C C . GLY B 1 232 ? 28.656 6.801 7.492 1 96.44 232 GLY B C 1
ATOM 6612 O O . GLY B 1 232 ? 28.781 5.945 6.613 1 96.44 232 GLY B O 1
ATOM 6613 N N . VAL B 1 233 ? 27.547 7.062 8.164 1 97.81 233 VAL B N 1
ATOM 6614 C CA . VAL B 1 233 ? 26.375 6.27 7.82 1 97.81 233 VAL B CA 1
ATOM 6615 C C . VAL B 1 233 ? 25.172 7.184 7.613 1 97.81 233 VAL B C 1
ATOM 6617 O O . VAL B 1 233 ? 25.078 8.25 8.227 1 97.81 233 VAL B O 1
ATOM 6620 N N . SER B 1 234 ? 24.312 6.805 6.668 1 97.44 234 SER B N 1
ATOM 6621 C CA . SER B 1 234 ? 22.984 7.398 6.504 1 97.44 234 SER B CA 1
ATOM 6622 C C . SER B 1 234 ? 21.938 6.613 7.277 1 97.44 234 SER B C 1
ATOM 6624 O O . SER B 1 234 ? 21.812 5.398 7.117 1 97.44 234 SER B O 1
ATOM 6626 N N . PHE B 1 235 ? 21.203 7.293 8.148 1 96.88 235 PHE B N 1
ATOM 6627 C CA . PHE B 1 235 ? 20.234 6.641 9.016 1 96.88 235 PHE B CA 1
ATOM 6628 C C . PHE B 1 235 ? 18.828 7.156 8.734 1 96.88 235 PHE B C 1
ATOM 6630 O O . PHE B 1 235 ? 18.625 8.367 8.586 1 96.88 235 PHE B O 1
ATOM 6637 N N . ASP B 1 236 ? 17.844 6.246 8.656 1 96.19 236 ASP B N 1
ATOM 6638 C CA . ASP B 1 236 ? 16.438 6.602 8.531 1 96.19 236 ASP B CA 1
ATOM 6639 C C . ASP B 1 236 ? 15.539 5.543 9.18 1 96.19 236 ASP B C 1
ATOM 6641 O O . ASP B 1 236 ? 15.867 4.352 9.156 1 96.19 236 ASP B O 1
ATOM 6645 N N . GLY B 1 237 ? 14.469 6.047 9.836 1 94.38 237 GLY B N 1
ATOM 6646 C CA . GLY B 1 237 ? 13.445 5.164 10.367 1 94.38 237 GLY B CA 1
ATOM 6647 C C . GLY B 1 237 ? 12.219 5.062 9.477 1 94.38 237 GLY B C 1
ATOM 6648 O O . GLY B 1 237 ? 11.836 6.039 8.828 1 94.38 237 GLY B O 1
ATOM 6649 N N . THR B 1 238 ? 11.648 3.859 9.398 1 95.19 238 THR B N 1
ATOM 6650 C CA . THR B 1 238 ? 10.422 3.635 8.641 1 95.19 238 THR B CA 1
ATOM 6651 C C . THR B 1 238 ? 9.461 2.748 9.422 1 95.19 238 THR B C 1
ATOM 6653 O O . THR B 1 238 ? 9.875 1.999 10.305 1 95.19 238 THR B O 1
ATOM 6656 N N . TRP B 1 239 ? 8.18 2.846 9.117 1 93.88 239 TRP B N 1
ATOM 6657 C CA . TRP B 1 239 ? 7.148 2.176 9.906 1 93.88 239 TRP B CA 1
ATOM 6658 C C . TRP B 1 239 ? 6.211 1.372 9.008 1 93.88 239 TRP B C 1
ATOM 6660 O O . TRP B 1 239 ? 6.012 1.718 7.84 1 93.88 239 TRP B O 1
ATOM 6670 N N . HIS B 1 240 ? 5.578 0.329 9.508 1 92.62 240 HIS B N 1
ATOM 6671 C CA . HIS B 1 240 ? 4.773 -0.62 8.75 1 92.62 240 HIS B CA 1
ATOM 6672 C C . HIS B 1 240 ? 3.371 -0.075 8.492 1 92.62 240 HIS B C 1
ATOM 6674 O O . HIS B 1 240 ? 2.635 -0.606 7.66 1 92.62 240 HIS B O 1
ATOM 6680 N N . LYS B 1 241 ? 2.889 0.865 9.109 1 87.5 241 LYS B N 1
ATOM 6681 C CA . LYS B 1 241 ? 1.567 1.444 8.883 1 87.5 241 LYS B CA 1
ATOM 6682 C C . LYS B 1 241 ? 1.656 2.955 8.688 1 87.5 241 LYS B C 1
ATOM 6684 O O . LYS B 1 241 ? 2.539 3.607 9.25 1 87.5 241 LYS B O 1
ATOM 6689 N N . ARG B 1 242 ? 0.733 3.34 7.887 1 81.19 242 ARG B N 1
ATOM 6690 C CA . ARG B 1 242 ? 0.648 4.789 7.734 1 81.19 242 ARG B CA 1
ATOM 6691 C C . ARG B 1 242 ? -0.075 5.422 8.922 1 81.19 242 ARG B C 1
ATOM 6693 O O . ARG B 1 242 ? -0.998 4.828 9.484 1 81.19 242 ARG B O 1
ATOM 6700 N N . GLY B 1 243 ? 0.335 6.504 9.352 1 77.06 243 GLY B N 1
ATOM 6701 C CA . GLY B 1 243 ? -0.269 7.184 10.484 1 77.06 243 GLY B CA 1
ATOM 6702 C C . GLY B 1 243 ? 0.704 7.418 11.625 1 77.06 243 GLY B C 1
ATOM 6703 O O . GLY B 1 243 ? 1.92 7.41 11.422 1 77.06 243 GLY B O 1
ATOM 6704 N N . PHE B 1 244 ? 0.144 7.613 12.766 1 77.94 244 PHE B N 1
ATOM 6705 C CA . PHE B 1 244 ? 0.977 8.047 13.883 1 77.94 244 PHE B CA 1
ATOM 6706 C C . PHE B 1 244 ? 1.155 6.914 14.891 1 77.94 244 PHE B C 1
ATOM 6708 O O . PHE B 1 244 ? 1.982 7.012 15.797 1 77.94 244 PHE B O 1
ATOM 6715 N N . THR B 1 245 ? 0.424 5.871 14.641 1 84.25 245 THR B N 1
ATOM 6716 C CA . THR B 1 245 ? 0.536 4.715 15.523 1 84.25 245 THR B CA 1
ATOM 6717 C C . THR B 1 245 ? 0.888 3.461 14.734 1 84.25 245 THR B C 1
ATOM 6719 O O . THR B 1 245 ? 0.179 3.092 13.797 1 84.25 245 THR B O 1
ATOM 6722 N N . PHE B 1 246 ? 1.923 2.898 15.07 1 89.5 246 PHE B N 1
ATOM 6723 C CA . PHE B 1 246 ? 2.375 1.691 14.391 1 89.5 246 PHE B CA 1
ATOM 6724 C C . PHE B 1 246 ? 2.998 0.714 15.375 1 89.5 246 PHE B C 1
ATOM 6726 O O . PHE B 1 246 ? 3.555 1.125 16.391 1 89.5 246 PHE B O 1
ATOM 6733 N N . ASN B 1 247 ? 2.883 -0.537 15.062 1 92.62 247 ASN B N 1
ATOM 6734 C CA . ASN B 1 247 ? 3.385 -1.588 15.938 1 92.62 247 ASN B CA 1
ATOM 6735 C C . ASN B 1 247 ? 4.84 -1.931 15.625 1 92.62 247 ASN B C 1
ATOM 6737 O O . ASN B 1 247 ? 5.543 -2.488 16.469 1 92.62 247 ASN B O 1
ATOM 6741 N N . TYR B 1 248 ? 5.219 -1.682 14.414 1 96 248 TYR B N 1
ATOM 6742 C CA . TYR B 1 248 ? 6.562 -2.066 13.992 1 96 248 TYR B CA 1
ATOM 6743 C C . TYR B 1 248 ? 7.309 -0.877 13.398 1 96 248 TYR B C 1
ATOM 6745 O O . TYR B 1 248 ? 6.738 -0.105 12.625 1 96 248 TYR B O 1
ATOM 6753 N N . GLY B 1 249 ? 8.539 -0.647 13.766 1 96.12 249 GLY B N 1
ATOM 6754 C CA . GLY B 1 249 ? 9.469 0.312 13.203 1 96.12 249 GLY B CA 1
ATOM 6755 C C . GLY B 1 249 ? 10.812 -0.301 12.844 1 96.12 249 GLY B C 1
ATOM 6756 O O . GLY B 1 249 ? 11.281 -1.221 13.523 1 96.12 249 GLY B O 1
ATOM 6757 N N . ILE B 1 250 ? 11.359 0.157 11.742 1 97.81 250 ILE B N 1
ATOM 6758 C CA . ILE B 1 250 ? 12.656 -0.347 11.305 1 97.81 250 ILE B CA 1
ATOM 6759 C C . ILE B 1 250 ? 13.641 0.814 11.156 1 97.81 250 ILE B C 1
ATOM 6761 O O . ILE B 1 250 ? 13.336 1.811 10.5 1 97.81 250 ILE B O 1
ATOM 6765 N N . GLY B 1 251 ? 14.727 0.786 11.836 1 97.44 251 GLY B N 1
ATOM 6766 C CA . GLY B 1 251 ? 15.852 1.672 11.586 1 97.44 251 GLY B CA 1
ATOM 6767 C C . GLY B 1 251 ? 16.938 1.03 10.75 1 97.44 251 GLY B C 1
ATOM 6768 O O . GLY B 1 251 ? 17.266 -0.143 10.945 1 97.44 251 GLY B O 1
ATOM 6769 N N . VAL B 1 252 ? 17.453 1.764 9.766 1 98.19 252 VAL B N 1
ATOM 6770 C CA . VAL B 1 252 ? 18.469 1.185 8.883 1 98.19 252 VAL B CA 1
ATOM 6771 C C . VAL B 1 252 ? 19.641 2.148 8.734 1 98.19 252 VAL B C 1
ATOM 6773 O O . VAL B 1 252 ? 19.453 3.363 8.633 1 98.19 252 VAL B O 1
ATOM 6776 N N . CYS B 1 253 ? 20.844 1.62 8.742 1 98.38 253 CYS B N 1
ATOM 6777 C CA . CYS B 1 253 ? 22.062 2.355 8.469 1 98.38 253 CYS B CA 1
ATOM 6778 C C . CYS B 1 253 ? 22.688 1.906 7.152 1 98.38 253 CYS B C 1
ATOM 6780 O O . CYS B 1 253 ? 22.906 0.712 6.938 1 98.38 253 CYS B O 1
ATOM 6782 N N . ILE B 1 254 ? 22.906 2.854 6.285 1 98.12 254 ILE B N 1
ATOM 6783 C CA . ILE B 1 254 ? 23.594 2.615 5.012 1 98.12 254 ILE B CA 1
ATOM 6784 C C . ILE B 1 254 ? 24.922 3.365 4.988 1 98.12 254 ILE B C 1
ATOM 6786 O O . ILE B 1 254 ? 24.969 4.562 5.273 1 98.12 254 ILE B O 1
ATOM 6790 N N . ASP B 1 255 ? 25.953 2.676 4.719 1 97.31 255 ASP B N 1
ATOM 6791 C CA . ASP B 1 255 ? 27.266 3.33 4.609 1 97.31 255 ASP B CA 1
ATOM 6792 C C . ASP B 1 255 ? 27.266 4.363 3.486 1 97.31 255 ASP B C 1
ATOM 6794 O O . ASP B 1 255 ? 26.797 4.086 2.381 1 97.31 255 ASP B O 1
ATOM 6798 N N . ILE B 1 256 ? 27.781 5.5 3.766 1 94.56 256 ILE B N 1
ATOM 6799 C CA . ILE B 1 256 ? 27.719 6.613 2.826 1 94.56 256 ILE B CA 1
ATOM 6800 C C . ILE B 1 256 ? 28.672 6.371 1.666 1 94.56 256 ILE B C 1
ATOM 6802 O O . ILE B 1 256 ? 28.375 6.715 0.52 1 94.56 256 ILE B O 1
ATOM 6806 N N . LEU B 1 257 ? 29.828 5.766 1.916 1 92.44 257 LEU B N 1
ATOM 6807 C CA . LEU B 1 257 ? 30.875 5.59 0.912 1 92.44 257 LEU B CA 1
ATOM 6808 C C . LEU B 1 257 ? 30.469 4.543 -0.12 1 92.44 257 LEU B C 1
ATOM 6810 O O . LEU B 1 257 ? 30.516 4.801 -1.325 1 92.44 257 LEU B O 1
ATOM 6814 N N . THR B 1 258 ? 30.031 3.42 0.338 1 93.56 258 THR B N 1
ATOM 6815 C CA . THR B 1 258 ? 29.797 2.293 -0.556 1 93.56 258 THR B CA 1
ATOM 6816 C C . THR B 1 258 ? 28.328 2.23 -0.959 1 93.56 258 THR B C 1
ATOM 6818 O O . THR B 1 258 ? 27.984 1.639 -1.984 1 93.56 258 THR B O 1
ATOM 6821 N N . GLY B 1 259 ? 27.422 2.732 -0.146 1 94.88 259 GLY B N 1
ATOM 6822 C CA . GLY B 1 259 ? 26 2.623 -0.396 1 94.88 259 GLY B CA 1
ATOM 6823 C C . GLY B 1 259 ? 25.406 1.296 0.05 1 94.88 259 GLY B C 1
ATOM 6824 O O . GLY B 1 259 ? 24.25 0.987 -0.252 1 94.88 259 GLY B O 1
ATOM 6825 N N . LEU B 1 260 ? 26.172 0.497 0.776 1 96.94 260 LEU B N 1
ATOM 6826 C CA . LEU B 1 260 ? 25.734 -0.806 1.255 1 96.94 260 LEU B CA 1
ATOM 6827 C C . LEU B 1 260 ? 25.094 -0.688 2.637 1 96.94 260 LEU B C 1
ATOM 6829 O O . LEU B 1 260 ? 25.547 0.1 3.469 1 96.94 260 LEU B O 1
ATOM 6833 N N . VAL B 1 261 ? 24.031 -1.454 2.855 1 98.44 261 VAL B N 1
ATOM 6834 C CA . VAL B 1 261 ? 23.422 -1.509 4.176 1 98.44 261 VAL B CA 1
ATOM 6835 C C . VAL B 1 261 ? 24.359 -2.207 5.156 1 98.44 261 VAL B C 1
ATOM 6837 O O . VAL B 1 261 ? 24.906 -3.271 4.852 1 98.44 261 VAL B O 1
ATOM 6840 N N . ILE B 1 262 ? 24.531 -1.675 6.328 1 97.75 262 ILE B N 1
ATOM 6841 C CA . ILE B 1 262 ? 25.516 -2.211 7.266 1 97.75 262 ILE B CA 1
ATOM 6842 C C . ILE B 1 262 ? 24.797 -2.715 8.523 1 97.75 262 ILE B C 1
ATOM 6844 O O . ILE B 1 262 ? 25.312 -3.6 9.211 1 97.75 262 ILE B O 1
ATOM 6848 N N . ASP B 1 263 ? 23.656 -2.107 8.789 1 98.19 263 ASP B N 1
ATOM 6849 C CA . ASP B 1 263 ? 22.984 -2.428 10.039 1 98.19 263 ASP B CA 1
ATOM 6850 C C . ASP B 1 263 ? 21.5 -2.082 9.969 1 98.19 263 ASP B C 1
ATOM 6852 O O . ASP B 1 263 ? 21.094 -1.247 9.164 1 98.19 263 ASP B O 1
ATOM 6856 N N . TYR B 1 264 ? 20.719 -2.801 10.766 1 98.31 264 TYR B N 1
ATOM 6857 C CA . TYR B 1 264 ? 19.297 -2.479 10.891 1 98.31 264 TYR B CA 1
ATOM 6858 C C . TYR B 1 264 ? 18.75 -2.951 12.227 1 98.31 264 TYR B C 1
ATOM 6860 O O . TYR B 1 264 ? 19.344 -3.797 12.891 1 98.31 264 TYR B O 1
ATOM 6868 N N . GLU B 1 265 ? 17.703 -2.34 12.703 1 98 265 GLU B N 1
ATOM 6869 C CA . GLU B 1 265 ? 17 -2.68 13.945 1 98 265 GLU B CA 1
ATOM 6870 C C . GLU B 1 265 ? 15.492 -2.67 13.75 1 98 265 GLU B C 1
ATOM 6872 O O . GLU B 1 265 ? 14.945 -1.739 13.156 1 98 265 GLU B O 1
ATOM 6877 N N . ILE B 1 266 ? 14.883 -3.783 14.148 1 97.88 266 ILE B N 1
ATOM 6878 C CA . ILE B 1 266 ? 13.422 -3.861 14.094 1 97.88 266 ILE B CA 1
ATOM 6879 C C . ILE B 1 266 ? 12.852 -3.734 15.508 1 97.88 266 ILE B C 1
ATOM 6881 O O . ILE B 1 266 ? 13.227 -4.484 16.406 1 97.88 266 ILE B O 1
ATOM 6885 N N . LEU B 1 267 ? 11.984 -2.799 15.688 1 97.56 267 LEU B N 1
ATOM 6886 C CA . LEU B 1 267 ? 11.305 -2.6 16.969 1 97.56 267 LEU B CA 1
ATOM 6887 C C . LEU B 1 267 ? 9.836 -3 16.859 1 97.56 267 LEU B C 1
ATOM 6889 O O . LEU B 1 267 ? 9.188 -2.756 15.844 1 97.56 267 LEU B O 1
ATOM 6893 N N . SER B 1 268 ? 9.344 -3.646 17.906 1 96.81 268 SER B N 1
ATOM 6894 C CA . SER B 1 268 ? 7.969 -4.129 17.953 1 96.81 268 SER B CA 1
ATOM 6895 C C . SER B 1 268 ? 7.32 -3.811 19.297 1 96.81 268 SER B C 1
ATOM 6897 O O . SER B 1 268 ? 7.918 -4.039 20.359 1 96.81 268 SER B O 1
ATOM 6899 N N . THR B 1 269 ? 6.129 -3.305 19.25 1 93.69 269 THR B N 1
ATOM 6900 C CA . THR B 1 269 ? 5.344 -3.064 20.469 1 93.69 269 THR B CA 1
ATOM 6901 C C . THR B 1 269 ? 4.203 -4.07 20.578 1 93.69 269 THR B C 1
ATOM 6903 O O . THR B 1 269 ? 3.318 -3.922 21.422 1 93.69 269 THR B O 1
ATOM 6906 N N . TYR B 1 270 ? 4.305 -5.078 19.75 1 93 270 TYR B N 1
ATOM 6907 C CA . TYR B 1 270 ? 3.178 -6 19.688 1 93 270 TYR B CA 1
ATOM 6908 C C . TYR B 1 270 ? 3.648 -7.445 19.797 1 93 270 TYR B C 1
ATOM 6910 O O . TYR B 1 270 ? 4.664 -7.82 19.203 1 93 270 TYR B O 1
ATOM 6918 N N . CYS B 1 271 ? 2.992 -8.148 20.625 1 93.81 271 CYS B N 1
ATOM 6919 C CA . CYS B 1 271 ? 3.115 -9.602 20.734 1 93.81 271 CYS B CA 1
ATOM 6920 C C . CYS B 1 271 ? 1.743 -10.266 20.75 1 93.81 271 CYS B C 1
ATOM 6922 O O . CYS B 1 271 ? 0.916 -9.961 21.609 1 93.81 271 CYS B O 1
ATOM 6924 N N . HIS B 1 272 ? 1.529 -11.148 19.797 1 90.44 272 HIS B N 1
ATOM 6925 C CA . HIS B 1 272 ? 0.215 -11.766 19.641 1 90.44 272 HIS B CA 1
ATOM 6926 C C . HIS B 1 272 ? -0.168 -12.555 20.891 1 90.44 272 HIS B C 1
ATOM 6928 O O . HIS B 1 272 ? -1.304 -12.461 21.359 1 90.44 272 HIS B O 1
ATOM 6934 N N . ALA B 1 273 ? 0.738 -13.336 21.422 1 91 273 ALA B N 1
ATOM 6935 C CA . ALA B 1 273 ? 0.478 -14.117 22.625 1 91 273 ALA B CA 1
ATOM 6936 C C . ALA B 1 273 ? 0.172 -13.211 23.812 1 91 273 ALA B C 1
ATOM 6938 O O . ALA B 1 273 ? -0.758 -13.477 24.578 1 91 273 ALA B O 1
ATOM 6939 N N . CYS B 1 274 ? 0.948 -12.172 23.938 1 91.56 274 CYS B N 1
ATOM 6940 C CA . CYS B 1 274 ? 0.717 -11.219 25.031 1 91.56 274 CYS B CA 1
ATOM 6941 C C . CYS B 1 274 ? -0.656 -10.57 24.906 1 91.56 274 CYS B C 1
ATOM 6943 O O . CYS B 1 274 ? -1.378 -10.438 25.891 1 91.56 274 CYS B O 1
ATOM 6945 N N . ALA B 1 275 ? -1.038 -10.148 23.688 1 88 275 ALA B N 1
ATOM 6946 C CA . ALA B 1 275 ? -2.32 -9.492 23.453 1 88 275 ALA B CA 1
ATOM 6947 C C . ALA B 1 275 ? -3.482 -10.406 23.844 1 88 275 ALA B C 1
ATOM 6949 O O . ALA B 1 275 ? -4.43 -9.969 24.5 1 88 275 ALA B O 1
ATOM 6950 N N . LEU B 1 276 ? -3.408 -11.656 23.469 1 88.94 276 LEU B N 1
ATOM 6951 C CA . LEU B 1 276 ? -4.461 -12.617 23.75 1 88.94 276 LEU B CA 1
ATOM 6952 C C . LEU B 1 276 ? -4.598 -12.852 25.25 1 88.94 276 LEU B C 1
ATOM 6954 O O . LEU B 1 276 ? -5.711 -12.914 25.781 1 88.94 276 LEU B O 1
ATOM 6958 N N . LYS B 1 277 ? -3.469 -12.984 25.938 1 90.94 277 LYS B N 1
ATOM 6959 C CA . LYS B 1 277 ? -3.488 -13.266 27.359 1 90.94 277 LYS B CA 1
ATOM 6960 C C . LYS B 1 277 ? -3.988 -12.062 28.156 1 90.94 277 LYS B C 1
ATOM 6962 O O . LYS B 1 277 ? -4.66 -12.219 29.188 1 90.94 277 LYS B O 1
ATOM 6967 N N . ILE B 1 278 ? -3.658 -10.906 27.703 1 87.12 278 ILE B N 1
ATOM 6968 C CA . ILE B 1 278 ? -4.133 -9.695 28.359 1 87.12 278 ILE B CA 1
ATOM 6969 C C . ILE B 1 278 ? -5.652 -9.594 28.219 1 87.12 278 ILE B C 1
ATOM 6971 O O . ILE B 1 278 ? -6.344 -9.242 29.188 1 87.12 278 ILE B O 1
ATOM 6975 N N . ILE B 1 279 ? -6.129 -9.898 27.047 1 84.38 279 ILE B N 1
ATOM 6976 C CA . ILE B 1 279 ? -7.57 -9.891 26.812 1 84.38 279 ILE B CA 1
ATOM 6977 C C . ILE B 1 279 ? -8.234 -10.945 27.703 1 84.38 279 ILE B C 1
ATOM 6979 O O . ILE B 1 279 ? -9.281 -10.688 28.297 1 84.38 279 ILE B O 1
ATOM 6983 N N . ALA B 1 280 ? -7.641 -12.094 27.781 1 88.94 280 ALA B N 1
ATOM 6984 C CA . ALA B 1 280 ? -8.18 -13.164 28.609 1 88.94 280 ALA B CA 1
ATOM 6985 C C . ALA B 1 280 ? -8.227 -12.75 30.078 1 88.94 280 ALA B C 1
ATOM 6987 O O . ALA B 1 280 ? -9.172 -13.078 30.797 1 88.94 280 ALA B O 1
ATOM 6988 N N . LYS B 1 281 ? -7.273 -12.102 30.5 1 89.5 281 LYS B N 1
ATOM 6989 C CA . LYS B 1 281 ? -7.227 -11.609 31.875 1 89.5 281 LYS B CA 1
ATOM 6990 C C . LYS B 1 281 ? -8.312 -10.562 32.125 1 89.5 281 LYS B C 1
ATOM 6992 O O . LYS B 1 281 ? -9.008 -10.609 33.125 1 89.5 281 LYS B O 1
ATOM 6997 N N . ARG B 1 282 ? -8.461 -9.695 31.188 1 82.81 282 ARG B N 1
ATOM 6998 C CA . ARG B 1 282 ? -9.438 -8.617 31.297 1 82.81 282 ARG B CA 1
ATOM 6999 C C . ARG B 1 282 ? -10.859 -9.172 31.297 1 82.81 282 ARG B C 1
ATOM 7001 O O . ARG B 1 282 ? -11.75 -8.625 31.938 1 82.81 282 ARG B O 1
ATOM 7008 N N . GLU B 1 283 ? -11.055 -10.211 30.531 1 83.88 283 GLU B N 1
ATOM 7009 C CA . GLU B 1 283 ? -12.367 -10.828 30.422 1 83.88 283 GLU B CA 1
ATOM 7010 C C . GLU B 1 283 ? -12.625 -11.797 31.578 1 83.88 283 GLU B C 1
ATOM 7012 O O . GLU B 1 283 ? -13.672 -12.453 31.625 1 83.88 283 GLU B O 1
ATOM 7017 N N . GLY B 1 284 ? -11.695 -11.992 32.469 1 86.31 284 GLY B N 1
ATOM 7018 C CA . GLY B 1 284 ? -11.859 -12.836 33.656 1 86.31 284 GLY B CA 1
ATOM 7019 C C . GLY B 1 284 ? -11.617 -14.305 33.375 1 86.31 284 GLY B C 1
ATOM 7020 O O . GLY B 1 284 ? -11.922 -15.156 34.188 1 86.31 284 GLY B O 1
ATOM 7021 N N . LYS B 1 285 ? -11.156 -14.617 32.25 1 90.19 285 LYS B N 1
ATOM 7022 C CA . LYS B 1 285 ? -10.898 -16 31.891 1 90.19 285 LYS B CA 1
ATOM 7023 C C . LYS B 1 285 ? -9.586 -16.5 32.469 1 90.19 285 LYS B C 1
ATOM 7025 O O . LYS B 1 285 ? -9.367 -17.703 32.594 1 90.19 285 LYS B O 1
ATOM 7030 N N . LEU B 1 286 ? -8.703 -15.562 32.688 1 90.19 286 LEU B N 1
ATOM 7031 C CA . LEU B 1 286 ? -7.406 -15.844 33.312 1 90.19 286 LEU B CA 1
ATOM 7032 C C . LEU B 1 286 ? -7.223 -15.023 34.594 1 90.19 286 LEU B C 1
ATOM 7034 O O . LEU B 1 286 ? -7.461 -13.82 34.594 1 90.19 286 LEU B O 1
ATOM 7038 N N . THR B 1 287 ? -6.855 -15.703 35.594 1 91.88 287 THR B N 1
ATOM 7039 C CA . THR B 1 287 ? -6.621 -15 36.844 1 91.88 287 THR B CA 1
ATOM 7040 C C . THR B 1 287 ? -5.289 -14.258 36.812 1 91.88 287 THR B C 1
ATOM 7042 O O . THR B 1 287 ? -4.438 -14.539 35.969 1 91.88 287 THR B O 1
ATOM 7045 N N . ALA B 1 288 ? -5.125 -13.281 37.688 1 91.25 288 ALA B N 1
ATOM 7046 C CA . ALA B 1 288 ? -3.895 -12.5 37.75 1 91.25 288 ALA B CA 1
ATOM 7047 C C . ALA B 1 288 ? -2.693 -13.398 38.031 1 91.25 288 ALA B C 1
ATOM 7049 O O . ALA B 1 288 ? -1.608 -13.188 37.5 1 91.25 288 ALA B O 1
ATOM 7050 N N . GLU B 1 289 ? -2.889 -14.359 38.844 1 91.69 289 GLU B N 1
ATOM 7051 C CA . GLU B 1 289 ? -1.818 -15.281 39.188 1 91.69 289 GLU B CA 1
ATOM 7052 C C . GLU B 1 289 ? -1.425 -16.156 38 1 91.69 289 GLU B C 1
ATOM 7054 O O . GLU B 1 289 ? -0.239 -16.391 37.781 1 91.69 289 GLU B O 1
ATOM 7059 N N . GLU B 1 290 ? -2.447 -16.562 37.312 1 93.25 290 GLU B N 1
ATOM 7060 C CA . GLU B 1 290 ? -2.195 -17.375 36.125 1 93.25 290 GLU B CA 1
ATOM 7061 C C . GLU B 1 290 ? -1.464 -16.578 35.062 1 93.25 290 GLU B C 1
ATOM 7063 O O . GLU B 1 290 ? -0.587 -17.109 34.375 1 93.25 290 GLU B O 1
ATOM 7068 N N . TYR B 1 291 ? -1.891 -15.406 34.938 1 93.25 291 TYR B N 1
ATOM 7069 C CA . TYR B 1 291 ? -1.241 -14.539 33.969 1 93.25 291 TYR B CA 1
ATOM 7070 C C . TYR B 1 291 ? 0.229 -14.336 34.312 1 93.25 291 TYR B C 1
ATOM 7072 O O . TYR B 1 291 ? 1.095 -14.406 33.438 1 93.25 291 TYR B O 1
ATOM 7080 N N . ASP B 1 292 ? 0.502 -14.102 35.562 1 92.12 292 ASP B N 1
ATOM 7081 C CA . ASP B 1 292 ? 1.874 -13.867 36 1 92.12 292 ASP B CA 1
ATOM 7082 C C . ASP B 1 292 ? 2.736 -15.117 35.812 1 92.12 292 ASP B C 1
ATOM 7084 O O . ASP B 1 292 ? 3.9 -15.008 35.406 1 92.12 292 ASP B O 1
ATOM 7088 N N . ARG B 1 293 ? 2.211 -16.234 36.031 1 91.94 293 ARG B N 1
ATOM 7089 C CA . ARG B 1 293 ? 2.912 -17.5 35.812 1 91.94 293 ARG B CA 1
ATOM 7090 C C . ARG B 1 293 ? 3.215 -17.688 34.312 1 91.94 293 ARG B C 1
ATOM 7092 O O . ARG B 1 293 ? 4.316 -18.094 33.969 1 91.94 293 ARG B O 1
ATOM 7099 N N . TRP B 1 294 ? 2.211 -17.359 33.531 1 93.31 294 TRP B N 1
ATOM 7100 C CA . TRP B 1 294 ? 2.393 -17.469 32.094 1 93.31 294 TRP B CA 1
ATOM 7101 C C . TRP B 1 294 ? 3.449 -16.484 31.594 1 93.31 294 TRP B C 1
ATOM 7103 O O . TRP B 1 294 ? 4.309 -16.859 30.781 1 93.31 294 TRP B O 1
ATOM 7113 N N . ARG B 1 295 ? 3.314 -15.297 32.094 1 91.75 295 ARG B N 1
ATOM 7114 C CA . ARG B 1 295 ? 4.223 -14.242 31.656 1 91.75 295 ARG B CA 1
ATOM 7115 C C . ARG B 1 295 ? 5.672 -14.602 31.969 1 91.75 295 ARG B C 1
ATOM 7117 O O . ARG B 1 295 ? 6.574 -14.32 31.172 1 91.75 295 ARG B O 1
ATOM 7124 N N . LYS B 1 296 ? 5.941 -15.234 33.094 1 90.94 296 LYS B N 1
ATOM 7125 C CA . LYS B 1 296 ? 7.281 -15.648 33.469 1 90.94 296 LYS B CA 1
ATOM 7126 C C . LYS B 1 296 ? 7.828 -16.719 32.531 1 90.94 296 LYS B C 1
ATOM 7128 O O . LYS B 1 296 ? 9.031 -16.781 32.281 1 90.94 296 LYS B O 1
ATOM 7133 N N . SER B 1 297 ? 6.949 -17.438 31.969 1 91 297 SER B N 1
ATOM 7134 C CA . SER B 1 297 ? 7.359 -18.531 31.094 1 91 297 SER B CA 1
ATOM 7135 C C . SER B 1 297 ? 7.445 -18.062 29.641 1 91 297 SER B C 1
ATOM 7137 O O . SER B 1 297 ? 8.023 -18.75 28.797 1 91 297 SER B O 1
ATOM 7139 N N . HIS B 1 298 ? 6.82 -16.891 29.359 1 92.25 298 HIS B N 1
ATOM 7140 C CA . HIS B 1 298 ? 6.805 -16.359 28 1 92.25 298 HIS B CA 1
ATOM 7141 C C . HIS B 1 298 ? 8.141 -15.719 27.641 1 92.25 298 HIS B C 1
ATOM 7143 O O . HIS B 1 298 ? 8.297 -14.5 27.75 1 92.25 298 HIS B O 1
ATOM 7149 N N . THR B 1 299 ? 9.078 -16.516 27.125 1 87 299 THR B N 1
ATOM 7150 C CA . THR B 1 299 ? 10.438 -16.047 26.906 1 87 299 THR B CA 1
ATOM 7151 C C . THR B 1 299 ? 10.609 -15.547 25.469 1 87 299 THR B C 1
ATOM 7153 O O . THR B 1 299 ? 11.508 -14.758 25.172 1 87 299 THR B O 1
ATOM 7156 N N . ASP B 1 300 ? 9.773 -15.984 24.562 1 87.38 300 ASP B N 1
ATOM 7157 C CA . ASP B 1 300 ? 9.93 -15.617 23.156 1 87.38 300 ASP B CA 1
ATOM 7158 C C . ASP B 1 300 ? 8.945 -14.516 22.766 1 87.38 300 ASP B C 1
ATOM 7160 O O . ASP B 1 300 ? 8.195 -14.664 21.797 1 87.38 300 ASP B O 1
ATOM 7164 N N . CYS B 1 301 ? 8.898 -13.383 23.531 1 92.38 301 CYS B N 1
ATOM 7165 C CA . CYS B 1 301 ? 7.969 -12.289 23.281 1 92.38 301 CYS B CA 1
ATOM 7166 C C . CYS B 1 301 ? 8.398 -11.469 22.062 1 92.38 301 CYS B C 1
ATOM 7168 O O . CYS B 1 301 ? 9.57 -11.117 21.938 1 92.38 301 CYS B O 1
ATOM 7170 N N . ALA B 1 302 ? 7.492 -11.211 21.203 1 93.69 302 ALA B N 1
ATOM 7171 C CA . ALA B 1 302 ? 7.777 -10.414 20 1 93.69 302 ALA B CA 1
ATOM 7172 C C . ALA B 1 302 ? 7.949 -8.938 20.359 1 93.69 302 ALA B C 1
ATOM 7174 O O . ALA B 1 302 ? 8.461 -8.164 19.547 1 93.69 302 ALA B O 1
ATOM 7175 N N . LYS B 1 303 ? 7.574 -8.547 21.594 1 94.44 303 LYS B N 1
ATOM 7176 C CA . LYS B 1 303 ? 7.727 -7.168 22.031 1 94.44 303 LYS B CA 1
ATOM 7177 C C . LYS B 1 303 ? 9.156 -6.898 22.5 1 94.44 303 LYS B C 1
ATOM 7179 O O . LYS B 1 303 ? 9.68 -7.609 23.359 1 94.44 303 LYS B O 1
ATOM 7184 N N . ASN B 1 304 ? 9.781 -5.906 21.906 1 95.12 304 ASN B N 1
ATOM 7185 C CA . ASN B 1 304 ? 11.125 -5.559 22.344 1 95.12 304 ASN B CA 1
ATOM 7186 C C . ASN B 1 304 ? 11.266 -4.059 22.578 1 95.12 304 ASN B C 1
ATOM 7188 O O . ASN B 1 304 ? 12.383 -3.549 22.719 1 95.12 304 ASN B O 1
ATOM 7192 N N . PHE B 1 305 ? 10.125 -3.344 22.484 1 94.81 305 PHE B N 1
ATOM 7193 C CA . PHE B 1 305 ? 10.109 -1.902 22.719 1 94.81 305 PHE B CA 1
ATOM 7194 C C . PHE B 1 305 ? 8.859 -1.483 23.469 1 94.81 305 PHE B C 1
ATOM 7196 O O . PHE B 1 305 ? 7.758 -1.951 23.172 1 94.81 305 PHE B O 1
ATOM 7203 N N . GLU B 1 306 ? 8.859 -0.65 24.453 1 90.25 306 GLU B N 1
ATOM 7204 C CA . GLU B 1 306 ? 7.73 -0.249 25.281 1 90.25 306 GLU B CA 1
ATOM 7205 C C . GLU B 1 306 ? 7.438 1.242 25.141 1 90.25 306 GLU B C 1
ATOM 7207 O O . GLU B 1 306 ? 6.457 1.745 25.688 1 90.25 306 GLU B O 1
ATOM 7212 N N . GLY B 1 307 ? 7.984 1.905 24.25 1 90.38 307 GLY B N 1
ATOM 7213 C CA . GLY B 1 307 ? 7.738 3.33 24.094 1 90.38 307 GLY B CA 1
ATOM 7214 C C . GLY B 1 307 ? 6.742 3.643 22.984 1 90.38 307 GLY B C 1
ATOM 7215 O O . GLY B 1 307 ? 6.008 2.76 22.547 1 90.38 307 GLY B O 1
ATOM 7216 N N . SER B 1 308 ? 6.5 4.895 22.781 1 90.12 308 SER B N 1
ATOM 7217 C CA . SER B 1 308 ? 5.57 5.328 21.734 1 90.12 308 SER B CA 1
ATOM 7218 C C . SER B 1 308 ? 6.105 4.992 20.344 1 90.12 308 SER B C 1
ATOM 7220 O O . SER B 1 308 ? 7.309 4.789 20.172 1 90.12 308 SER B O 1
ATOM 7222 N N . SER B 1 309 ? 5.191 4.918 19.391 1 89.44 309 SER B N 1
ATOM 7223 C CA . SER B 1 309 ? 5.551 4.656 18 1 89.44 309 SER B CA 1
ATOM 7224 C C . SER B 1 309 ? 6.566 5.676 17.484 1 89.44 309 SER B C 1
ATOM 7226 O O . SER B 1 309 ? 7.477 5.332 16.734 1 89.44 309 SER B O 1
ATOM 7228 N N . LYS B 1 310 ? 6.523 6.887 17.938 1 86.06 310 LYS B N 1
ATOM 7229 C CA . LYS B 1 310 ? 7.387 7.965 17.469 1 86.06 310 LYS B CA 1
ATOM 7230 C C . LYS B 1 310 ? 8.812 7.805 18 1 86.06 310 LYS B C 1
ATOM 7232 O O . LYS B 1 310 ? 9.766 8.273 17.375 1 86.06 310 LYS B O 1
ATOM 7237 N N . ALA B 1 311 ? 8.922 7.18 19.094 1 91.62 311 ALA B N 1
ATOM 7238 C CA . ALA B 1 311 ? 10.219 7.055 19.766 1 91.62 311 ALA B CA 1
ATOM 7239 C C . ALA B 1 311 ? 11.016 5.887 19.188 1 91.62 311 ALA B C 1
ATOM 7241 O O . ALA B 1 311 ? 12.188 5.707 19.531 1 91.62 311 ALA B O 1
ATOM 7242 N N . MET B 1 312 ? 10.422 5.133 18.328 1 92.56 312 MET B N 1
ATOM 7243 C CA . MET B 1 312 ? 11.07 3.943 17.797 1 92.56 312 MET B CA 1
ATOM 7244 C C . MET B 1 312 ? 12.312 4.32 17 1 92.56 312 MET B C 1
ATOM 7246 O O . MET B 1 312 ? 13.32 3.613 17.047 1 92.56 312 MET B O 1
ATOM 7250 N N . GLU B 1 313 ? 12.211 5.395 16.234 1 93.12 313 GLU B N 1
ATOM 7251 C CA . GLU B 1 313 ? 13.344 5.812 15.414 1 93.12 313 GLU B CA 1
ATOM 7252 C C . GLU B 1 313 ? 14.562 6.137 16.281 1 93.12 313 GLU B C 1
ATOM 7254 O O . GLU B 1 313 ? 15.68 5.707 15.984 1 93.12 313 GLU B O 1
ATOM 7259 N N . GLN B 1 314 ? 14.352 6.863 17.406 1 93.12 314 GLN B N 1
ATOM 7260 C CA . GLN B 1 314 ? 15.422 7.215 18.344 1 93.12 314 GLN B CA 1
ATOM 7261 C C . GLN B 1 314 ? 16.016 5.969 18.984 1 93.12 314 GLN B C 1
ATOM 7263 O O . GLN B 1 314 ? 17.234 5.84 19.094 1 93.12 314 GLN B O 1
ATOM 7268 N N . GLU B 1 315 ? 15.109 5.133 19.406 1 95.31 315 GLU B N 1
ATOM 7269 C CA . GLU B 1 315 ? 15.547 3.912 20.062 1 95.31 315 GLU B CA 1
ATOM 7270 C C . GLU B 1 315 ? 16.375 3.035 19.125 1 95.31 315 GLU B C 1
ATOM 7272 O O . GLU B 1 315 ? 17.375 2.455 19.531 1 95.31 315 GLU B O 1
ATOM 7277 N N . ALA B 1 316 ? 15.93 2.918 17.891 1 96.81 316 ALA B N 1
ATOM 7278 C CA . ALA B 1 316 ? 16.656 2.131 16.906 1 96.81 316 ALA B CA 1
ATOM 7279 C C . ALA B 1 316 ? 18.078 2.672 16.719 1 96.81 316 ALA B C 1
ATOM 7281 O O . ALA B 1 316 ? 19.047 1.904 16.688 1 96.81 316 ALA B O 1
ATOM 7282 N N . ALA B 1 317 ? 18.203 3.959 16.562 1 96.81 317 ALA B N 1
ATOM 7283 C CA . ALA B 1 317 ? 19.516 4.582 16.391 1 96.81 317 ALA B CA 1
ATOM 7284 C C . ALA B 1 317 ? 20.406 4.312 17.609 1 96.81 317 ALA B C 1
ATOM 7286 O O . ALA B 1 317 ? 21.562 3.896 17.453 1 96.81 317 ALA B O 1
ATOM 7287 N N . LYS B 1 318 ? 19.859 4.512 18.781 1 96.56 318 LYS B N 1
ATOM 7288 C CA . LYS B 1 318 ? 20.625 4.297 20 1 96.56 318 LYS B CA 1
ATOM 7289 C C . LYS B 1 318 ? 21.188 2.877 20.062 1 96.56 318 LYS B C 1
ATOM 7291 O O . LYS B 1 318 ? 22.359 2.684 20.359 1 96.56 318 LYS B O 1
ATOM 7296 N N . ARG B 1 319 ? 20.391 1.933 19.75 1 97.44 319 ARG B N 1
ATOM 7297 C CA . ARG B 1 319 ? 20.797 0.531 19.828 1 97.44 319 ARG B CA 1
ATOM 7298 C C . ARG B 1 319 ? 21.875 0.219 18.797 1 97.44 319 ARG B C 1
ATOM 7300 O O . ARG B 1 319 ? 22.828 -0.493 19.094 1 97.44 319 ARG B O 1
ATOM 7307 N N . MET B 1 320 ? 21.719 0.726 17.641 1 98.12 320 MET B N 1
ATOM 7308 C CA . MET B 1 320 ? 22.656 0.43 16.562 1 98.12 320 MET B CA 1
ATOM 7309 C C . MET B 1 320 ? 24.016 1.064 16.844 1 98.12 320 MET B C 1
ATOM 7311 O O . MET B 1 320 ? 25.062 0.43 16.641 1 98.12 320 MET B O 1
ATOM 7315 N N . TRP B 1 321 ? 24.078 2.289 17.281 1 98.25 321 TRP B N 1
ATOM 7316 C CA . TRP B 1 321 ? 25.328 2.938 17.609 1 98.25 321 TRP B CA 1
ATOM 7317 C C . TRP B 1 321 ? 26 2.234 18.797 1 98.25 321 TRP B C 1
ATOM 7319 O O . TRP B 1 321 ? 27.234 2.094 18.812 1 98.25 321 TRP B O 1
ATOM 7329 N N . ALA B 1 322 ? 25.188 1.749 19.734 1 97.5 322 ALA B N 1
ATOM 7330 C CA . ALA B 1 322 ? 25.719 1.106 20.938 1 97.5 322 ALA B CA 1
ATOM 7331 C C . ALA B 1 322 ? 26.406 -0.212 20.594 1 97.5 322 ALA B C 1
ATOM 7333 O O . ALA B 1 322 ? 27.375 -0.603 21.25 1 97.5 322 ALA B O 1
ATOM 7334 N N . ARG B 1 323 ? 25.953 -0.888 19.594 1 97.31 323 ARG B N 1
ATOM 7335 C CA . ARG B 1 323 ? 26.484 -2.223 19.328 1 97.31 323 ARG B CA 1
ATOM 7336 C C . ARG B 1 323 ? 27.516 -2.191 18.203 1 97.31 323 ARG B C 1
ATOM 7338 O O . ARG B 1 323 ? 28.125 -3.213 17.891 1 97.31 323 ARG B O 1
ATOM 7345 N N . SER B 1 324 ? 27.703 -1.068 17.531 1 97.62 324 SER B N 1
ATOM 7346 C CA . SER B 1 324 ? 28.484 -0.973 16.297 1 97.62 324 SER B CA 1
ATOM 7347 C C . SER B 1 324 ? 29.922 -1.441 16.5 1 97.62 324 SER B C 1
ATOM 7349 O O . SER B 1 324 ? 30.469 -2.174 15.672 1 97.62 324 SER B O 1
ATOM 7351 N N . ILE B 1 325 ? 30.516 -1.078 17.688 1 96.12 325 ILE B N 1
ATOM 7352 C CA . ILE B 1 325 ? 31.891 -1.468 17.969 1 96.12 325 ILE B CA 1
ATOM 7353 C C . ILE B 1 325 ? 31.938 -2.936 18.391 1 96.12 325 ILE B C 1
ATOM 7355 O O . ILE B 1 325 ? 32.719 -3.723 17.828 1 96.12 325 ILE B O 1
ATOM 7359 N N . ARG B 1 326 ? 31.109 -3.299 19.328 1 94 326 ARG B N 1
ATOM 7360 C CA . ARG B 1 326 ? 31.109 -4.637 19.906 1 94 326 ARG B CA 1
ATOM 7361 C C . ARG B 1 326 ? 30.859 -5.699 18.828 1 94 326 ARG B C 1
ATOM 7363 O O . ARG B 1 326 ? 31.5 -6.746 18.828 1 94 326 ARG B O 1
ATOM 7370 N N . CYS B 1 327 ? 30 -5.371 17.922 1 94.38 327 CYS B N 1
ATOM 7371 C CA . CYS B 1 327 ? 29.547 -6.395 16.984 1 94.38 327 CYS B CA 1
ATOM 7372 C C . CYS B 1 327 ? 30.281 -6.289 15.656 1 94.38 327 CYS B C 1
ATOM 7374 O O . CYS B 1 327 ? 30.469 -7.297 14.969 1 94.38 327 CYS B O 1
ATOM 7376 N N . TYR B 1 328 ? 30.703 -5.035 15.281 1 95.19 328 TYR B N 1
ATOM 7377 C CA . TYR B 1 328 ? 31.125 -4.883 13.891 1 95.19 328 TYR B CA 1
ATOM 7378 C C . TYR B 1 328 ? 32.5 -4.215 13.805 1 95.19 328 TYR B C 1
ATOM 7380 O O . TYR B 1 328 ? 33.062 -4.07 12.711 1 95.19 328 TYR B O 1
ATOM 7388 N N . GLN B 1 329 ? 33.062 -3.738 14.852 1 95.75 329 GLN B N 1
ATOM 7389 C CA . GLN B 1 329 ? 34.375 -3.062 14.898 1 95.75 329 GLN B CA 1
ATOM 7390 C C . GLN B 1 329 ? 34.375 -1.812 14.023 1 95.75 329 GLN B C 1
ATOM 7392 O O . GLN B 1 329 ? 35.312 -1.558 13.289 1 95.75 329 GLN B O 1
ATOM 7397 N N . MET B 1 330 ? 33.281 -1.123 14.047 1 96.88 330 MET B N 1
ATOM 7398 C CA . MET B 1 330 ? 33.125 0.131 13.312 1 96.88 330 MET B CA 1
ATOM 7399 C C . MET B 1 330 ? 32.438 1.185 14.172 1 96.88 330 MET B C 1
ATOM 7401 O O . MET B 1 330 ? 31.469 0.879 14.883 1 96.88 330 MET B O 1
ATOM 7405 N N . ARG B 1 331 ? 32.969 2.373 14.156 1 97.44 331 ARG B N 1
ATOM 7406 C CA . ARG B 1 331 ? 32.344 3.52 14.828 1 97.44 331 ARG B CA 1
ATOM 7407 C C . ARG B 1 331 ? 31.625 4.414 13.828 1 97.44 331 ARG B C 1
ATOM 7409 O O . ARG B 1 331 ? 32.219 4.871 12.852 1 97.44 331 ARG B O 1
ATOM 7416 N N . TYR B 1 332 ? 30.359 4.594 14.055 1 98.06 332 TYR B N 1
ATOM 7417 C CA . TYR B 1 332 ? 29.578 5.5 13.211 1 98.06 332 TYR B CA 1
ATOM 7418 C C . TYR B 1 332 ? 29.797 6.949 13.633 1 98.06 332 TYR B C 1
ATOM 7420 O O . TYR B 1 332 ? 29.016 7.488 14.43 1 98.06 332 TYR B O 1
ATOM 7428 N N . THR B 1 333 ? 30.719 7.594 13.039 1 96.69 333 THR B N 1
ATOM 7429 C CA . THR B 1 333 ? 31.141 8.906 13.523 1 96.69 333 THR B CA 1
ATOM 7430 C C . THR B 1 333 ? 30.406 10.016 12.766 1 96.69 333 THR B C 1
ATOM 7432 O O . THR B 1 333 ? 30.391 11.164 13.203 1 96.69 333 THR B O 1
ATOM 7435 N N . GLU B 1 334 ? 29.875 9.727 11.625 1 95.69 334 GLU B N 1
ATOM 7436 C CA . GLU B 1 334 ? 29.047 10.656 10.852 1 95.69 334 GLU B CA 1
ATOM 7437 C C . GLU B 1 334 ? 27.656 10.094 10.617 1 95.69 334 GLU B C 1
ATOM 7439 O O . GLU B 1 334 ? 27.516 8.961 10.141 1 95.69 334 GLU B O 1
ATOM 7444 N N . MET B 1 335 ? 26.656 10.898 10.977 1 96.12 335 MET B N 1
ATOM 7445 C CA . MET B 1 335 ? 25.266 10.477 10.82 1 96.12 335 MET B CA 1
ATOM 7446 C C . MET B 1 335 ? 24.516 11.398 9.867 1 96.12 335 MET B C 1
ATOM 7448 O O . MET B 1 335 ? 24.219 12.539 10.203 1 96.12 335 MET B O 1
ATOM 7452 N N . LEU B 1 336 ? 24.297 10.891 8.688 1 95.62 336 LEU B N 1
ATOM 7453 C CA . LEU B 1 336 ? 23.438 11.602 7.742 1 95.62 336 LEU B CA 1
ATOM 7454 C C . LEU B 1 336 ? 21.969 11.289 7.996 1 95.62 336 LEU B C 1
ATOM 7456 O O . LEU B 1 336 ? 21.562 10.133 7.902 1 95.62 336 LEU B O 1
ATOM 7460 N N . SER B 1 337 ? 21.188 12.211 8.422 1 92.31 337 SER B N 1
ATOM 7461 C CA . SER B 1 337 ? 19.781 12 8.727 1 92.31 337 SER B CA 1
ATOM 7462 C C . SER B 1 337 ? 18.969 13.266 8.477 1 92.31 337 SER B C 1
ATOM 7464 O O . SER B 1 337 ? 19.531 14.32 8.172 1 92.31 337 SER B O 1
ATOM 7466 N N . ASP B 1 338 ? 17.672 13.055 8.523 1 88.31 338 ASP B N 1
ATOM 7467 C CA . ASP B 1 338 ? 16.734 14.172 8.375 1 88.31 338 ASP B CA 1
ATOM 7468 C C . ASP B 1 338 ? 16.891 15.172 9.516 1 88.31 338 ASP B C 1
ATOM 7470 O O . ASP B 1 338 ? 17.078 14.781 10.672 1 88.31 338 ASP B O 1
ATOM 7474 N N . GLY B 1 339 ? 16.938 16.422 9.188 1 77.94 339 GLY B N 1
ATOM 7475 C CA . GLY B 1 339 ? 17.094 17.469 10.18 1 77.94 339 GLY B CA 1
ATOM 7476 C C . GLY B 1 339 ? 15.938 17.547 11.164 1 77.94 339 GLY B C 1
ATOM 7477 O O . GLY B 1 339 ? 16.062 18.156 12.227 1 77.94 339 GLY B O 1
ATOM 7478 N N . ASP B 1 340 ? 14.883 16.859 10.812 1 77.31 340 ASP B N 1
ATOM 7479 C CA . ASP B 1 340 ? 13.688 16.922 11.648 1 77.31 340 ASP B CA 1
ATOM 7480 C C . ASP B 1 340 ? 13.641 15.75 12.633 1 77.31 340 ASP B C 1
ATOM 7482 O O . ASP B 1 340 ? 12.773 15.695 13.5 1 77.31 340 ASP B O 1
ATOM 7486 N N . SER B 1 341 ? 14.625 14.914 12.523 1 81.75 341 SER B N 1
ATOM 7487 C CA . SER B 1 341 ? 14.648 13.734 13.383 1 81.75 341 SER B CA 1
ATOM 7488 C C . SER B 1 341 ? 15.43 14 14.664 1 81.75 341 SER B C 1
ATOM 7490 O O . SER B 1 341 ? 16.469 14.656 14.641 1 81.75 341 SER B O 1
ATOM 7492 N N . SER B 1 342 ? 14.953 13.508 15.836 1 85.62 342 SER B N 1
ATOM 7493 C CA . SER B 1 342 ? 15.641 13.656 17.109 1 85.62 342 SER B CA 1
ATOM 7494 C C . SER B 1 342 ? 16.594 12.484 17.359 1 85.62 342 SER B C 1
ATOM 7496 O O . SER B 1 342 ? 17.172 12.367 18.438 1 85.62 342 SER B O 1
ATOM 7498 N N . ALA B 1 343 ? 16.703 11.648 16.375 1 90.69 343 ALA B N 1
ATOM 7499 C CA . ALA B 1 343 ? 17.547 10.461 16.531 1 90.69 343 ALA B CA 1
ATOM 7500 C C . ALA B 1 343 ? 19 10.859 16.812 1 90.69 343 ALA B C 1
ATOM 7502 O O . ALA B 1 343 ? 19.656 10.25 17.656 1 90.69 343 ALA B O 1
ATOM 7503 N N . PHE B 1 344 ? 19.516 11.906 16.172 1 92.44 344 PHE B N 1
ATOM 7504 C CA . PHE B 1 344 ? 20.891 12.367 16.359 1 92.44 344 PHE B CA 1
ATOM 7505 C C . PHE B 1 344 ? 21.125 12.836 17.797 1 92.44 344 PHE B C 1
ATOM 7507 O O . PHE B 1 344 ? 22.125 12.477 18.406 1 92.44 344 PHE B O 1
ATOM 7514 N N . LYS B 1 345 ? 20.172 13.586 18.234 1 90.19 345 LYS B N 1
ATOM 7515 C CA . LYS B 1 345 ? 20.266 14.094 19.609 1 90.19 345 LYS B CA 1
ATOM 7516 C C . LYS B 1 345 ? 20.359 12.953 20.609 1 90.19 345 LYS B C 1
ATOM 7518 O O . LYS B 1 345 ? 21.156 13.016 21.562 1 90.19 345 LYS B O 1
ATOM 7523 N N . GLU B 1 346 ? 19.578 11.992 20.375 1 91.5 346 GLU B N 1
ATOM 7524 C CA . GLU B 1 346 ? 19.547 10.852 21.297 1 91.5 346 GLU B CA 1
ATOM 7525 C C . GLU B 1 346 ? 20.844 10.047 21.219 1 91.5 346 GLU B C 1
ATOM 7527 O O . GLU B 1 346 ? 21.312 9.531 22.234 1 91.5 346 GLU B O 1
ATOM 7532 N N . VAL B 1 347 ? 21.375 9.891 20.062 1 95.31 347 VAL B N 1
ATOM 7533 C CA . VAL B 1 347 ? 22.641 9.164 19.891 1 95.31 347 VAL B CA 1
ATOM 7534 C C . VAL B 1 347 ? 23.766 9.898 20.594 1 95.31 347 VAL B C 1
ATOM 7536 O O . VAL B 1 347 ? 24.562 9.289 21.312 1 95.31 347 VAL B O 1
ATOM 7539 N N . VAL B 1 348 ? 23.828 11.195 20.422 1 93.94 348 VAL B N 1
ATOM 7540 C CA . VAL B 1 348 ? 24.875 12 21.031 1 93.94 348 VAL B CA 1
ATOM 7541 C C . VAL B 1 348 ? 24.734 11.945 22.562 1 93.94 348 VAL B C 1
ATOM 7543 O O . VAL B 1 348 ? 25.734 11.805 23.266 1 93.94 348 VAL B O 1
ATOM 7546 N N . ALA B 1 349 ? 23.484 12.055 23.016 1 92.44 349 ALA B N 1
ATOM 7547 C CA . ALA B 1 349 ? 23.234 12.031 24.453 1 92.44 349 ALA B CA 1
ATOM 7548 C C . ALA B 1 349 ? 23.672 10.703 25.062 1 92.44 349 ALA B C 1
ATOM 7550 O O . ALA B 1 349 ? 24.109 10.664 26.219 1 92.44 349 ALA B O 1
ATOM 7551 N N . SER B 1 350 ? 23.609 9.641 24.344 1 94.31 350 SER B N 1
ATOM 7552 C CA . SER B 1 350 ? 23.969 8.32 24.844 1 94.31 350 SER B CA 1
ATOM 7553 C C . SER B 1 350 ? 25.484 8.125 24.859 1 94.31 350 SER B C 1
ATOM 7555 O O . SER B 1 350 ? 25.984 7.184 25.484 1 94.31 350 SER B O 1
ATOM 7557 N N . ASN B 1 351 ? 26.234 8.945 24.266 1 95.19 351 ASN B N 1
ATOM 7558 C CA . ASN B 1 351 ? 27.688 8.891 24.219 1 95.19 351 ASN B CA 1
ATOM 7559 C C . ASN B 1 351 ? 28.188 7.484 23.922 1 95.19 351 ASN B C 1
ATOM 7561 O O . ASN B 1 351 ? 28.953 6.914 24.703 1 95.19 351 ASN B O 1
ATOM 7565 N N . PRO B 1 352 ? 27.859 6.973 22.781 1 95.56 352 PRO B N 1
ATOM 7566 C CA . PRO B 1 352 ? 28.203 5.582 22.453 1 95.56 352 PRO B CA 1
ATOM 7567 C C . PRO B 1 352 ? 29.703 5.363 22.297 1 95.56 352 PRO B C 1
ATOM 7569 O O . PRO B 1 352 ? 30.188 4.242 22.469 1 95.56 352 PRO B O 1
ATOM 7572 N N . TYR B 1 353 ? 30.391 6.449 21.953 1 96.5 353 TYR B N 1
ATOM 7573 C CA . TYR B 1 353 ? 31.828 6.328 21.719 1 96.5 353 TYR B CA 1
ATOM 7574 C C . TYR B 1 353 ? 32.625 7.297 22.609 1 96.5 353 TYR B C 1
ATOM 7576 O O . TYR B 1 353 ? 33.031 8.359 22.141 1 96.5 353 TYR B O 1
ATOM 7584 N N . PRO B 1 354 ? 32.938 6.848 23.766 1 93.44 354 PRO B N 1
ATOM 7585 C CA . PRO B 1 354 ? 33.719 7.754 24.609 1 93.44 354 PRO B CA 1
ATOM 7586 C C . PRO B 1 354 ? 35 8.242 23.938 1 93.44 354 PRO B C 1
ATOM 7588 O O . PRO B 1 354 ? 35.781 7.43 23.422 1 93.44 354 PRO B O 1
ATOM 7591 N N . GLY B 1 355 ? 35.156 9.562 23.875 1 92.12 355 GLY B N 1
ATOM 7592 C CA . GLY B 1 355 ? 36.344 10.156 23.266 1 92.12 355 GLY B CA 1
ATOM 7593 C C . GLY B 1 355 ? 36.156 10.531 21.812 1 92.12 355 GLY B C 1
ATOM 7594 O O . GLY B 1 355 ? 37 11.172 21.203 1 92.12 355 GLY B O 1
ATOM 7595 N N . TYR B 1 356 ? 35.062 10.039 21.203 1 94.31 356 TYR B N 1
ATOM 7596 C CA . TYR B 1 356 ? 34.719 10.359 19.812 1 94.31 356 TYR B CA 1
ATOM 7597 C C . TYR B 1 356 ? 33.406 11.086 19.719 1 94.31 356 TYR B C 1
ATOM 7599 O O . TYR B 1 356 ? 32.469 10.812 20.5 1 94.31 356 TYR B O 1
ATOM 7607 N N . THR B 1 357 ? 33.312 11.984 18.828 1 93.44 357 THR B N 1
ATOM 7608 C CA . THR B 1 357 ? 32.094 12.719 18.625 1 93.44 357 THR B CA 1
ATOM 7609 C C . THR B 1 357 ? 31.375 12.234 17.359 1 93.44 357 THR B C 1
ATOM 7611 O O . THR B 1 357 ? 32.031 11.93 16.344 1 93.44 357 THR B O 1
ATOM 7614 N N . VAL B 1 358 ? 30.109 12.164 17.469 1 95.19 358 VAL B N 1
ATOM 7615 C CA . VAL B 1 358 ? 29.281 11.859 16.312 1 95.19 358 VAL B CA 1
ATOM 7616 C C . VAL B 1 358 ? 28.828 13.156 15.641 1 95.19 358 VAL B C 1
ATOM 7618 O O . VAL B 1 358 ? 28.188 13.992 16.266 1 95.19 358 VAL B O 1
ATOM 7621 N N . GLU B 1 359 ? 29.172 13.328 14.406 1 92.62 359 GLU B N 1
ATOM 7622 C CA . GLU B 1 359 ? 28.844 14.555 13.68 1 92.62 359 GLU B CA 1
ATOM 7623 C C . GLU B 1 359 ? 27.547 14.398 12.891 1 92.62 359 GLU B C 1
ATOM 7625 O O . GLU B 1 359 ? 27.297 13.352 12.297 1 92.62 359 GLU B O 1
ATOM 7630 N N . LYS B 1 360 ? 26.844 15.461 12.906 1 91.88 360 LYS B N 1
ATOM 7631 C CA . LYS B 1 360 ? 25.578 15.461 12.172 1 91.88 360 LYS B CA 1
ATOM 7632 C C . LYS B 1 360 ? 25.781 15.93 10.734 1 91.88 360 LYS B C 1
ATOM 7634 O O . LYS B 1 360 ? 26.359 17 10.5 1 91.88 360 LYS B O 1
ATOM 7639 N N . LEU B 1 361 ? 25.391 15.086 9.812 1 92 361 LEU B N 1
ATOM 7640 C CA . LEU B 1 361 ? 25.234 15.469 8.414 1 92 361 LEU B CA 1
ATOM 7641 C C . LEU B 1 361 ? 23.766 15.633 8.047 1 92 361 LEU B C 1
ATOM 7643 O O . LEU B 1 361 ? 22.953 14.773 8.367 1 92 361 LEU B O 1
ATOM 7647 N N . GLU B 1 362 ? 23.469 16.75 7.441 1 90.62 362 GLU B N 1
ATOM 7648 C CA . GLU B 1 362 ? 22.078 17.047 7.152 1 90.62 362 GLU B CA 1
ATOM 7649 C C . GLU B 1 362 ? 21.734 16.734 5.699 1 90.62 362 GLU B C 1
ATOM 7651 O O . GLU B 1 362 ? 22.5 17.062 4.793 1 90.62 362 GLU B O 1
ATOM 7656 N N . CYS B 1 363 ? 20.609 16.078 5.574 1 91 363 CYS B N 1
ATOM 7657 C CA . CYS B 1 363 ? 20.094 15.812 4.238 1 91 363 CYS B CA 1
ATOM 7658 C C . CYS B 1 363 ? 19.688 17.109 3.549 1 91 363 CYS B C 1
ATOM 7660 O O . CYS B 1 363 ? 19.031 17.969 4.156 1 91 363 CYS B O 1
ATOM 7662 N N . ILE B 1 364 ? 19.938 17.266 2.324 1 91.25 364 ILE B N 1
ATOM 7663 C CA . ILE B 1 364 ? 19.688 18.5 1.586 1 91.25 364 ILE B CA 1
ATOM 7664 C C . ILE B 1 364 ? 18.203 18.609 1.247 1 91.25 364 ILE B C 1
ATOM 7666 O O . ILE B 1 364 ? 17.672 19.719 1.135 1 91.25 364 ILE B O 1
ATOM 7670 N N . ASN B 1 365 ? 17.516 17.5 1.127 1 88.69 365 ASN B N 1
ATOM 7671 C CA . ASN B 1 365 ? 16.156 17.469 0.615 1 88.69 365 ASN B CA 1
ATOM 7672 C C . ASN B 1 365 ? 15.195 18.234 1.523 1 88.69 365 ASN B C 1
ATOM 7674 O O . ASN B 1 365 ? 14.422 19.078 1.055 1 88.69 365 ASN B O 1
ATOM 7678 N N . PRO B 1 366 ? 15.234 18 2.777 1 87.38 366 PRO B N 1
ATOM 7679 C CA . PRO B 1 366 ? 14.344 18.766 3.652 1 87.38 366 PRO B CA 1
ATOM 7680 C C . PRO B 1 366 ? 14.609 20.266 3.611 1 87.38 366 PRO B C 1
ATOM 7682 O O . PRO B 1 366 ? 13.68 21.062 3.666 1 87.38 366 PRO B O 1
ATOM 7685 N N . ALA B 1 367 ? 15.906 20.625 3.551 1 88.38 367 ALA B N 1
ATOM 7686 C CA . ALA B 1 367 ? 16.25 22.047 3.457 1 88.38 367 ALA B CA 1
ATOM 7687 C C . ALA B 1 367 ? 15.727 22.656 2.166 1 88.38 367 ALA B C 1
ATOM 7689 O O . ALA B 1 367 ? 15.219 23.781 2.168 1 88.38 367 ALA B O 1
ATOM 7690 N N . HIS B 1 368 ? 15.891 21.953 1.082 1 92.12 368 HIS B N 1
ATOM 7691 C CA . HIS B 1 368 ? 15.336 22.344 -0.207 1 92.12 368 HIS B CA 1
ATOM 7692 C C . HIS B 1 368 ? 13.836 22.594 -0.113 1 92.12 368 HIS B C 1
ATOM 7694 O O . HIS B 1 368 ? 13.336 23.609 -0.609 1 92.12 368 HIS B O 1
ATOM 7700 N N . LYS B 1 369 ? 13.133 21.719 0.521 1 89.44 369 LYS B N 1
ATOM 7701 C CA . LYS B 1 369 ? 11.688 21.828 0.684 1 89.44 369 LYS B CA 1
ATOM 7702 C C . LYS B 1 369 ? 11.328 23.031 1.555 1 89.44 369 LYS B C 1
ATOM 7704 O O . LYS B 1 369 ? 10.367 23.75 1.271 1 89.44 369 LYS B O 1
ATOM 7709 N N . ARG B 1 370 ? 12.078 23.234 2.594 1 90.44 370 ARG B N 1
ATOM 7710 C CA . ARG B 1 370 ? 11.844 24.359 3.502 1 90.44 370 ARG B CA 1
ATOM 7711 C C . ARG B 1 370 ? 11.992 25.688 2.783 1 90.44 370 ARG B C 1
ATOM 7713 O O . ARG B 1 370 ? 11.227 26.625 3.027 1 90.44 370 ARG B O 1
ATOM 7720 N N . MET B 1 371 ? 13.016 25.75 1.913 1 93.94 371 MET B N 1
ATOM 7721 C CA . MET B 1 371 ? 13.219 26.969 1.114 1 93.94 371 MET B CA 1
ATOM 7722 C C . MET B 1 371 ? 12 27.25 0.244 1 93.94 371 MET B C 1
ATOM 7724 O O . MET B 1 371 ? 11.484 28.375 0.233 1 93.94 371 MET B O 1
ATOM 7728 N N . GLY B 1 372 ? 11.539 26.234 -0.441 1 92.5 372 GLY B N 1
ATOM 7729 C CA . GLY B 1 372 ? 10.367 26.391 -1.282 1 92.5 372 GLY B CA 1
ATOM 7730 C C . GLY B 1 372 ? 9.125 26.812 -0.508 1 92.5 372 GLY B C 1
ATOM 7731 O O . GLY B 1 372 ? 8.391 27.703 -0.936 1 92.5 372 GLY B O 1
ATOM 7732 N N . THR B 1 373 ? 8.938 26.188 0.601 1 90.5 373 THR B N 1
ATOM 7733 C CA . THR B 1 373 ? 7.781 26.484 1.444 1 90.5 373 THR B CA 1
ATOM 7734 C C . THR B 1 373 ? 7.852 27.906 1.973 1 90.5 373 THR B C 1
ATOM 7736 O O . THR B 1 373 ? 6.84 28.609 2.008 1 90.5 373 THR B O 1
ATOM 7739 N N . ALA B 1 374 ? 9.023 28.328 2.402 1 94.56 374 ALA B N 1
ATOM 7740 C CA . ALA B 1 374 ? 9.211 29.688 2.912 1 94.56 374 ALA B CA 1
ATOM 7741 C C . ALA B 1 374 ? 8.906 30.734 1.837 1 94.56 374 ALA B C 1
ATOM 7743 O O . ALA B 1 374 ? 8.258 31.75 2.109 1 94.56 374 ALA B O 1
ATOM 7744 N N . LEU B 1 375 ? 9.336 30.438 0.632 1 94.75 375 LEU B N 1
ATOM 7745 C CA . LEU B 1 375 ? 9.117 31.359 -0.479 1 94.75 375 LEU B CA 1
ATOM 7746 C C . LEU B 1 375 ? 7.633 31.453 -0.82 1 94.75 375 LEU B C 1
ATOM 7748 O O . LEU B 1 375 ? 7.109 32.562 -1.026 1 94.75 375 LEU B O 1
ATOM 7752 N N . ARG B 1 376 ? 7.004 30.375 -0.837 1 89.81 376 ARG B N 1
ATOM 7753 C CA . ARG B 1 376 ? 5.578 30.375 -1.146 1 89.81 376 ARG B CA 1
ATOM 7754 C C . ARG B 1 376 ? 4.773 31.047 -0.038 1 89.81 376 ARG B C 1
ATOM 7756 O O . ARG B 1 376 ? 3.811 31.766 -0.312 1 89.81 376 ARG B O 1
ATOM 7763 N N . LYS B 1 377 ? 5.141 30.781 1.179 1 91.69 377 LYS B N 1
ATOM 7764 C CA . LYS B 1 377 ? 4.457 31.375 2.32 1 91.69 377 LYS B CA 1
ATOM 7765 C C . LYS B 1 377 ? 4.551 32.906 2.283 1 91.69 377 LYS B C 1
ATOM 7767 O O . LYS B 1 377 ? 3.545 33.594 2.453 1 91.69 377 LYS B O 1
ATOM 7772 N N . ILE B 1 378 ? 5.754 33.406 2.068 1 94.5 378 ILE B N 1
ATOM 7773 C CA . ILE B 1 378 ? 5.934 34.844 2.066 1 94.5 378 ILE B CA 1
ATOM 7774 C C . ILE B 1 378 ? 5.227 35.469 0.858 1 94.5 378 ILE B C 1
ATOM 7776 O O . ILE B 1 378 ? 4.699 36.562 0.934 1 94.5 378 ILE B O 1
ATOM 7780 N N . SER B 1 379 ? 5.227 34.781 -0.279 1 92.06 379 SER B N 1
ATOM 7781 C CA . SER B 1 379 ? 4.523 35.25 -1.471 1 92.06 379 SER B CA 1
ATOM 7782 C C . SER B 1 379 ? 3.037 35.438 -1.19 1 92.06 379 SER B C 1
ATOM 7784 O O . SER B 1 379 ? 2.449 36.438 -1.633 1 92.06 379 SER B O 1
ATOM 7786 N N . THR B 1 380 ? 2.496 34.5 -0.434 1 86 380 THR B N 1
ATOM 7787 C CA . THR B 1 380 ? 1.069 34.562 -0.133 1 86 380 THR B CA 1
ATOM 7788 C C . THR B 1 380 ? 0.786 35.562 0.992 1 86 380 THR B C 1
ATOM 7790 O O . THR B 1 380 ? -0.129 36.375 0.889 1 86 380 THR B O 1
ATOM 7793 N N . GLU B 1 381 ? 1.53 35.469 2.035 1 89.38 381 GLU B N 1
ATOM 7794 C CA . GLU B 1 381 ? 1.284 36.281 3.227 1 89.38 381 GLU B CA 1
ATOM 7795 C C . GLU B 1 381 ? 1.524 37.75 2.947 1 89.38 381 GLU B C 1
ATOM 7797 O O . GLU B 1 381 ? 0.783 38.625 3.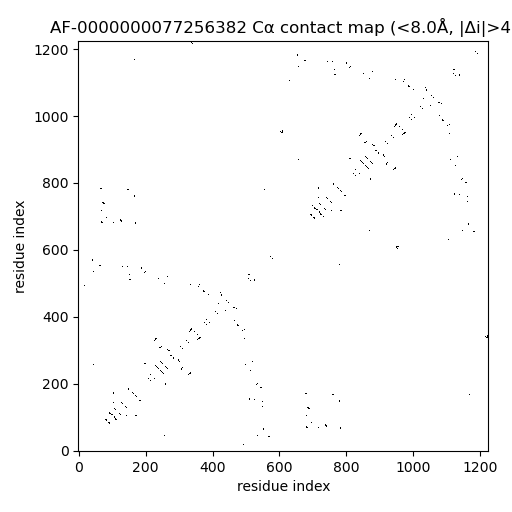432 1 89.38 381 GLU B O 1
ATOM 7802 N N . SER B 1 382 ? 2.58 38.031 2.203 1 91.19 382 SER B N 1
ATOM 7803 C CA . SER B 1 382 ? 2.928 39.438 1.93 1 91.19 382 SER B CA 1
ATOM 7804 C C . SER B 1 382 ? 2.398 39.875 0.57 1 91.19 382 SER B C 1
ATOM 7806 O O . SER B 1 382 ? 2.805 40.938 0.051 1 91.19 382 SER B O 1
ATOM 7808 N N . ARG B 1 383 ? 1.562 39.031 -0.121 1 87.69 383 ARG B N 1
ATOM 7809 C CA . ARG B 1 383 ? 0.925 39.344 -1.397 1 87.69 383 ARG B CA 1
ATOM 7810 C C . ARG B 1 383 ? 1.953 39.781 -2.428 1 87.69 383 ARG B C 1
ATOM 7812 O O . ARG B 1 383 ? 1.792 40.844 -3.057 1 87.69 383 ARG B O 1
ATOM 7819 N N . LEU B 1 384 ? 3.041 39.094 -2.467 1 91.38 384 LEU B N 1
ATOM 7820 C CA . LEU B 1 384 ? 4.137 39.406 -3.377 1 91.38 384 LEU B CA 1
ATOM 7821 C C . LEU B 1 384 ? 3.918 38.75 -4.738 1 91.38 384 LEU B C 1
ATOM 7823 O O . LEU B 1 384 ? 4.68 39 -5.676 1 91.38 384 LEU B O 1
ATOM 7827 N N . GLY B 1 385 ? 2.928 37.875 -4.738 1 85.69 385 GLY B N 1
ATOM 7828 C CA . GLY B 1 385 ? 2.639 37.188 -5.988 1 85.69 385 GLY B CA 1
ATOM 7829 C C . GLY B 1 385 ? 1.639 37.938 -6.855 1 85.69 385 GLY B C 1
ATOM 7830 O O . GLY B 1 385 ? 1.457 39.156 -6.703 1 85.69 385 GLY B O 1
ATOM 7831 N N . GLY B 1 386 ? 1.038 37.312 -7.797 1 77.44 386 GLY B N 1
ATOM 7832 C CA . GLY B 1 386 ? 0.023 37.938 -8.641 1 77.44 386 GLY B CA 1
ATOM 7833 C C . GLY B 1 386 ? 0.55 38.344 -10 1 77.44 386 GLY B C 1
ATOM 7834 O O . GLY B 1 386 ? 1.616 37.875 -10.422 1 77.44 386 GLY B O 1
ATOM 7835 N N . LYS B 1 387 ? -0.335 39.188 -10.609 1 79.44 387 LYS B N 1
ATOM 7836 C CA . LYS B 1 387 ? 0.006 39.625 -11.961 1 79.44 387 LYS B CA 1
ATOM 7837 C C . LYS B 1 387 ? 0.97 40.812 -11.922 1 79.44 387 LYS B C 1
ATOM 7839 O O . LYS B 1 387 ? 0.907 41.656 -11.008 1 79.44 387 LYS B O 1
ATOM 7844 N N . GLY B 1 388 ? 2.109 40.781 -12.758 1 83 388 GLY B N 1
ATOM 7845 C CA . GLY B 1 388 ? 3.025 41.906 -12.844 1 83 388 GLY B CA 1
ATOM 7846 C C . GLY B 1 388 ? 4.473 41.469 -13 1 83 388 GLY B C 1
ATOM 7847 O O . GLY B 1 388 ? 4.84 40.344 -12.648 1 83 388 GLY B O 1
ATOM 7848 N N . LEU B 1 389 ? 5.172 42.406 -13.453 1 87.06 389 LEU B N 1
ATOM 7849 C CA . LEU B 1 389 ? 6.598 42.156 -13.656 1 87.06 389 LEU B CA 1
ATOM 7850 C C . LEU B 1 389 ? 7.352 42.25 -12.336 1 87.06 389 LEU B C 1
ATOM 7852 O O . LEU B 1 389 ? 7.113 43.125 -11.523 1 87.06 389 LEU B O 1
ATOM 7856 N N . GLY B 1 390 ? 8.164 41.281 -12 1 92.06 390 GLY B N 1
ATOM 7857 C CA . GLY B 1 390 ? 9.023 41.281 -10.828 1 92.06 390 GLY B CA 1
ATOM 7858 C C . GLY B 1 390 ? 8.359 40.688 -9.602 1 92.06 390 GLY B C 1
ATOM 7859 O O . GLY B 1 390 ? 8.93 40.688 -8.508 1 92.06 390 GLY B O 1
ATOM 7860 N N . LYS B 1 391 ? 7.172 40.094 -9.789 1 93.25 391 LYS B N 1
ATOM 7861 C CA . LYS B 1 391 ? 6.445 39.469 -8.68 1 93.25 391 LYS B CA 1
ATOM 7862 C C . LYS B 1 391 ? 6.941 38.062 -8.398 1 93.25 391 LYS B C 1
ATOM 7864 O O . LYS B 1 391 ? 7.559 37.438 -9.266 1 93.25 391 LYS B O 1
ATOM 7869 N N . LEU B 1 392 ? 6.695 37.656 -7.23 1 93.75 392 LEU B N 1
ATOM 7870 C CA . LEU B 1 392 ? 7.141 36.312 -6.812 1 93.75 392 LEU B CA 1
ATOM 7871 C C . LEU B 1 392 ? 6.07 35.281 -7.105 1 93.75 392 LEU B C 1
ATOM 7873 O O . LEU B 1 392 ? 5.422 34.75 -6.188 1 93.75 392 LEU B O 1
ATOM 7877 N N . LYS B 1 393 ? 6.059 34.906 -8.359 1 88.44 393 LYS B N 1
ATOM 7878 C CA . LYS B 1 393 ? 5.109 33.875 -8.805 1 88.44 393 LYS B CA 1
ATOM 7879 C C . LYS B 1 393 ? 5.594 32.469 -8.445 1 88.44 393 LYS B C 1
ATOM 7881 O O . LYS B 1 393 ? 6.746 32.281 -8.047 1 88.44 393 LYS B O 1
ATOM 7886 N N . ALA B 1 394 ? 4.727 31.547 -8.594 1 84.19 394 ALA B N 1
ATOM 7887 C CA . ALA B 1 394 ? 5.016 30.156 -8.219 1 84.19 394 ALA B CA 1
ATOM 7888 C C . ALA B 1 394 ? 6.215 29.625 -8.992 1 84.19 394 ALA B C 1
ATOM 7890 O O . ALA B 1 394 ? 7.051 28.906 -8.438 1 84.19 394 ALA B O 1
ATOM 7891 N N . LEU B 1 395 ? 6.277 29.953 -10.242 1 83.75 395 LEU B N 1
ATOM 7892 C CA . LEU B 1 395 ? 7.383 29.5 -11.07 1 83.75 395 LEU B CA 1
ATOM 7893 C C . LEU B 1 395 ? 8.711 30.062 -10.578 1 83.75 395 LEU B C 1
ATOM 7895 O O . LEU B 1 395 ? 9.734 29.375 -10.625 1 83.75 395 LEU B O 1
ATOM 7899 N N . LYS B 1 396 ? 8.672 31.266 -10.141 1 90.19 396 LYS B N 1
ATOM 7900 C CA . LYS B 1 396 ? 9.883 31.906 -9.633 1 90.19 396 LYS B CA 1
ATOM 7901 C C . LYS B 1 396 ? 10.297 31.312 -8.289 1 90.19 396 LYS B C 1
ATOM 7903 O O . LYS B 1 396 ? 11.484 31.141 -8.016 1 90.19 396 LYS B O 1
ATOM 7908 N N . CYS B 1 397 ? 9.32 31.016 -7.457 1 91.88 397 CYS B N 1
ATOM 7909 C CA . CYS B 1 397 ? 9.617 30.328 -6.203 1 91.88 397 CYS B CA 1
ATOM 7910 C C . CYS B 1 397 ? 10.367 29.031 -6.453 1 91.88 397 CYS B C 1
ATOM 7912 O O . CYS B 1 397 ? 11.344 28.719 -5.773 1 91.88 397 CYS B O 1
ATOM 7914 N N . LYS B 1 398 ? 9.891 28.328 -7.445 1 89.25 398 LYS B N 1
ATOM 7915 C CA . LYS B 1 398 ? 10.508 27.047 -7.766 1 89.25 398 LYS B CA 1
ATOM 7916 C C . LYS B 1 398 ? 11.922 27.234 -8.312 1 89.25 398 LYS B C 1
ATOM 7918 O O . LYS B 1 398 ? 12.828 26.469 -7.988 1 89.25 398 LYS B O 1
ATOM 7923 N N . ALA B 1 399 ? 12.07 28.219 -9.141 1 89.38 399 ALA B N 1
ATOM 7924 C CA . ALA B 1 399 ? 13.391 28.5 -9.695 1 89.38 399 ALA B CA 1
ATOM 7925 C C . ALA B 1 399 ? 14.398 28.844 -8.602 1 89.38 399 ALA B C 1
ATOM 7927 O O . ALA B 1 399 ? 15.508 28.312 -8.578 1 89.38 399 ALA B O 1
ATOM 7928 N N . LEU B 1 400 ? 13.969 29.703 -7.738 1 93.75 400 LEU B N 1
ATOM 7929 C CA . LEU B 1 400 ? 14.836 30.109 -6.641 1 93.75 400 LEU B CA 1
ATOM 7930 C C . LEU B 1 400 ? 15.148 28.922 -5.73 1 93.75 400 LEU B C 1
ATOM 7932 O O . LEU B 1 400 ? 16.281 28.797 -5.242 1 93.75 400 LEU B O 1
ATOM 7936 N N . GLN B 1 401 ? 14.141 28.109 -5.488 1 93.69 401 GLN B N 1
ATOM 7937 C CA . GLN B 1 401 ? 14.312 26.891 -4.707 1 93.69 401 GLN B CA 1
ATOM 7938 C C . GLN B 1 401 ? 15.359 25.984 -5.34 1 93.69 401 GLN B C 1
ATOM 7940 O O . GLN B 1 401 ? 16.203 25.422 -4.637 1 93.69 401 GLN B O 1
ATOM 7945 N N . ASN B 1 402 ? 15.336 25.859 -6.633 1 90.88 402 ASN B N 1
ATOM 7946 C CA . ASN B 1 402 ? 16.281 25.016 -7.355 1 90.88 402 ASN B CA 1
ATOM 7947 C C . ASN B 1 402 ? 17.688 25.609 -7.348 1 90.88 402 ASN B C 1
ATOM 7949 O O . ASN B 1 402 ? 18.672 24.891 -7.27 1 90.88 402 ASN B O 1
ATOM 7953 N N . PHE B 1 403 ? 17.75 26.938 -7.426 1 91.94 403 PHE B N 1
ATOM 7954 C CA . PHE B 1 403 ? 19.047 27.609 -7.34 1 91.94 403 PHE B CA 1
ATOM 7955 C C . PHE B 1 403 ? 19.688 27.344 -5.984 1 91.94 403 PHE B C 1
ATOM 7957 O O . PHE B 1 403 ? 20.906 27.109 -5.902 1 91.94 403 PHE B O 1
ATOM 7964 N N . TYR B 1 404 ? 18.891 27.406 -4.984 1 94.5 404 TYR B N 1
ATOM 7965 C CA . TYR B 1 404 ? 19.375 27.141 -3.635 1 94.5 404 TYR B CA 1
ATOM 7966 C C . TYR B 1 404 ? 20 25.75 -3.543 1 94.5 404 TYR B C 1
ATOM 7968 O O . TYR B 1 404 ? 21.125 25.578 -3.068 1 94.5 404 TYR B O 1
ATOM 7976 N N . ARG B 1 405 ? 19.281 24.781 -4.023 1 92.5 405 ARG B N 1
ATOM 7977 C CA . ARG B 1 405 ? 19.766 23.406 -4.008 1 92.5 405 ARG B CA 1
ATOM 7978 C C . ARG B 1 405 ? 21.016 23.25 -4.859 1 92.5 405 ARG B C 1
ATOM 7980 O O . ARG B 1 405 ? 21.984 22.609 -4.445 1 92.5 405 ARG B O 1
ATOM 7987 N N . GLY B 1 406 ? 20.984 23.797 -6.039 1 90.19 406 GLY B N 1
ATOM 7988 C CA . GLY B 1 406 ? 22.125 23.734 -6.938 1 90.19 406 GLY B CA 1
ATOM 7989 C C . GLY B 1 406 ? 23.391 24.344 -6.348 1 90.19 406 GLY B C 1
ATOM 7990 O O . GLY B 1 406 ? 24.484 23.812 -6.512 1 90.19 406 GLY B O 1
ATOM 7991 N N . ALA B 1 407 ? 23.203 25.438 -5.648 1 93.12 407 ALA B N 1
ATOM 7992 C CA . ALA B 1 407 ? 24.328 26.125 -5.027 1 93.12 407 ALA B CA 1
ATOM 7993 C C . ALA B 1 407 ? 25.016 25.234 -3.992 1 93.12 407 ALA B C 1
ATOM 7995 O O . ALA B 1 407 ? 26.234 25.25 -3.854 1 93.12 407 ALA B O 1
ATOM 7996 N N . ILE B 1 408 ? 24.234 24.438 -3.348 1 92.56 408 ILE B N 1
ATOM 7997 C CA . ILE B 1 408 ? 24.766 23.562 -2.312 1 92.56 408 ILE B CA 1
ATOM 7998 C C . ILE B 1 408 ? 25.469 22.375 -2.957 1 92.56 408 ILE B C 1
ATOM 8000 O O . ILE B 1 408 ? 26.625 22.078 -2.625 1 92.56 408 ILE B O 1
ATOM 8004 N N . ILE B 1 409 ? 24.828 21.797 -3.922 1 88.62 409 ILE B N 1
ATOM 8005 C CA . ILE B 1 409 ? 25.344 20.562 -4.535 1 88.62 409 ILE B CA 1
ATOM 8006 C C . ILE B 1 409 ? 26.594 20.875 -5.348 1 88.62 409 ILE B C 1
ATOM 8008 O O . ILE B 1 409 ? 27.578 20.141 -5.273 1 88.62 409 ILE B O 1
ATOM 8012 N N . ASN B 1 410 ? 26.609 21.969 -6.043 1 87.31 410 ASN B N 1
ATOM 8013 C CA . ASN B 1 410 ? 27.703 22.312 -6.945 1 87.31 410 ASN B CA 1
ATOM 8014 C C . ASN B 1 410 ? 28.953 22.75 -6.176 1 87.31 410 ASN B C 1
ATOM 8016 O O . ASN B 1 410 ? 30.062 22.734 -6.711 1 87.31 410 ASN B O 1
ATOM 8020 N N . ASN B 1 411 ? 28.734 23.219 -5.023 1 90.12 411 ASN B N 1
ATOM 8021 C CA . ASN B 1 411 ? 29.859 23.734 -4.242 1 90.12 411 ASN B CA 1
ATOM 8022 C C . ASN B 1 411 ? 30.109 22.891 -2.992 1 90.12 411 ASN B C 1
ATOM 8024 O O . ASN B 1 411 ? 30.484 23.422 -1.948 1 90.12 411 ASN B O 1
ATOM 8028 N N . SER B 1 412 ? 29.766 21.656 -3.193 1 88.81 412 SER B N 1
ATOM 8029 C CA . SER B 1 412 ? 30.016 20.75 -2.074 1 88.81 412 SER B CA 1
ATOM 8030 C C . SER B 1 412 ? 31.469 20.797 -1.622 1 88.81 412 SER B C 1
ATOM 8032 O O . SER B 1 412 ? 32.375 20.844 -2.451 1 88.81 412 SER B O 1
ATOM 8034 N N . GLY B 1 413 ? 31.75 20.938 -0.321 1 86.94 413 GLY B N 1
ATOM 8035 C CA . GLY B 1 413 ? 33.094 20.953 0.228 1 86.94 413 GLY B CA 1
ATOM 8036 C C . GLY B 1 413 ? 33.594 22.344 0.538 1 86.94 413 GLY B C 1
ATOM 8037 O O . GLY B 1 413 ? 34.656 22.5 1.189 1 86.94 413 GLY B O 1
ATOM 8038 N N . CYS B 1 414 ? 32.875 23.328 0.008 1 91.5 414 CYS B N 1
ATOM 8039 C CA . CYS B 1 414 ? 33.312 24.703 0.247 1 91.5 414 CYS B CA 1
ATOM 8040 C C . CYS B 1 414 ? 32.156 25.578 0.73 1 91.5 414 CYS B C 1
ATOM 8042 O O . CYS B 1 414 ? 31.359 26.047 -0.076 1 91.5 414 CYS B O 1
ATOM 8044 N N . LEU B 1 415 ? 32.188 25.906 1.95 1 93.44 415 LEU B N 1
ATOM 8045 C CA . LEU B 1 415 ? 31.109 26.641 2.602 1 93.44 415 LEU B CA 1
ATOM 8046 C C . LEU B 1 415 ? 30.984 28.031 2.02 1 93.44 415 LEU B C 1
ATOM 8048 O O . LEU B 1 415 ? 29.859 28.5 1.753 1 93.44 415 LEU B O 1
ATOM 8052 N N . ASP B 1 416 ? 32.094 28.688 1.851 1 93.31 416 ASP B N 1
ATOM 8053 C CA . ASP B 1 416 ? 32.094 30.078 1.383 1 93.31 416 ASP B CA 1
ATOM 8054 C C . ASP B 1 416 ? 31.5 30.172 -0.023 1 93.31 416 ASP B C 1
ATOM 8056 O O . ASP B 1 416 ? 30.703 31.062 -0.305 1 93.31 416 ASP B O 1
ATOM 8060 N N . LYS B 1 417 ? 31.891 29.297 -0.812 1 93.19 417 LYS B N 1
ATOM 8061 C CA . LYS B 1 417 ? 31.375 29.297 -2.176 1 93.19 417 LYS B CA 1
ATOM 8062 C C . LYS B 1 417 ? 29.875 28.984 -2.195 1 93.19 417 LYS B C 1
ATOM 8064 O O . LYS B 1 417 ? 29.141 29.531 -3.012 1 93.19 417 LYS B O 1
ATOM 8069 N N . MET B 1 418 ? 29.469 28.109 -1.325 1 94.5 418 MET B N 1
ATOM 8070 C CA . MET B 1 418 ? 28.047 27.797 -1.205 1 94.5 418 MET B CA 1
ATOM 8071 C C . MET B 1 418 ? 27.234 29.031 -0.878 1 94.5 418 MET B C 1
ATOM 8073 O O . MET B 1 418 ? 26.25 29.328 -1.546 1 94.5 418 MET B O 1
ATOM 8077 N N . LYS B 1 419 ? 27.703 29.719 0.117 1 95.25 419 LYS B N 1
ATOM 8078 C CA . LYS B 1 419 ? 27.016 30.922 0.571 1 95.25 419 LYS B CA 1
ATOM 8079 C C . LYS B 1 419 ? 26.969 31.969 -0.528 1 95.25 419 LYS B C 1
ATOM 8081 O O . LYS B 1 419 ? 25.922 32.594 -0.769 1 95.25 419 LYS B O 1
ATOM 8086 N N . THR B 1 420 ? 28.094 32.125 -1.126 1 95.56 420 THR B N 1
ATOM 8087 C CA . THR B 1 420 ? 28.219 33.125 -2.18 1 95.56 420 THR B CA 1
ATOM 8088 C C . THR B 1 420 ? 27.25 32.812 -3.322 1 95.56 420 THR B C 1
ATOM 8090 O O . THR B 1 420 ? 26.547 33.688 -3.805 1 95.56 420 THR B O 1
ATOM 8093 N N . GLU B 1 421 ? 27.188 31.609 -3.678 1 95.44 421 GLU B N 1
ATOM 8094 C CA . GLU B 1 421 ? 26.344 31.234 -4.805 1 95.44 421 GLU B CA 1
ATOM 8095 C C . GLU B 1 421 ? 24.859 31.297 -4.43 1 95.44 421 GLU B C 1
ATOM 8097 O O . GLU B 1 421 ? 24.016 31.625 -5.266 1 95.44 421 GLU B O 1
ATOM 8102 N N . ILE B 1 422 ? 24.531 30.938 -3.203 1 96.31 422 ILE B N 1
ATOM 8103 C CA . ILE B 1 422 ? 23.141 31.047 -2.744 1 96.31 422 ILE B CA 1
ATOM 8104 C C . ILE B 1 422 ? 22.672 32.5 -2.869 1 96.31 422 ILE B C 1
ATOM 8106 O O . ILE B 1 422 ? 21.609 32.75 -3.447 1 96.31 422 ILE B O 1
ATOM 8110 N N . TRP B 1 423 ? 23.484 33.344 -2.422 1 96.56 423 TRP B N 1
ATOM 8111 C CA . TRP B 1 423 ? 23.141 34.781 -2.479 1 96.56 423 TRP B CA 1
ATOM 8112 C C . TRP B 1 423 ? 23.172 35.281 -3.912 1 96.56 423 TRP B C 1
ATOM 8114 O O . TRP B 1 423 ? 22.391 36.156 -4.285 1 96.56 423 TRP B O 1
ATOM 8124 N N . ALA B 1 424 ? 24.094 34.75 -4.707 1 95.75 424 ALA B N 1
ATOM 8125 C CA . ALA B 1 424 ? 24.141 35.125 -6.121 1 95.75 424 ALA B CA 1
ATOM 8126 C C . ALA B 1 424 ? 22.812 34.812 -6.809 1 95.75 424 ALA B C 1
ATOM 8128 O O . ALA B 1 424 ? 22.375 35.562 -7.691 1 95.75 424 ALA B O 1
ATOM 8129 N N . GLY B 1 425 ? 22.219 33.75 -6.383 1 93.44 425 GLY B N 1
ATOM 8130 C CA . GLY B 1 425 ? 20.938 33.375 -6.961 1 93.44 425 GLY B CA 1
ATOM 8131 C C . GLY B 1 425 ? 19.859 34.438 -6.758 1 93.44 425 GLY B C 1
ATOM 8132 O O . GLY B 1 425 ? 19.078 34.719 -7.668 1 93.44 425 GLY B O 1
ATOM 8133 N N . LEU B 1 426 ? 19.859 35.031 -5.582 1 95.44 426 LEU B N 1
ATOM 8134 C CA . LEU B 1 426 ? 18.875 36.062 -5.289 1 95.44 426 LEU B CA 1
ATOM 8135 C C . LEU B 1 426 ? 19.234 37.375 -5.984 1 95.44 426 LEU B C 1
ATOM 8137 O O . LEU B 1 426 ? 18.406 37.969 -6.684 1 95.44 426 LEU B O 1
ATOM 8141 N N . LEU B 1 427 ? 20.484 37.781 -5.867 1 95.88 427 LEU B N 1
ATOM 8142 C CA . LEU B 1 427 ? 20.938 39.062 -6.379 1 95.88 427 LEU B CA 1
ATOM 8143 C C . LEU B 1 427 ? 20.906 39.094 -7.902 1 95.88 427 LEU B C 1
ATOM 8145 O O . LEU B 1 427 ? 20.562 40.094 -8.508 1 95.88 427 LEU B O 1
ATOM 8149 N N . HIS B 1 428 ? 21.234 37.969 -8.484 1 95.25 428 HIS B N 1
ATOM 8150 C CA . HIS B 1 428 ? 21.172 37.844 -9.938 1 95.25 428 HIS B CA 1
ATOM 8151 C C . HIS B 1 428 ? 19.781 38.156 -10.469 1 95.25 428 HIS B C 1
ATOM 8153 O O . HIS B 1 428 ? 19.641 38.875 -11.469 1 95.25 428 HIS B O 1
ATOM 8159 N N . ASN B 1 429 ? 18.812 37.719 -9.758 1 94.31 429 ASN B N 1
ATOM 8160 C CA . ASN B 1 429 ? 17.438 37.844 -10.219 1 94.31 429 ASN B CA 1
ATOM 8161 C C . ASN B 1 429 ? 16.859 39.219 -9.852 1 94.31 429 ASN B C 1
ATOM 8163 O O . ASN B 1 429 ? 15.82 39.625 -10.375 1 94.31 429 ASN B O 1
ATOM 8167 N N . MET B 1 430 ? 17.531 39.969 -9.008 1 94.94 430 MET B N 1
ATOM 8168 C CA . MET B 1 430 ? 17.125 41.344 -8.633 1 94.94 430 MET B CA 1
ATOM 8169 C C . MET B 1 430 ? 17.812 42.375 -9.5 1 94.94 430 MET B C 1
ATOM 8171 O O . MET B 1 430 ? 17.5 43.562 -9.422 1 94.94 430 MET B O 1
ATOM 8175 N N . SER B 1 431 ? 18.641 41.906 -10.352 1 94.69 431 SER B N 1
ATOM 8176 C CA . SER B 1 431 ? 19.531 42.812 -11.094 1 94.69 431 SER B CA 1
ATOM 8177 C C . SER B 1 431 ? 18.781 43.5 -12.219 1 94.69 431 SER B C 1
ATOM 8179 O O . SER B 1 431 ? 17.922 42.906 -12.859 1 94.69 431 SER B O 1
ATOM 8181 N N . THR B 1 432 ? 19.141 44.812 -12.453 1 93.94 432 THR B N 1
ATOM 8182 C CA . THR B 1 432 ? 18.609 45.625 -13.539 1 93.94 432 THR B CA 1
ATOM 8183 C C . THR B 1 432 ? 19.734 46.312 -14.297 1 93.94 432 THR B C 1
ATOM 8185 O O . THR B 1 432 ? 20.891 46.25 -13.883 1 93.94 432 THR B O 1
ATOM 8188 N N . ASP B 1 433 ? 19.297 46.844 -15.406 1 92.94 433 ASP B N 1
ATOM 8189 C CA . ASP B 1 433 ? 20.297 47.594 -16.172 1 92.94 433 ASP B CA 1
ATOM 8190 C C . ASP B 1 433 ? 20.844 48.781 -15.383 1 92.94 433 ASP B C 1
ATOM 8192 O O . ASP B 1 433 ? 22.031 49.094 -15.484 1 92.94 433 ASP B O 1
ATOM 8196 N N . GLU B 1 434 ? 20.047 49.5 -14.555 1 92.5 434 GLU B N 1
ATOM 8197 C CA . GLU B 1 434 ? 20.438 50.656 -13.75 1 92.5 434 GLU B CA 1
ATOM 8198 C C . GLU B 1 434 ? 21.266 50.25 -12.539 1 92.5 434 GLU B C 1
ATOM 8200 O O . GLU B 1 434 ? 22.141 51 -12.094 1 92.5 434 GLU B O 1
ATOM 8205 N N . ARG B 1 435 ? 20.953 49.031 -12.016 1 93.38 435 ARG B N 1
ATOM 8206 C CA . ARG B 1 435 ? 21.656 48.531 -10.828 1 93.38 435 ARG B CA 1
ATOM 8207 C C . ARG B 1 435 ? 22.062 47.062 -11.008 1 93.38 435 ARG B C 1
ATOM 8209 O O . ARG B 1 435 ? 21.438 46.156 -10.445 1 93.38 435 ARG B O 1
ATOM 8216 N N . PRO B 1 436 ? 23.141 46.812 -11.688 1 94.38 436 PRO B N 1
ATOM 8217 C CA . PRO B 1 436 ? 23.609 45.438 -11.891 1 94.38 436 PRO B CA 1
ATOM 8218 C C . PRO B 1 436 ? 24.109 44.781 -10.609 1 94.38 436 PRO B C 1
ATOM 8220 O O . PRO B 1 436 ? 24.938 45.375 -9.898 1 94.38 436 PRO B O 1
ATOM 8223 N N . LEU B 1 437 ? 23.609 43.656 -10.164 1 95 437 LEU B N 1
ATOM 8224 C CA . LEU B 1 437 ? 23.953 42.938 -8.938 1 95 437 LEU B CA 1
ATOM 8225 C C . LEU B 1 437 ? 24.547 41.562 -9.25 1 95 437 LEU B C 1
ATOM 8227 O O . LEU B 1 437 ? 24.078 40.562 -8.758 1 95 437 LEU B O 1
ATOM 8231 N N . HIS B 1 438 ? 25.594 41.469 -10.039 1 95.25 438 HIS B N 1
ATOM 8232 C CA . HIS B 1 438 ? 26.156 40.219 -10.5 1 95.25 438 HIS B CA 1
ATOM 8233 C C . HIS B 1 438 ? 27.531 39.969 -9.875 1 95.25 438 HIS B C 1
ATOM 8235 O O . HIS B 1 438 ? 28.281 39.094 -10.32 1 95.25 438 HIS B O 1
ATOM 8241 N N . THR B 1 439 ? 27.906 40.688 -8.781 1 91.31 439 THR B N 1
ATOM 8242 C CA . THR B 1 439 ? 29.234 40.625 -8.188 1 91.31 439 THR B CA 1
ATOM 8243 C C . THR B 1 439 ? 29.5 39.219 -7.637 1 91.31 439 THR B C 1
ATOM 8245 O O . THR B 1 439 ? 30.641 38.75 -7.656 1 91.31 439 THR B O 1
ATOM 8248 N N . ARG B 1 440 ? 28.469 38.531 -7.188 1 93 440 ARG B N 1
ATOM 8249 C CA . ARG B 1 440 ? 28.641 37.219 -6.559 1 93 440 ARG B CA 1
ATOM 8250 C C . ARG B 1 440 ? 28.375 36.094 -7.555 1 93 440 ARG B C 1
ATOM 8252 O O . ARG B 1 440 ? 28.5 34.906 -7.211 1 93 440 ARG B O 1
ATOM 8259 N N . CYS B 1 441 ? 28.047 36.438 -8.766 1 93.69 441 CYS B N 1
ATOM 8260 C CA . CYS B 1 441 ? 27.719 35.438 -9.766 1 93.69 441 CYS B CA 1
ATOM 8261 C C . CYS B 1 441 ? 28.984 34.75 -10.305 1 93.69 441 CYS B C 1
ATOM 8263 O O . CYS B 1 441 ? 30.062 35.344 -10.234 1 93.69 441 CYS B O 1
ATOM 8265 N N . SER B 1 442 ? 28.859 33.531 -10.641 1 89.31 442 SER B N 1
ATOM 8266 C CA . SER B 1 442 ? 29.938 32.781 -11.305 1 89.31 442 SER B CA 1
ATOM 8267 C C . SER B 1 442 ? 29.844 32.938 -12.828 1 89.31 442 SER B C 1
ATOM 8269 O O . SER B 1 442 ? 28.734 32.875 -13.383 1 89.31 442 SER B O 1
ATOM 8271 N N . PRO B 1 443 ? 30.938 33.094 -13.516 1 89.94 443 PRO B N 1
ATOM 8272 C CA . PRO B 1 443 ? 30.906 33.156 -14.977 1 89.94 443 PRO B CA 1
ATOM 8273 C C . PRO B 1 443 ? 30.5 31.828 -15.609 1 89.94 443 PRO B C 1
ATOM 8275 O O . PRO B 1 443 ? 30.172 31.781 -16.797 1 89.94 443 PRO B O 1
ATOM 8278 N N . ALA B 1 444 ? 30.453 30.859 -14.781 1 84.31 444 ALA B N 1
ATOM 8279 C CA . ALA B 1 444 ? 30.078 29.531 -15.289 1 84.31 444 ALA B CA 1
ATOM 8280 C C . ALA B 1 444 ? 28.625 29.5 -15.75 1 84.31 444 ALA B C 1
ATOM 8282 O O . ALA B 1 444 ? 28.281 28.766 -16.672 1 84.31 444 ALA B O 1
ATOM 8283 N N . TRP B 1 445 ? 27.797 30.391 -15.156 1 85.81 445 TRP B N 1
ATOM 8284 C CA . TRP B 1 445 ? 26.391 30.297 -15.516 1 85.81 445 TRP B CA 1
ATOM 8285 C C . TRP B 1 445 ? 25.797 31.688 -15.727 1 85.81 445 TRP B C 1
ATOM 8287 O O . TRP B 1 445 ? 24.734 31.844 -16.344 1 85.81 445 TRP B O 1
ATOM 8297 N N . CYS B 1 446 ? 26.422 32.75 -15.258 1 90.81 446 CYS B N 1
ATOM 8298 C CA . CYS B 1 446 ? 25.891 34.094 -15.312 1 90.81 446 CYS B CA 1
ATOM 8299 C C . CYS B 1 446 ? 26.281 34.781 -16.625 1 90.81 446 CYS B C 1
ATOM 8301 O O . CYS B 1 446 ? 27.453 35 -16.891 1 90.81 446 CYS B O 1
ATOM 8303 N N . TRP B 1 447 ? 25.359 35.156 -17.422 1 89.62 447 TRP B N 1
ATOM 8304 C CA . TRP B 1 447 ? 25.547 35.781 -18.719 1 89.62 447 TRP B CA 1
ATOM 8305 C C . TRP B 1 447 ? 26.266 37.125 -18.578 1 89.62 447 TRP B C 1
ATOM 8307 O O . TRP B 1 447 ? 27.062 37.5 -19.453 1 89.62 447 TRP B O 1
ATOM 8317 N N . TYR B 1 448 ? 26 37.781 -17.547 1 93.12 448 TYR B N 1
ATOM 8318 C CA . TYR B 1 448 ? 26.594 39.094 -17.312 1 93.12 448 TYR B CA 1
ATOM 8319 C C . TYR B 1 448 ? 28.078 38.969 -17.047 1 93.12 448 TYR B C 1
ATOM 8321 O O . TYR B 1 448 ? 28.891 39.688 -17.641 1 93.12 448 TYR B O 1
ATOM 8329 N N . ARG B 1 449 ? 28.438 38.062 -16.125 1 92.81 449 ARG B N 1
ATOM 8330 C CA . ARG B 1 449 ? 29.844 37.844 -15.797 1 92.81 449 ARG B CA 1
ATOM 8331 C C . ARG B 1 449 ? 30.609 37.281 -17 1 92.81 449 ARG B C 1
ATOM 8333 O O . ARG B 1 449 ? 31.797 37.594 -17.172 1 92.81 449 ARG B O 1
ATOM 8340 N N . GLN B 1 450 ? 29.984 36.562 -17.781 1 92.56 450 GLN B N 1
ATOM 8341 C CA . GLN B 1 450 ? 30.609 36.031 -19 1 92.56 450 GLN B CA 1
ATOM 8342 C C . GLN B 1 450 ? 30.938 37.156 -19.969 1 92.56 450 GLN B C 1
ATOM 8344 O O . GLN B 1 450 ? 32.031 37.156 -20.578 1 92.56 450 GLN B O 1
ATOM 8349 N N . ALA B 1 451 ? 30.016 38 -20.141 1 93.06 451 ALA B N 1
ATOM 8350 C CA . ALA B 1 451 ? 30.266 39.156 -21 1 93.06 451 ALA B CA 1
ATOM 8351 C C . ALA B 1 451 ? 31.406 40 -20.469 1 93.06 451 ALA B C 1
ATOM 8353 O O . ALA B 1 451 ? 32.281 40.469 -21.234 1 93.06 451 ALA B O 1
ATOM 8354 N N . GLU B 1 452 ? 31.453 40.219 -19.172 1 92 452 GLU B N 1
ATOM 8355 C CA . GLU B 1 452 ? 32.531 40.969 -18.547 1 92 452 GLU B CA 1
ATOM 8356 C C . GLU B 1 452 ? 33.875 40.312 -18.766 1 92 452 GLU B C 1
ATOM 8358 O O . GLU B 1 452 ? 34.875 41 -19.062 1 92 452 GLU B O 1
ATOM 8363 N N . GLU B 1 453 ? 33.906 39.062 -18.594 1 92.31 453 GLU B N 1
ATOM 8364 C CA . GLU B 1 453 ? 35.156 38.312 -18.75 1 92.31 453 GLU B CA 1
ATOM 8365 C C . GLU B 1 453 ? 35.625 38.344 -20.188 1 92.31 453 GLU B C 1
ATOM 8367 O O . GLU B 1 453 ? 36.844 38.312 -20.453 1 92.31 453 GLU B O 1
ATOM 8372 N N . SER B 1 454 ? 34.719 38.438 -21.078 1 92.31 454 SER B N 1
ATOM 8373 C CA . SER B 1 454 ? 35.031 38.469 -22.5 1 92.31 454 SER B CA 1
ATOM 8374 C C . SER B 1 454 ? 35.281 39.875 -22.984 1 92.31 454 SER B C 1
ATOM 8376 O O . SER B 1 454 ? 35.562 40.125 -24.156 1 92.31 454 SER B O 1
ATOM 8378 N N . GLY B 1 455 ? 35.094 40.906 -22.219 1 89.31 455 GLY B N 1
ATOM 8379 C CA . GLY B 1 455 ? 35.312 42.281 -22.578 1 89.31 455 GLY B CA 1
ATOM 8380 C C . GLY B 1 455 ? 34.219 42.875 -23.406 1 89.31 455 GLY B C 1
ATOM 8381 O O . GLY B 1 455 ? 34.406 43.844 -24.141 1 89.31 455 GLY B O 1
ATOM 8382 N N . LEU B 1 456 ? 33.156 42.219 -23.422 1 91.62 456 LEU B N 1
ATOM 8383 C CA . LEU B 1 456 ? 32 42.688 -24.188 1 91.62 456 LEU B CA 1
ATOM 8384 C C . LEU B 1 456 ? 31 43.406 -23.281 1 91.62 456 LEU B C 1
ATOM 8386 O O . LEU B 1 456 ? 30.906 43.094 -22.094 1 91.62 456 LEU B O 1
ATOM 8390 N N . PRO B 1 457 ? 30.375 44.438 -23.812 1 90.25 457 PRO B N 1
ATOM 8391 C CA . PRO B 1 457 ? 29.312 45.031 -23.016 1 90.25 457 PRO B CA 1
ATOM 8392 C C . PRO B 1 457 ? 28.141 44.094 -22.734 1 90.25 457 PRO B C 1
ATOM 8394 O O . PRO B 1 457 ? 27.656 43.438 -23.656 1 90.25 457 PRO B O 1
ATOM 8397 N N . PRO B 1 458 ? 27.75 43.906 -21.484 1 90.56 458 PRO B N 1
ATOM 8398 C CA . PRO B 1 458 ? 26.641 43.031 -21.172 1 90.56 458 PRO B CA 1
ATOM 8399 C C . PRO B 1 458 ? 25.328 43.438 -21.844 1 90.56 458 PRO B C 1
ATOM 8401 O O . PRO B 1 458 ? 25.062 44.625 -21.984 1 90.56 458 PRO B O 1
ATOM 8404 N N . GLU B 1 459 ? 24.562 42.5 -22.25 1 89.19 459 GLU B N 1
ATOM 8405 C CA . GLU B 1 459 ? 23.266 42.75 -22.859 1 89.19 459 GLU B CA 1
ATOM 8406 C C . GLU B 1 459 ? 22.266 43.25 -21.828 1 89.19 459 GLU B C 1
ATOM 8408 O O . GLU B 1 459 ? 22.531 43.219 -20.625 1 89.19 459 GLU B O 1
ATOM 8413 N N . SER B 1 460 ? 21.141 43.75 -22.375 1 91.5 460 SER B N 1
ATOM 8414 C CA . SER B 1 460 ? 20.094 44.25 -21.484 1 91.5 460 SER B CA 1
ATOM 8415 C C . SER B 1 460 ? 19.484 43.125 -20.672 1 91.5 460 SER B C 1
ATOM 8417 O O . SER B 1 460 ? 19.297 42 -21.188 1 91.5 460 SER B O 1
ATOM 8419 N N . HIS B 1 461 ? 19.172 43.375 -19.391 1 92.44 461 HIS B N 1
ATOM 8420 C CA . HIS B 1 461 ? 18.578 42.375 -18.5 1 92.44 461 HIS B CA 1
ATOM 8421 C C . HIS B 1 461 ? 17.203 41.938 -19 1 92.44 461 HIS B C 1
ATOM 8423 O O . HIS B 1 461 ? 16.75 40.844 -18.672 1 92.44 461 HIS B O 1
ATOM 8429 N N . LYS B 1 462 ? 16.609 42.656 -19.812 1 84.31 462 LYS B N 1
ATOM 8430 C CA . LYS B 1 462 ? 15.289 42.375 -20.344 1 84.31 462 LYS B CA 1
ATOM 8431 C C . LYS B 1 462 ? 15.305 41.062 -21.125 1 84.31 462 LYS B C 1
ATOM 8433 O O . LYS B 1 462 ? 14.305 40.312 -21.141 1 84.31 462 LYS B O 1
ATOM 8438 N N . HIS B 1 463 ? 16.453 40.719 -21.641 1 81.62 463 HIS B N 1
ATOM 8439 C CA . HIS B 1 463 ? 16.516 39.562 -22.531 1 81.62 463 HIS B CA 1
ATOM 8440 C C . HIS B 1 463 ? 16.984 38.312 -21.766 1 81.62 463 HIS B C 1
ATOM 8442 O O . HIS B 1 463 ? 16.797 37.188 -22.234 1 81.62 463 HIS B O 1
ATOM 8448 N N . HIS B 1 464 ? 17.516 38.5 -20.531 1 81 464 HIS B N 1
ATOM 8449 C CA . HIS B 1 464 ? 18.203 37.375 -19.922 1 81 464 HIS B CA 1
ATOM 8450 C C . HIS B 1 464 ? 17.578 37.031 -18.562 1 81 464 HIS B C 1
ATOM 8452 O O . HIS B 1 464 ? 17.797 35.938 -18.047 1 81 464 HIS B O 1
ATOM 8458 N N . ASN B 1 465 ? 16.922 37.906 -18 1 78.62 465 ASN B N 1
ATOM 8459 C CA . ASN B 1 465 ? 16.406 37.625 -16.656 1 78.62 465 ASN B CA 1
ATOM 8460 C C . ASN B 1 465 ? 14.961 37.125 -16.703 1 78.62 465 ASN B C 1
ATOM 8462 O O . ASN B 1 465 ? 14.031 37.875 -16.406 1 78.62 465 ASN B O 1
ATOM 8466 N N . LYS B 1 466 ? 14.812 35.812 -16.922 1 77.69 466 LYS B N 1
ATOM 8467 C CA . LYS B 1 466 ? 13.5 35.219 -17.016 1 77.69 466 LYS B CA 1
ATOM 8468 C C . LYS B 1 466 ? 12.797 35.188 -15.656 1 77.69 466 LYS B C 1
ATOM 8470 O O . LYS B 1 466 ? 11.57 35.188 -15.586 1 77.69 466 LYS B O 1
ATOM 8475 N N . ASN B 1 467 ? 13.609 35.281 -14.555 1 87.75 467 ASN B N 1
ATOM 8476 C CA . ASN B 1 467 ? 13.062 35.219 -13.203 1 87.75 467 ASN B CA 1
ATOM 8477 C C . ASN B 1 467 ? 13.273 36.531 -12.445 1 87.75 467 ASN B C 1
ATOM 8479 O O . ASN B 1 467 ? 13.586 36.5 -11.25 1 87.75 467 ASN B O 1
ATOM 8483 N N . PHE B 1 468 ? 13.125 37.594 -13.141 1 92.62 468 PHE B N 1
ATOM 8484 C CA . PHE B 1 468 ? 13.367 38.938 -12.57 1 92.62 468 PHE B CA 1
ATOM 8485 C C . PHE B 1 468 ? 12.492 39.156 -11.344 1 92.62 468 PHE B C 1
ATOM 8487 O O . PHE B 1 468 ? 11.297 38.844 -11.359 1 92.62 468 PHE B O 1
ATOM 8494 N N . LEU B 1 469 ? 13.102 39.75 -10.258 1 94.94 469 LEU B N 1
ATOM 8495 C CA . LEU B 1 469 ? 12.414 40.156 -9.023 1 94.94 469 LEU B CA 1
ATOM 8496 C C . LEU B 1 469 ? 12.578 41.625 -8.773 1 94.94 469 LEU B C 1
ATOM 8498 O O . LEU B 1 469 ? 13.695 42.156 -8.773 1 94.94 469 LEU B O 1
ATOM 8502 N N . ALA B 1 470 ? 11.453 42.25 -8.555 1 94.5 470 ALA B N 1
ATOM 8503 C CA . ALA B 1 470 ? 11.516 43.656 -8.195 1 94.5 470 ALA B CA 1
ATOM 8504 C C . ALA B 1 470 ? 12.258 43.875 -6.879 1 94.5 470 ALA B C 1
ATOM 8506 O O . ALA B 1 470 ? 12.258 43 -6.012 1 94.5 470 ALA B O 1
ATOM 8507 N N . HIS B 1 471 ? 12.875 45.031 -6.801 1 93.81 471 HIS B N 1
ATOM 8508 C CA . HIS B 1 471 ? 13.727 45.344 -5.652 1 93.81 471 HIS B CA 1
ATOM 8509 C C . HIS B 1 471 ? 12.953 45.188 -4.344 1 93.81 471 HIS B C 1
ATOM 8511 O O . HIS B 1 471 ? 13.477 44.656 -3.367 1 93.81 471 HIS B O 1
ATOM 8517 N N . GLU B 1 472 ? 11.75 45.594 -4.363 1 92.75 472 GLU B N 1
ATOM 8518 C CA . GLU B 1 472 ? 10.93 45.531 -3.158 1 92.75 472 GLU B CA 1
ATOM 8519 C C . GLU B 1 472 ? 10.609 44.094 -2.783 1 92.75 472 GLU B C 1
ATOM 8521 O O . GLU B 1 472 ? 10.547 43.75 -1.599 1 92.75 472 GLU B O 1
ATOM 8526 N N . VAL B 1 473 ? 10.422 43.281 -3.74 1 95.25 473 VAL B N 1
ATOM 8527 C CA . VAL B 1 473 ? 10.141 41.875 -3.518 1 95.25 473 VAL B CA 1
ATOM 8528 C C . VAL B 1 473 ? 11.391 41.156 -3.008 1 95.25 473 VAL B C 1
ATOM 8530 O O . VAL B 1 473 ? 11.336 40.406 -2.037 1 95.25 473 VAL B O 1
ATOM 8533 N N . GLY B 1 474 ? 12.484 41.406 -3.641 1 95.31 474 GLY B N 1
ATOM 8534 C CA . GLY B 1 474 ? 13.75 40.812 -3.232 1 95.31 474 GLY B CA 1
ATOM 8535 C C . GLY B 1 474 ? 14.141 41.156 -1.806 1 95.31 474 GLY B C 1
ATOM 8536 O O . GLY B 1 474 ? 14.648 40.312 -1.076 1 95.31 474 GLY B O 1
ATOM 8537 N N . LYS B 1 475 ? 13.914 42.375 -1.433 1 94.56 475 LYS B N 1
ATOM 8538 C CA . LYS B 1 475 ? 14.242 42.812 -0.083 1 94.56 475 LYS B CA 1
ATOM 8539 C C . LYS B 1 475 ? 13.477 42.031 0.964 1 94.56 475 LYS B C 1
ATOM 8541 O O . LYS B 1 475 ? 14.008 41.719 2.039 1 94.56 475 LYS B O 1
ATOM 8546 N N . LYS B 1 476 ? 12.312 41.656 0.645 1 95.5 476 LYS B N 1
ATOM 8547 C CA . LYS B 1 476 ? 11.477 40.906 1.575 1 95.5 476 LYS B CA 1
ATOM 8548 C C . LYS B 1 476 ? 11.953 39.469 1.687 1 95.5 476 LYS B C 1
ATOM 8550 O O . LYS B 1 476 ? 11.625 38.75 2.648 1 95.5 476 LYS B O 1
ATOM 8555 N N . LEU B 1 477 ? 12.719 39 0.709 1 96.88 477 LEU B N 1
ATOM 8556 C CA . LEU B 1 477 ? 13.203 37.625 0.704 1 96.88 477 LEU B CA 1
ATOM 8557 C C . LEU B 1 477 ? 14.508 37.5 1.486 1 96.88 477 LEU B C 1
ATOM 8559 O O . LEU B 1 477 ? 14.93 36.406 1.831 1 96.88 477 LEU B O 1
ATOM 8563 N N . ILE B 1 478 ? 15.148 38.594 1.814 1 96 478 ILE B N 1
ATOM 8564 C CA . ILE B 1 478 ? 16.484 38.625 2.4 1 96 478 ILE B CA 1
ATOM 8565 C C . ILE B 1 478 ? 16.5 37.844 3.709 1 96 478 ILE B C 1
ATOM 8567 O O . ILE B 1 478 ? 17.406 37.031 3.943 1 96 478 ILE B O 1
ATOM 8571 N N . PRO B 1 479 ? 15.445 37.969 4.527 1 95.81 479 PRO B N 1
ATOM 8572 C CA . PRO B 1 479 ? 15.469 37.188 5.773 1 95.81 479 PRO B CA 1
ATOM 8573 C C . PRO B 1 479 ? 15.453 35.688 5.543 1 95.81 479 PRO B C 1
ATOM 8575 O O . PRO B 1 479 ? 16.078 34.938 6.297 1 95.81 479 PRO B O 1
ATOM 8578 N N . ILE B 1 480 ? 14.758 35.25 4.594 1 96.62 480 ILE B N 1
ATOM 8579 C CA . ILE B 1 480 ? 14.719 33.844 4.266 1 96.62 480 ILE B CA 1
ATOM 8580 C C . ILE B 1 480 ? 16.109 33.375 3.85 1 96.62 480 ILE B C 1
ATOM 8582 O O . ILE B 1 480 ? 16.562 32.312 4.297 1 96.62 480 ILE B O 1
ATOM 8586 N N . TYR B 1 481 ? 16.75 34.125 3.025 1 96.88 481 TYR B N 1
ATOM 8587 C CA . TYR B 1 481 ? 18.078 33.781 2.533 1 96.88 481 TYR B CA 1
ATOM 8588 C C . TYR B 1 481 ? 19.109 33.781 3.658 1 96.88 481 TYR B C 1
ATOM 8590 O O . TYR B 1 481 ? 20.031 32.969 3.678 1 96.88 481 TYR B O 1
ATOM 8598 N N . HIS B 1 482 ? 18.953 34.719 4.602 1 96.12 482 HIS B N 1
ATOM 8599 C CA . HIS B 1 482 ? 19.844 34.719 5.766 1 96.12 482 HIS B CA 1
ATOM 8600 C C . HIS B 1 482 ? 19.688 33.438 6.586 1 96.12 482 HIS B C 1
ATOM 8602 O O . HIS B 1 482 ? 20.672 32.812 6.98 1 96.12 482 HIS B O 1
ATOM 8608 N N . ARG B 1 483 ? 18.469 33.094 6.816 1 94.06 483 ARG B N 1
ATOM 8609 C CA . ARG B 1 483 ? 18.188 31.891 7.609 1 94.06 483 ARG B CA 1
ATOM 8610 C C . ARG B 1 483 ? 18.656 30.641 6.895 1 94.06 483 ARG B C 1
ATOM 8612 O O . ARG B 1 483 ? 19.266 29.75 7.508 1 94.06 483 ARG B O 1
ATOM 8619 N N . MET B 1 484 ? 18.453 30.625 5.562 1 94.69 484 MET B N 1
ATOM 8620 C CA . MET B 1 484 ? 18.703 29.406 4.789 1 94.69 484 MET B CA 1
ATOM 8621 C C . MET B 1 484 ? 20.156 29.312 4.355 1 94.69 484 MET B C 1
ATOM 8623 O O . MET B 1 484 ? 20.578 28.312 3.787 1 94.69 484 MET B O 1
ATOM 8627 N N . SER B 1 485 ? 20.922 30.328 4.633 1 94.69 485 SER B N 1
ATOM 8628 C CA . SER B 1 485 ? 22.344 30.297 4.316 1 94.69 485 SER B CA 1
ATOM 8629 C C . SER B 1 485 ? 23.188 30.469 5.574 1 94.69 485 SER B C 1
ATOM 8631 O O . SER B 1 485 ? 24.328 30.922 5.5 1 94.69 485 SER B O 1
ATOM 8633 N N . SER B 1 486 ? 22.656 30.156 6.668 1 93.81 486 SER B N 1
ATOM 8634 C CA . SER B 1 486 ? 23.422 30.234 7.906 1 93.81 486 SER B CA 1
ATOM 8635 C C . SER B 1 486 ? 24.594 29.281 7.887 1 93.81 486 SER B C 1
ATOM 8637 O O . SER B 1 486 ? 24.5 28.172 7.328 1 93.81 486 SER B O 1
ATOM 8639 N N . ASP B 1 487 ? 25.656 29.625 8.57 1 92.56 487 ASP B N 1
ATOM 8640 C CA . ASP B 1 487 ? 26.859 28.812 8.578 1 92.56 487 ASP B CA 1
ATOM 8641 C C . ASP B 1 487 ? 26.609 27.453 9.211 1 92.56 487 ASP B C 1
ATOM 8643 O O . ASP B 1 487 ? 27.094 26.438 8.719 1 92.56 487 ASP B O 1
ATOM 8647 N N . SER B 1 488 ? 25.906 27.5 10.242 1 88.19 488 SER B N 1
ATOM 8648 C CA . SER B 1 488 ? 25.625 26.25 10.953 1 88.19 488 SER B CA 1
ATOM 8649 C C . SER B 1 488 ? 24.844 25.281 10.07 1 88.19 488 SER B C 1
ATOM 8651 O O . SER B 1 488 ? 25.141 24.078 10.047 1 88.19 488 SER B O 1
ATOM 8653 N N . LEU B 1 489 ? 23.906 25.781 9.344 1 89.62 489 LEU B N 1
ATOM 8654 C CA . LEU B 1 489 ? 23.078 24.953 8.477 1 89.62 489 LEU B CA 1
ATOM 8655 C C . LEU B 1 489 ? 23.891 24.453 7.277 1 89.62 489 LEU B C 1
ATOM 8657 O O . LEU B 1 489 ? 23.875 23.25 6.965 1 89.62 489 LEU B O 1
ATOM 8661 N N . LEU B 1 490 ? 24.641 25.281 6.66 1 92.81 490 LEU B N 1
ATOM 8662 C CA . LEU B 1 490 ? 25.391 24.953 5.449 1 92.81 490 LEU B CA 1
ATOM 8663 C C . LEU B 1 490 ? 26.531 24 5.762 1 92.81 490 LEU B C 1
ATOM 8665 O O . LEU B 1 490 ? 26.875 23.141 4.945 1 92.81 490 LEU B O 1
ATOM 8669 N N . LYS B 1 491 ? 27.109 24.188 6.918 1 91.06 491 LYS B N 1
ATOM 8670 C CA . LYS B 1 491 ? 28.188 23.281 7.316 1 91.06 491 LYS B CA 1
ATOM 8671 C C . LYS B 1 491 ? 27.703 21.844 7.379 1 91.06 491 LYS B C 1
ATOM 8673 O O . LYS B 1 491 ? 28.422 20.922 6.988 1 91.06 491 LYS B O 1
ATOM 8678 N N . ARG B 1 492 ? 26.547 21.672 7.781 1 89.81 492 ARG B N 1
ATOM 8679 C CA . ARG B 1 492 ? 25.984 20.328 7.918 1 89.81 492 ARG B CA 1
ATOM 8680 C C . ARG B 1 492 ? 25.609 19.75 6.559 1 89.81 492 ARG B C 1
ATOM 8682 O O . ARG B 1 492 ? 25.422 18.547 6.422 1 89.81 492 ARG B O 1
ATOM 8689 N N . MET B 1 493 ? 25.516 20.594 5.57 1 91.62 493 MET B N 1
ATOM 8690 C CA . MET B 1 493 ? 25.094 20.141 4.25 1 91.62 493 MET B CA 1
ATOM 8691 C C . MET B 1 493 ? 26.266 20.156 3.27 1 91.62 493 MET B C 1
ATOM 8693 O O . MET B 1 493 ? 26.078 19.922 2.072 1 91.62 493 MET B O 1
ATOM 8697 N N . GLN B 1 494 ? 27.406 20.469 3.766 1 88.94 494 GLN B N 1
ATOM 8698 C CA . GLN B 1 494 ? 28.578 20.656 2.906 1 88.94 494 GLN B CA 1
ATOM 8699 C C . GLN B 1 494 ? 28.922 19.391 2.135 1 88.94 494 GLN B C 1
ATOM 8701 O O . GLN B 1 494 ? 29.469 19.453 1.034 1 88.94 494 GLN B O 1
ATOM 8706 N N . HIS B 1 495 ? 28.516 18.281 2.639 1 86.69 495 HIS B N 1
ATOM 8707 C CA . HIS B 1 495 ? 28.812 17 2.021 1 86.69 495 HIS B CA 1
ATOM 8708 C C . HIS B 1 495 ? 27.906 16.734 0.826 1 86.69 495 HIS B C 1
ATOM 8710 O O . HIS B 1 495 ? 28.219 15.898 -0.019 1 86.69 495 HIS B O 1
ATOM 8716 N N . GLY B 1 496 ? 26.75 17.375 0.742 1 84.06 496 GLY B N 1
ATOM 8717 C CA . GLY B 1 496 ? 25.828 17.25 -0.383 1 84.06 496 GLY B CA 1
ATOM 8718 C C . GLY B 1 496 ? 25.062 15.945 -0.378 1 84.06 496 GLY B C 1
ATOM 8719 O O . GLY B 1 496 ? 24.484 15.555 -1.395 1 84.06 496 GLY B O 1
ATOM 8720 N N . GLY B 1 497 ? 25.031 15.258 0.625 1 86.06 497 GLY B N 1
ATOM 8721 C CA . GLY B 1 497 ? 24.422 13.945 0.701 1 86.06 497 GLY B CA 1
ATOM 8722 C C . GLY B 1 497 ? 22.922 13.992 0.918 1 86.06 497 GLY B C 1
ATOM 8723 O O . GLY B 1 497 ? 22.391 15 1.391 1 86.06 497 GLY B O 1
ATOM 8724 N N . THR B 1 498 ? 22.219 12.922 0.429 1 90.19 498 THR B N 1
ATOM 8725 C CA . THR B 1 498 ? 20.781 12.789 0.627 1 90.19 498 THR B CA 1
ATOM 8726 C C . THR B 1 498 ? 20.438 11.414 1.197 1 90.19 498 THR B C 1
ATOM 8728 O O . THR B 1 498 ? 21.297 10.516 1.224 1 90.19 498 THR B O 1
ATOM 8731 N N . GLN B 1 499 ? 19.25 11.305 1.712 1 92.69 499 GLN B N 1
ATOM 8732 C CA . GLN B 1 499 ? 18.781 10.039 2.27 1 92.69 499 GLN B CA 1
ATOM 8733 C C . GLN B 1 499 ? 18 9.234 1.232 1 92.69 499 GLN B C 1
ATOM 8735 O O . GLN B 1 499 ? 17.156 8.406 1.585 1 92.69 499 GLN B O 1
ATOM 8740 N N . ASN B 1 500 ? 18.234 9.445 -0.024 1 91.12 500 ASN B N 1
ATOM 8741 C CA . ASN B 1 500 ? 17.516 8.773 -1.103 1 91.12 500 ASN B CA 1
ATOM 8742 C C . ASN B 1 500 ? 17.719 7.266 -1.064 1 91.12 500 ASN B C 1
ATOM 8744 O O . ASN B 1 500 ? 16.812 6.496 -1.377 1 91.12 500 ASN B O 1
ATOM 8748 N N . ALA B 1 501 ? 18.953 6.863 -0.707 1 94.44 501 ALA B N 1
ATOM 8749 C CA . ALA B 1 501 ? 19.234 5.438 -0.603 1 94.44 501 ALA B CA 1
ATOM 8750 C C . ALA B 1 501 ? 18.328 4.773 0.435 1 94.44 501 ALA B C 1
ATOM 8752 O O . ALA B 1 501 ? 17.812 3.682 0.203 1 94.44 501 ALA B O 1
ATOM 8753 N N . ASN B 1 502 ? 18.156 5.461 1.587 1 96.69 502 ASN B N 1
ATOM 8754 C CA . ASN B 1 502 ? 17.281 4.938 2.621 1 96.69 502 ASN B CA 1
ATOM 8755 C C . ASN B 1 502 ? 15.828 4.848 2.129 1 96.69 502 ASN B C 1
ATOM 8757 O O . ASN B 1 502 ? 15.141 3.863 2.395 1 96.69 502 ASN B O 1
ATOM 8761 N N . GLU B 1 503 ? 15.383 5.836 1.413 1 94.31 503 GLU B N 1
ATOM 8762 C CA . GLU B 1 503 ? 14.023 5.836 0.875 1 94.31 503 GLU B CA 1
ATOM 8763 C C . GLU B 1 503 ? 13.828 4.691 -0.114 1 94.31 503 GLU B C 1
ATOM 8765 O O . GLU B 1 503 ? 12.758 4.07 -0.146 1 94.31 503 GLU B O 1
ATOM 8770 N N . CYS B 1 504 ? 14.82 4.488 -0.943 1 95.25 504 CYS B N 1
ATOM 8771 C CA . CYS B 1 504 ? 14.766 3.381 -1.891 1 95.25 504 CYS B CA 1
ATOM 8772 C C . CYS B 1 504 ? 14.648 2.045 -1.164 1 95.25 504 CYS B C 1
ATOM 8774 O O . CYS B 1 504 ? 13.812 1.212 -1.515 1 95.25 504 CYS B O 1
ATOM 8776 N N . LEU B 1 505 ? 15.508 1.852 -0.182 1 97.69 505 LEU B N 1
ATOM 8777 C CA . LEU B 1 505 ? 15.469 0.61 0.584 1 97.69 505 LEU B CA 1
ATOM 8778 C C . LEU B 1 505 ? 14.117 0.44 1.271 1 97.69 505 LEU B C 1
ATOM 8780 O O . LEU B 1 505 ? 13.555 -0.657 1.275 1 97.69 505 LEU B O 1
ATOM 8784 N N . ASN B 1 506 ? 13.609 1.521 1.893 1 96.31 506 ASN B N 1
ATOM 8785 C CA . ASN B 1 506 ? 12.305 1.474 2.537 1 96.31 506 ASN B CA 1
ATOM 8786 C C . ASN B 1 506 ? 11.227 0.979 1.577 1 96.31 506 ASN B C 1
ATOM 8788 O O . ASN B 1 506 ? 10.367 0.182 1.96 1 96.31 506 ASN B O 1
ATOM 8792 N N . SER B 1 507 ? 11.312 1.455 0.365 1 94.69 507 SER B N 1
ATOM 8793 C CA . SER B 1 507 ? 10.336 1.044 -0.638 1 94.69 507 SER B CA 1
ATOM 8794 C C . SER B 1 507 ? 10.43 -0.453 -0.916 1 94.69 507 SER B C 1
ATOM 8796 O O . SER B 1 507 ? 9.406 -1.121 -1.081 1 94.69 507 SER B O 1
ATOM 8798 N N . VAL B 1 508 ? 11.633 -0.973 -0.963 1 95.81 508 VAL B N 1
ATOM 8799 C CA . VAL B 1 508 ? 11.836 -2.396 -1.214 1 95.81 508 VAL B CA 1
ATOM 8800 C C . VAL B 1 508 ? 11.297 -3.209 -0.038 1 95.81 508 VAL B C 1
ATOM 8802 O O . VAL B 1 508 ? 10.648 -4.238 -0.232 1 95.81 508 VAL B O 1
ATOM 8805 N N . ILE B 1 509 ? 11.516 -2.73 1.161 1 97.5 509 ILE B N 1
ATOM 8806 C CA . ILE B 1 509 ? 11.047 -3.422 2.357 1 97.5 509 ILE B CA 1
ATOM 8807 C C . ILE B 1 509 ? 9.523 -3.535 2.326 1 97.5 509 ILE B C 1
ATOM 8809 O O . ILE B 1 509 ? 8.977 -4.629 2.471 1 97.5 509 ILE B O 1
ATOM 8813 N N . TRP B 1 510 ? 8.914 -2.467 2.076 1 95.25 510 TRP B N 1
ATOM 8814 C CA . TRP B 1 510 ? 7.465 -2.455 2.242 1 95.25 510 TRP B CA 1
ATOM 8815 C C . TRP B 1 510 ? 6.77 -3.01 1.003 1 95.25 510 TRP B C 1
ATOM 8817 O O . TRP B 1 510 ? 5.566 -3.287 1.029 1 95.25 510 TRP B O 1
ATOM 8827 N N . SER B 1 511 ? 7.469 -3.191 -0.129 1 92.62 511 SER B N 1
ATOM 8828 C CA . SER B 1 511 ? 6.918 -3.967 -1.236 1 92.62 511 SER B CA 1
ATOM 8829 C C . SER B 1 511 ? 6.777 -5.438 -0.863 1 92.62 511 SER B C 1
ATOM 8831 O O . SER B 1 511 ? 5.895 -6.133 -1.374 1 92.62 511 SER B O 1
ATOM 8833 N N . ARG B 1 512 ? 7.637 -5.883 0.032 1 94.44 512 ARG B N 1
ATOM 8834 C CA . ARG B 1 512 ? 7.625 -7.273 0.48 1 94.44 512 ARG B CA 1
ATOM 8835 C C . ARG B 1 512 ? 6.688 -7.457 1.669 1 94.44 512 ARG B C 1
ATOM 8837 O O . ARG B 1 512 ? 6.289 -8.578 1.987 1 94.44 512 ARG B O 1
ATOM 8844 N N . CYS B 1 513 ? 6.406 -6.41 2.271 1 94.75 513 CYS B N 1
ATOM 8845 C CA . CYS B 1 513 ? 5.5 -6.395 3.416 1 94.75 513 CYS B CA 1
ATOM 8846 C C . CYS B 1 513 ? 4.645 -5.133 3.418 1 94.75 513 CYS B C 1
ATOM 8848 O O . CYS B 1 513 ? 4.906 -4.199 4.176 1 94.75 513 CYS B O 1
ATOM 8850 N N . PRO B 1 514 ? 3.607 -5.156 2.615 1 91.44 514 PRO B N 1
ATOM 8851 C CA . PRO B 1 514 ? 2.812 -3.941 2.42 1 91.44 514 PRO B CA 1
ATOM 8852 C C . PRO B 1 514 ? 2.221 -3.408 3.723 1 91.44 514 PRO B C 1
ATOM 8854 O O . PRO B 1 514 ? 1.875 -4.188 4.613 1 91.44 514 PRO B O 1
ATOM 8857 N N . LYS B 1 515 ? 1.997 -2.076 3.805 1 89.5 515 LYS B N 1
ATOM 8858 C CA . LYS B 1 515 ? 1.565 -1.372 5.008 1 89.5 515 LYS B CA 1
ATOM 8859 C C . LYS B 1 515 ? 0.065 -1.538 5.234 1 89.5 515 LYS B C 1
ATOM 8861 O O . LYS B 1 515 ? -0.463 -1.119 6.266 1 89.5 515 LYS B O 1
ATOM 8866 N N . THR B 1 516 ? -0.667 -2.227 4.398 1 84.25 516 THR B N 1
ATOM 8867 C CA . THR B 1 516 ? -2.125 -2.273 4.445 1 84.25 516 THR B CA 1
ATOM 8868 C C . THR B 1 516 ? -2.602 -3.537 5.152 1 84.25 516 THR B C 1
ATOM 8870 O O . THR B 1 516 ? -3.795 -3.691 5.422 1 84.25 516 THR B O 1
ATOM 8873 N N . VAL B 1 517 ? -1.705 -4.422 5.418 1 84.69 517 VAL B N 1
ATOM 8874 C CA . VAL B 1 517 ? -2.09 -5.684 6.043 1 84.69 517 VAL B CA 1
ATOM 8875 C C . VAL B 1 517 ? -1.312 -5.879 7.34 1 84.69 517 VAL B C 1
ATOM 8877 O O . VAL B 1 517 ? -0.119 -5.57 7.41 1 84.69 517 VAL B O 1
ATOM 8880 N N . PHE B 1 518 ? -2.039 -6.324 8.305 1 85.19 518 PHE B N 1
ATOM 8881 C CA . PHE B 1 518 ? -1.353 -6.617 9.562 1 85.19 518 PHE B CA 1
ATOM 8882 C C . PHE B 1 518 ? -0.581 -7.93 9.461 1 85.19 518 PHE B C 1
ATOM 8884 O O . PHE B 1 518 ? -1.095 -8.922 8.93 1 85.19 518 PHE B O 1
ATOM 8891 N N . VAL B 1 519 ? 0.594 -7.898 9.914 1 91.38 519 VAL B N 1
ATOM 8892 C CA . VAL B 1 519 ? 1.442 -9.086 9.891 1 91.38 519 VAL B CA 1
ATOM 8893 C C . VAL B 1 519 ? 2.164 -9.227 11.227 1 91.38 519 VAL B C 1
ATOM 8895 O O . VAL B 1 519 ? 2.166 -8.305 12.039 1 91.38 519 VAL B O 1
ATOM 8898 N N . GLY B 1 520 ? 2.717 -10.383 11.484 1 91.81 520 GLY B N 1
ATOM 8899 C CA . GLY B 1 520 ? 3.529 -10.594 12.664 1 91.81 520 GLY B CA 1
ATOM 8900 C C . GLY B 1 520 ? 4.957 -10.109 12.508 1 91.81 520 GLY B C 1
ATOM 8901 O O . GLY B 1 520 ? 5.395 -9.805 11.398 1 91.81 520 GLY B O 1
ATOM 8902 N N . LYS B 1 521 ? 5.621 -10.039 13.633 1 94.88 521 LYS B N 1
ATOM 8903 C CA . LYS B 1 521 ? 6.992 -9.547 13.656 1 94.88 521 LYS B CA 1
ATOM 8904 C C . LYS B 1 521 ? 7.895 -10.375 12.75 1 94.88 521 LYS B C 1
ATOM 8906 O O . LYS B 1 521 ? 8.758 -9.836 12.062 1 94.88 521 LYS B O 1
ATOM 8911 N N . GLY B 1 522 ? 7.695 -11.664 12.789 1 94.25 522 GLY B N 1
ATOM 8912 C CA . GLY B 1 522 ? 8.5 -12.547 11.961 1 94.25 522 GLY B CA 1
ATOM 8913 C C . GLY B 1 522 ? 8.445 -12.195 10.484 1 94.25 522 GLY B C 1
ATOM 8914 O O . GLY B 1 522 ? 9.461 -12.227 9.797 1 94.25 522 GLY B O 1
ATOM 8915 N N . ARG B 1 523 ? 7.301 -11.859 10.039 1 95.19 523 ARG B N 1
ATOM 8916 C CA . ARG B 1 523 ? 7.125 -11.469 8.641 1 95.19 523 ARG B CA 1
ATOM 8917 C C . ARG B 1 523 ? 7.859 -10.172 8.336 1 95.19 523 ARG B C 1
ATOM 8919 O O . ARG B 1 523 ? 8.422 -10.016 7.254 1 95.19 523 ARG B O 1
ATOM 8926 N N . VAL B 1 524 ? 7.801 -9.227 9.25 1 96.81 524 VAL B N 1
ATOM 8927 C CA . VAL B 1 524 ? 8.492 -7.949 9.086 1 96.81 524 VAL B CA 1
ATOM 8928 C C . VAL B 1 524 ? 10 -8.18 9.023 1 96.81 524 VAL B C 1
ATOM 8930 O O . VAL B 1 524 ? 10.695 -7.602 8.188 1 96.81 524 VAL B O 1
ATOM 8933 N N . GLU B 1 525 ? 10.461 -9.062 9.859 1 97.25 525 GLU B N 1
ATOM 8934 C CA . GLU B 1 525 ? 11.875 -9.398 9.891 1 97.25 525 GLU B CA 1
ATOM 8935 C C . GLU B 1 525 ? 12.32 -10.055 8.586 1 97.25 525 GLU B C 1
ATOM 8937 O O . GLU B 1 525 ? 13.367 -9.703 8.039 1 97.25 525 GLU B O 1
ATOM 8942 N N . ALA B 1 526 ? 11.531 -10.953 8.117 1 97.94 526 ALA B N 1
ATOM 8943 C CA . ALA B 1 526 ? 11.844 -11.625 6.859 1 97.94 526 ALA B CA 1
ATOM 8944 C C . ALA B 1 526 ? 11.875 -10.633 5.699 1 97.94 526 ALA B C 1
ATOM 8946 O O . ALA B 1 526 ? 12.789 -10.664 4.875 1 97.94 526 ALA B O 1
ATOM 8947 N N . ALA B 1 527 ? 10.891 -9.773 5.664 1 97.94 527 ALA B N 1
ATOM 8948 C CA . ALA B 1 527 ? 10.797 -8.781 4.594 1 97.94 527 ALA B CA 1
ATOM 8949 C C . ALA B 1 527 ? 11.992 -7.836 4.613 1 97.94 527 ALA B C 1
ATOM 8951 O O . ALA B 1 527 ? 12.594 -7.566 3.57 1 97.94 527 ALA B O 1
ATOM 8952 N N . ALA B 1 528 ? 12.328 -7.328 5.805 1 98.44 528 ALA B N 1
ATOM 8953 C CA . ALA B 1 528 ? 13.461 -6.414 5.938 1 98.44 528 ALA B CA 1
ATOM 8954 C C . ALA B 1 528 ? 14.766 -7.098 5.547 1 98.44 528 ALA B C 1
ATOM 8956 O O . ALA B 1 528 ? 15.562 -6.543 4.785 1 98.44 528 ALA B O 1
ATOM 8957 N N . SER B 1 529 ? 14.969 -8.328 6 1 98.31 529 SER B N 1
ATOM 8958 C CA . SER B 1 529 ? 16.188 -9.078 5.734 1 98.31 529 SER B CA 1
ATOM 8959 C C . SER B 1 529 ? 16.359 -9.352 4.242 1 98.31 529 SER B C 1
ATOM 8961 O O . SER B 1 529 ? 17.438 -9.148 3.682 1 98.31 529 SER B O 1
ATOM 8963 N N . MET B 1 530 ? 15.312 -9.789 3.666 1 98.06 530 MET B N 1
ATOM 8964 C CA . MET B 1 530 ? 15.383 -10.094 2.24 1 98.06 530 MET B CA 1
ATOM 8965 C C . MET B 1 530 ? 15.555 -8.828 1.418 1 98.06 530 MET B C 1
ATOM 8967 O O . MET B 1 530 ? 16.234 -8.828 0.388 1 98.06 530 MET B O 1
ATOM 8971 N N . ALA B 1 531 ? 14.883 -7.754 1.821 1 98.31 531 ALA B N 1
ATOM 8972 C CA . ALA B 1 531 ? 15.055 -6.473 1.146 1 98.31 531 ALA B CA 1
ATOM 8973 C C . ALA B 1 531 ? 16.5 -6.008 1.195 1 98.31 531 ALA B C 1
ATOM 8975 O O . ALA B 1 531 ? 17.047 -5.52 0.198 1 98.31 531 ALA B O 1
ATOM 8976 N N . ILE B 1 532 ? 17.125 -6.156 2.344 1 98.25 532 ILE B N 1
ATOM 8977 C CA . ILE B 1 532 ? 18.516 -5.754 2.529 1 98.25 532 ILE B CA 1
ATOM 8978 C C . ILE B 1 532 ? 19.406 -6.586 1.617 1 98.25 532 ILE B C 1
ATOM 8980 O O . ILE B 1 532 ? 20.281 -6.043 0.928 1 98.25 532 ILE B O 1
ATOM 8984 N N . ALA B 1 533 ? 19.172 -7.891 1.588 1 97.88 533 ALA B N 1
ATOM 8985 C CA . ALA B 1 533 ? 19.953 -8.766 0.722 1 97.88 533 ALA B CA 1
ATOM 8986 C C . ALA B 1 533 ? 19.797 -8.367 -0.744 1 97.88 533 ALA B C 1
ATOM 8988 O O . ALA B 1 533 ? 20.781 -8.281 -1.477 1 97.88 533 ALA B O 1
ATOM 8989 N N . THR B 1 534 ? 18.594 -8.125 -1.146 1 96.88 534 THR B N 1
ATOM 8990 C CA . THR B 1 534 ? 18.328 -7.738 -2.527 1 96.88 534 THR B CA 1
ATOM 8991 C C . THR B 1 534 ? 18.938 -6.375 -2.838 1 96.88 534 THR B C 1
ATOM 8993 O O . THR B 1 534 ? 19.453 -6.156 -3.938 1 96.88 534 THR B O 1
ATOM 8996 N N . PHE B 1 535 ? 18.812 -5.445 -1.879 1 97.19 535 PHE B N 1
ATOM 8997 C CA . PHE B 1 535 ? 19.344 -4.098 -2.043 1 97.19 535 PHE B CA 1
ATOM 8998 C C . PHE B 1 535 ? 20.859 -4.133 -2.217 1 97.19 535 PHE B C 1
ATOM 9000 O O . PHE B 1 535 ? 21.406 -3.451 -3.088 1 97.19 535 PHE B O 1
ATOM 9007 N N . ASN B 1 536 ? 21.562 -4.949 -1.43 1 96.38 536 ASN B N 1
ATOM 9008 C CA . ASN B 1 536 ? 23.016 -5.027 -1.433 1 96.38 536 ASN B CA 1
ATOM 9009 C C . ASN B 1 536 ? 23.531 -5.879 -2.588 1 96.38 536 ASN B C 1
ATOM 9011 O O . ASN B 1 536 ? 24.547 -5.547 -3.211 1 96.38 536 ASN B O 1
ATOM 9015 N N . GLU B 1 537 ? 22.781 -7.012 -2.871 1 94.81 537 GLU B N 1
ATOM 9016 C CA . GLU B 1 537 ? 23.375 -8.039 -3.711 1 94.81 537 GLU B CA 1
ATOM 9017 C C . GLU B 1 537 ? 22.547 -8.289 -4.965 1 94.81 537 GLU B C 1
ATOM 9019 O O . GLU B 1 537 ? 22.984 -8.984 -5.883 1 94.81 537 GLU B O 1
ATOM 9024 N N . GLY B 1 538 ? 21.344 -7.84 -4.996 1 94.88 538 GLY B N 1
ATOM 9025 C CA . GLY B 1 538 ? 20.5 -8.062 -6.152 1 94.88 538 GLY B CA 1
ATOM 9026 C C . GLY B 1 538 ? 19.484 -9.18 -5.949 1 94.88 538 GLY B C 1
ATOM 9027 O O . GLY B 1 538 ? 19.438 -9.789 -4.879 1 94.88 538 GLY B O 1
ATOM 9028 N N . ALA B 1 539 ? 18.75 -9.445 -7.008 1 94.69 539 ALA B N 1
ATOM 9029 C CA . ALA B 1 539 ? 17.688 -10.445 -6.973 1 94.69 539 ALA B CA 1
ATOM 9030 C C . ALA B 1 539 ? 18.266 -11.852 -6.848 1 94.69 539 ALA B C 1
ATOM 9032 O O . ALA B 1 539 ? 17.562 -12.781 -6.422 1 94.69 539 ALA B O 1
ATOM 9033 N N . THR B 1 540 ? 19.453 -12.062 -7.168 1 92.5 540 THR B N 1
ATOM 9034 C CA . THR B 1 540 ? 20.109 -13.367 -7.113 1 92.5 540 THR B CA 1
ATOM 9035 C C . THR B 1 540 ? 20.234 -13.844 -5.672 1 92.5 540 THR B C 1
ATOM 9037 O O . THR B 1 540 ? 20.5 -15.023 -5.422 1 92.5 540 THR B O 1
ATOM 9040 N N . ALA B 1 541 ? 20.062 -12.945 -4.699 1 93.31 541 ALA B N 1
ATOM 9041 C CA . ALA B 1 541 ? 20.094 -13.32 -3.289 1 93.31 541 ALA B CA 1
ATOM 9042 C C . ALA B 1 541 ? 19.047 -14.391 -2.986 1 93.31 541 ALA B C 1
ATOM 9044 O O . ALA B 1 541 ? 19.219 -15.203 -2.078 1 93.31 541 ALA B O 1
ATOM 9045 N N . MET B 1 542 ? 18.016 -14.438 -3.773 1 94.69 542 MET B N 1
ATOM 9046 C CA . MET B 1 542 ? 16.922 -15.383 -3.566 1 94.69 542 MET B CA 1
ATOM 9047 C C . MET B 1 542 ? 17.391 -16.812 -3.816 1 94.69 542 MET B C 1
ATOM 9049 O O . MET B 1 542 ? 16.875 -17.75 -3.221 1 94.69 542 MET B O 1
ATOM 9053 N N . LEU B 1 543 ? 18.375 -17 -4.66 1 94.88 543 LEU B N 1
ATOM 9054 C CA . LEU B 1 543 ? 18.875 -18.328 -5.004 1 94.88 543 LEU B CA 1
ATOM 9055 C C . LEU B 1 543 ? 19.453 -19.016 -3.775 1 94.88 543 LEU B C 1
ATOM 9057 O O . LEU B 1 543 ? 19.234 -20.219 -3.582 1 94.88 543 LEU B O 1
ATOM 9061 N N . SER B 1 544 ? 20.094 -18.219 -2.922 1 94.19 544 SER B N 1
ATOM 9062 C CA . SER B 1 544 ? 20.641 -18.797 -1.695 1 94.19 544 SER B CA 1
ATOM 9063 C C . SER B 1 544 ? 19.531 -19.203 -0.731 1 94.19 544 SER B C 1
ATOM 9065 O O . SER B 1 544 ? 19.672 -20.172 0.014 1 94.19 544 SER B O 1
ATOM 9067 N N . VAL B 1 545 ? 18.484 -18.469 -0.713 1 96.81 545 VAL B N 1
ATOM 9068 C CA . VAL B 1 545 ? 17.328 -18.812 0.125 1 96.81 545 VAL B CA 1
ATOM 9069 C C . VAL B 1 545 ? 16.719 -20.141 -0.352 1 96.81 545 VAL B C 1
ATOM 9071 O O . VAL B 1 545 ? 16.406 -21.016 0.457 1 96.81 545 VAL B O 1
ATOM 9074 N N . MET B 1 546 ? 16.562 -20.281 -1.662 1 95.81 546 MET B N 1
ATOM 9075 C CA . MET B 1 546 ? 16.016 -21.5 -2.23 1 95.81 546 MET B CA 1
ATOM 9076 C C . MET B 1 546 ? 16.906 -22.703 -1.922 1 95.81 546 MET B C 1
ATOM 9078 O O . MET B 1 546 ? 16.422 -23.781 -1.593 1 95.81 546 MET B O 1
ATOM 9082 N N . GLU B 1 547 ? 18.203 -22.422 -1.956 1 93.5 547 GLU B N 1
ATOM 9083 C CA . GLU B 1 547 ? 19.156 -23.469 -1.626 1 93.5 547 GLU B CA 1
ATOM 9084 C C . GLU B 1 547 ? 19.016 -23.922 -0.173 1 93.5 547 GLU B C 1
ATOM 9086 O O . GLU B 1 547 ? 18.984 -25.109 0.117 1 93.5 547 GLU B O 1
ATOM 9091 N N . LYS B 1 548 ? 18.891 -22.969 0.671 1 93.25 548 LYS B N 1
ATOM 9092 C CA . LYS B 1 548 ? 18.75 -23.266 2.092 1 93.25 548 LYS B CA 1
ATOM 9093 C C . LYS B 1 548 ? 17.453 -24.047 2.359 1 93.25 548 LYS B C 1
ATOM 9095 O O . LYS B 1 548 ? 17.391 -24.859 3.283 1 93.25 548 LYS B O 1
ATOM 9100 N N . LEU B 1 549 ? 16.469 -23.812 1.529 1 94.31 549 LEU B N 1
ATOM 9101 C CA . LEU B 1 549 ? 15.188 -24.484 1.669 1 94.31 549 LEU B CA 1
ATOM 9102 C C . LEU B 1 549 ? 15.172 -25.781 0.884 1 94.31 549 LEU B C 1
ATOM 9104 O O . LEU B 1 549 ? 14.133 -26.453 0.805 1 94.31 549 LEU B O 1
ATOM 9108 N N . TRP B 1 550 ? 16.234 -26.094 0.195 1 91.88 550 TRP B N 1
ATOM 9109 C CA . TRP B 1 550 ? 16.406 -27.312 -0.591 1 91.88 550 TRP B CA 1
ATOM 9110 C C . TRP B 1 550 ? 15.477 -27.312 -1.8 1 91.88 550 TRP B C 1
ATOM 9112 O O . TRP B 1 550 ? 14.938 -28.359 -2.178 1 91.88 550 TRP B O 1
ATOM 9122 N N . LEU B 1 551 ? 15.188 -26.141 -2.273 1 93 551 LEU B N 1
ATOM 9123 C CA . LEU B 1 551 ? 14.383 -26.016 -3.484 1 93 551 LEU B CA 1
ATOM 9124 C C . LEU B 1 551 ? 15.273 -25.984 -4.727 1 93 551 LEU B C 1
ATOM 9126 O O . LEU B 1 551 ? 16.25 -25.25 -4.773 1 93 551 LEU B O 1
ATOM 9130 N N . GLN B 1 552 ? 14.906 -26.75 -5.617 1 86.81 552 GLN B N 1
ATOM 9131 C CA . GLN B 1 552 ? 15.688 -26.812 -6.848 1 86.81 552 GLN B CA 1
ATOM 9132 C C . GLN B 1 552 ? 15.492 -25.562 -7.684 1 86.81 552 GLN B C 1
ATOM 9134 O O . GLN B 1 552 ? 14.359 -25.125 -7.914 1 86.81 552 GLN B O 1
ATOM 9139 N N . THR B 1 553 ? 16.594 -25 -8.07 1 89.44 553 THR B N 1
ATOM 9140 C CA . THR B 1 553 ? 16.531 -23.844 -8.969 1 89.44 553 THR B CA 1
ATOM 9141 C C . THR B 1 553 ? 16.719 -24.281 -10.422 1 89.44 553 THR B C 1
ATOM 9143 O O . THR B 1 553 ? 17.406 -25.266 -10.695 1 89.44 553 THR B O 1
ATOM 9146 N N . THR B 1 554 ? 16.031 -23.672 -11.312 1 89.19 554 THR B N 1
ATOM 9147 C CA . THR B 1 554 ? 16.141 -23.969 -12.734 1 89.19 554 THR B CA 1
ATOM 9148 C C . THR B 1 554 ? 16.766 -22.797 -13.492 1 89.19 554 THR B C 1
ATOM 9150 O O . THR B 1 554 ? 17 -21.734 -12.914 1 89.19 554 THR B O 1
ATOM 9153 N N . ALA B 1 555 ? 17.047 -23.031 -14.75 1 89.88 555 ALA B N 1
ATOM 9154 C CA . ALA B 1 555 ? 17.594 -21.984 -15.602 1 89.88 555 ALA B CA 1
ATOM 9155 C C . ALA B 1 555 ? 16.656 -20.781 -15.672 1 89.88 555 ALA B C 1
ATOM 9157 O O . ALA B 1 555 ? 17.094 -19.625 -15.719 1 89.88 555 ALA B O 1
ATOM 9158 N N . ILE B 1 556 ? 15.438 -21.125 -15.594 1 91.81 556 ILE B N 1
ATOM 9159 C CA . ILE B 1 556 ? 14.445 -20.062 -15.664 1 91.81 556 ILE B CA 1
ATOM 9160 C C . ILE B 1 556 ? 14.539 -19.172 -14.43 1 91.81 556 ILE B C 1
ATOM 9162 O O . ILE B 1 556 ? 14.5 -17.938 -14.531 1 91.81 556 ILE B O 1
ATOM 9166 N N . THR B 1 557 ? 14.656 -19.75 -13.281 1 94.38 557 THR B N 1
ATOM 9167 C CA . THR B 1 557 ? 14.797 -19.016 -12.023 1 94.38 557 THR B CA 1
ATOM 9168 C C . THR B 1 557 ? 16.016 -18.109 -12.062 1 94.38 557 THR B C 1
ATOM 9170 O O . THR B 1 557 ? 15.922 -16.906 -11.758 1 94.38 557 THR B O 1
ATOM 9173 N N . ILE B 1 558 ? 17.078 -18.625 -12.5 1 93.94 558 ILE B N 1
ATOM 9174 C CA . ILE B 1 558 ? 18.359 -17.906 -12.531 1 93.94 558 ILE B CA 1
ATOM 9175 C C . ILE B 1 558 ? 18.281 -16.766 -13.539 1 93.94 558 ILE B C 1
ATOM 9177 O O . ILE B 1 558 ? 18.625 -15.625 -13.219 1 93.94 558 ILE B O 1
ATOM 9181 N N . ASP B 1 559 ? 17.766 -17.078 -14.688 1 92.56 559 ASP B N 1
ATOM 9182 C CA . ASP B 1 559 ? 17.656 -16.078 -15.75 1 92.56 559 ASP B CA 1
ATOM 9183 C C . ASP B 1 559 ? 16.766 -14.914 -15.312 1 92.56 559 ASP B C 1
ATOM 9185 O O . ASP B 1 559 ? 17.062 -13.75 -15.602 1 92.56 559 ASP B O 1
ATOM 9189 N N . THR B 1 560 ? 15.711 -15.305 -14.695 1 93.44 560 THR B N 1
ATOM 9190 C CA . THR B 1 560 ? 14.789 -14.266 -14.258 1 93.44 560 THR B CA 1
ATOM 9191 C C . THR B 1 560 ? 15.453 -13.352 -13.227 1 93.44 560 THR B C 1
ATOM 9193 O O . THR B 1 560 ? 15.242 -12.141 -13.234 1 93.44 560 THR B O 1
ATOM 9196 N N . CYS B 1 561 ? 16.203 -13.875 -12.312 1 94.5 561 CYS B N 1
ATOM 9197 C CA . CYS B 1 561 ? 16.938 -13.078 -11.328 1 94.5 561 CYS B CA 1
ATOM 9198 C C . CYS B 1 561 ? 17.969 -12.188 -12 1 94.5 561 CYS B C 1
ATOM 9200 O O . CYS B 1 561 ? 18.062 -10.992 -11.695 1 94.5 561 CYS B O 1
ATOM 9202 N N . GLU B 1 562 ? 18.672 -12.727 -12.93 1 93.62 562 GLU B N 1
ATOM 9203 C CA . GLU B 1 562 ? 19.703 -11.977 -13.633 1 93.62 562 GLU B CA 1
ATOM 9204 C C . GLU B 1 562 ? 19.094 -10.844 -14.461 1 93.62 562 GLU B C 1
ATOM 9206 O O . GLU B 1 562 ? 19.656 -9.75 -14.539 1 93.62 562 GLU B O 1
ATOM 9211 N N . GLU B 1 563 ? 18.031 -11.195 -15.086 1 93.94 563 GLU B N 1
ATOM 9212 C CA . GLU B 1 563 ? 17.328 -10.172 -15.859 1 93.94 563 GLU B CA 1
ATOM 9213 C C . GLU B 1 563 ? 16.859 -9.023 -14.969 1 93.94 563 GLU B C 1
ATOM 9215 O O . GLU B 1 563 ? 16.969 -7.855 -15.344 1 93.94 563 GLU B O 1
ATOM 9220 N N . ALA B 1 564 ? 16.328 -9.383 -13.836 1 93.94 564 ALA B N 1
ATOM 9221 C CA . ALA B 1 564 ? 15.883 -8.359 -12.891 1 93.94 564 ALA B CA 1
ATOM 9222 C C . ALA B 1 564 ? 17.031 -7.453 -12.477 1 93.94 564 ALA B C 1
ATOM 9224 O O . ALA B 1 564 ? 16.875 -6.234 -12.375 1 93.94 564 ALA B O 1
ATOM 9225 N N . ASP B 1 565 ? 18.172 -7.977 -12.211 1 94.75 565 ASP B N 1
ATOM 9226 C CA . ASP B 1 565 ? 19.344 -7.215 -11.828 1 94.75 565 ASP B CA 1
ATOM 9227 C C . ASP B 1 565 ? 19.844 -6.344 -12.984 1 94.75 565 ASP B C 1
ATOM 9229 O O . ASP B 1 565 ? 20.234 -5.191 -12.781 1 94.75 565 ASP B O 1
ATOM 9233 N N . ALA B 1 566 ? 19.812 -6.93 -14.18 1 94.62 566 ALA B N 1
ATOM 9234 C CA . ALA B 1 566 ? 20.219 -6.172 -15.359 1 94.62 566 ALA B CA 1
ATOM 9235 C C . ALA B 1 566 ? 19.297 -4.973 -15.586 1 94.62 566 ALA B C 1
ATOM 9237 O O . ALA B 1 566 ? 19.766 -3.881 -15.922 1 94.62 566 ALA B O 1
ATOM 9238 N N . VAL B 1 567 ? 18.062 -5.23 -15.422 1 93.44 567 VAL B N 1
ATOM 9239 C CA . VAL B 1 567 ? 17.094 -4.16 -15.586 1 93.44 567 VAL B CA 1
ATOM 9240 C C . VAL B 1 567 ? 17.328 -3.076 -14.539 1 93.44 567 VAL B C 1
ATOM 9242 O O . VAL B 1 567 ? 17.25 -1.884 -14.844 1 93.44 567 VAL B O 1
ATOM 9245 N N . ARG B 1 568 ? 17.562 -3.449 -13.305 1 93.38 568 ARG B N 1
ATOM 9246 C CA . ARG B 1 568 ? 17.859 -2.504 -12.234 1 93.38 568 ARG B CA 1
ATOM 9247 C C . ARG B 1 568 ? 19.062 -1.622 -12.602 1 93.38 568 ARG B C 1
ATOM 9249 O O . ARG B 1 568 ? 19 -0.399 -12.453 1 93.38 568 ARG B O 1
ATOM 9256 N N . ILE B 1 569 ? 20.109 -2.193 -13.117 1 93.56 569 ILE B N 1
ATOM 9257 C CA . ILE B 1 569 ? 21.328 -1.474 -13.484 1 93.56 569 ILE B CA 1
ATOM 9258 C C . ILE B 1 569 ? 21.031 -0.525 -14.648 1 93.56 569 ILE B C 1
ATOM 9260 O O . ILE B 1 569 ? 21.422 0.643 -14.617 1 93.56 569 ILE B O 1
ATOM 9264 N N . ALA B 1 570 ? 20.312 -1.042 -15.617 1 93.19 570 ALA B N 1
ATOM 9265 C CA . ALA B 1 570 ? 20 -0.244 -16.797 1 93.19 570 ALA B CA 1
ATOM 9266 C C . ALA B 1 570 ? 19.141 0.968 -16.422 1 93.19 570 ALA B C 1
ATOM 9268 O O . ALA B 1 570 ? 19.406 2.08 -16.891 1 93.19 570 ALA B O 1
ATOM 9269 N N . LYS B 1 571 ? 18.188 0.756 -15.617 1 91.38 571 LYS B N 1
ATOM 9270 C CA . LYS B 1 571 ? 17.312 1.84 -15.18 1 91.38 571 LYS B CA 1
ATOM 9271 C C . LYS B 1 571 ? 18.094 2.885 -14.383 1 91.38 571 LYS B C 1
ATOM 9273 O O . LYS B 1 571 ? 17.906 4.086 -14.586 1 91.38 571 LYS B O 1
ATOM 9278 N N . ALA B 1 572 ? 18.891 2.398 -13.477 1 90.88 572 ALA B N 1
ATOM 9279 C CA . ALA B 1 572 ? 19.703 3.305 -12.656 1 90.88 572 ALA B CA 1
ATOM 9280 C C . ALA B 1 572 ? 20.625 4.145 -13.516 1 90.88 572 ALA B C 1
ATOM 9282 O O . ALA B 1 572 ? 20.797 5.344 -13.281 1 90.88 572 ALA B O 1
ATOM 9283 N N . SER B 1 573 ? 21.203 3.539 -14.5 1 90.12 573 SER B N 1
ATOM 9284 C CA . SER B 1 573 ? 22.109 4.238 -15.406 1 90.12 573 SER B CA 1
ATOM 9285 C C . SER B 1 573 ? 21.359 5.273 -16.234 1 90.12 573 SER B C 1
ATOM 9287 O O . SER B 1 573 ? 21.875 6.375 -16.469 1 90.12 573 SER B O 1
ATOM 9289 N N . ARG B 1 574 ? 20.203 4.922 -16.672 1 89.25 574 ARG B N 1
ATOM 9290 C CA . ARG B 1 574 ? 19.375 5.84 -17.453 1 89.25 574 ARG B CA 1
ATOM 9291 C C . ARG B 1 574 ? 18.984 7.062 -16.625 1 89.25 574 ARG B C 1
ATOM 9293 O O . ARG B 1 574 ? 19.062 8.195 -17.094 1 89.25 574 ARG B O 1
ATOM 9300 N N . PHE B 1 575 ? 18.672 6.875 -15.391 1 87.31 575 PHE B N 1
ATOM 9301 C CA . PHE B 1 575 ? 18.203 7.949 -14.523 1 87.31 575 PHE B CA 1
ATOM 9302 C C . PHE B 1 575 ? 19.344 8.867 -14.125 1 87.31 575 PHE B C 1
ATOM 9304 O O . PHE B 1 575 ? 19.141 10.016 -13.75 1 87.31 575 PHE B O 1
ATOM 9311 N N . GLN B 1 576 ? 20.547 8.344 -14.227 1 86.31 576 GLN B N 1
ATOM 9312 C CA . GLN B 1 576 ? 21.719 9.125 -13.867 1 86.31 576 GLN B CA 1
ATOM 9313 C C . GLN B 1 576 ? 22.172 10.016 -15.023 1 86.31 576 GLN B C 1
ATOM 9315 O O . GLN B 1 576 ? 22.938 10.953 -14.828 1 86.31 576 GLN B O 1
ATOM 9320 N N . SER B 1 577 ? 21.609 9.742 -16.188 1 86.5 577 SER B N 1
ATOM 9321 C CA . SER B 1 577 ? 21.984 10.547 -17.344 1 86.5 577 SER B CA 1
ATOM 9322 C C . SER B 1 577 ? 21.5 11.992 -17.203 1 86.5 577 SER B C 1
ATOM 9324 O O . SER B 1 577 ? 20.406 12.242 -16.688 1 86.5 577 SER B O 1
ATOM 9326 N N . ALA B 1 578 ? 22.359 12.891 -17.578 1 82.5 578 ALA B N 1
ATOM 9327 C CA . ALA B 1 578 ? 22.078 14.312 -17.469 1 82.5 578 ALA B CA 1
ATOM 9328 C C . ALA B 1 578 ? 20.812 14.688 -18.234 1 82.5 578 ALA B C 1
ATOM 9330 O O . ALA B 1 578 ? 20.016 15.5 -17.766 1 82.5 578 ALA B O 1
ATOM 9331 N N . HIS B 1 579 ? 20.734 14.109 -19.344 1 82.56 579 HIS B N 1
ATOM 9332 C CA . HIS B 1 579 ? 19.578 14.406 -20.188 1 82.56 579 HIS B CA 1
ATOM 9333 C C . HIS B 1 579 ? 18.281 14.023 -19.484 1 82.56 579 HIS B C 1
ATOM 9335 O O . HIS B 1 579 ? 17.328 14.812 -19.469 1 82.56 579 HIS B O 1
ATOM 9341 N N . ILE B 1 580 ? 18.25 12.875 -18.922 1 85.69 580 ILE B N 1
ATOM 9342 C CA . ILE B 1 580 ? 17.047 12.383 -18.266 1 85.69 580 ILE B CA 1
ATOM 9343 C C . ILE B 1 580 ? 16.781 13.188 -17 1 85.69 580 ILE B C 1
ATOM 9345 O O . ILE B 1 580 ? 15.625 13.484 -16.672 1 85.69 580 ILE B O 1
ATOM 9349 N N . LYS B 1 581 ? 17.766 13.516 -16.281 1 82.69 581 LYS B N 1
ATOM 9350 C CA . LYS B 1 581 ? 17.625 14.336 -15.078 1 82.69 581 LYS B CA 1
ATOM 9351 C C . LYS B 1 581 ? 17 15.688 -15.406 1 82.69 581 LYS B C 1
ATOM 9353 O O . LYS B 1 581 ? 16.078 16.141 -14.719 1 82.69 581 LYS B O 1
ATOM 9358 N N . GLN B 1 582 ? 17.484 16.312 -16.453 1 81.56 582 GLN B N 1
ATOM 9359 C CA . GLN B 1 582 ? 16.953 17.609 -16.875 1 81.56 582 GLN B CA 1
ATOM 9360 C C . GLN B 1 582 ? 15.5 17.484 -17.312 1 81.56 582 GLN B C 1
ATOM 9362 O O . GLN B 1 582 ? 14.672 18.344 -16.984 1 81.56 582 GLN B O 1
ATOM 9367 N N . ARG B 1 583 ? 15.266 16.484 -18.031 1 83.06 583 ARG B N 1
ATOM 9368 C CA . ARG B 1 583 ? 13.898 16.234 -18.484 1 83.06 583 ARG B CA 1
ATOM 9369 C C . ARG B 1 583 ? 12.953 16.078 -17.297 1 83.06 583 ARG B C 1
ATOM 9371 O O . ARG B 1 583 ? 11.859 16.656 -17.281 1 83.06 583 ARG B O 1
ATOM 9378 N N . ARG B 1 584 ? 13.336 15.32 -16.328 1 82 584 ARG B N 1
ATOM 9379 C CA . ARG B 1 584 ? 12.516 15.078 -15.141 1 82 584 ARG B CA 1
ATOM 9380 C C . ARG B 1 584 ? 12.289 16.359 -14.359 1 82 584 ARG B C 1
ATOM 9382 O O . ARG B 1 584 ? 11.188 16.594 -13.844 1 82 584 ARG B O 1
ATOM 9389 N N . LEU B 1 585 ? 13.305 17.125 -14.281 1 80.31 585 LEU B N 1
ATOM 9390 C CA . LEU B 1 585 ? 13.195 18.406 -13.586 1 80.31 585 LEU B CA 1
ATOM 9391 C C . LEU B 1 585 ? 12.203 19.328 -14.297 1 80.31 585 LEU B C 1
ATOM 9393 O O . LEU B 1 585 ? 11.367 19.953 -13.641 1 80.31 585 LEU B O 1
ATOM 9397 N N . THR B 1 586 ? 12.312 19.375 -15.562 1 79.25 586 THR B N 1
ATOM 9398 C CA . THR B 1 586 ? 11.43 20.234 -16.359 1 79.25 586 THR B CA 1
ATOM 9399 C C . THR B 1 586 ? 9.977 19.781 -16.219 1 79.25 586 THR B C 1
ATOM 9401 O O . THR B 1 586 ? 9.078 20.609 -16.047 1 79.25 586 THR B O 1
ATOM 9404 N N . MET B 1 587 ? 9.82 18.531 -16.266 1 82.5 587 MET B N 1
ATOM 9405 C CA . MET B 1 587 ? 8.477 17.969 -16.172 1 82.5 587 MET B CA 1
ATOM 9406 C C . MET B 1 587 ? 7.879 18.219 -14.789 1 82.5 587 MET B C 1
ATOM 9408 O O . MET B 1 587 ? 6.711 18.578 -14.664 1 82.5 587 MET B O 1
ATOM 9412 N N . SER B 1 588 ? 8.703 17.953 -13.789 1 82.5 588 SER B N 1
ATOM 9413 C CA . SER B 1 588 ? 8.25 18.156 -12.422 1 82.5 588 SER B CA 1
ATOM 9414 C C . SER B 1 588 ? 7.871 19.609 -12.172 1 82.5 588 SER B C 1
ATOM 9416 O O . SER B 1 588 ? 6.863 19.906 -11.531 1 82.5 588 SER B O 1
ATOM 9418 N N . ASN B 1 589 ? 8.672 20.484 -12.695 1 78.44 589 ASN B N 1
ATOM 9419 C CA . ASN B 1 589 ? 8.406 21.922 -12.555 1 78.44 589 ASN B CA 1
ATOM 9420 C C . ASN B 1 589 ? 7.117 22.328 -13.258 1 78.44 589 ASN B C 1
ATOM 9422 O O . ASN B 1 589 ? 6.297 23.047 -12.695 1 78.44 589 ASN B O 1
ATOM 9426 N N . ALA B 1 590 ? 6.992 21.844 -14.414 1 78.25 590 ALA B N 1
ATOM 9427 C CA . ALA B 1 590 ? 5.793 22.141 -15.188 1 78.25 590 ALA B CA 1
ATOM 9428 C C . ALA B 1 590 ? 4.539 21.641 -14.477 1 78.25 590 ALA B C 1
ATOM 9430 O O . ALA B 1 590 ? 3.527 22.344 -14.422 1 78.25 590 ALA B O 1
ATOM 9431 N N . LYS B 1 591 ? 4.652 20.484 -13.945 1 82.25 591 LYS B N 1
ATOM 9432 C CA . LYS B 1 591 ? 3.52 19.891 -13.234 1 82.25 591 LYS B CA 1
ATOM 9433 C C . LYS B 1 591 ? 3.172 20.703 -11.992 1 82.25 591 LYS B C 1
ATOM 9435 O O . LYS B 1 591 ? 1.995 20.953 -11.703 1 82.25 591 LYS B O 1
ATOM 9440 N N . LYS B 1 592 ? 4.176 21.078 -11.242 1 81.94 592 LYS B N 1
ATOM 9441 C CA . LYS B 1 592 ? 3.959 21.844 -10.008 1 81.94 592 LYS B CA 1
ATOM 9442 C C . LYS B 1 592 ? 3.34 23.203 -10.305 1 81.94 592 LYS B C 1
ATOM 9444 O O . LYS B 1 592 ? 2.43 23.641 -9.594 1 81.94 592 LYS B O 1
ATOM 9449 N N . VAL B 1 593 ? 3.816 23.828 -11.32 1 78.88 593 VAL B N 1
ATOM 9450 C CA . VAL B 1 593 ? 3.307 25.141 -11.711 1 78.88 593 VAL B CA 1
ATOM 9451 C C . VAL B 1 593 ? 1.846 25.031 -12.133 1 78.88 593 VAL B C 1
ATOM 9453 O O . VAL B 1 593 ? 1.005 25.828 -11.719 1 78.88 593 VAL B O 1
ATOM 9456 N N . ASN B 1 594 ? 1.608 24.062 -12.945 1 82.75 594 ASN B N 1
ATOM 9457 C CA . ASN B 1 594 ? 0.24 23.844 -13.406 1 82.75 594 ASN B CA 1
ATOM 9458 C C . ASN B 1 594 ? -0.698 23.531 -12.234 1 82.75 594 ASN B C 1
ATOM 9460 O O . ASN B 1 594 ? -1.835 24.016 -12.211 1 82.75 594 ASN B O 1
ATOM 9464 N N . ARG B 1 595 ? -0.201 22.797 -11.32 1 84.31 595 ARG B N 1
ATOM 9465 C CA . ARG B 1 595 ? -0.996 22.453 -10.141 1 84.31 595 ARG B CA 1
ATOM 9466 C C . ARG B 1 595 ? -1.349 23.703 -9.344 1 84.31 595 ARG B C 1
ATOM 9468 O O . ARG B 1 595 ? -2.5 23.891 -8.938 1 84.31 595 ARG B O 1
ATOM 9475 N N . HIS B 1 596 ? -0.421 24.484 -9.148 1 80.31 596 HIS B N 1
ATOM 9476 C CA . HIS B 1 596 ? -0.653 25.703 -8.383 1 80.31 596 HIS B CA 1
ATOM 9477 C C . HIS B 1 596 ? -1.631 26.625 -9.102 1 80.31 596 HIS B C 1
ATOM 9479 O O . HIS B 1 596 ? -2.48 27.25 -8.469 1 80.31 596 HIS B O 1
ATOM 9485 N N . LYS B 1 597 ? -1.474 26.688 -10.391 1 81.19 597 LYS B N 1
ATOM 9486 C CA . LYS B 1 597 ? -2.396 27.484 -11.188 1 81.19 597 LYS B CA 1
ATOM 9487 C C . LYS B 1 597 ? -3.824 26.969 -11.07 1 81.19 597 LYS B C 1
ATOM 9489 O O . LYS B 1 597 ? -4.758 27.734 -10.836 1 81.19 597 LYS B O 1
ATOM 9494 N N . GLN B 1 598 ? -3.955 25.719 -11.164 1 86.56 598 GLN B N 1
ATOM 9495 C CA . GLN B 1 598 ? -5.27 25.094 -11.078 1 86.56 598 GLN B CA 1
ATOM 9496 C C . GLN B 1 598 ? -5.883 25.281 -9.695 1 86.56 598 GLN B C 1
ATOM 9498 O O . GLN B 1 598 ? -7.066 25.609 -9.57 1 86.56 598 GLN B O 1
ATOM 9503 N N . GLU B 1 599 ? -5.117 25.078 -8.641 1 84.75 599 GLU B N 1
ATOM 9504 C CA . GLU B 1 599 ? -5.605 25.203 -7.273 1 84.75 599 GLU B CA 1
ATOM 9505 C C . GLU B 1 599 ? -6.043 26.625 -6.973 1 84.75 599 GLU B C 1
ATOM 9507 O O . GLU B 1 599 ? -7.012 26.844 -6.242 1 84.75 599 GLU B O 1
ATOM 9512 N N . ARG B 1 600 ? -5.332 27.578 -7.555 1 79.62 600 ARG B N 1
ATOM 9513 C CA . ARG B 1 600 ? -5.707 28.984 -7.387 1 79.62 600 ARG B CA 1
ATOM 9514 C C . ARG B 1 600 ? -7.023 29.281 -8.086 1 79.62 600 ARG B C 1
ATOM 9516 O O . ARG B 1 600 ? -7.875 29.984 -7.543 1 79.62 600 ARG B O 1
ATOM 9523 N N . GLU B 1 601 ? -7.152 28.766 -9.25 1 83.94 601 GLU B N 1
ATOM 9524 C CA . GLU B 1 601 ? -8.359 29 -10.039 1 83.94 601 GLU B CA 1
ATOM 9525 C C . GLU B 1 601 ? -9.57 28.297 -9.414 1 83.94 601 GLU B C 1
ATOM 9527 O O . GLU B 1 601 ? -10.672 28.844 -9.422 1 83.94 601 GLU B O 1
ATOM 9532 N N . GLU B 1 602 ? -9.375 27.172 -8.797 1 86.69 602 GLU B N 1
ATOM 9533 C CA . GLU B 1 602 ? -10.461 26.375 -8.234 1 86.69 602 GLU B CA 1
ATOM 9534 C C . GLU B 1 602 ? -10.844 26.859 -6.84 1 86.69 602 GLU B C 1
ATOM 9536 O O . GLU B 1 602 ? -11.977 26.656 -6.395 1 86.69 602 GLU B O 1
ATOM 9541 N N . GLY B 1 603 ? -9.938 27.469 -6.125 1 78.44 603 GLY B N 1
ATOM 9542 C CA . GLY B 1 603 ? -10.195 27.859 -4.75 1 78.44 603 GLY B CA 1
ATOM 9543 C C . GLY B 1 603 ? -10.133 26.703 -3.771 1 78.44 603 GLY B C 1
ATOM 9544 O O . GLY B 1 603 ? -9.703 25.609 -4.125 1 78.44 603 GLY B O 1
ATOM 9545 N N . PRO B 1 604 ? -10.586 26.922 -2.572 1 79.62 604 PRO B N 1
ATOM 9546 C CA . PRO B 1 604 ? -10.516 25.859 -1.562 1 79.62 604 PRO B CA 1
ATOM 9547 C C . PRO B 1 604 ? -11.484 24.719 -1.843 1 79.62 604 PRO B C 1
ATOM 9549 O O . PRO B 1 604 ? -12.68 24.938 -2.035 1 79.62 604 PRO B O 1
ATOM 9552 N N . THR B 1 605 ? -10.961 23.578 -1.964 1 79.06 605 THR B N 1
ATOM 9553 C CA . THR B 1 605 ? -11.781 22.422 -2.287 1 79.06 605 THR B CA 1
ATOM 9554 C C . THR B 1 605 ? -12.016 21.562 -1.05 1 79.06 605 THR B C 1
ATOM 9556 O O . THR B 1 605 ? -12.883 20.688 -1.047 1 79.06 605 THR B O 1
ATOM 9559 N N . TYR B 1 606 ? -11.125 21.703 0.023 1 76.38 606 TYR B N 1
ATOM 9560 C CA . TYR B 1 606 ? -11.258 20.922 1.247 1 76.38 606 TYR B CA 1
ATOM 9561 C C . TYR B 1 606 ? -10.875 21.75 2.469 1 76.38 606 TYR B C 1
ATOM 9563 O O . TYR B 1 606 ? -9.945 22.562 2.412 1 76.38 606 TYR B O 1
ATOM 9571 N N . GLY B 1 607 ? -11.633 21.766 3.482 1 71.56 607 GLY B N 1
ATOM 9572 C CA . GLY B 1 607 ? -11.367 22.484 4.715 1 71.56 607 GLY B CA 1
ATOM 9573 C C . GLY B 1 607 ? -12.398 22.219 5.797 1 71.56 607 GLY B C 1
ATOM 9574 O O . GLY B 1 607 ? -13.484 21.719 5.52 1 71.56 607 GLY B O 1
ATOM 9575 N N . ALA B 1 608 ? -11.883 22.469 7.004 1 66.44 608 ALA B N 1
ATOM 9576 C CA . ALA B 1 608 ? -12.766 22.25 8.148 1 66.44 608 ALA B CA 1
ATOM 9577 C C . ALA B 1 608 ? -14.086 22.984 7.98 1 66.44 608 ALA B C 1
ATOM 9579 O O . ALA B 1 608 ? -14.094 24.219 7.82 1 66.44 608 ALA B O 1
ATOM 9580 N N . GLY B 1 609 ? -15.164 22.375 7.883 1 64.38 609 GLY B N 1
ATOM 9581 C CA . GLY B 1 609 ? -16.484 22.969 7.84 1 64.38 609 GLY B CA 1
ATOM 9582 C C . GLY B 1 609 ? -16.828 23.578 6.496 1 64.38 609 GLY B C 1
ATOM 9583 O O . GLY B 1 609 ? -17.672 24.484 6.406 1 64.38 609 GLY B O 1
ATOM 9584 N N . MET B 1 610 ? -16.031 23.25 5.48 1 68.06 610 MET B N 1
ATOM 9585 C CA . MET B 1 610 ? -16.219 23.859 4.16 1 68.06 610 MET B CA 1
ATOM 9586 C C . MET B 1 610 ? -17.578 23.484 3.578 1 68.06 610 MET B C 1
ATOM 9588 O O . MET B 1 610 ? -18.078 24.172 2.678 1 68.06 610 MET B O 1
ATOM 9592 N N . ALA B 1 611 ? -18.203 22.453 4 1 61.72 611 ALA B N 1
ATOM 9593 C CA . ALA B 1 611 ? -19.484 22.062 3.438 1 61.72 611 ALA B CA 1
ATOM 9594 C C . ALA B 1 611 ? -20.578 23.062 3.822 1 61.72 611 ALA B C 1
ATOM 9596 O O . ALA B 1 611 ? -21.703 22.984 3.309 1 61.72 611 ALA B O 1
ATOM 9597 N N . ILE B 1 612 ? -20.344 24.109 4.711 1 52.56 612 ILE B N 1
ATOM 9598 C CA . ILE B 1 612 ? -21.375 25.016 5.188 1 52.56 612 ILE B CA 1
ATOM 9599 C C . ILE B 1 612 ? -21.344 26.297 4.375 1 52.56 612 ILE B C 1
ATOM 9601 O O . ILE B 1 612 ? -20.297 26.906 4.207 1 52.56 612 ILE B O 1
#

Sequence (1224 aa):
MPKNRLCRRHLSKKRISQLSGARSSRKQSDADNLGSETPQPSASARKLLCRSEPLVNEEDDSRSRASQKWLLVHIARLNELVSELVCPKCAGVGLKVIIDSQNLGFCSSVLLECSHCEGDDKYQKSVYTSTRLQEESRGDVAFDVNVRMVLLAHELGMGYAALKKISKVLGIPTLHLKTYQRHDRKVTVAEVDRGLASLQRSREQIRQAYADIDPEVAQLLSEDEEAVINIGVSFDGTWHKRGFTFNYGIGVCIDILTGLVIDYEILSTYCHACALKIIAKREGKLTAEEYDRWRKSHTDCAKNFEGSSKAMEQEAAKRMWARSIRCYQMRYTEMLSDGDSSAFKEVVASNPYPGYTVEKLECINPAHKRMGTALRKISTESRLGGKGLGKLKALKCKALQNFYRGAIINNSGCLDKMKTEIWAGLLHNMSTDERPLHTRCSPAWCWYRQAEESGLPPESHKHHNKNFLAHEVGKKLIPIYHRMSSDSLLKRMQHGGTQNANECLNSVIWSRCPKTVFVGKGRVEAAASMAIATFNEGATAMLSVMEKLWLQTTAITIDTCEEADAVRIAKASRFQSAHIKQRRLTMSNAKKVNRHKQEREEGPTYGAGMAIMPKNRLCRRHLSKKRISQLSGARSSRKQSDADNLGSETPQPSASARKLLCRSEPLVNEEDDSRSRASQKWLLVHIARLNELVSELVCPKCAGVGLKVIIDSQNLGFCSSVLLECSHCEGDDKYQKSVYTSTRLQEESRGDVAFDVNVRMVLLAHELGMGYAALKKISKVLGIPTLHLKTYQRHDRKVTVAEVDRGLASLQRSREQIRQAYADIDPEVAQLLSEDEEAVINIGVSFDGTWHKRGFTFNYGIGVCIDILTGLVIDYEILSTYCHACALKIIAKREGKLTAEEYDRWRKSHTDCAKNFEGSSKAMEQEAAKRMWARSIRCYQMRYTEMLSDGDSSAFKEVVASNPYPGYTVEKLECINPAHKRMGTALRKISTESRLGGKGLGKLKALKCKALQNFYRGAIINNSGCLDKMKTEIWAGLLHNMSTDERPLHTRCSPAWCWYRQAEESGLPPESHKHHNKNFLAHEVGKKLIPIYHRMSSDSLLKRMQHGGTQNANECLNSVIWSRCPKTVFVGKGRVEAAASMAIATFNEGATAMLSVMEKLWLQTTAITIDTCEEADAVRIAKASRFQSAHIKQRRLTMSNAKKVNRHKQEREEGPTYGAGMAI

pLDDT: mean 85.92, std 17.84, range [20.77, 98.44]

Nearest PDB structures (foldseek):
  1h5q-assembly2_F  TM=4.566E-01  e=4.569E+00  Agaricus bisporus
  3v2g-assembly1_A  TM=4.418E-01  e=9.490E+00  Sinorhizobium meliloti 1021
  1y8c-assembly1_A  TM=2.707E-01  e=7.809E+00  Clostridium acetobutylicum ATCC 824
  1h5q-assembly2_F  TM=4.577E-01  e=4.625E+00  Agaricus bisporus
  3v2g-assembly1_A  TM=4.420E-01  e=9.585E+00  Sinorhizobium meliloti 1021

Secondary structure (DSSP, 8-state):
------------HHHHHHHHHHHHHHHHHHHHS-SS------HHHHHHH---S-SS-SSS-S-------EEEEEHHHHHHHHTTPBPTTT--S-EEEEEEEEEETTEEEEEEEESS--GGG--EEEEESSPBP--SS-SSPPBHHHHHHHHHHHHTT--HHHHHHHHHHHT-----HHHHHHHHHHHHHHHHHHHHHHHHHHHHHHHHHHHHH-HHHHHHHHH-TT--EEEEEEEEEEESSSSS--SEEEEEEEETTT--EEEEEEEE---HHHHHHHHHHHTTSS-HHHHHHHHHH--S-S----S-GGGHHHHHHHHHHHHHHHHHSEEEEEEEE-TTBSHHHHHHHH--STT--PEEEE-HHHHHHHHHHHHHHHHHHTT--SSSTT---HHHHHHHHHHHHHHHHHTTT-HHHHHHHHHHHHHHHH--SSS---TT--TTT-HHHHHHHTTPPPPPGGGT-TT---HHHHHHHHHHHHHHT-HHHHHHTTT---SHHHHHHHHHHHHHS-TTS---HHHHHHHHHHHHHHHHH-TTHHHHHHHHTTPPP-HHHHHHHHHHHHHHHHHHHHHHSHHHHHHHHHHHHHHHHHHHHHHHHH---B-TTTT-/------------HHHHHHHHHHHHHHHHHHHH--SS------HHHHHHH---S-SS-SSS-S-------EEEEEHHHHHHHHTTPBPTTT--S-EEEEEEEEEETTEEEEEEEESS--GGG--EEEEESSPBP--SS-SSPPBHHHHHHHHHHHHTT--HHHHHHHHHHHT-----HHHHHHHHHHHHHHHHHHHHHHHHHHHHHHHHHHHHH-HHHHHHHHH-TT--EEEEEEEEEEESSSSS--SEEEEEEEETTT--EEEEEEEE---HHHHHHHHHHHTTSS-HHHHHHHHHH--S-S----S-GGGHHHHHHHHHHHHHHHHHSEEEEEEEE-TTBSHHHHHHHH--STT--PEEEE-HHHHHHHHHHHHHHHHHHTT--SSSTT---HHHHHHHHHHHHHHHHHTTT-HHHHHHHHHHHHHHHH--SSS---TT--TTT-HHHHHHHTTPPPPPGGGT-TT---HHHHHHHHHHHHHHT-HHHHHHTTT---SHHHHHHHHHHHHHS-TTS---HHHHHHHHHHHHHHHHH-TTHHHHHHHHTTPPP-HHHHHHHHHHHHHHHHHHHHHHSHHHHHHHHHHHHHHHHHHHHHHHHH---B-TTTT-

Radius of gyration: 35.26 Å; Cα contacts (8 Å, |Δi|>4): 1859; chains: 2; bounding box: 99×108×87 Å

Foldseek 3Di:
DDPPPDCLPPPDPVVVLLVLCVVCVVVVVLVPVVPPPPDPFFLLCLQAVPPPDPPPPCVVPPPPQFDDDDDDDDQVVVQVVQQQPADPQPRDRFWGKDWDPDDAFQKTKIKIWGPPDDDPSTDIDIDIPFDFFPDPPDDPGDTLVQLVVQLVCLVQQHHPVVSVVVCVVSVGGHHDPVVRVVSNLLLLVLLLVLLVVLLVVVLVVVLVLCVVSDVVSVVQCVVPVLAAEEFAWEKDKDALAPDFAGFKMKIWIATPRSRATNDMDMAGQDFPVLVVLVVCCVVVVAPPVRSVVVVVVPPPGLHDDNDTPLCVSLVGLQVCQLCCCVPRSYHHQEYEYAPVHCNQVSNQVSCSDVPGHRDYAYAVVVLLVVQLVVLVVCCVVVVQADDDDQGSHNLLSNVLSVQLLCLQQVQQSDLVSSLLSNVQSLQCQQAFPVRGRNPSPDCVPRQCVVCVVVVHHGDGCVVPRPNHHHPVRSVSCVVVSCVSSPSVNSVSCSSVDHCVSVVVLSVQLCSSNPSPDDDGPSSSSSSSSNSSSCSSHNQCSVVSSCVSSSHDDGSVNNVVRVVRSVVVSVVSSVCSDPVNVVVVSVVVSVVSSVVVVVCVVVDDPDDDVVVD/DDPPPPCPPPPDPVVVLLVLCVVCVVVVVLVPVVPPPPDPFFLLCLQAVPPPDPPPPCVVVPPPQFPDDDDDDDQVVVQVVQQQPADPQPRDRFWGKDWDPDDAFQKTKIKIWGPPDDDPSTDIDIDIPFDFFPPPPDDPGDTLVQLVVQLVCLVQQHAPVVQVVVCVVSVGGHHDPVVRVVSNLLLLVLLLVLLVVLLVVVLVVVLVVCVVSDVVSVVQCVVPVLAAEEFAWEKDKDALAPDFAGFKMKIWIATPRSRATNDMDIAGQDFPVLVVLVVCCVVVNAPPVRSVVVVVVPPPGLHDDNDTPLCVSLVGLQVCQLCCCVPRSYHHQEYEYAPVHCNQVSNQVSCSDVPGHRDYAYAVVVLLVVQLVVLVVCCVVVVQADDDPQGSHNLLSNVLSVQLLCLQQVQQSDLVSSLLSNVQSLQCQQAFPVRGRNPSPDCVPRQCVVCVVVVHHGDGCVVPRPNHHHPVRSVSCVVVSCVSSPSVNSVSCSSVDHSVSVVVLSVQLCSSNPSPDDDGPSSSSSSSSNSSSCSSHNQCSVVSSCVSSSHDDGSVNNVVRVVRSVVVSVVSSVCSDPVNVVVVSVVVSVVSSVVVVVCVVVDDPDDDVVVD

Solvent-accessible surface area (backbone atoms only — not comparable to full-atom values): 65125 Å² total; per-residue (Å²): 137,82,84,78,83,73,86,76,73,72,79,57,74,62,57,60,48,46,61,50,31,52,66,41,39,64,51,46,66,55,52,72,61,68,75,79,70,73,76,76,74,29,75,54,39,54,43,53,64,65,56,77,68,60,83,65,62,62,80,71,63,83,60,71,56,41,57,69,47,43,41,52,32,32,48,69,38,54,27,60,68,39,42,72,30,28,36,74,81,75,66,38,72,36,39,41,62,42,74,48,90,62,58,62,27,52,32,38,29,36,34,40,32,34,75,73,40,61,78,96,67,42,51,71,49,76,42,49,23,45,57,63,36,84,52,90,88,58,88,88,45,60,41,44,55,48,49,44,50,48,52,41,19,45,71,66,24,42,53,70,66,46,43,51,50,49,17,33,64,58,17,33,57,49,63,54,69,69,61,43,53,55,48,43,51,54,50,31,51,38,28,33,51,46,17,52,51,41,29,55,53,36,46,53,51,50,55,50,54,46,29,74,76,31,65,68,48,34,53,47,38,71,76,31,80,75,48,71,43,79,44,45,29,35,44,49,62,48,61,48,36,83,76,80,66,43,55,37,34,37,22,39,33,27,32,62,88,78,65,35,51,57,49,73,36,80,41,20,62,50,32,73,69,58,54,53,51,52,51,34,36,75,70,64,77,32,52,73,67,56,48,52,56,49,55,73,66,55,78,84,60,56,46,76,45,87,68,33,51,67,46,40,43,32,51,29,43,39,52,50,56,58,40,26,47,83,76,64,29,32,40,72,35,30,41,34,28,59,47,34,36,31,31,61,48,47,36,59,73,62,52,64,44,84,98,59,71,70,41,71,32,32,29,49,61,64,55,38,50,48,48,35,49,52,46,50,46,48,20,61,75,66,63,37,34,66,91,64,88,27,35,50,31,69,63,44,35,51,50,53,26,49,40,45,45,46,21,38,55,75,30,45,74,35,67,66,59,20,45,39,36,38,50,21,54,56,35,48,27,43,36,38,81,92,53,72,41,55,87,52,46,49,58,87,76,33,68,54,46,38,23,55,75,70,73,41,82,57,74,66,43,86,82,67,48,89,59,37,28,32,64,73,54,47,60,69,44,46,63,57,52,52,66,74,52,28,66,75,61,43,60,27,28,27,80,50,47,64,61,59,66,53,54,52,50,51,51,48,22,37,56,32,42,40,52,88,55,91,74,56,67,64,55,53,46,19,23,44,20,40,28,50,21,31,72,43,57,25,53,55,49,52,55,58,35,33,50,75,69,62,42,86,77,28,36,48,22,51,49,47,23,51,48,52,40,49,49,50,32,52,50,41,44,50,58,66,32,66,68,48,44,51,51,50,49,51,50,51,49,52,50,52,42,50,40,52,52,36,43,64,74,67,46,85,48,66,37,91,57,45,45,109,135,80,85,77,82,76,82,75,74,72,78,56,74,62,57,60,47,47,60,52,32,51,66,41,39,65,52,44,63,55,52,72,59,68,78,80,69,71,76,77,74,30,74,55,38,54,43,52,64,66,55,77,68,60,82,64,60,61,80,70,58,84,54,70,55,42,59,70,48,44,43,54,33,31,48,70,37,54,30,60,68,39,42,73,30,27,36,74,80,74,66,39,73,36,39,41,63,44,73,48,90,62,60,63,26,51,31,38,30,36,34,40,34,35,74,73,40,61,78,98,65,41,50,71,47,75,43,49,23,46,56,63,36,83,54,88,86,60,88,87,45,58,42,43,57,48,49,44,50,50,52,40,19,44,71,67,24,42,52,70,65,46,45,50,51,49,17,33,63,57,17,32,57,49,62,53,70,68,61,42,53,54,46,43,51,53,49,32,52,37,27,34,51,46,17,52,52,41,27,52,52,36,46,54,50,49,55,50,52,48,28,73,76,31,64,67,50,34,51,47,38,72,76,31,80,76,49,70,43,78,43,44,27,33,46,50,62,49,62,49,35,82,77,81,65,45,53,40,33,37,21,41,32,26,31,63,88,77,66,36,51,59,48,71,37,81,41,21,62,49,32,73,69,58,54,54,51,52,50,33,35,74,73,65,77,32,51,73,67,55,48,53,56,48,53,73,66,55,77,86,60,55,46,76,45,87,69,34,52,67,46,40,43,31,51,28,46,38,52,49,58,58,41,26,46,84,74,65,29,33,41,72,35,29,40,32,29,59,48,34,36,30,30,62,48,47,34,59,73,63,51,65,43,85,97,57,71,68,43,72,30,30,31,47,61,64,54,38,50,50,48,35,51,52,44,50,48,48,19,62,76,67,62,37,35,66,90,65,89,29,36,49,31,70,63,44,33,50,50,53,25,49,41,45,45,47,22,38,55,75,29,44,76,35,65,67,56,20,45,39,36,38,50,19,52,56,34,49,26,41,36,38,81,93,55,72,41,55,86,53,46,51,56,88,76,32,69,55,47,38,24,54,75,67,71,41,83,59,74,65,42,87,80,68,48,90,59,38,28,32,64,73,53,47,61,67,44,46,64,56,52,51,66,75,52,28,65,76,62,44,61,27,28,26,80,50,47,64,61,60,67,54,53,53,49,51,53,47,21,37,56,32,43,40,52,87,55,92,74,54,68,64,56,52,47,20,22,44,20,40,28,50,22,32,70,43,57,25,53,56,49,53,55,57,36,34,51,74,68,63,44,86,77,27,37,49,22,51,49,46,23,50,49,53,39,50,48,50,33,52,51,42,44,51,58,66,32,66,67,48,43,52,50,51,52,51,50,52,49,51,51,52,43,51,41,52,52,36,42,63,73,67,46,87,48,66,38,90,57,47,46,109

Organism: NCBI:txid88201

InterPro domains:
  IPR049012 Mutator-like transposase domain [PF20700] (72-446)